Protein AF-0000000075333543 (afdb_homodimer)

Foldseek 3Di:
DFKAKEKEKAFQAEAQPQVVLLVQVLVQLVVCVVVVHQEYEAAFQSRRADLNPCCLVPVVSQVSSLVSLLVCLLDCSQERHWYWHWHWDDDDNFIFTWIFIDHNSDTAEIEGAADADPPDPGNRVVRHDHADDFQDWDWAADDPVSCVSSVHGTHTYYHFWADEPVAIEHEHEACLLVDPDRPLNLVLLQGHAEYHYHYADWDDQPCVVVVLQSQLVSAQQRWHKYWYFYYAEDHVDFTGQQTFTFIATNSFTQWTDGRFDLDRMDMIMFMDDSVVRVVVNVVDVVSNVQSVVGNHGDYGYDHDRRTDDDDPVDDGGDGDDDDDDDSLVCLQRRLLSHVLRCLLPVVALAAEEAQALALQSLLVLLSVLSSLVNLLVVVVVPDPVSFVSLCSSLVDDDPDTDNDSLVSQQRHAEYEHADELLGDPNSVVLSVLLCVQSNHHYYYHYCHVVLVVVQVVVCVVPVDGADAVVVPGDPVSNVVLLLSSQQVQLVVRQVCQACVCVVVVHDHGHWYEARDACVCVVLVLDRVNGSNPTNYYSRHDPDPVSSLVSLVVSCPVVVRVSSPVNSVDDDDPSSDHDDPPDGPDSPSPND/DFKAKAKEKAFQAEAQPQVRLLVQVLVQLVVCVVVVHQEYEAAFQSRRADLNPCCLVPVVSQVSSLVSLLVCLLDCSQERHWYWHWHWDDDDNFIFTWIFIDHNSDTAEIEGAADADPPDPGNRVVRHDHADDFQDWDWAADPPVSCVSSVHGTHTYYHFWADEPVAIEHEHEACLLVDPDRPLNLVLLQGHAEYHYHYADWDDQPCVVVVLQSQLVSAQQRWHKYWYFYYAEDHVDFTGQQTFTFIATNSFTQWTDGRFDLDRMDMIMFMDDSVVRVVVNVVDVVSNVQSVVGRHGDYGYDHDRRTDDDDPVDDGGDGDDDDDDDSLVCLQRRLLSHVLRCLLPVVALAAEEAQALALQSLLVLLSVLSSLVNLLVVVVVPDPVSFVSLCSSLVPDDPDTDNDSLVSQQRHAEYEHADELLGDPNSVVLSVLLCVQSNHHYYYHYCHVVLVVVQVVVCVVPVDGADAVVVPGDPVSNVVLLLVSQQVQLVVRQVCQACVCVVVVHDHGHWYEARDACVCVVLVLDRVNGSNPTNYYSRHDPDPVSSLVSLVVSCPPVVRVSSPVNSVDDDDPSSDHDDPPDGPDSPSPND

Nearest PDB structures (foldseek):
  6ofb-assembly1_A  TM=9.830E-01  e=1.767E-76  Homo sapiens
  6ofc-assembly1_B  TM=5.570E-01  e=1.176E-34  Mycobacterium tuberculosis CDC1551
  3syt-assembly1_C-2  TM=5.612E-01  e=8.954E-34  Mycobacterium tuberculosis
  6ofc-assembly1_C-2  TM=5.445E-01  e=2.614E-33  Mycobacterium tuberculosis CDC1551
  3sdb-assembly1_A  TM=5.446E-01  e=1.419E-32  Mycobacterium tuberculosis

Radius of gyration: 33.52 Å; Cα contacts (8 Å, |Δi|>4): 2674; chains: 2; bounding box: 84×89×66 Å

Solvent-accessible surface area (backbone atoms only — not comparable to full-atom values): 60313 Å² total; per-residue (Å²): 105,44,28,38,34,36,24,25,21,25,35,46,38,37,44,71,36,46,67,62,16,48,51,44,50,51,51,49,45,52,53,32,49,73,73,60,25,35,33,40,37,38,18,33,26,35,46,36,15,69,57,40,64,76,48,64,74,35,68,62,53,42,51,51,40,51,50,53,49,46,55,46,37,75,41,74,69,25,57,78,23,40,35,38,43,13,33,62,44,72,59,89,93,44,38,25,53,24,39,38,32,30,43,60,40,36,69,64,34,37,36,47,36,59,47,73,46,48,56,93,90,41,60,42,67,66,66,33,47,61,51,78,62,59,74,48,63,38,82,38,72,46,58,67,72,54,17,64,73,58,72,42,62,60,31,45,30,35,42,51,34,39,35,38,72,73,50,25,42,30,74,42,47,43,48,27,70,75,42,97,77,25,63,63,61,59,40,39,48,68,59,37,39,35,40,38,29,23,14,71,54,60,62,52,93,85,39,64,63,60,56,50,49,52,55,26,56,66,11,50,84,58,30,21,37,41,38,30,14,9,27,21,39,39,44,88,68,90,48,36,22,31,30,44,15,34,34,24,47,51,38,33,42,38,33,74,39,62,49,66,62,90,59,52,64,43,77,38,66,41,34,43,55,53,51,59,31,52,52,52,37,68,70,34,63,68,56,52,56,49,34,72,70,50,79,80,64,37,66,45,81,40,100,46,71,71,52,40,74,74,49,92,85,62,73,70,50,54,76,50,84,84,86,75,74,53,68,52,49,45,58,34,43,45,41,13,42,35,50,50,46,49,41,72,70,69,63,35,30,33,36,26,32,69,30,64,28,42,55,49,30,45,49,47,49,50,21,53,40,45,28,32,42,52,52,31,50,41,36,73,72,64,38,62,66,61,39,54,49,49,20,62,45,51,64,50,61,95,86,45,65,68,81,42,35,38,63,44,24,40,56,28,29,35,34,32,29,75,36,45,93,31,44,57,69,64,33,52,50,47,28,51,51,42,31,58,64,39,21,35,40,73,46,83,41,74,47,51,66,45,54,48,38,52,48,50,51,46,23,70,74,70,73,50,74,78,34,45,49,95,77,70,27,51,73,60,33,29,49,48,58,33,44,51,56,40,28,49,51,26,51,50,50,53,50,47,22,47,44,44,28,58,76,68,74,39,72,60,30,33,45,38,41,16,44,44,34,26,58,38,60,77,63,41,46,46,56,77,62,10,50,62,64,39,76,45,49,77,40,40,85,37,43,67,69,59,48,48,55,25,30,52,49,37,16,65,78,72,64,35,59,56,34,45,58,35,57,70,47,82,84,67,80,52,63,51,75,78,45,98,86,52,80,65,65,82,67,68,48,71,94,105,46,28,39,35,36,23,25,20,24,35,45,38,36,44,70,36,45,67,62,16,48,50,44,50,51,51,49,45,52,53,31,49,72,72,60,25,35,34,40,37,38,18,33,25,36,46,37,15,68,57,42,64,75,48,65,74,36,67,64,54,41,50,51,39,51,50,52,50,46,55,45,38,74,41,73,69,26,55,79,24,39,34,36,43,13,31,64,45,72,58,88,94,43,37,25,53,24,38,39,34,30,43,60,41,37,70,65,35,37,37,46,36,58,48,72,45,49,55,94,92,42,59,42,68,65,64,33,49,60,50,79,62,59,75,47,62,39,83,37,72,47,59,67,73,54,17,65,73,58,72,40,63,59,31,45,29,35,44,52,34,39,36,37,73,74,51,26,41,32,74,43,47,46,50,28,71,74,42,98,77,26,62,65,61,61,39,39,45,66,60,36,39,34,40,39,28,22,14,70,54,61,63,52,93,83,39,64,62,60,56,50,50,52,55,26,56,66,11,50,82,59,29,20,36,39,38,29,14,10,26,23,40,38,45,88,68,90,49,35,20,29,29,43,14,32,34,24,46,51,38,32,42,38,35,74,40,60,49,66,63,89,59,53,64,44,78,38,66,39,35,44,56,53,52,58,32,54,52,52,38,70,71,34,63,69,56,52,56,48,34,74,69,50,78,80,63,37,68,45,82,42,97,45,70,71,53,39,74,74,50,94,84,63,72,70,51,53,75,51,82,85,87,76,77,51,67,51,49,44,58,34,43,45,40,14,43,35,50,51,47,48,42,72,70,69,62,34,32,33,36,27,32,69,30,64,28,43,56,49,30,44,48,47,50,49,22,53,40,44,28,32,42,52,53,31,50,41,37,72,73,63,37,63,67,62,40,53,48,49,21,62,44,50,64,49,61,95,88,46,64,68,80,42,36,37,64,44,24,40,55,27,29,34,34,33,31,75,37,45,93,30,45,56,70,64,32,53,49,47,28,52,51,42,31,58,64,40,22,35,41,72,45,83,42,72,46,51,64,46,53,48,37,52,50,50,51,47,22,73,75,70,74,50,75,78,36,46,48,95,76,72,27,52,74,60,33,29,49,48,57,32,45,51,55,41,29,48,51,26,50,50,50,53,50,46,23,48,43,45,30,59,75,68,75,40,73,62,31,33,45,38,42,17,43,44,33,27,59,37,60,76,64,40,48,46,55,77,62,10,51,64,64,39,77,46,49,77,40,41,84,37,46,67,67,58,48,48,53,26,30,52,47,37,18,65,78,71,64,37,60,56,35,44,57,35,57,69,46,81,83,70,80,52,62,53,77,79,45,97,87,52,78,65,66,82,66,70,49,71,94

Structure (mmCIF, N/CA/C/O backbone):
data_AF-0000000075333543-model_v1
#
loop_
_entity.id
_entity.type
_entity.pdbx_description
1 polymer 'Glutamine-dependent NAD(+) synthetase'
#
loop_
_atom_site.group_PDB
_atom_site.id
_atom_site.type_symbol
_atom_site.label_atom_id
_atom_site.label_alt_id
_atom_site.label_comp_id
_atom_site.label_asym_id
_atom_site.label_entity_id
_atom_site.label_seq_id
_atom_site.pdbx_PDB_ins_code
_atom_site.Cartn_x
_atom_site.Cartn_y
_atom_site.Cartn_z
_atom_site.occupancy
_atom_site.B_iso_or_equiv
_atom_site.auth_seq_id
_atom_site.auth_comp_id
_atom_site.auth_asym_id
_atom_site.auth_atom_id
_atom_site.pdbx_PDB_model_num
ATOM 1 N N . MET A 1 1 ? 35.469 -29.609 -27.297 1 80.31 1 MET A N 1
ATOM 2 C CA . MET A 1 1 ? 34.219 -28.953 -27.047 1 80.31 1 MET A CA 1
ATOM 3 C C . MET A 1 1 ? 33.812 -29.062 -25.562 1 80.31 1 MET A C 1
ATOM 5 O O . MET A 1 1 ? 33.938 -30.125 -24.969 1 80.31 1 MET A O 1
ATOM 9 N N . ARG A 1 2 ? 33.594 -27.969 -24.891 1 86.12 2 ARG A N 1
ATOM 10 C CA . ARG A 1 2 ? 33.094 -27.906 -23.516 1 86.12 2 ARG A CA 1
ATOM 11 C C . ARG A 1 2 ? 31.578 -27.859 -23.5 1 86.12 2 ARG A C 1
ATOM 13 O O . ARG A 1 2 ? 30.984 -26.812 -23.75 1 86.12 2 ARG A O 1
ATOM 20 N N . LEU A 1 3 ? 31.031 -29 -23.297 1 91.81 3 LEU A N 1
ATOM 21 C CA . LEU A 1 3 ? 29.578 -29.078 -23.297 1 91.81 3 LEU A CA 1
ATOM 22 C C . LEU A 1 3 ? 29.031 -28.953 -21.875 1 91.81 3 LEU A C 1
ATOM 24 O O . LEU A 1 3 ? 29.594 -29.531 -20.938 1 91.81 3 LEU A O 1
ATOM 28 N N . LEU A 1 4 ? 28.031 -28.203 -21.844 1 94.25 4 LEU A N 1
ATOM 29 C CA . LEU A 1 4 ? 27.422 -27.922 -20.562 1 94.25 4 LEU A CA 1
ATOM 30 C C . LEU A 1 4 ? 25.891 -28.047 -20.641 1 94.25 4 LEU A C 1
ATOM 32 O O . LEU A 1 4 ? 25.266 -27.453 -21.516 1 94.25 4 LEU A O 1
ATOM 36 N N . LYS A 1 5 ? 25.312 -28.922 -19.828 1 96.25 5 LYS A N 1
ATOM 37 C CA . LYS A 1 5 ? 23.859 -29.031 -19.734 1 96.25 5 LYS A CA 1
ATOM 38 C C . LYS A 1 5 ? 23.328 -28.297 -18.516 1 96.25 5 LYS A C 1
ATOM 40 O O . LYS A 1 5 ? 23.75 -28.562 -17.391 1 96.25 5 LYS A O 1
ATOM 45 N N . VAL A 1 6 ? 22.391 -27.359 -18.781 1 97.88 6 VAL A N 1
ATOM 46 C CA . VAL A 1 6 ? 21.891 -26.5 -17.703 1 97.88 6 VAL A CA 1
ATOM 47 C C . VAL A 1 6 ? 20.375 -26.641 -17.594 1 97.88 6 VAL A C 1
ATOM 49 O O . VAL A 1 6 ? 19.703 -27.016 -18.547 1 97.88 6 VAL A O 1
ATOM 52 N N . ALA A 1 7 ? 19.859 -26.438 -16.375 1 98.62 7 ALA A N 1
ATOM 53 C CA . ALA A 1 7 ? 18.438 -26.469 -16.109 1 98.62 7 ALA A CA 1
ATOM 54 C C . ALA A 1 7 ? 18 -25.234 -15.328 1 98.62 7 ALA A C 1
ATOM 56 O O . ALA A 1 7 ? 18.641 -24.844 -14.359 1 98.62 7 ALA A O 1
ATOM 57 N N . THR A 1 8 ? 16.984 -24.547 -15.797 1 98.38 8 THR A N 1
ATOM 58 C CA . THR A 1 8 ? 16.328 -23.469 -15.062 1 98.38 8 THR A CA 1
ATOM 59 C C . THR A 1 8 ? 14.883 -23.844 -14.75 1 98.38 8 THR A C 1
ATOM 61 O O . THR A 1 8 ? 14.352 -24.812 -15.297 1 98.38 8 THR A O 1
ATOM 64 N N . CYS A 1 9 ? 14.289 -23.109 -13.789 1 97.62 9 CYS A N 1
ATOM 65 C CA . CYS A 1 9 ? 13.031 -23.609 -13.258 1 97.62 9 CYS A CA 1
ATOM 66 C C . CYS A 1 9 ? 11.969 -22.516 -13.227 1 97.62 9 CYS A C 1
ATOM 68 O O . CYS A 1 9 ? 12.297 -21.344 -13.047 1 97.62 9 CYS A O 1
ATOM 70 N N . ASN A 1 10 ? 10.727 -22.906 -13.508 1 97.56 10 ASN A N 1
ATOM 71 C CA . ASN A 1 10 ? 9.531 -22.234 -13.016 1 97.56 10 ASN A CA 1
ATOM 72 C C . ASN A 1 10 ? 8.977 -22.922 -11.766 1 97.56 10 ASN A C 1
ATOM 74 O O . ASN A 1 10 ? 8.555 -24.078 -11.828 1 97.56 10 ASN A O 1
ATOM 78 N N . LEU A 1 11 ? 8.992 -22.219 -10.688 1 97.94 11 LEU A N 1
ATOM 79 C CA . LEU A 1 11 ? 8.484 -22.828 -9.469 1 97.94 11 LEU A CA 1
ATOM 80 C C . LEU A 1 11 ? 7.301 -22.047 -8.914 1 97.94 11 LEU A C 1
ATOM 82 O O . LEU A 1 11 ? 7.336 -20.812 -8.859 1 97.94 11 LEU A O 1
ATOM 86 N N . ASN A 1 12 ? 6.223 -22.75 -8.555 1 96.5 12 ASN A N 1
ATOM 87 C CA . ASN A 1 12 ? 5.074 -22.141 -7.895 1 96.5 12 ASN A CA 1
ATOM 88 C C . ASN A 1 12 ? 5.242 -22.125 -6.379 1 96.5 12 ASN A C 1
ATOM 90 O O . ASN A 1 12 ? 4.449 -22.719 -5.656 1 96.5 12 ASN A O 1
ATOM 94 N N . ASN A 1 13 ? 6.285 -21.469 -5.957 1 95 13 ASN A N 1
ATOM 95 C CA . ASN A 1 13 ? 6.562 -21.328 -4.531 1 95 13 ASN A CA 1
ATOM 96 C C . ASN A 1 13 ? 5.734 -20.203 -3.914 1 95 13 ASN A C 1
ATOM 98 O O . ASN A 1 13 ? 5.391 -19.234 -4.594 1 95 13 ASN A O 1
ATOM 102 N N . TRP A 1 14 ? 5.41 -20.391 -2.641 1 92.31 14 TRP A N 1
ATOM 103 C CA . TRP A 1 14 ? 4.496 -19.484 -1.973 1 92.31 14 TRP A CA 1
ATOM 104 C C . TRP A 1 14 ? 5.145 -18.859 -0.738 1 92.31 14 TRP A C 1
ATOM 106 O O . TRP A 1 14 ? 5.902 -19.531 -0.03 1 92.31 14 TRP A O 1
ATOM 116 N N . ALA A 1 15 ? 4.773 -17.672 -0.454 1 93.44 15 ALA A N 1
ATOM 117 C CA . ALA A 1 15 ? 5.336 -16.953 0.687 1 93.44 15 ALA A CA 1
ATOM 118 C C . ALA A 1 15 ? 5.16 -17.75 1.977 1 93.44 15 ALA A C 1
ATOM 120 O O . ALA A 1 15 ? 4.047 -18.156 2.322 1 93.44 15 ALA A O 1
ATOM 121 N N . LEU A 1 16 ? 6.215 -18.094 2.646 1 93.44 16 LEU A N 1
ATOM 122 C CA . LEU A 1 16 ? 6.301 -18.656 3.988 1 93.44 16 LEU A CA 1
ATOM 123 C C . LEU A 1 16 ? 5.879 -20.125 3.99 1 93.44 16 LEU A C 1
ATOM 125 O O . LEU A 1 16 ? 5.789 -20.734 5.051 1 93.44 16 LEU A O 1
ATOM 129 N N . ASP A 1 17 ? 5.547 -20.688 2.867 1 94.12 17 ASP A N 1
ATOM 130 C CA . ASP A 1 17 ? 5.25 -22.125 2.801 1 94.12 17 ASP A CA 1
ATOM 131 C C . ASP A 1 17 ? 6.527 -22.938 2.602 1 94.12 17 ASP A C 1
ATOM 133 O O . ASP A 1 17 ? 6.719 -23.547 1.552 1 94.12 17 ASP A O 1
ATOM 137 N N . PHE A 1 18 ? 7.254 -23.031 3.633 1 97.12 18 PHE A N 1
ATOM 138 C CA . PHE A 1 18 ? 8.594 -23.609 3.582 1 97.12 18 PHE A CA 1
ATOM 139 C C . PHE A 1 18 ? 8.539 -25.078 3.184 1 97.12 18 PHE A C 1
ATOM 141 O O . PHE A 1 18 ? 9.367 -25.547 2.402 1 97.12 18 PHE A O 1
ATOM 148 N N . ASP A 1 19 ? 7.535 -25.734 3.643 1 96.38 19 ASP A N 1
ATOM 149 C CA . ASP A 1 19 ? 7.426 -27.156 3.338 1 96.38 19 ASP A CA 1
ATOM 150 C C . ASP A 1 19 ? 7.168 -27.375 1.85 1 96.38 19 ASP A C 1
ATOM 152 O O . ASP A 1 19 ? 7.875 -28.156 1.202 1 96.38 19 ASP A O 1
ATOM 156 N N . CYS A 1 20 ? 6.172 -26.703 1.361 1 94.38 20 CYS A N 1
ATOM 157 C CA . CYS A 1 20 ? 5.844 -26.844 -0.053 1 94.38 20 CYS A CA 1
ATOM 158 C C . CYS A 1 20 ? 6.984 -26.344 -0.93 1 94.38 20 CYS A C 1
ATOM 160 O O . CYS A 1 20 ? 7.309 -26.953 -1.947 1 94.38 20 CYS A O 1
ATOM 162 N N . ASN A 1 21 ? 7.57 -25.234 -0.554 1 97.44 21 ASN A N 1
ATOM 163 C CA . ASN A 1 21 ? 8.68 -24.688 -1.322 1 97.44 21 ASN A CA 1
ATOM 164 C C . ASN A 1 21 ? 9.852 -25.656 -1.386 1 97.44 21 ASN A C 1
ATOM 166 O O . ASN A 1 21 ? 10.43 -25.859 -2.453 1 97.44 21 ASN A O 1
ATOM 170 N N . LEU A 1 22 ? 10.164 -26.219 -0.227 1 98.44 22 LEU A N 1
ATOM 171 C CA . LEU A 1 22 ? 11.258 -27.172 -0.17 1 98.44 22 LEU A CA 1
ATOM 172 C C . LEU A 1 22 ? 10.961 -28.406 -1.023 1 98.44 22 LEU A C 1
ATOM 174 O O . LEU A 1 22 ? 11.836 -28.906 -1.727 1 98.44 22 LEU A O 1
ATOM 178 N N . LYS A 1 23 ? 9.773 -28.828 -0.972 1 97.81 23 LYS A N 1
ATOM 179 C CA . LYS A 1 23 ? 9.359 -29.953 -1.797 1 97.81 23 LYS A CA 1
ATOM 180 C C . LYS A 1 23 ? 9.539 -29.641 -3.281 1 97.81 23 LYS A C 1
ATOM 182 O O . LYS A 1 23 ? 10.062 -30.469 -4.035 1 97.81 23 LYS A O 1
ATOM 187 N N . ASN A 1 24 ? 9.047 -28.5 -3.715 1 97.88 24 ASN A N 1
ATOM 188 C CA . ASN A 1 24 ? 9.195 -28.094 -5.105 1 97.88 24 ASN A CA 1
ATOM 189 C C . ASN A 1 24 ? 10.664 -27.984 -5.508 1 97.88 24 ASN A C 1
ATOM 191 O O . ASN A 1 24 ? 11.039 -28.375 -6.617 1 97.88 24 ASN A O 1
ATOM 195 N N . ILE A 1 25 ? 11.453 -27.453 -4.617 1 98.75 25 ILE A N 1
ATOM 196 C CA . ILE A 1 25 ? 12.875 -27.281 -4.875 1 98.75 25 ILE A CA 1
ATOM 197 C C . ILE A 1 25 ? 13.523 -28.656 -5.059 1 98.75 25 ILE A C 1
ATOM 199 O O . ILE A 1 25 ? 14.25 -28.891 -6.031 1 98.75 25 ILE A O 1
ATOM 203 N N . LYS A 1 26 ? 13.266 -29.578 -4.199 1 98.62 26 LYS A N 1
ATOM 204 C CA . LYS A 1 26 ? 13.82 -30.922 -4.285 1 98.62 26 LYS A CA 1
ATOM 205 C C . LYS A 1 26 ? 13.391 -31.625 -5.578 1 98.62 26 LYS A C 1
ATOM 207 O O . LYS A 1 26 ? 14.219 -32.219 -6.266 1 98.62 26 LYS A O 1
ATOM 212 N N . GLU A 1 27 ? 12.148 -31.453 -5.848 1 98.12 27 GLU A N 1
ATOM 213 C CA . GLU A 1 27 ? 11.656 -32.031 -7.09 1 98.12 27 GLU A CA 1
ATOM 214 C C . GLU A 1 27 ? 12.375 -31.438 -8.305 1 98.12 27 GLU A C 1
ATOM 216 O O . GLU A 1 27 ? 12.727 -32.156 -9.234 1 98.12 27 GLU A O 1
ATOM 221 N N . SER A 1 28 ? 12.539 -30.188 -8.312 1 98.56 28 SER A N 1
ATOM 222 C CA . SER A 1 28 ? 13.211 -29.531 -9.43 1 98.56 28 SER A CA 1
ATOM 223 C C . SER A 1 28 ? 14.648 -30.016 -9.578 1 98.56 28 SER A C 1
ATOM 225 O O . SER A 1 28 ? 15.141 -30.188 -10.688 1 98.56 28 SER A O 1
ATOM 227 N N . ILE A 1 29 ? 15.359 -30.219 -8.5 1 98.69 29 ILE A N 1
ATOM 228 C CA . ILE A 1 29 ? 16.734 -30.719 -8.539 1 98.69 29 ILE A CA 1
ATOM 229 C C . ILE A 1 29 ? 16.734 -32.156 -9.078 1 98.69 29 ILE A C 1
ATOM 231 O O . ILE A 1 29 ? 17.562 -32.5 -9.938 1 98.69 29 ILE A O 1
ATOM 235 N N . GLY A 1 30 ? 15.852 -32.938 -8.523 1 98.38 30 GLY A N 1
ATOM 236 C CA . GLY A 1 30 ? 15.758 -34.312 -9 1 98.38 30 GLY A CA 1
ATOM 237 C C . GLY A 1 30 ? 15.547 -34.406 -10.5 1 98.38 30 GLY A C 1
ATOM 238 O O . GLY A 1 30 ? 16.25 -35.156 -11.188 1 98.38 30 GLY A O 1
ATOM 239 N N . ARG A 1 31 ? 14.641 -33.656 -11.016 1 98 31 ARG A N 1
ATOM 240 C CA . ARG A 1 31 ? 14.344 -33.656 -12.445 1 98 31 ARG A CA 1
ATOM 241 C C . ARG A 1 31 ? 15.523 -33.125 -13.25 1 98 31 ARG A C 1
ATOM 243 O O . ARG A 1 31 ? 15.797 -33.594 -14.352 1 98 31 ARG A O 1
ATOM 250 N N . ALA A 1 32 ? 16.156 -32.094 -12.766 1 98.31 32 ALA A N 1
ATOM 251 C CA . ALA A 1 32 ? 17.328 -31.562 -13.422 1 98.31 32 ALA A CA 1
ATOM 252 C C . ALA A 1 32 ? 18.438 -32.625 -13.523 1 98.31 32 ALA A C 1
ATOM 254 O O . ALA A 1 32 ? 19.047 -32.781 -14.586 1 98.31 32 ALA A O 1
ATOM 255 N N . LYS A 1 33 ? 18.672 -33.312 -12.453 1 97.56 33 LYS A N 1
ATOM 256 C CA . LYS A 1 33 ? 19.672 -34.375 -12.43 1 97.56 33 LYS A CA 1
ATOM 257 C C . LYS A 1 33 ? 19.297 -35.5 -13.406 1 97.56 33 LYS A C 1
ATOM 259 O O . LYS A 1 33 ? 20.156 -36.031 -14.117 1 97.56 33 LYS A O 1
ATOM 264 N N . GLU A 1 34 ? 18.078 -35.844 -13.383 1 97.38 34 GLU A N 1
ATOM 265 C CA . GLU A 1 34 ? 17.594 -36.875 -14.297 1 97.38 34 GLU A CA 1
ATOM 266 C C . GLU A 1 34 ? 17.828 -36.469 -15.75 1 97.38 34 GLU A C 1
ATOM 268 O O . GLU A 1 34 ? 18.125 -37.312 -16.594 1 97.38 34 GLU A O 1
ATOM 273 N N . ALA A 1 35 ? 17.719 -35.25 -16.016 1 95.94 35 ALA A N 1
ATOM 274 C CA . ALA A 1 35 ? 17.922 -34.719 -17.375 1 95.94 35 ALA A CA 1
ATOM 275 C C . ALA A 1 35 ? 19.422 -34.625 -17.703 1 95.94 35 ALA A C 1
ATOM 277 O O . ALA A 1 35 ? 19.797 -34.344 -18.844 1 95.94 35 ALA A O 1
ATOM 278 N N . GLY A 1 36 ? 20.266 -34.75 -16.688 1 95.19 36 GLY A N 1
ATOM 279 C CA . GLY A 1 36 ? 21.703 -34.719 -16.875 1 95.19 36 GLY A CA 1
ATOM 280 C C . GLY A 1 36 ? 22.281 -33.312 -16.719 1 95.19 36 GLY A C 1
ATOM 281 O O . GLY A 1 36 ? 23.422 -33.062 -17.141 1 95.19 36 GLY A O 1
ATOM 282 N N . ALA A 1 37 ? 21.547 -32.406 -16.219 1 97.38 37 ALA A N 1
ATOM 283 C CA . ALA A 1 37 ? 22.031 -31.062 -16.031 1 97.38 37 ALA A CA 1
ATOM 284 C C . ALA A 1 37 ? 23.078 -31 -14.922 1 97.38 37 ALA A C 1
ATOM 286 O O . ALA A 1 37 ? 23.031 -31.766 -13.961 1 97.38 37 ALA A O 1
ATOM 287 N N . VAL A 1 38 ? 24 -30.047 -15.078 1 97.88 38 VAL A N 1
ATOM 288 C CA . VAL A 1 38 ? 25.062 -29.891 -14.086 1 97.88 38 VAL A CA 1
ATOM 289 C C . VAL A 1 38 ? 24.906 -28.562 -13.352 1 97.88 38 VAL A C 1
ATOM 291 O O . VAL A 1 38 ? 25.656 -28.266 -12.414 1 97.88 38 VAL A O 1
ATOM 294 N N . ILE A 1 39 ? 24.016 -27.703 -13.773 1 98.56 39 ILE A N 1
ATOM 295 C CA . ILE A 1 39 ? 23.625 -26.469 -13.094 1 98.56 39 ILE A CA 1
ATOM 296 C C . ILE A 1 39 ? 22.109 -26.391 -12.977 1 98.56 39 ILE A C 1
ATOM 298 O O . ILE A 1 39 ? 21.391 -26.656 -13.953 1 98.56 39 ILE A O 1
ATOM 302 N N . ARG A 1 40 ? 21.609 -26.141 -11.852 1 98.81 40 ARG A N 1
ATOM 303 C CA . ARG A 1 40 ? 20.188 -25.859 -11.641 1 98.81 40 ARG A CA 1
ATOM 304 C C . ARG A 1 40 ? 19.984 -24.469 -11.039 1 98.81 40 ARG A C 1
ATOM 306 O O . ARG A 1 40 ? 20.516 -24.172 -9.969 1 98.81 40 ARG A O 1
ATOM 313 N N . LEU A 1 41 ? 19.234 -23.672 -11.688 1 98.81 41 LEU A N 1
ATOM 314 C CA . LEU A 1 41 ? 18.922 -22.312 -11.234 1 98.81 41 LEU A CA 1
ATOM 315 C C . LEU A 1 41 ? 17.469 -22.203 -10.773 1 98.81 41 LEU A C 1
ATOM 317 O O . LEU A 1 41 ? 16.547 -22.484 -11.539 1 98.81 41 LEU A O 1
ATOM 321 N N . GLY A 1 42 ? 17.297 -21.953 -9.484 1 98.38 42 GLY A N 1
ATOM 322 C CA . GLY A 1 42 ? 15.977 -21.656 -8.961 1 98.38 42 GLY A CA 1
ATOM 323 C C . GLY A 1 42 ? 15.656 -20.172 -8.953 1 98.38 42 GLY A C 1
ATOM 324 O O . GLY A 1 42 ? 16.531 -19.344 -9.227 1 98.38 42 GLY A O 1
ATOM 325 N N . PRO A 1 43 ? 14.398 -19.812 -8.625 1 98.38 43 PRO A N 1
ATOM 326 C CA . PRO A 1 43 ? 13.969 -18.406 -8.641 1 98.38 43 PRO A CA 1
ATOM 327 C C . PRO A 1 43 ? 14.484 -17.625 -7.438 1 98.38 43 PRO A C 1
ATOM 329 O O . PRO A 1 43 ? 15.078 -18.203 -6.527 1 98.38 43 PRO A O 1
ATOM 332 N N . GLU A 1 44 ? 14.281 -16.281 -7.59 1 98.31 44 GLU A N 1
ATOM 333 C CA . GLU A 1 44 ? 14.648 -15.359 -6.527 1 98.31 44 GLU A CA 1
ATOM 334 C C . GLU A 1 44 ? 13.875 -15.656 -5.242 1 98.31 44 GLU A C 1
ATOM 336 O O . GLU A 1 44 ? 12.648 -15.805 -5.27 1 98.31 44 GLU A O 1
ATOM 341 N N . LEU A 1 45 ? 14.641 -15.828 -4.16 1 98.38 45 LEU A N 1
ATOM 342 C CA . LEU A 1 45 ? 14.039 -16.078 -2.855 1 98.38 45 LEU A CA 1
ATOM 343 C C . LEU A 1 45 ? 13.164 -17.328 -2.887 1 98.38 45 LEU A C 1
ATOM 345 O O . LEU A 1 45 ? 12.109 -17.359 -2.252 1 98.38 45 LEU A O 1
ATOM 349 N N . GLU A 1 46 ? 13.555 -18.312 -3.57 1 98.31 46 GLU A N 1
ATOM 350 C CA . GLU A 1 46 ? 12.719 -19.484 -3.807 1 98.31 46 GLU A CA 1
ATOM 351 C C . GLU A 1 46 ? 12.43 -20.234 -2.506 1 98.31 46 GLU A C 1
ATOM 353 O O . GLU A 1 46 ? 11.391 -20.891 -2.377 1 98.31 46 GLU A O 1
ATOM 358 N N . ILE A 1 47 ? 13.32 -20.156 -1.496 1 98.56 47 ILE A N 1
ATOM 359 C CA . ILE A 1 47 ? 13.141 -20.922 -0.267 1 98.56 47 ILE A CA 1
ATOM 360 C C . ILE A 1 47 ? 11.992 -20.328 0.545 1 98.56 47 ILE A C 1
ATOM 362 O O . ILE A 1 47 ? 11.133 -21.062 1.042 1 98.56 47 ILE A O 1
ATOM 366 N N . THR A 1 48 ? 11.938 -19.016 0.636 1 97.31 48 THR A N 1
ATOM 367 C CA . THR A 1 48 ? 10.914 -18.375 1.448 1 97.31 48 THR A CA 1
ATOM 368 C C . THR A 1 48 ? 9.68 -18.047 0.605 1 97.31 48 THR A C 1
ATOM 370 O O . THR A 1 48 ? 8.586 -17.875 1.138 1 97.31 48 THR A O 1
ATOM 373 N N . GLY A 1 49 ? 9.82 -18.016 -0.673 1 96.12 49 GLY A N 1
ATOM 374 C CA . GLY A 1 49 ? 8.859 -17.344 -1.521 1 96.12 49 GLY A CA 1
ATOM 375 C C . GLY A 1 49 ? 9.148 -15.852 -1.673 1 96.12 49 GLY A C 1
ATOM 376 O O . GLY A 1 49 ? 9.594 -15.203 -0.727 1 96.12 49 GLY A O 1
ATOM 377 N N . TYR A 1 50 ? 8.859 -15.266 -2.783 1 96.19 50 TYR A N 1
ATOM 378 C CA . TYR A 1 50 ? 9.211 -13.883 -3.082 1 96.19 50 TYR A CA 1
ATOM 379 C C . TYR A 1 50 ? 8.328 -12.914 -2.307 1 96.19 50 TYR A C 1
ATOM 381 O O . TYR A 1 50 ? 8.797 -11.883 -1.824 1 96.19 50 TYR A O 1
ATOM 389 N N . GLY A 1 51 ? 7.039 -13.227 -2.121 1 93.81 51 GLY A N 1
ATOM 390 C CA . GLY A 1 51 ? 6.055 -12.273 -1.628 1 93.81 51 GLY A CA 1
ATOM 391 C C . GLY A 1 51 ? 5.898 -12.305 -0.12 1 93.81 51 GLY A C 1
ATOM 392 O O . GLY A 1 51 ? 4.781 -12.219 0.396 1 93.81 51 GLY A O 1
ATOM 393 N N . CYS A 1 52 ? 6.973 -12.406 0.67 1 93.94 52 CYS A N 1
ATOM 394 C CA . CYS A 1 52 ? 6.883 -12.492 2.123 1 93.94 52 CYS A CA 1
ATOM 395 C C . CYS A 1 52 ? 6.613 -11.125 2.736 1 93.94 52 CYS A C 1
ATOM 397 O O . CYS A 1 52 ? 6.156 -11.031 3.877 1 93.94 52 CYS A O 1
ATOM 399 N N . GLU A 1 53 ? 7 -10.023 2.086 1 92.12 53 GLU A N 1
ATOM 400 C CA . GLU A 1 53 ? 6.777 -8.656 2.533 1 92.12 53 GLU A CA 1
ATOM 401 C C . GLU A 1 53 ? 7.344 -8.43 3.934 1 92.12 53 GLU A C 1
ATOM 403 O O . GLU A 1 53 ? 8.508 -8.734 4.195 1 92.12 53 GLU A O 1
ATOM 408 N N . ASP A 1 54 ? 6.59 -7.914 4.953 1 90 54 ASP A N 1
ATOM 409 C CA . ASP A 1 54 ? 7.105 -7.535 6.266 1 90 54 ASP A CA 1
ATOM 410 C C . ASP A 1 54 ? 7.57 -8.758 7.051 1 90 54 ASP A C 1
ATOM 412 O O . ASP A 1 54 ? 8.266 -8.625 8.062 1 90 54 ASP A O 1
ATOM 416 N N . HIS A 1 55 ? 7.203 -9.945 6.613 1 92.62 55 HIS A N 1
ATOM 417 C CA . HIS A 1 55 ? 7.703 -11.141 7.27 1 92.62 55 HIS A CA 1
ATOM 418 C C . HIS A 1 55 ? 9.219 -11.266 7.121 1 92.62 55 HIS A C 1
ATOM 420 O O . HIS A 1 55 ? 9.867 -11.977 7.887 1 92.62 55 HIS A O 1
ATOM 426 N N . PHE A 1 56 ? 9.789 -10.578 6.184 1 94.44 56 PHE A N 1
ATOM 427 C CA . PHE A 1 56 ? 11.234 -10.555 6.051 1 94.44 56 PHE A CA 1
ATOM 428 C C . PHE A 1 56 ? 11.883 -9.859 7.246 1 94.44 56 PHE A C 1
ATOM 430 O O . PHE A 1 56 ? 13.07 -10.055 7.516 1 94.44 56 PHE A O 1
ATOM 437 N N . LEU A 1 57 ? 11.07 -8.984 7.879 1 89.31 57 LEU A N 1
ATOM 438 C CA . LEU A 1 57 ? 11.602 -8.273 9.039 1 89.31 57 LEU A CA 1
ATOM 439 C C . LEU A 1 57 ? 11.656 -9.188 10.258 1 89.31 57 LEU A C 1
ATOM 441 O O . LEU A 1 57 ? 12.281 -8.844 11.266 1 89.31 57 LEU A O 1
ATOM 445 N N . GLU A 1 58 ? 11.031 -10.352 10.164 1 89.12 58 GLU A N 1
ATOM 446 C CA . GLU A 1 58 ? 11.016 -11.312 11.258 1 89.12 58 GLU A CA 1
ATOM 447 C C . GLU A 1 58 ? 12.227 -12.242 11.188 1 89.12 58 GLU A C 1
ATOM 449 O O . GLU A 1 58 ? 12.469 -12.875 10.156 1 89.12 58 GLU A O 1
ATOM 454 N N . LEU A 1 59 ? 12.891 -12.461 12.289 1 88.31 59 LEU A N 1
ATOM 455 C CA . LEU A 1 59 ? 14.086 -13.305 12.336 1 88.31 59 LEU A CA 1
ATOM 456 C C . LEU A 1 59 ? 13.742 -14.75 12.023 1 88.31 59 LEU A C 1
ATOM 458 O O . LEU A 1 59 ? 14.547 -15.477 11.445 1 88.31 59 LEU A O 1
ATOM 462 N N . ASP A 1 60 ? 12.562 -15.148 12.312 1 93.12 60 ASP A N 1
ATOM 463 C CA . ASP A 1 60 ? 12.125 -16.531 12.094 1 93.12 60 ASP A CA 1
ATOM 464 C C . ASP A 1 60 ? 12.133 -16.875 10.609 1 93.12 60 ASP A C 1
ATOM 466 O O . ASP A 1 60 ? 12.398 -18.016 10.234 1 93.12 60 ASP A O 1
ATOM 470 N N . THR A 1 61 ? 11.773 -15.914 9.805 1 96.25 61 THR A N 1
ATOM 471 C CA . THR A 1 61 ? 11.766 -16.141 8.367 1 96.25 61 THR A CA 1
ATOM 472 C C . THR A 1 61 ? 13.164 -16.516 7.875 1 96.25 61 THR A C 1
ATOM 474 O O . THR A 1 61 ? 13.32 -17.484 7.113 1 96.25 61 THR A O 1
ATOM 477 N N . VAL A 1 62 ? 14.219 -15.836 8.383 1 94.38 62 VAL A N 1
ATOM 478 C CA . VAL A 1 62 ? 15.602 -16.094 7.992 1 94.38 62 VAL A CA 1
ATOM 479 C C . VAL A 1 62 ? 16.062 -17.422 8.586 1 94.38 62 VAL A C 1
ATOM 481 O O . VAL A 1 62 ? 16.719 -18.219 7.91 1 94.38 62 VAL A O 1
ATOM 484 N N . THR A 1 63 ? 15.664 -17.656 9.781 1 94.62 63 THR A N 1
ATOM 485 C CA . THR A 1 63 ? 16.047 -18.875 10.469 1 94.62 63 THR A CA 1
ATOM 486 C C . THR A 1 63 ? 15.492 -20.094 9.742 1 94.62 63 THR A C 1
ATOM 488 O O . THR A 1 63 ? 16.219 -21.062 9.5 1 94.62 63 THR A O 1
ATOM 491 N N . HIS A 1 64 ? 14.25 -20.047 9.352 1 97.31 64 HIS A N 1
ATOM 492 C CA . HIS A 1 64 ? 13.633 -21.172 8.648 1 97.31 64 HIS A CA 1
ATOM 493 C C . HIS A 1 64 ? 14.258 -21.359 7.27 1 97.31 64 HIS A C 1
ATOM 495 O O . HIS A 1 64 ? 14.367 -22.484 6.789 1 97.31 64 HIS A O 1
ATOM 501 N N . ALA A 1 65 ? 14.633 -20.297 6.684 1 98.25 65 ALA A N 1
ATOM 502 C CA . ALA A 1 65 ? 15.312 -20.391 5.395 1 98.25 65 ALA A CA 1
ATOM 503 C C . ALA A 1 65 ? 16.609 -21.188 5.52 1 98.25 65 ALA A C 1
ATOM 505 O O . ALA A 1 65 ? 16.891 -22.078 4.711 1 98.25 65 ALA A O 1
ATOM 506 N N . TRP A 1 66 ? 17.391 -20.891 6.543 1 98.06 66 TRP A N 1
ATOM 507 C CA . TRP A 1 66 ? 18.625 -21.609 6.785 1 98.06 66 TRP A CA 1
ATOM 508 C C . TRP A 1 66 ? 18.359 -23.078 7.07 1 98.06 66 TRP A C 1
ATOM 510 O O . TRP A 1 66 ? 19.109 -23.953 6.625 1 98.06 66 TRP A O 1
ATOM 520 N N . GLU A 1 67 ? 17.312 -23.312 7.766 1 97.62 67 GLU A N 1
ATOM 521 C CA . GLU A 1 67 ? 16.953 -24.703 8.062 1 97.62 67 GLU A CA 1
ATOM 522 C C . GLU A 1 67 ? 16.625 -25.484 6.793 1 97.62 67 GLU A C 1
ATOM 524 O O . GLU A 1 67 ? 17 -26.641 6.66 1 97.62 67 GLU A O 1
ATOM 529 N N . CYS A 1 68 ? 15.906 -24.844 5.945 1 98.56 68 CYS A N 1
ATOM 530 C CA . CYS A 1 68 ? 15.594 -25.484 4.664 1 98.56 68 CYS A CA 1
ATOM 531 C C . CYS A 1 68 ? 16.859 -25.766 3.873 1 98.56 68 CYS A C 1
ATOM 533 O O . CYS A 1 68 ? 17.016 -26.844 3.289 1 98.56 68 CYS A O 1
ATOM 535 N N . LEU A 1 69 ? 17.766 -24.781 3.854 1 98.69 69 LEU A N 1
ATOM 536 C CA . LEU A 1 69 ? 19.016 -24.984 3.143 1 98.69 69 LEU A CA 1
ATOM 537 C C . LEU A 1 69 ? 19.812 -26.125 3.756 1 98.69 69 LEU A C 1
ATOM 539 O O . LEU A 1 69 ? 20.391 -26.938 3.035 1 98.69 69 LEU A O 1
ATOM 543 N N . LYS A 1 70 ? 19.844 -26.141 5.066 1 98.19 70 LYS A N 1
ATOM 544 C CA . LYS A 1 70 ? 20.5 -27.219 5.785 1 98.19 70 LYS A CA 1
ATOM 545 C C . LYS A 1 70 ? 19.969 -28.578 5.352 1 98.19 70 LYS A C 1
ATOM 547 O O . LYS A 1 70 ? 20.734 -29.5 5.09 1 98.19 70 LYS A O 1
ATOM 552 N N . ASP A 1 71 ? 18.703 -28.656 5.281 1 98.25 71 ASP A N 1
ATOM 553 C CA . ASP A 1 71 ? 18.062 -29.891 4.863 1 98.25 71 ASP A CA 1
ATOM 554 C C . ASP A 1 71 ? 18.5 -30.297 3.461 1 98.25 71 ASP A C 1
ATOM 556 O O . ASP A 1 71 ? 18.781 -31.469 3.211 1 98.25 71 ASP A O 1
ATOM 560 N N . LEU A 1 72 ? 18.562 -29.406 2.551 1 98.44 72 LEU A N 1
ATOM 561 C CA . LEU A 1 72 ? 19.016 -29.656 1.184 1 98.44 72 LEU A CA 1
ATOM 562 C C . LEU A 1 72 ? 20.453 -30.156 1.16 1 98.44 72 LEU A C 1
ATOM 564 O O . LEU A 1 72 ? 20.781 -31.094 0.428 1 98.44 72 LEU A O 1
ATOM 568 N N . LEU A 1 73 ? 21.312 -29.562 1.977 1 98.31 73 LEU A N 1
ATOM 569 C CA . LEU A 1 73 ? 22.734 -29.812 1.887 1 98.31 73 LEU A CA 1
ATOM 570 C C . LEU A 1 73 ? 23.125 -31.062 2.676 1 98.31 73 LEU A C 1
ATOM 572 O O . LEU A 1 73 ? 24.188 -31.641 2.438 1 98.31 73 LEU A O 1
ATOM 576 N N . LEU A 1 74 ? 22.312 -31.391 3.623 1 97.56 74 LEU A N 1
ATOM 577 C CA . LEU A 1 74 ? 22.578 -32.656 4.328 1 97.56 74 LEU A CA 1
ATOM 578 C C . LEU A 1 74 ? 22.188 -33.844 3.465 1 97.56 74 LEU A C 1
ATOM 580 O O . LEU A 1 74 ? 22.734 -34.938 3.648 1 97.56 74 LEU A O 1
ATOM 584 N N . GLY A 1 75 ? 21.297 -33.625 2.551 1 96.56 75 GLY A N 1
ATOM 585 C CA . GLY A 1 75 ? 20.938 -34.656 1.586 1 96.56 75 GLY A CA 1
ATOM 586 C C . GLY A 1 75 ? 21.844 -34.688 0.368 1 96.56 75 GLY A C 1
ATOM 587 O O . GLY A 1 75 ? 22.766 -33.875 0.268 1 96.56 75 GLY A O 1
ATOM 588 N N . ASP A 1 76 ? 21.594 -35.594 -0.589 1 97.44 76 ASP A N 1
ATOM 589 C CA . ASP A 1 76 ? 22.438 -35.719 -1.771 1 97.44 76 ASP A CA 1
ATOM 590 C C . ASP A 1 76 ? 21.906 -34.906 -2.93 1 97.44 76 ASP A C 1
ATOM 592 O O . ASP A 1 76 ? 22.234 -35.156 -4.09 1 97.44 76 ASP A O 1
ATOM 596 N N . TRP A 1 77 ? 21.109 -33.938 -2.602 1 97.81 77 TRP A N 1
ATOM 597 C CA . TRP A 1 77 ? 20.422 -33.156 -3.611 1 97.81 77 TRP A CA 1
ATOM 598 C C . TRP A 1 77 ? 21.406 -32.375 -4.469 1 97.81 77 TRP A C 1
ATOM 600 O O . TRP A 1 77 ? 21.219 -32.219 -5.68 1 97.81 77 TRP A O 1
ATOM 610 N N . THR A 1 78 ? 22.531 -31.922 -3.906 1 98.06 78 THR A N 1
ATOM 611 C CA . THR A 1 78 ? 23.453 -31.062 -4.637 1 98.06 78 THR A CA 1
ATOM 612 C C . THR A 1 78 ? 24.672 -31.844 -5.09 1 98.06 78 THR A C 1
ATOM 614 O O . THR A 1 78 ? 25.688 -31.266 -5.492 1 98.06 78 THR A O 1
ATOM 617 N N . ASP A 1 79 ? 24.656 -33.125 -4.996 1 97.94 79 ASP A N 1
ATOM 618 C CA . ASP A 1 79 ? 25.781 -33.938 -5.461 1 97.94 79 ASP A CA 1
ATOM 619 C C . ASP A 1 79 ? 25.922 -33.875 -6.98 1 97.94 79 ASP A C 1
ATOM 621 O O . ASP A 1 79 ? 25.016 -34.25 -7.719 1 97.94 79 ASP A O 1
ATOM 625 N N . GLY A 1 80 ? 27 -33.344 -7.418 1 97.06 80 GLY A N 1
ATOM 626 C CA . GLY A 1 80 ? 27.328 -33.344 -8.836 1 97.06 80 GLY A CA 1
ATOM 627 C C . GLY A 1 80 ? 26.578 -32.281 -9.609 1 97.06 80 GLY A C 1
ATOM 628 O O . GLY A 1 80 ? 26.562 -32.281 -10.836 1 97.06 80 GLY A O 1
ATOM 629 N N . ILE A 1 81 ? 25.922 -31.391 -8.969 1 98.38 81 ILE A N 1
ATOM 630 C CA . ILE A 1 81 ? 25.156 -30.344 -9.641 1 98.38 81 ILE A CA 1
ATOM 631 C C . ILE A 1 81 ? 25.266 -29.031 -8.852 1 98.38 81 ILE A C 1
ATOM 633 O O . ILE A 1 81 ? 25.109 -29.016 -7.633 1 98.38 81 ILE A O 1
ATOM 637 N N . LEU A 1 82 ? 25.672 -27.938 -9.57 1 98.69 82 LEU A N 1
ATOM 638 C CA . LEU A 1 82 ? 25.688 -26.609 -8.961 1 98.69 82 LEU A CA 1
ATOM 639 C C . LEU A 1 82 ? 24.281 -26.047 -8.836 1 98.69 82 LEU A C 1
ATOM 641 O O . LEU A 1 82 ? 23.547 -25.938 -9.82 1 98.69 82 LEU A O 1
ATOM 645 N N . CYS A 1 83 ? 23.891 -25.75 -7.613 1 98.81 83 CYS A N 1
ATOM 646 C CA . CYS A 1 83 ? 22.562 -25.219 -7.371 1 98.81 83 CYS A CA 1
ATOM 647 C C . CYS A 1 83 ? 22.625 -23.797 -6.828 1 98.81 83 CYS A C 1
ATOM 649 O O . CYS A 1 83 ? 23.484 -23.484 -6 1 98.81 83 CYS A O 1
ATOM 651 N N . SER A 1 84 ? 21.812 -22.953 -7.34 1 98.69 84 SER A N 1
ATOM 652 C CA . SER A 1 84 ? 21.625 -21.594 -6.824 1 98.69 84 SER A CA 1
ATOM 653 C C . SER A 1 84 ? 20.281 -21.469 -6.102 1 98.69 84 SER A C 1
ATOM 655 O O . SER A 1 84 ? 19.219 -21.625 -6.715 1 98.69 84 SER A O 1
ATOM 657 N N . PHE A 1 85 ? 20.328 -21.203 -4.793 1 98.81 85 PHE A N 1
ATOM 658 C CA . PHE A 1 85 ? 19.125 -21.078 -3.979 1 98.81 85 PHE A CA 1
ATOM 659 C C . PHE A 1 85 ? 18.938 -19.641 -3.516 1 98.81 85 PHE A C 1
ATOM 661 O O . PHE A 1 85 ? 19.859 -19.016 -3.002 1 98.81 85 PHE A O 1
ATOM 668 N N . GLY A 1 86 ? 17.719 -19.125 -3.748 1 98.69 86 GLY A N 1
ATOM 669 C CA . GLY A 1 86 ? 17.422 -17.797 -3.268 1 98.69 86 GLY A CA 1
ATOM 670 C C . GLY A 1 86 ? 16.891 -17.766 -1.85 1 98.69 86 GLY A C 1
ATOM 671 O O . GLY A 1 86 ? 15.977 -18.531 -1.515 1 98.69 86 GLY A O 1
ATOM 672 N N . MET A 1 87 ? 17.438 -16.875 -0.978 1 98.69 87 MET A N 1
ATOM 673 C CA . MET A 1 87 ? 16.953 -16.734 0.388 1 98.69 87 MET A CA 1
ATOM 674 C C . MET A 1 87 ? 17.453 -15.438 1.02 1 98.69 87 MET A C 1
ATOM 676 O O . MET A 1 87 ? 18.438 -14.852 0.546 1 98.69 87 MET A O 1
ATOM 680 N N . PRO A 1 88 ? 16.781 -14.977 2.064 1 97.94 88 PRO A N 1
ATOM 681 C CA . PRO A 1 88 ? 17.312 -13.836 2.818 1 97.94 88 PRO A CA 1
ATOM 682 C C . PRO A 1 88 ? 18.469 -14.234 3.738 1 97.94 88 PRO A C 1
ATOM 684 O O . PRO A 1 88 ? 18.453 -15.328 4.316 1 97.94 88 PRO A O 1
ATOM 687 N N . VAL A 1 89 ? 19.438 -13.375 3.832 1 97.62 89 VAL A N 1
ATOM 688 C CA . VAL A 1 89 ? 20.594 -13.594 4.711 1 97.62 89 VAL A CA 1
ATOM 689 C C . VAL A 1 89 ? 20.891 -12.32 5.496 1 97.62 89 VAL A C 1
ATOM 691 O O . VAL A 1 89 ? 20.859 -11.219 4.941 1 97.62 89 VAL A O 1
ATOM 694 N N . ILE A 1 90 ? 21.094 -12.477 6.746 1 93.38 90 ILE A N 1
ATOM 695 C CA . ILE A 1 90 ? 21.469 -11.352 7.594 1 93.38 90 ILE A CA 1
ATOM 696 C C . ILE A 1 90 ? 22.984 -11.359 7.824 1 93.38 90 ILE A C 1
ATOM 698 O O . ILE A 1 90 ? 23.547 -12.367 8.266 1 93.38 90 ILE A O 1
ATOM 702 N N . LYS A 1 91 ? 23.688 -10.383 7.418 1 91 91 LYS A N 1
ATOM 703 C CA . LYS A 1 91 ? 25.109 -10.141 7.715 1 91 91 LYS A CA 1
ATOM 704 C C . LYS A 1 91 ? 25.281 -8.891 8.578 1 91 91 LYS A C 1
ATOM 706 O O . LYS A 1 91 ? 24.953 -7.785 8.148 1 91 91 LYS A O 1
ATOM 711 N N . GLY A 1 92 ? 25.75 -9.102 9.711 1 85 92 GLY A N 1
ATOM 712 C CA . GLY A 1 92 ? 25.734 -8.008 10.664 1 85 92 GLY A CA 1
ATOM 713 C C . GLY A 1 92 ? 24.328 -7.594 11.07 1 85 92 GLY A C 1
ATOM 714 O O . GLY A 1 92 ? 23.562 -8.414 11.562 1 85 92 GLY A O 1
ATOM 715 N N . SER A 1 93 ? 23.984 -6.383 10.805 1 82.81 93 SER A N 1
ATOM 716 C CA . SER A 1 93 ? 22.641 -5.895 11.117 1 82.81 93 SER A CA 1
ATOM 717 C C . SER A 1 93 ? 21.844 -5.641 9.844 1 82.81 93 SER A C 1
ATOM 719 O O . SER A 1 93 ? 20.75 -5.09 9.898 1 82.81 93 SER A O 1
ATOM 721 N N . GLU A 1 94 ? 22.5 -6.074 8.68 1 88.44 94 GLU A N 1
ATOM 722 C CA . GLU A 1 94 ? 21.859 -5.797 7.395 1 88.44 94 GLU A CA 1
ATOM 723 C C . GLU A 1 94 ? 21.219 -7.055 6.816 1 88.44 94 GLU A C 1
ATOM 725 O O . GLU A 1 94 ? 21.766 -8.148 6.926 1 88.44 94 GLU A O 1
ATOM 730 N N . ARG A 1 95 ? 20.047 -6.941 6.352 1 93 95 ARG A N 1
ATOM 731 C CA . ARG A 1 95 ? 19.359 -8.031 5.676 1 93 95 ARG A CA 1
ATOM 732 C C . ARG A 1 95 ? 19.516 -7.934 4.164 1 93 95 ARG A C 1
ATOM 734 O O . ARG A 1 95 ? 19.219 -6.895 3.57 1 93 95 ARG A O 1
ATOM 741 N N . TYR A 1 96 ? 19.953 -9 3.529 1 96.88 96 TYR A N 1
ATOM 742 C CA . TYR A 1 96 ? 20.234 -8.992 2.096 1 96.88 96 TYR A CA 1
ATOM 743 C C . TYR A 1 96 ? 19.391 -10.039 1.377 1 96.88 96 TYR A C 1
ATOM 745 O O . TYR A 1 96 ? 19.094 -11.102 1.935 1 96.88 96 TYR A O 1
ATOM 753 N N . ASN A 1 97 ? 18.891 -9.711 0.204 1 97.94 97 ASN A N 1
ATOM 754 C CA . ASN A 1 97 ? 18.375 -10.664 -0.775 1 97.94 97 ASN A CA 1
ATOM 755 C C . ASN A 1 97 ? 19.516 -11.391 -1.492 1 97.94 97 ASN A C 1
ATOM 757 O O . ASN A 1 97 ? 20.234 -10.797 -2.295 1 97.94 97 ASN A O 1
ATOM 761 N N . CYS A 1 98 ? 19.562 -12.742 -1.239 1 98.69 98 CYS A N 1
ATOM 762 C CA . CYS A 1 98 ? 20.797 -13.383 -1.674 1 98.69 98 CYS A CA 1
ATOM 763 C C . CYS A 1 98 ? 20.5 -14.609 -2.533 1 98.69 98 CYS A C 1
ATOM 765 O O . CYS A 1 98 ? 19.422 -15.203 -2.43 1 98.69 98 CYS A O 1
ATOM 767 N N . GLN A 1 99 ? 21.422 -14.922 -3.398 1 98.75 99 GLN A N 1
ATOM 768 C CA . GLN A 1 99 ? 21.594 -16.25 -3.984 1 98.75 99 GLN A CA 1
ATOM 769 C C . GLN A 1 99 ? 22.719 -17.016 -3.299 1 98.75 99 GLN A C 1
ATOM 771 O O . GLN A 1 99 ? 23.828 -16.516 -3.172 1 98.75 99 GLN A O 1
ATOM 776 N N . VAL A 1 100 ? 22.375 -18.172 -2.846 1 98.81 100 VAL A N 1
ATOM 777 C CA . VAL A 1 100 ? 23.359 -19.062 -2.221 1 98.81 100 VAL A CA 1
ATOM 778 C C . VAL A 1 100 ? 23.75 -20.172 -3.195 1 98.81 100 VAL A C 1
ATOM 780 O O . VAL A 1 100 ? 22.922 -21 -3.572 1 98.81 100 VAL A O 1
ATOM 783 N N . LEU A 1 101 ? 25.031 -20.172 -3.586 1 98.81 101 LEU A N 1
ATOM 784 C CA . LEU A 1 101 ? 25.531 -21.141 -4.551 1 98.81 101 LEU A CA 1
ATOM 785 C C . LEU A 1 101 ? 26.125 -22.359 -3.846 1 98.81 101 LEU A C 1
ATOM 787 O O . LEU A 1 101 ? 27.062 -22.219 -3.049 1 98.81 101 LEU A O 1
ATOM 791 N N . CYS A 1 102 ? 25.609 -23.516 -4.172 1 98.75 102 CYS A N 1
ATOM 792 C CA . CYS A 1 102 ? 25.969 -24.734 -3.463 1 98.75 102 CYS A CA 1
ATOM 793 C C . CYS A 1 102 ? 26.375 -25.828 -4.441 1 98.75 102 CYS A C 1
ATOM 795 O O . CYS A 1 102 ? 25.812 -25.938 -5.527 1 98.75 102 CYS A O 1
ATOM 797 N N . LEU A 1 103 ? 27.312 -26.625 -4.078 1 98.56 103 LEU A N 1
ATOM 798 C CA . LEU A 1 103 ? 27.797 -27.766 -4.84 1 98.56 103 LEU A CA 1
ATOM 799 C C . LEU A 1 103 ? 28.328 -28.844 -3.906 1 98.56 103 LEU A C 1
ATOM 801 O O . LEU A 1 103 ? 29.078 -28.562 -2.984 1 98.56 103 LEU A O 1
ATOM 805 N N . ASN A 1 104 ? 27.875 -30.062 -4.105 1 97.88 104 ASN A N 1
ATOM 806 C CA . ASN A 1 104 ? 28.359 -31.219 -3.354 1 97.88 104 ASN A CA 1
ATOM 807 C C . ASN A 1 104 ? 28.266 -30.984 -1.848 1 97.88 104 ASN A C 1
ATOM 809 O O . ASN A 1 104 ? 29.25 -31.172 -1.121 1 97.88 104 ASN A O 1
ATOM 813 N N . ARG A 1 105 ? 27.156 -30.516 -1.428 1 97.62 105 ARG A N 1
ATOM 814 C CA . ARG A 1 105 ? 26.734 -30.406 -0.037 1 97.62 105 ARG A CA 1
ATOM 815 C C . ARG A 1 105 ? 27.5 -29.297 0.688 1 97.62 105 ARG A C 1
ATOM 817 O O . ARG A 1 105 ? 27.562 -29.281 1.92 1 97.62 105 ARG A O 1
ATOM 824 N N . LYS A 1 106 ? 28.078 -28.375 -0.09 1 97.75 106 LYS A N 1
ATOM 825 C CA . LYS A 1 106 ? 28.781 -27.234 0.479 1 97.75 106 LYS A CA 1
ATOM 826 C C . LYS A 1 106 ? 28.281 -25.922 -0.11 1 97.75 106 LYS A C 1
ATOM 828 O O . LYS A 1 106 ? 27.828 -25.891 -1.256 1 97.75 106 LYS A O 1
ATOM 833 N N . ILE A 1 107 ? 28.359 -24.922 0.683 1 98.62 107 ILE A N 1
ATOM 834 C CA . ILE A 1 107 ? 28.109 -23.562 0.19 1 98.62 107 ILE A CA 1
ATOM 835 C C . ILE A 1 107 ? 29.391 -22.984 -0.39 1 98.62 107 ILE A C 1
ATOM 837 O O . ILE A 1 107 ? 30.406 -22.891 0.302 1 98.62 107 ILE A O 1
ATOM 841 N N . ILE A 1 108 ? 29.344 -22.594 -1.624 1 98.44 108 ILE A N 1
ATOM 842 C CA . ILE A 1 108 ? 30.547 -22.109 -2.307 1 98.44 108 ILE A CA 1
ATOM 843 C C . ILE A 1 108 ? 30.656 -20.594 -2.113 1 98.44 108 ILE A C 1
ATOM 845 O O . ILE A 1 108 ? 31.75 -20.078 -1.879 1 98.44 108 ILE A O 1
ATOM 849 N N . MET A 1 109 ? 29.5 -19.922 -2.232 1 98.25 109 MET A N 1
ATOM 850 C CA . MET A 1 109 ? 29.484 -18.469 -2.088 1 98.25 109 MET A CA 1
ATOM 851 C C . MET A 1 109 ? 28.062 -17.969 -1.855 1 98.25 109 MET A C 1
ATOM 853 O O . MET A 1 109 ? 27.094 -18.625 -2.242 1 98.25 109 MET A O 1
ATOM 857 N N . ILE A 1 110 ? 27.953 -16.875 -1.148 1 98.56 110 ILE A N 1
ATOM 858 C CA . ILE A 1 110 ? 26.688 -16.156 -0.995 1 98.56 110 ILE A CA 1
ATOM 859 C C . ILE A 1 110 ? 26.766 -14.82 -1.733 1 98.56 110 ILE A C 1
ATOM 861 O O . ILE A 1 110 ? 27.625 -13.992 -1.445 1 98.56 110 ILE A O 1
ATOM 865 N N . ARG A 1 111 ? 25.953 -14.641 -2.699 1 98.56 111 ARG A N 1
ATOM 866 C CA . ARG A 1 111 ? 25.922 -13.461 -3.549 1 98.56 111 ARG A CA 1
ATOM 867 C C . ARG A 1 111 ? 24.719 -12.57 -3.209 1 98.56 111 ARG A C 1
ATOM 869 O O . ARG A 1 111 ? 23.609 -12.836 -3.652 1 98.56 111 ARG A O 1
ATOM 876 N N . PRO A 1 112 ? 24.984 -11.438 -2.471 1 98 112 PRO A N 1
ATOM 877 C CA . PRO A 1 112 ? 23.891 -10.508 -2.18 1 98 112 PRO A CA 1
ATOM 878 C C . PRO A 1 112 ? 23.516 -9.633 -3.377 1 98 112 PRO A C 1
ATOM 880 O O . PRO A 1 112 ? 24.375 -9.312 -4.203 1 98 112 PRO A O 1
ATOM 883 N N . LYS A 1 113 ? 22.312 -9.266 -3.467 1 96.88 113 LYS A N 1
ATOM 884 C CA . LYS A 1 113 ? 21.797 -8.43 -4.543 1 96.88 113 LYS A CA 1
ATOM 885 C C . LYS A 1 113 ? 22.375 -7.02 -4.473 1 96.88 113 LYS A C 1
ATOM 887 O O . LYS A 1 113 ? 22.438 -6.418 -3.398 1 96.88 113 LYS A O 1
ATOM 892 N N . LEU A 1 114 ? 22.75 -6.461 -5.652 1 94.62 114 LEU A N 1
ATOM 893 C CA . LEU A 1 114 ? 23.391 -5.156 -5.73 1 94.62 114 LEU A CA 1
ATOM 894 C C . LEU A 1 114 ? 22.375 -4.047 -5.945 1 94.62 114 LEU A C 1
ATOM 896 O O . LEU A 1 114 ? 22.547 -2.932 -5.453 1 94.62 114 LEU A O 1
ATOM 900 N N . TRP A 1 115 ? 21.438 -4.305 -6.73 1 90.19 115 TRP A N 1
ATOM 901 C CA . TRP A 1 115 ? 20.438 -3.322 -7.113 1 90.19 115 TRP A CA 1
ATOM 902 C C . TRP A 1 115 ? 19.031 -3.848 -6.828 1 90.19 115 TRP A C 1
ATOM 904 O O . TRP A 1 115 ? 18.578 -4.801 -7.469 1 90.19 115 TRP A O 1
ATOM 914 N N . LEU A 1 116 ? 18.312 -3.143 -5.945 1 93.62 116 LEU A N 1
ATOM 915 C CA . LEU A 1 116 ? 17.016 -3.609 -5.477 1 93.62 116 LEU A CA 1
ATOM 916 C C . LEU A 1 116 ? 15.883 -3.018 -6.316 1 93.62 116 LEU A C 1
ATOM 918 O O . LEU A 1 116 ? 15.969 -1.871 -6.762 1 93.62 116 LEU A O 1
ATOM 922 N N . ALA A 1 117 ? 14.828 -3.838 -6.555 1 91.75 117 ALA A N 1
ATOM 923 C CA . ALA A 1 117 ? 13.648 -3.375 -7.281 1 91.75 117 ALA A CA 1
ATOM 924 C C . ALA A 1 117 ? 12.727 -2.564 -6.375 1 91.75 117 ALA A C 1
ATOM 926 O O . ALA A 1 117 ? 12.391 -3.004 -5.277 1 91.75 117 ALA A O 1
ATOM 927 N N . ASN A 1 118 ? 12.367 -1.394 -6.789 1 89.06 118 ASN A N 1
ATOM 928 C CA . ASN A 1 118 ? 11.523 -0.536 -5.969 1 89.06 118 ASN A CA 1
ATOM 929 C C . ASN A 1 118 ? 10.57 0.298 -6.82 1 89.06 118 ASN A C 1
ATOM 931 O O . ASN A 1 118 ? 10.172 1.391 -6.418 1 89.06 118 ASN A O 1
ATOM 935 N N . ASP A 1 119 ? 10.203 -0.141 -7.969 1 81.69 119 ASP A N 1
ATOM 936 C CA . ASP A 1 119 ? 9.242 0.538 -8.836 1 81.69 119 ASP A CA 1
ATOM 937 C C . ASP A 1 119 ? 8 -0.321 -9.062 1 81.69 119 ASP A C 1
ATOM 939 O O . ASP A 1 119 ? 8.008 -1.518 -8.766 1 81.69 119 ASP A O 1
ATOM 943 N N . GLY A 1 120 ? 6.945 0.327 -9.531 1 86.44 120 GLY A N 1
ATOM 944 C CA . GLY A 1 120 ? 5.715 -0.417 -9.742 1 86.44 120 GLY A CA 1
ATOM 945 C C . GLY A 1 120 ? 5.203 -1.09 -8.484 1 86.44 120 GLY A C 1
ATOM 946 O O . GLY A 1 120 ? 4.996 -0.432 -7.461 1 86.44 120 GLY A O 1
ATOM 947 N N . ASN A 1 121 ? 5.168 -2.428 -8.531 1 87.5 121 ASN A N 1
ATOM 948 C CA . ASN A 1 121 ? 4.625 -3.178 -7.406 1 87.5 121 ASN A CA 1
ATOM 949 C C . ASN A 1 121 ? 5.734 -3.688 -6.488 1 87.5 121 ASN A C 1
ATOM 951 O O . ASN A 1 121 ? 5.457 -4.309 -5.457 1 87.5 121 ASN A O 1
ATOM 955 N N . TYR A 1 122 ? 6.977 -3.416 -6.852 1 90.88 122 TYR A N 1
ATOM 956 C CA . TYR A 1 122 ? 8.102 -3.916 -6.07 1 90.88 122 TYR A CA 1
ATOM 957 C C . TYR A 1 122 ? 8.43 -2.965 -4.926 1 90.88 122 TYR A C 1
ATOM 959 O O . TYR A 1 122 ? 8.359 -1.744 -5.082 1 90.88 122 TYR A O 1
ATOM 967 N N . ARG A 1 123 ? 8.844 -3.48 -3.744 1 90.75 123 ARG A N 1
ATOM 968 C CA . ARG A 1 123 ? 9.172 -2.709 -2.551 1 90.75 123 ARG A CA 1
ATOM 969 C C . ARG A 1 123 ? 10.375 -3.311 -1.823 1 90.75 123 ARG A C 1
ATOM 971 O O . ARG A 1 123 ? 10.391 -3.367 -0.592 1 90.75 123 ARG A O 1
ATOM 978 N N . GLU A 1 124 ? 11.328 -3.758 -2.541 1 92.88 124 GLU A N 1
ATOM 979 C CA . GLU A 1 124 ? 12.43 -4.508 -1.934 1 92.88 124 GLU A CA 1
ATOM 980 C C . GLU A 1 124 ? 13.211 -3.645 -0.951 1 92.88 124 GLU A C 1
ATOM 982 O O . GLU A 1 124 ? 13.742 -4.148 0.042 1 92.88 124 GLU A O 1
ATOM 987 N N . LEU A 1 125 ? 13.273 -2.254 -1.184 1 91.12 125 LEU A N 1
ATOM 988 C CA . LEU A 1 125 ? 14.062 -1.365 -0.336 1 91.12 125 LEU A CA 1
ATOM 989 C C . LEU A 1 125 ? 13.461 -1.278 1.063 1 91.12 125 LEU A C 1
ATOM 991 O O . LEU A 1 125 ? 14.125 -0.822 2 1 91.12 125 LEU A O 1
ATOM 995 N N . ARG A 1 126 ? 12.281 -1.679 1.165 1 89.06 126 ARG A N 1
ATOM 996 C CA . ARG A 1 126 ? 11.641 -1.677 2.475 1 89.06 126 ARG A CA 1
ATOM 997 C C . ARG A 1 126 ? 12.234 -2.752 3.379 1 89.06 126 ARG A C 1
ATOM 999 O O . ARG A 1 126 ? 12.305 -2.576 4.598 1 89.06 126 ARG A O 1
ATOM 1006 N N . TRP A 1 127 ? 12.734 -3.873 2.814 1 91.38 127 TRP A N 1
ATOM 1007 C CA . TRP A 1 127 ? 13.07 -5.031 3.639 1 91.38 127 TRP A CA 1
ATOM 1008 C C . TRP A 1 127 ? 14.547 -5.375 3.521 1 91.38 127 TRP A C 1
ATOM 1010 O O . TRP A 1 127 ? 15.117 -6.02 4.41 1 91.38 127 TRP A O 1
ATOM 1020 N N . PHE A 1 128 ? 15.125 -4.988 2.385 1 94.06 128 PHE A N 1
ATOM 1021 C CA . PHE A 1 128 ? 16.5 -5.43 2.127 1 94.06 128 PHE A CA 1
ATOM 1022 C C . PHE A 1 128 ? 17.406 -4.238 1.898 1 94.06 128 PHE A C 1
ATOM 1024 O O . PHE A 1 128 ? 16.953 -3.143 1.569 1 94.06 128 PHE A O 1
ATOM 1031 N N . THR A 1 129 ? 18.672 -4.469 2.119 1 91.31 129 THR A N 1
ATOM 1032 C CA . THR A 1 129 ? 19.734 -3.498 1.854 1 91.31 129 THR A CA 1
ATOM 1033 C C . THR A 1 129 ? 20.547 -3.912 0.636 1 91.31 129 THR A C 1
ATOM 1035 O O . THR A 1 129 ? 20.875 -5.09 0.47 1 91.31 129 THR A O 1
ATOM 1038 N N . ALA A 1 130 ? 20.844 -2.938 -0.213 1 92.69 130 ALA A N 1
ATOM 1039 C CA . ALA A 1 130 ? 21.688 -3.211 -1.377 1 92.69 130 ALA A CA 1
ATOM 1040 C C . ALA A 1 130 ? 23.141 -3.383 -0.973 1 92.69 130 ALA A C 1
ATOM 1042 O O . ALA A 1 130 ? 23.672 -2.617 -0.159 1 92.69 130 ALA A O 1
ATOM 1043 N N . TRP A 1 131 ? 23.781 -4.492 -1.45 1 93.62 131 TRP A N 1
ATOM 1044 C CA . TRP A 1 131 ? 25.219 -4.645 -1.225 1 93.62 131 TRP A CA 1
ATOM 1045 C C . TRP A 1 131 ? 26 -3.6 -2.014 1 93.62 131 TRP A C 1
ATOM 1047 O O . TRP A 1 131 ? 25.797 -3.434 -3.217 1 93.62 131 TRP A O 1
ATOM 1057 N N . LYS A 1 132 ? 26.938 -2.904 -1.376 1 88.44 132 LYS A N 1
ATOM 1058 C CA . LYS A 1 132 ? 27.594 -1.77 -2.018 1 88.44 132 LYS A CA 1
ATOM 1059 C C . LYS A 1 132 ? 29.078 -2.031 -2.205 1 88.44 132 LYS A C 1
ATOM 1061 O O . LYS A 1 132 ? 29.75 -1.327 -2.965 1 88.44 132 LYS A O 1
ATOM 1066 N N . GLN A 1 133 ? 29.609 -3.07 -1.558 1 83.56 133 GLN A N 1
ATOM 1067 C CA . GLN A 1 133 ? 31.031 -3.357 -1.66 1 83.56 133 GLN A CA 1
ATOM 1068 C C . GLN A 1 133 ? 31.328 -4.273 -2.846 1 83.56 133 GLN A C 1
ATOM 1070 O O . GLN A 1 133 ? 31 -5.457 -2.818 1 83.56 133 GLN A O 1
ATOM 1075 N N . LYS A 1 134 ? 31.984 -3.701 -3.838 1 83.12 134 LYS A N 1
ATOM 1076 C CA . LYS A 1 134 ? 32.156 -4.457 -5.078 1 83.12 134 LYS A CA 1
ATOM 1077 C C . LYS A 1 134 ? 33.594 -4.895 -5.258 1 83.12 134 LYS A C 1
ATOM 1079 O O . LYS A 1 134 ? 33.906 -5.672 -6.16 1 83.12 134 LYS A O 1
ATOM 1084 N N . ASP A 1 135 ? 34.438 -4.492 -4.363 1 80.94 135 ASP A N 1
ATOM 1085 C CA . ASP A 1 135 ? 35.875 -4.645 -4.625 1 80.94 135 ASP A CA 1
ATOM 1086 C C . ASP A 1 135 ? 36.406 -5.918 -3.98 1 80.94 135 ASP A C 1
ATOM 1088 O O . ASP A 1 135 ? 37.5 -6.367 -4.312 1 80.94 135 ASP A O 1
ATOM 1092 N N . GLN A 1 136 ? 35.75 -6.426 -2.994 1 86.12 136 GLN A N 1
ATOM 1093 C CA . GLN A 1 136 ? 36.281 -7.605 -2.326 1 86.12 136 GLN A CA 1
ATOM 1094 C C . GLN A 1 136 ? 35.156 -8.5 -1.812 1 86.12 136 GLN A C 1
ATOM 1096 O O . GLN A 1 136 ? 34.031 -8.031 -1.593 1 86.12 136 GLN A O 1
ATOM 1101 N N . LEU A 1 137 ? 35.5 -9.805 -1.781 1 94 137 LEU A N 1
ATOM 1102 C CA . LEU A 1 137 ? 34.625 -10.75 -1.078 1 94 137 LEU A CA 1
ATOM 1103 C C . LEU A 1 137 ? 34.938 -10.758 0.416 1 94 137 LEU A C 1
ATOM 1105 O O . LEU A 1 137 ? 36.094 -10.617 0.815 1 94 137 LEU A O 1
ATOM 1109 N N . GLU A 1 138 ? 33.938 -10.859 1.219 1 93.94 138 GLU A N 1
ATOM 1110 C CA . GLU A 1 138 ? 34.094 -10.898 2.668 1 93.94 138 GLU A CA 1
ATOM 1111 C C . GLU A 1 138 ? 33.812 -12.289 3.221 1 93.94 138 GLU A C 1
ATOM 1113 O O . GLU A 1 138 ? 33.094 -13.07 2.605 1 93.94 138 GLU A O 1
ATOM 1118 N N . ASP A 1 139 ? 34.5 -12.539 4.328 1 91.56 139 ASP A N 1
ATOM 1119 C CA . ASP A 1 139 ? 34.219 -13.812 4.992 1 91.56 139 ASP A CA 1
ATOM 1120 C C . ASP A 1 139 ? 32.938 -13.758 5.809 1 91.56 139 ASP A C 1
ATOM 1122 O O . ASP A 1 139 ? 32.812 -12.945 6.73 1 91.56 139 ASP A O 1
ATOM 1126 N N . PHE A 1 140 ? 32.031 -14.531 5.434 1 95.56 140 PHE A N 1
ATOM 1127 C CA . PHE A 1 140 ? 30.766 -14.633 6.152 1 95.56 140 PHE A CA 1
ATOM 1128 C C . PHE A 1 140 ? 30.766 -15.859 7.066 1 95.56 140 PHE A C 1
ATOM 1130 O O . PHE A 1 140 ? 30.875 -16.984 6.594 1 95.56 140 PHE A O 1
ATOM 1137 N N . GLN A 1 141 ? 30.625 -15.578 8.32 1 93.75 141 GLN A N 1
ATOM 1138 C CA . GLN A 1 141 ? 30.531 -16.672 9.273 1 93.75 141 GLN A CA 1
ATOM 1139 C C . GLN A 1 141 ? 29.156 -17.328 9.234 1 93.75 141 GLN A C 1
ATOM 1141 O O . GLN A 1 141 ? 28.141 -16.656 9.461 1 93.75 141 GLN A O 1
ATOM 1146 N N . LEU A 1 142 ? 29.141 -18.609 8.984 1 95.69 142 LEU A N 1
ATOM 1147 C CA . LEU A 1 142 ? 27.859 -19.312 8.93 1 95.69 142 LEU A CA 1
ATOM 1148 C C . LEU A 1 142 ? 27.234 -19.406 10.312 1 95.69 142 LEU A C 1
ATOM 1150 O O . LEU A 1 142 ? 27.938 -19.453 11.32 1 95.69 142 LEU A O 1
ATOM 1154 N N . PRO A 1 143 ? 25.844 -19.359 10.352 1 91.5 143 PRO A N 1
ATOM 1155 C CA . PRO A 1 143 ? 25.219 -19.625 11.648 1 91.5 143 PRO A CA 1
ATOM 1156 C C . PRO A 1 143 ? 25.688 -20.922 12.281 1 91.5 143 PRO A C 1
ATOM 1158 O O . PRO A 1 143 ? 25.922 -21.906 11.57 1 91.5 143 PRO A O 1
ATOM 1161 N N . ASN A 1 144 ? 25.766 -20.969 13.578 1 89.94 144 ASN A N 1
ATOM 1162 C CA . ASN A 1 144 ? 26.391 -22.062 14.32 1 89.94 144 ASN A CA 1
ATOM 1163 C C . ASN A 1 144 ? 25.781 -23.406 13.938 1 89.94 144 ASN A C 1
ATOM 1165 O O . ASN A 1 144 ? 26.516 -24.359 13.648 1 89.94 144 ASN A O 1
ATOM 1169 N N . GLU A 1 145 ? 24.531 -23.516 13.883 1 92.69 145 GLU A N 1
ATOM 1170 C CA . GLU A 1 145 ? 23.859 -24.781 13.57 1 92.69 145 GLU A CA 1
ATOM 1171 C C . GLU A 1 145 ? 24.203 -25.25 12.156 1 92.69 145 GLU A C 1
ATOM 1173 O O . GLU A 1 145 ? 24.375 -26.453 11.922 1 92.69 145 GLU A O 1
ATOM 1178 N N . ILE A 1 146 ? 24.297 -24.344 11.266 1 95.06 146 ILE A N 1
ATOM 1179 C CA . ILE A 1 146 ? 24.609 -24.641 9.875 1 95.06 146 ILE A CA 1
ATOM 1180 C C . ILE A 1 146 ? 26.078 -25.062 9.773 1 95.06 146 ILE A C 1
ATOM 1182 O O . ILE A 1 146 ? 26.406 -26.047 9.102 1 95.06 146 ILE A O 1
ATOM 1186 N N . SER A 1 147 ? 26.922 -24.266 10.43 1 95.12 147 SER A N 1
ATOM 1187 C CA . SER A 1 147 ? 28.359 -24.516 10.438 1 95.12 147 SER A CA 1
ATOM 1188 C C . SER A 1 147 ? 28.672 -25.938 10.938 1 95.12 147 SER A C 1
ATOM 1190 O O . SER A 1 147 ? 29.438 -26.656 10.32 1 95.12 147 SER A O 1
ATOM 1192 N N . VAL A 1 148 ? 28.047 -26.344 11.992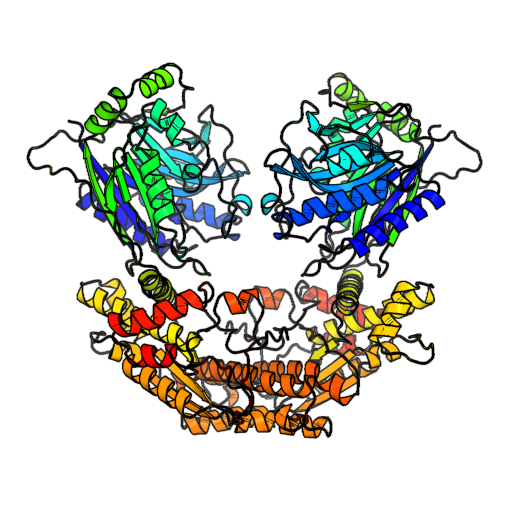 1 95.25 148 VAL A N 1
ATOM 1193 C CA . VAL A 1 148 ? 28.266 -27.656 12.594 1 95.25 148 VAL A CA 1
ATOM 1194 C C . VAL A 1 148 ? 27.75 -28.75 11.672 1 95.25 148 VAL A C 1
ATOM 1196 O O . VAL A 1 148 ? 28.438 -29.75 11.43 1 95.25 148 VAL A O 1
ATOM 1199 N N . ALA A 1 149 ? 26.609 -28.516 11.141 1 96 149 ALA A N 1
ATOM 1200 C CA . ALA A 1 149 ? 25.969 -29.531 10.312 1 96 149 ALA A CA 1
ATOM 1201 C C . ALA A 1 149 ? 26.75 -29.766 9.023 1 96 149 ALA A C 1
ATOM 1203 O O . ALA A 1 149 ? 26.891 -30.906 8.578 1 96 149 ALA A O 1
ATOM 1204 N N . LEU A 1 150 ? 27.297 -28.719 8.414 1 96.56 150 LEU A N 1
ATOM 1205 C CA . LEU A 1 150 ? 27.953 -28.828 7.113 1 96.56 150 LEU A CA 1
ATOM 1206 C C . LEU A 1 150 ? 29.453 -28.953 7.273 1 96.56 150 LEU A C 1
ATOM 1208 O O . LEU A 1 150 ? 30.172 -29.188 6.293 1 96.56 150 LEU A O 1
ATOM 1212 N N . LYS A 1 151 ? 29.922 -28.812 8.5 1 96.56 151 LYS A N 1
ATOM 1213 C CA . LYS A 1 151 ? 31.359 -28.781 8.766 1 96.56 151 LYS A CA 1
ATOM 1214 C C . LYS A 1 151 ? 32.062 -27.719 7.93 1 96.56 151 LYS A C 1
ATOM 1216 O O . LYS A 1 151 ? 33.062 -27.984 7.273 1 96.56 151 LYS A O 1
ATOM 1221 N N . GLN A 1 152 ? 31.438 -26.609 7.828 1 96.5 152 GLN A N 1
ATOM 1222 C CA . GLN A 1 152 ? 31.922 -25.422 7.148 1 96.5 152 GLN A CA 1
ATOM 1223 C C . GLN A 1 152 ? 31.812 -24.188 8.047 1 96.5 152 GLN A C 1
ATOM 1225 O O . GLN A 1 152 ? 30.734 -23.891 8.547 1 96.5 152 GLN A O 1
ATOM 1230 N N . LYS A 1 153 ? 32.844 -23.469 8.203 1 94.62 153 LYS A N 1
ATOM 1231 C CA . LYS A 1 153 ? 32.844 -22.375 9.172 1 94.62 153 LYS A CA 1
ATOM 1232 C C . LYS A 1 153 ? 32.406 -21.062 8.531 1 94.62 153 LYS A C 1
ATOM 1234 O O . LYS A 1 153 ? 31.625 -20.312 9.117 1 94.62 153 LYS A O 1
ATOM 1239 N N . SER A 1 154 ? 32.906 -20.812 7.355 1 96.75 154 SER A N 1
ATOM 1240 C CA . SER A 1 154 ? 32.656 -19.547 6.684 1 96.75 154 SER A CA 1
ATOM 1241 C C . SER A 1 154 ? 32.562 -19.719 5.172 1 96.75 154 SER A C 1
ATOM 1243 O O . SER A 1 154 ? 32.906 -20.781 4.648 1 96.75 154 SER A O 1
ATOM 1245 N N . VAL A 1 155 ? 32.094 -18.812 4.555 1 97.69 155 VAL A N 1
ATOM 1246 C CA . VAL A 1 155 ? 31.938 -18.828 3.102 1 97.69 155 VAL A CA 1
ATOM 1247 C C . VAL A 1 155 ? 32.156 -17.422 2.551 1 97.69 155 VAL A C 1
ATOM 1249 O O . VAL A 1 155 ? 31.875 -16.438 3.234 1 97.69 155 VAL A O 1
ATOM 1252 N N . PRO A 1 156 ? 32.688 -17.312 1.318 1 97.19 156 PRO A N 1
ATOM 1253 C CA . PRO A 1 156 ? 32.781 -15.984 0.703 1 97.19 156 PRO A CA 1
ATOM 1254 C C . PRO A 1 156 ? 31.438 -15.32 0.485 1 97.19 156 PRO A C 1
ATOM 1256 O O . PRO A 1 156 ? 30.484 -15.984 0.069 1 97.19 156 PRO A O 1
ATOM 1259 N N . PHE A 1 157 ? 31.359 -14.039 0.835 1 97.44 157 PHE A N 1
ATOM 1260 C CA . PHE A 1 157 ? 30.141 -13.234 0.734 1 97.44 157 PHE A CA 1
ATOM 1261 C C . PHE A 1 157 ? 30.406 -11.953 -0.04 1 97.44 157 PHE A C 1
ATOM 1263 O O . PHE A 1 157 ? 31.359 -11.227 0.264 1 97.44 157 PHE A O 1
ATOM 1270 N N . GLY A 1 158 ? 29.609 -11.719 -1.071 1 97.12 158 GLY A N 1
ATOM 1271 C CA . GLY A 1 158 ? 29.75 -10.453 -1.78 1 97.12 158 GLY A CA 1
ATOM 1272 C C . GLY A 1 158 ? 29.609 -10.594 -3.283 1 97.12 158 GLY A C 1
ATOM 1273 O O . GLY A 1 158 ? 29.047 -11.578 -3.768 1 97.12 158 GLY A O 1
ATOM 1274 N N . TYR A 1 159 ? 30.062 -9.508 -4.012 1 96.31 159 TYR A N 1
ATOM 1275 C CA . TYR A 1 159 ? 30.031 -9.469 -5.473 1 96.31 159 TYR A CA 1
ATOM 1276 C C . TYR A 1 159 ? 31.234 -10.195 -6.059 1 96.31 159 TYR A C 1
ATOM 1278 O O . TYR A 1 159 ? 32.375 -9.859 -5.762 1 96.31 159 TYR A O 1
ATOM 1286 N N . GLY A 1 160 ? 30.938 -11.227 -6.766 1 96.81 160 GLY A N 1
ATOM 1287 C CA . GLY A 1 160 ? 31.969 -12.047 -7.387 1 96.81 160 GLY A CA 1
ATOM 1288 C C . GLY A 1 160 ? 31.406 -13.188 -8.211 1 96.81 160 GLY A C 1
ATOM 1289 O O . GLY A 1 160 ? 30.219 -13.195 -8.555 1 96.81 160 GLY A O 1
ATOM 1290 N N . PHE A 1 161 ? 32.312 -14.086 -8.688 1 97.5 161 PHE A N 1
ATOM 1291 C CA . PHE A 1 161 ? 31.906 -15.234 -9.492 1 97.5 161 PHE A CA 1
ATOM 1292 C C . PHE A 1 161 ? 32.688 -16.484 -9.102 1 97.5 161 PHE A C 1
ATOM 1294 O O . PHE A 1 161 ? 33.625 -16.406 -8.312 1 97.5 161 PHE A O 1
ATOM 1301 N N . ILE A 1 162 ? 32.188 -17.609 -9.484 1 97.81 162 ILE A N 1
ATOM 1302 C CA . ILE A 1 162 ? 32.844 -18.875 -9.211 1 97.81 162 ILE A CA 1
ATOM 1303 C C . ILE A 1 162 ? 33.688 -19.297 -10.414 1 97.81 162 ILE A C 1
ATOM 1305 O O . ILE A 1 162 ? 33.188 -19.328 -11.547 1 97.81 162 ILE A O 1
ATOM 1309 N N . GLN A 1 163 ? 34.938 -19.562 -10.109 1 96.75 163 GLN A N 1
ATOM 1310 C CA . GLN A 1 163 ? 35.844 -20.031 -11.148 1 96.75 163 GLN A CA 1
ATOM 1311 C C . GLN A 1 163 ? 36.031 -21.547 -11.055 1 96.75 163 GLN A C 1
ATOM 1313 O O . GLN A 1 163 ? 36.781 -22.031 -10.211 1 96.75 163 GLN A O 1
ATOM 1318 N N . PHE A 1 164 ? 35.406 -22.281 -11.969 1 96.19 164 PHE A N 1
ATOM 1319 C CA . PHE A 1 164 ? 35.656 -23.703 -12.094 1 96.19 164 PHE A CA 1
ATOM 1320 C C . PHE A 1 164 ? 36.875 -23.984 -12.977 1 96.19 164 PHE A C 1
ATOM 1322 O O . PHE A 1 164 ? 37.469 -23.047 -13.531 1 96.19 164 PHE A O 1
ATOM 1329 N N . LEU A 1 165 ? 37.219 -25.25 -13.133 1 92.25 165 LEU A N 1
ATOM 1330 C CA . LEU A 1 165 ? 38.375 -25.594 -13.93 1 92.25 165 LEU A CA 1
ATOM 1331 C C . LEU A 1 165 ? 38.125 -25.344 -15.414 1 92.25 165 LEU A C 1
ATOM 1333 O O . LEU A 1 165 ? 39.062 -25 -16.156 1 92.25 165 LEU A O 1
ATOM 1337 N N . ASP A 1 166 ? 36.938 -25.453 -15.75 1 92 166 ASP A N 1
ATOM 1338 C CA . ASP A 1 166 ? 36.656 -25.453 -17.188 1 92 166 ASP A CA 1
ATOM 1339 C C . ASP A 1 166 ? 35.719 -24.297 -17.562 1 92 166 ASP A C 1
ATOM 1341 O O . ASP A 1 166 ? 35.469 -24.078 -18.75 1 92 166 ASP A O 1
ATOM 1345 N N . THR A 1 167 ? 35.188 -23.547 -16.609 1 94.75 167 THR A N 1
ATOM 1346 C CA . THR A 1 167 ? 34.281 -22.438 -16.906 1 94.75 167 THR A CA 1
ATOM 1347 C C . THR A 1 167 ? 34.094 -21.531 -15.688 1 94.75 167 THR A C 1
ATOM 1349 O O . THR A 1 167 ? 34.594 -21.844 -14.602 1 94.75 167 THR A O 1
ATOM 1352 N N . ALA A 1 168 ? 33.5 -20.375 -15.914 1 96.88 168 ALA A N 1
ATOM 1353 C CA . ALA A 1 168 ? 33.156 -19.438 -14.836 1 96.88 168 ALA A CA 1
ATOM 1354 C C . ALA A 1 168 ? 31.672 -19.141 -14.82 1 96.88 168 ALA A C 1
ATOM 1356 O O . ALA A 1 168 ? 31.047 -19 -15.875 1 96.88 168 ALA A O 1
ATOM 1357 N N . VAL A 1 169 ? 31.125 -19.172 -13.617 1 98.19 169 VAL A N 1
ATOM 1358 C CA . VAL A 1 169 ? 29.688 -19 -13.438 1 98.19 169 VAL A CA 1
ATOM 1359 C C . VAL A 1 169 ? 29.406 -17.875 -12.445 1 98.19 169 VAL A C 1
ATOM 1361 O O . VAL A 1 169 ? 30.109 -17.75 -11.43 1 98.19 169 VAL A O 1
ATOM 1364 N N . ALA A 1 170 ? 28.453 -16.984 -12.758 1 98 170 ALA A N 1
ATOM 1365 C CA . ALA A 1 170 ? 28.094 -15.898 -11.859 1 98 170 ALA A CA 1
ATOM 1366 C C . ALA A 1 170 ? 26.578 -15.797 -11.703 1 98 170 ALA A C 1
ATOM 1368 O O . ALA A 1 170 ? 25.828 -16.219 -12.586 1 98 170 ALA A O 1
ATOM 1369 N N . ALA A 1 171 ? 26.234 -15.266 -10.555 1 97.69 171 ALA A N 1
ATOM 1370 C CA . ALA A 1 171 ? 24.812 -15.016 -10.289 1 97.69 171 ALA A CA 1
ATOM 1371 C C . ALA A 1 171 ? 24.469 -13.547 -10.5 1 97.69 171 ALA A C 1
ATOM 1373 O O . ALA A 1 171 ? 25.281 -12.664 -10.203 1 97.69 171 ALA A O 1
ATOM 1374 N N . GLU A 1 172 ? 23.422 -13.32 -11.086 1 96.25 172 GLU A N 1
ATOM 1375 C CA . GLU A 1 172 ? 22.719 -12.047 -11.18 1 96.25 172 GLU A CA 1
ATOM 1376 C C . GLU A 1 172 ? 21.281 -12.18 -10.68 1 96.25 172 GLU A C 1
ATOM 1378 O O . GLU A 1 172 ? 20.641 -13.203 -10.906 1 96.25 172 GLU A O 1
ATOM 1383 N N . ILE A 1 173 ? 20.797 -11.125 -10 1 97.56 173 ILE A N 1
ATOM 1384 C CA . ILE A 1 173 ? 19.484 -11.32 -9.367 1 97.56 173 ILE A CA 1
ATOM 1385 C C . ILE A 1 173 ? 18.5 -10.305 -9.938 1 97.56 173 ILE A C 1
ATOM 1387 O O . ILE A 1 173 ? 18.609 -9.109 -9.68 1 97.56 173 ILE A O 1
ATOM 1391 N N . CYS A 1 174 ? 17.547 -10.719 -10.672 1 96.69 174 CYS A N 1
ATOM 1392 C CA . CYS A 1 174 ? 16.344 -10.055 -11.156 1 96.69 174 CYS A CA 1
ATOM 1393 C C . CYS A 1 174 ? 16.641 -8.641 -11.641 1 96.69 174 CYS A C 1
ATOM 1395 O O . CYS A 1 174 ? 17.234 -8.461 -12.711 1 96.69 174 CYS A O 1
ATOM 1397 N N . GLU A 1 175 ? 16.422 -7.57 -10.812 1 93.5 175 GLU A N 1
ATOM 1398 C CA . GLU A 1 175 ? 16.531 -6.156 -11.156 1 93.5 175 GLU A CA 1
ATOM 1399 C C . GLU A 1 175 ? 17.906 -5.824 -11.727 1 93.5 175 GLU A C 1
ATOM 1401 O O . GLU A 1 175 ? 18.047 -4.879 -12.508 1 93.5 175 GLU A O 1
ATOM 1406 N N . GLU A 1 176 ? 18.891 -6.566 -11.422 1 93.31 176 GLU A N 1
ATOM 1407 C CA . GLU A 1 176 ? 20.266 -6.309 -11.844 1 93.31 176 GLU A CA 1
ATOM 1408 C C . GLU A 1 176 ? 20.391 -6.348 -13.359 1 93.31 176 GLU A C 1
ATOM 1410 O O . GLU A 1 176 ? 21.203 -5.613 -13.938 1 93.31 176 GLU A O 1
ATOM 1415 N N . LEU A 1 177 ? 19.578 -7.121 -13.961 1 91.81 177 LEU A N 1
ATOM 1416 C CA . LEU A 1 177 ? 19.578 -7.238 -15.414 1 91.81 177 LEU A CA 1
ATOM 1417 C C . LEU A 1 177 ? 19.109 -5.945 -16.062 1 91.81 177 LEU A C 1
ATOM 1419 O O . LEU A 1 177 ? 19.531 -5.602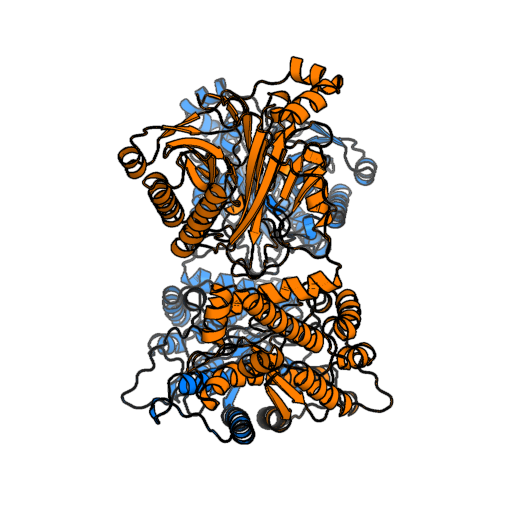 -17.172 1 91.81 177 LEU A O 1
ATOM 1423 N N . PHE A 1 178 ? 18.266 -5.25 -15.367 1 88 178 PHE A N 1
ATOM 1424 C CA . PHE A 1 178 ? 17.547 -4.148 -15.992 1 88 178 PHE A CA 1
ATOM 1425 C C . PHE A 1 178 ? 18.219 -2.814 -15.68 1 88 178 PHE A C 1
ATOM 1427 O O . PHE A 1 178 ? 17.703 -1.755 -16.047 1 88 178 PHE A O 1
ATOM 1434 N N . THR A 1 179 ? 19.312 -2.838 -15.039 1 86.19 179 THR A N 1
ATOM 1435 C CA . THR A 1 179 ? 20.047 -1.614 -14.734 1 86.19 179 THR A CA 1
ATOM 1436 C C . THR A 1 179 ? 20.812 -1.118 -15.953 1 86.19 179 THR A C 1
ATOM 1438 O O . THR A 1 179 ? 21.078 -1.889 -16.875 1 86.19 179 THR A O 1
ATOM 1441 N N . PRO A 1 180 ? 21.172 0.196 -15.969 1 75.56 180 PRO A N 1
ATOM 1442 C CA . PRO A 1 180 ? 21.906 0.739 -17.125 1 75.56 180 PRO A CA 1
ATOM 1443 C C . PRO A 1 180 ? 23.234 0.03 -17.375 1 75.56 180 PRO A C 1
ATOM 1445 O O . PRO A 1 180 ? 23.625 -0.164 -18.531 1 75.56 180 PRO A O 1
ATOM 1448 N N . ILE A 1 181 ? 23.922 -0.302 -16.297 1 83.62 181 ILE A N 1
ATOM 1449 C CA . ILE A 1 181 ? 25.125 -1.13 -16.375 1 83.62 181 ILE A CA 1
ATOM 1450 C C . ILE A 1 181 ? 24.922 -2.408 -15.57 1 83.62 181 ILE A C 1
ATOM 1452 O O . ILE A 1 181 ? 25.297 -2.471 -14.398 1 83.62 181 ILE A O 1
ATOM 1456 N N . PRO A 1 182 ? 24.359 -3.383 -16.234 1 88.19 182 PRO A N 1
ATOM 1457 C CA . PRO A 1 182 ? 24.109 -4.621 -15.5 1 88.19 182 PRO A CA 1
ATOM 1458 C C . PRO A 1 182 ? 25.391 -5.355 -15.109 1 88.19 182 PRO A C 1
ATOM 1460 O O . PRO A 1 182 ? 26.391 -5.273 -15.828 1 88.19 182 PRO A O 1
ATOM 1463 N N . PRO A 1 183 ? 25.375 -6.09 -14.023 1 91 183 PRO A N 1
ATOM 1464 C CA . PRO A 1 183 ? 26.578 -6.77 -13.531 1 91 183 PRO A CA 1
ATOM 1465 C C . PRO A 1 183 ? 27.203 -7.688 -14.57 1 91 183 PRO A C 1
ATOM 1467 O O . PRO A 1 183 ? 28.438 -7.824 -14.625 1 91 183 PRO A O 1
ATOM 1470 N N . HIS A 1 184 ? 26.422 -8.297 -15.461 1 92.94 184 HIS A N 1
ATOM 1471 C CA . HIS A 1 184 ? 27 -9.234 -16.422 1 92.94 184 HIS A CA 1
ATOM 1472 C C . HIS A 1 184 ? 27.953 -8.531 -17.375 1 92.94 184 HIS A C 1
ATOM 1474 O O . HIS A 1 184 ? 28.766 -9.18 -18.047 1 92.94 184 HIS A O 1
ATOM 1480 N N . ALA A 1 185 ? 27.781 -7.215 -17.484 1 87.81 185 ALA A N 1
ATOM 1481 C CA . ALA A 1 185 ? 28.703 -6.477 -18.344 1 87.81 185 ALA A CA 1
ATOM 1482 C C . ALA A 1 185 ? 30.141 -6.617 -17.875 1 87.81 185 ALA A C 1
ATOM 1484 O O . ALA A 1 185 ? 31 -7.078 -18.625 1 87.81 185 ALA A O 1
ATOM 1485 N N . ASP A 1 186 ? 30.391 -6.273 -16.609 1 89.12 186 ASP A N 1
ATOM 1486 C CA . ASP A 1 186 ? 31.719 -6.383 -16.047 1 89.12 186 ASP A CA 1
ATOM 1487 C C . ASP A 1 186 ? 32.125 -7.844 -15.844 1 89.12 186 ASP A C 1
ATOM 1489 O O . ASP A 1 186 ? 33.281 -8.203 -16 1 89.12 186 ASP A O 1
ATOM 1493 N N . LEU A 1 187 ? 31.234 -8.672 -15.531 1 93 187 LEU A N 1
ATOM 1494 C CA . LEU A 1 187 ? 31.5 -10.086 -15.297 1 93 187 LEU A CA 1
ATOM 1495 C C . LEU A 1 187 ? 31.969 -10.766 -16.578 1 93 187 LEU A C 1
ATOM 1497 O O . LEU A 1 187 ? 32.906 -11.578 -16.547 1 93 187 LEU A O 1
ATOM 1501 N N . ALA A 1 188 ? 31.281 -10.43 -17.656 1 91.88 188 ALA A N 1
ATOM 1502 C CA . ALA A 1 188 ? 31.688 -11 -18.938 1 91.88 188 ALA A CA 1
ATOM 1503 C C . ALA A 1 188 ? 33.125 -10.656 -19.266 1 91.88 188 ALA A C 1
ATOM 1505 O O . ALA A 1 188 ? 33.875 -11.508 -19.75 1 91.88 188 ALA A O 1
ATOM 1506 N N . LEU A 1 189 ? 33.5 -9.469 -18.984 1 88.06 189 LEU A N 1
ATOM 1507 C CA . LEU A 1 189 ? 34.844 -9.016 -19.25 1 88.06 189 LEU A CA 1
ATOM 1508 C C . LEU A 1 189 ? 35.844 -9.734 -18.359 1 88.06 189 LEU A C 1
ATOM 1510 O O . LEU A 1 189 ? 37.031 -9.781 -18.656 1 88.06 189 LEU A O 1
ATOM 1514 N N . ASN A 1 190 ? 35.344 -10.281 -17.25 1 91.12 190 ASN A N 1
ATOM 1515 C CA . ASN A 1 190 ? 36.188 -11.016 -16.328 1 91.12 190 ASN A CA 1
ATOM 1516 C C . ASN A 1 190 ? 36.188 -12.516 -16.625 1 91.12 190 ASN A C 1
ATOM 1518 O O . ASN A 1 190 ? 36.562 -13.32 -15.773 1 91.12 190 ASN A O 1
ATOM 1522 N N . GLY A 1 191 ? 35.625 -12.922 -17.75 1 90.62 191 GLY A N 1
ATOM 1523 C CA . GLY A 1 191 ? 35.719 -14.297 -18.203 1 90.62 191 GLY A CA 1
ATOM 1524 C C . GLY A 1 191 ? 34.531 -15.141 -17.844 1 90.62 191 GLY A C 1
ATOM 1525 O O . GLY A 1 191 ? 34.5 -16.344 -18.141 1 90.62 191 GLY A O 1
ATOM 1526 N N . VAL A 1 192 ? 33.562 -14.539 -17.25 1 95.94 192 VAL A N 1
ATOM 1527 C CA . VAL A 1 192 ? 32.375 -15.305 -16.906 1 95.94 192 VAL A CA 1
ATOM 1528 C C . VAL A 1 192 ? 31.625 -15.703 -18.172 1 95.94 192 VAL A C 1
ATOM 1530 O O . VAL A 1 192 ? 31.391 -14.867 -19.047 1 95.94 192 VAL A O 1
ATOM 1533 N N . GLU A 1 193 ? 31.25 -16.938 -18.234 1 95.38 193 GLU A N 1
ATOM 1534 C CA . GLU A 1 193 ? 30.594 -17.438 -19.438 1 95.38 193 GLU A CA 1
ATOM 1535 C C . GLU A 1 193 ? 29.125 -17.766 -19.172 1 95.38 193 GLU A C 1
ATOM 1537 O O . GLU A 1 193 ? 28.297 -17.734 -20.094 1 95.38 193 GLU A O 1
ATOM 1542 N N . VAL A 1 194 ? 28.812 -18.156 -17.969 1 97.44 194 VAL A N 1
ATOM 1543 C CA . VAL A 1 194 ? 27.453 -18.547 -17.625 1 97.44 194 VAL A CA 1
ATOM 1544 C C . VAL A 1 194 ? 26.891 -17.578 -16.578 1 97.44 194 VAL A C 1
ATOM 1546 O O . VAL A 1 194 ? 27.469 -17.406 -15.508 1 97.44 194 VAL A O 1
ATOM 1549 N N . PHE A 1 195 ? 25.812 -16.938 -16.938 1 97.75 195 PHE A N 1
ATOM 1550 C CA . PHE A 1 195 ? 25.125 -16 -16.047 1 97.75 195 PHE A CA 1
ATOM 1551 C C . PHE A 1 195 ? 23.797 -16.594 -15.562 1 97.75 195 PHE A C 1
ATOM 1553 O O . PHE A 1 195 ? 22.969 -17 -16.375 1 97.75 195 PHE A O 1
ATOM 1560 N N . MET A 1 196 ? 23.656 -16.703 -14.273 1 98.5 196 MET A N 1
ATOM 1561 C CA . MET A 1 196 ? 22.438 -17.234 -13.68 1 98.5 196 MET A CA 1
ATOM 1562 C C . MET A 1 196 ? 21.594 -16.109 -13.078 1 98.5 196 MET A C 1
ATOM 1564 O O . MET A 1 196 ? 21.953 -15.531 -12.055 1 98.5 196 MET A O 1
ATOM 1568 N N . ASN A 1 197 ? 20.5 -15.797 -13.68 1 98.12 197 ASN A N 1
ATOM 1569 C CA . ASN A 1 197 ? 19.609 -14.766 -13.156 1 98.12 197 ASN A CA 1
ATOM 1570 C C . ASN A 1 197 ? 18.375 -15.367 -12.5 1 98.12 197 ASN A C 1
ATOM 1572 O O . ASN A 1 197 ? 17.469 -15.836 -13.188 1 98.12 197 ASN A O 1
ATOM 1576 N N . ALA A 1 198 ? 18.375 -15.43 -11.195 1 98.44 198 ALA A N 1
ATOM 1577 C CA . ALA A 1 198 ? 17.172 -15.797 -10.43 1 98.44 198 ALA A CA 1
ATOM 1578 C C . ALA A 1 198 ? 16.219 -14.617 -10.312 1 98.44 198 ALA A C 1
ATOM 1580 O O . ALA A 1 198 ? 16.609 -13.523 -9.883 1 98.44 198 ALA A O 1
ATOM 1581 N N . SER A 1 199 ? 14.93 -14.836 -10.68 1 96.94 199 SER A N 1
ATOM 1582 C CA . SER A 1 199 ? 14.047 -13.672 -10.742 1 96.94 199 SER A CA 1
ATOM 1583 C C . SER A 1 199 ? 12.703 -13.969 -10.094 1 96.94 199 SER A C 1
ATOM 1585 O O . SER A 1 199 ? 12.328 -15.133 -9.93 1 96.94 199 SER A O 1
ATOM 1587 N N . GLY A 1 200 ? 12.07 -13.023 -9.594 1 95.5 200 GLY A N 1
ATOM 1588 C CA . GLY A 1 200 ? 10.664 -12.953 -9.219 1 95.5 200 GLY A CA 1
ATOM 1589 C C . GLY A 1 200 ? 9.898 -11.898 -10 1 95.5 200 GLY A C 1
ATOM 1590 O O . GLY A 1 200 ? 9.375 -10.945 -9.414 1 95.5 200 GLY A O 1
ATOM 1591 N N . SER A 1 201 ? 9.781 -12.141 -11.297 1 93.88 201 SER A N 1
ATOM 1592 C CA . SER A 1 201 ? 9.156 -11.172 -12.195 1 93.88 201 SER A CA 1
ATOM 1593 C C . SER A 1 201 ? 7.684 -11.492 -12.422 1 93.88 201 SER A C 1
ATOM 1595 O O . SER A 1 201 ? 7.348 -12.578 -12.898 1 93.88 201 SER A O 1
ATOM 1597 N N . HIS A 1 202 ? 6.844 -10.57 -12.102 1 93.06 202 HIS A N 1
ATOM 1598 C CA . HIS A 1 202 ? 5.414 -10.812 -12.242 1 93.06 202 HIS A CA 1
ATOM 1599 C C . HIS A 1 202 ? 4.93 -10.469 -13.641 1 93.06 202 HIS A C 1
ATOM 1601 O O . HIS A 1 202 ? 5.629 -9.781 -14.398 1 93.06 202 HIS A O 1
ATOM 1607 N N . HIS A 1 203 ? 3.727 -10.961 -13.875 1 92.31 203 HIS A N 1
ATOM 1608 C CA . HIS A 1 203 ? 3.094 -10.766 -15.172 1 92.31 203 HIS A CA 1
ATOM 1609 C C . HIS A 1 203 ? 2.535 -9.359 -15.312 1 92.31 203 HIS A C 1
ATOM 1611 O O . HIS A 1 203 ? 1.972 -8.812 -14.359 1 92.31 203 HIS A O 1
ATOM 1617 N N . GLN A 1 204 ? 2.74 -8.766 -16.391 1 89.31 204 GLN A N 1
ATOM 1618 C CA . GLN A 1 204 ? 2.092 -7.555 -16.875 1 89.31 204 GLN A CA 1
ATOM 1619 C C . GLN A 1 204 ? 1.67 -7.711 -18.344 1 89.31 204 GLN A C 1
ATOM 1621 O O . GLN A 1 204 ? 2.424 -8.25 -19.156 1 89.31 204 GLN A O 1
ATOM 1626 N N . LEU A 1 205 ? 0.472 -7.289 -18.609 1 89.62 205 LEU A N 1
ATOM 1627 C CA . LEU A 1 205 ? -0.061 -7.473 -19.953 1 89.62 205 LEU A CA 1
ATOM 1628 C C . LEU A 1 205 ? 0.883 -6.879 -21 1 89.62 205 LEU A C 1
ATOM 1630 O O . LEU A 1 205 ? 1.312 -5.73 -20.875 1 89.62 205 LEU A O 1
ATOM 1634 N N . ARG A 1 206 ? 1.333 -7.664 -21.969 1 87.06 206 ARG A N 1
ATOM 1635 C CA . ARG A 1 206 ? 2.139 -7.289 -23.125 1 87.06 206 ARG A CA 1
ATOM 1636 C C . ARG A 1 206 ? 3.578 -6.992 -22.719 1 87.06 206 ARG A C 1
ATOM 1638 O O . ARG A 1 206 ? 4.285 -6.246 -23.406 1 87.06 206 ARG A O 1
ATOM 1645 N N . LYS A 1 207 ? 4.02 -7.578 -21.625 1 84.25 207 LYS A N 1
ATOM 1646 C CA . LYS A 1 207 ? 5.344 -7.16 -21.172 1 84.25 207 LYS A CA 1
ATOM 1647 C C . LYS A 1 207 ? 6.355 -8.297 -21.312 1 84.25 207 LYS A C 1
ATOM 1649 O O . LYS A 1 207 ? 7.547 -8.109 -21.078 1 84.25 207 LYS A O 1
ATOM 1654 N N . LEU A 1 208 ? 5.934 -9.422 -21.75 1 83.69 208 LEU A N 1
ATOM 1655 C CA . LEU A 1 208 ? 6.891 -10.508 -21.875 1 83.69 208 LEU A CA 1
ATOM 1656 C C . LEU A 1 208 ? 7.988 -10.156 -22.875 1 83.69 208 LEU A C 1
ATOM 1658 O O . LEU A 1 208 ? 9.148 -10.531 -22.688 1 83.69 208 LEU A O 1
ATOM 1662 N N . ASP A 1 209 ? 7.656 -9.422 -23.906 1 83.25 209 ASP A N 1
ATOM 1663 C CA . ASP A 1 209 ? 8.633 -9.047 -24.922 1 83.25 209 ASP A CA 1
ATOM 1664 C C . ASP A 1 209 ? 9.766 -8.219 -24.328 1 83.25 209 ASP A C 1
ATOM 1666 O O . ASP A 1 209 ? 10.93 -8.391 -24.688 1 83.25 209 ASP A O 1
ATOM 1670 N N . TYR A 1 210 ? 9.359 -7.375 -23.469 1 82.12 210 TYR A N 1
ATOM 1671 C CA . TYR A 1 210 ? 10.352 -6.539 -22.797 1 82.12 210 TYR A CA 1
ATOM 1672 C C . TYR A 1 210 ? 11.359 -7.391 -22.031 1 82.12 210 TYR A C 1
ATOM 1674 O O . TYR A 1 210 ? 12.562 -7.164 -22.125 1 82.12 210 TYR A O 1
ATOM 1682 N N . ARG A 1 211 ? 10.938 -8.328 -21.344 1 87.56 211 ARG A N 1
ATOM 1683 C CA . ARG A 1 211 ? 11.789 -9.211 -20.547 1 87.56 211 ARG A CA 1
ATOM 1684 C C . ARG A 1 211 ? 12.695 -10.047 -21.453 1 87.56 211 ARG A C 1
ATOM 1686 O O . ARG A 1 211 ? 13.898 -10.148 -21.203 1 87.56 211 ARG A O 1
ATOM 1693 N N . ILE A 1 212 ? 12.125 -10.555 -22.484 1 88.19 212 ILE A N 1
ATOM 1694 C CA . ILE A 1 212 ? 12.867 -11.43 -23.391 1 88.19 212 ILE A CA 1
ATOM 1695 C C . ILE A 1 212 ? 13.953 -10.625 -24.094 1 88.19 212 ILE A C 1
ATOM 1697 O O . ILE A 1 212 ? 15.086 -11.094 -24.25 1 88.19 212 ILE A O 1
ATOM 1701 N N . ARG A 1 213 ? 13.633 -9.445 -24.469 1 84.19 213 ARG A N 1
ATOM 1702 C CA . ARG A 1 213 ? 14.625 -8.594 -25.109 1 84.19 213 ARG A CA 1
ATOM 1703 C C . ARG A 1 213 ? 15.805 -8.328 -24.188 1 84.19 213 ARG A C 1
ATOM 1705 O O . ARG A 1 213 ? 16.953 -8.273 -24.641 1 84.19 213 ARG A O 1
ATOM 1712 N N . ALA A 1 214 ? 15.492 -8.164 -22.984 1 86.69 214 ALA A N 1
ATOM 1713 C CA . ALA A 1 214 ? 16.562 -7.926 -22.016 1 86.69 214 ALA A CA 1
ATOM 1714 C C . ALA A 1 214 ? 17.484 -9.133 -21.906 1 86.69 214 ALA A C 1
ATOM 1716 O O . ALA A 1 214 ? 18.719 -8.984 -21.875 1 86.69 214 ALA A O 1
ATOM 1717 N N . PHE A 1 215 ? 16.969 -10.328 -21.969 1 88.75 215 PHE A N 1
ATOM 1718 C CA . PHE A 1 215 ? 17.75 -11.555 -21.891 1 88.75 215 PHE A CA 1
ATOM 1719 C C . PHE A 1 215 ? 18.656 -11.695 -23.125 1 88.75 215 PHE A C 1
ATOM 1721 O O . PHE A 1 215 ? 19.828 -12.016 -23 1 88.75 215 PHE A O 1
ATOM 1728 N N . ILE A 1 216 ? 18 -11.43 -24.172 1 87.25 216 ILE A N 1
ATOM 1729 C CA . ILE A 1 216 ? 18.719 -11.562 -25.438 1 87.25 216 ILE A CA 1
ATOM 1730 C C . ILE A 1 216 ? 19.844 -10.539 -25.5 1 87.25 216 ILE A C 1
ATOM 1732 O O . ILE A 1 216 ? 20.984 -10.875 -25.844 1 87.25 216 ILE A O 1
ATOM 1736 N N . SER A 1 217 ? 19.547 -9.375 -25.047 1 84.94 217 SER A N 1
ATOM 1737 C CA . SER A 1 217 ? 20.516 -8.289 -25.094 1 84.94 217 SER A CA 1
ATOM 1738 C C . SER A 1 217 ? 21.688 -8.547 -24.156 1 84.94 217 SER A C 1
ATOM 1740 O O . SER A 1 217 ? 22.812 -8.094 -24.422 1 84.94 217 SER A O 1
ATOM 1742 N N . ALA A 1 218 ? 21.453 -9.227 -23.125 1 88.81 218 ALA A N 1
ATOM 1743 C CA . ALA A 1 218 ? 22.484 -9.5 -22.125 1 88.81 218 ALA A CA 1
ATOM 1744 C C . ALA A 1 218 ? 23.672 -10.234 -22.75 1 88.81 218 ALA A C 1
ATOM 1746 O O . ALA A 1 218 ? 24.812 -10.062 -22.312 1 88.81 218 ALA A O 1
ATOM 1747 N N . THR A 1 219 ? 23.5 -11.039 -23.828 1 89.06 219 THR A N 1
ATOM 1748 C CA . THR A 1 219 ? 24.594 -11.859 -24.344 1 89.06 219 THR A CA 1
ATOM 1749 C C . THR A 1 219 ? 24.812 -11.57 -25.828 1 89.06 219 THR A C 1
ATOM 1751 O O . THR A 1 219 ? 25.781 -12.039 -26.422 1 89.06 219 THR A O 1
ATOM 1754 N N . HIS A 1 220 ? 23.922 -10.836 -26.359 1 84.62 220 HIS A N 1
ATOM 1755 C CA . HIS A 1 220 ? 24 -10.578 -27.797 1 84.62 220 HIS A CA 1
ATOM 1756 C C . HIS A 1 220 ? 25.328 -9.906 -28.156 1 84.62 220 HIS A C 1
ATOM 1758 O O . HIS A 1 220 ? 25.953 -10.258 -29.172 1 84.62 220 HIS A O 1
ATOM 1764 N N . SER A 1 221 ? 25.75 -8.969 -27.312 1 76.88 221 SER A N 1
ATOM 1765 C CA . SER A 1 221 ? 26.938 -8.219 -27.656 1 76.88 221 SER A CA 1
ATOM 1766 C C . SER A 1 221 ? 28.156 -8.742 -26.891 1 76.88 221 SER A C 1
ATOM 1768 O O . SER A 1 221 ? 29.297 -8.469 -27.281 1 76.88 221 SER A O 1
ATOM 1770 N N . ARG A 1 222 ? 27.938 -9.484 -25.891 1 85.31 222 ARG A N 1
ATOM 1771 C CA . ARG A 1 222 ? 29.062 -9.852 -25.062 1 85.31 222 ARG A CA 1
ATOM 1772 C C . ARG A 1 222 ? 29.219 -11.367 -24.984 1 85.31 222 ARG A C 1
ATOM 1774 O O . ARG A 1 222 ? 30.203 -11.867 -24.422 1 85.31 222 ARG A O 1
ATOM 1781 N N . GLY A 1 223 ? 28.297 -12.055 -25.562 1 88.88 223 GLY A N 1
ATOM 1782 C CA . GLY A 1 223 ? 28.344 -13.508 -25.516 1 88.88 223 GLY A CA 1
ATOM 1783 C C . GLY A 1 223 ? 28.062 -14.062 -24.141 1 88.88 223 GLY A C 1
ATOM 1784 O O . GLY A 1 223 ? 28.016 -13.312 -23.156 1 88.88 223 GLY A O 1
ATOM 1785 N N . GLY A 1 224 ? 27.859 -15.383 -24.172 1 94.38 224 GLY A N 1
ATOM 1786 C CA . GLY A 1 224 ? 27.609 -16.047 -22.906 1 94.38 224 GLY A CA 1
ATOM 1787 C C . GLY A 1 224 ? 26.328 -16.875 -22.922 1 94.38 224 GLY A C 1
ATOM 1788 O O . GLY A 1 224 ? 25.594 -16.875 -23.906 1 94.38 224 GLY A O 1
ATOM 1789 N N . VAL A 1 225 ? 26.188 -17.625 -21.875 1 96.38 225 VAL A N 1
ATOM 1790 C CA . VAL A 1 225 ? 24.953 -18.359 -21.578 1 96.38 225 VAL A CA 1
ATOM 1791 C C . VAL A 1 225 ? 24.172 -17.656 -20.484 1 96.38 225 VAL A C 1
ATOM 1793 O O . VAL A 1 225 ? 24.703 -17.422 -19.391 1 96.38 225 VAL A O 1
ATOM 1796 N N . TYR A 1 226 ? 23.031 -17.25 -20.844 1 97.06 226 TYR A N 1
ATOM 1797 C CA . TYR A 1 226 ? 22.203 -16.562 -19.875 1 97.06 226 TYR A CA 1
ATOM 1798 C C . TYR A 1 226 ? 21.031 -17.453 -19.453 1 97.06 226 TYR A C 1
ATOM 1800 O O . TYR A 1 226 ? 20.156 -17.781 -20.266 1 97.06 226 TYR A O 1
ATOM 1808 N N . MET A 1 227 ? 21.078 -17.906 -18.203 1 98.25 227 MET A N 1
ATOM 1809 C CA . MET A 1 227 ? 20 -18.688 -17.625 1 98.25 227 MET A CA 1
ATOM 1810 C C . MET A 1 227 ? 19.031 -17.797 -16.828 1 98.25 227 MET A C 1
ATOM 1812 O O . MET A 1 227 ? 19.469 -17.016 -15.984 1 98.25 227 MET A O 1
ATOM 1816 N N . TYR A 1 228 ? 17.797 -17.938 -17.156 1 97.88 228 TYR A N 1
ATOM 1817 C CA . TYR A 1 228 ? 16.781 -17.141 -16.469 1 97.88 228 TYR A CA 1
ATOM 1818 C C . TYR A 1 228 ? 15.75 -18.031 -15.797 1 97.88 228 TYR A C 1
ATOM 1820 O O . TYR A 1 228 ? 15.164 -18.922 -16.438 1 97.88 228 TYR A O 1
ATOM 1828 N N . SER A 1 229 ? 15.594 -17.906 -14.492 1 98.31 229 SER A N 1
ATOM 1829 C CA . SER A 1 229 ? 14.547 -18.609 -13.75 1 98.31 229 SER A CA 1
ATOM 1830 C C . SER A 1 229 ? 13.523 -17.625 -13.188 1 98.31 229 SER A C 1
ATOM 1832 O O . SER A 1 229 ? 13.828 -16.453 -12.984 1 98.31 229 SER A O 1
ATOM 1834 N N . ASN A 1 230 ? 12.305 -18.094 -12.953 1 97.81 230 ASN A N 1
ATOM 1835 C CA . ASN A 1 230 ? 11.25 -17.234 -12.438 1 97.81 230 ASN A CA 1
ATOM 1836 C C . ASN A 1 230 ? 10.25 -18.016 -11.594 1 97.81 230 ASN A C 1
ATOM 1838 O O . ASN A 1 230 ? 10.188 -19.25 -11.672 1 97.81 230 ASN A O 1
ATOM 1842 N N . HIS A 1 231 ? 9.578 -17.312 -10.758 1 97.12 231 HIS A N 1
ATOM 1843 C CA . HIS A 1 231 ? 8.422 -17.875 -10.07 1 97.12 231 HIS A CA 1
ATOM 1844 C C . HIS A 1 231 ? 7.262 -18.094 -11.039 1 97.12 231 HIS A C 1
ATOM 1846 O O . HIS A 1 231 ? 7.234 -17.5 -12.117 1 97.12 231 HIS A O 1
ATOM 1852 N N . GLN A 1 232 ? 6.414 -18.969 -10.602 1 95.88 232 GLN A N 1
ATOM 1853 C CA . GLN A 1 232 ? 5.137 -19.188 -11.273 1 95.88 232 GLN A CA 1
ATOM 1854 C C . GLN A 1 232 ? 3.988 -19.25 -10.273 1 95.88 232 GLN A C 1
ATOM 1856 O O . GLN A 1 232 ? 4.129 -19.828 -9.195 1 95.88 232 GLN A O 1
ATOM 1861 N N . GLY A 1 233 ? 2.832 -18.625 -10.688 1 94.56 233 GLY A N 1
ATOM 1862 C CA . GLY A 1 233 ? 1.678 -18.719 -9.812 1 94.56 233 GLY A CA 1
ATOM 1863 C C . GLY A 1 233 ? 1.392 -17.422 -9.07 1 94.56 233 GLY A C 1
ATOM 1864 O O . GLY A 1 233 ? 2.025 -16.391 -9.336 1 94.56 233 GLY A O 1
ATOM 1865 N N . CYS A 1 234 ? 0.38 -17.484 -8.195 1 90.81 234 CYS A N 1
ATOM 1866 C CA . CYS A 1 234 ? -0.024 -16.281 -7.461 1 90.81 234 CYS A CA 1
ATOM 1867 C C . CYS A 1 234 ? 0.912 -16.031 -6.285 1 90.81 234 CYS A C 1
ATOM 1869 O O . CYS A 1 234 ? 1.576 -16.938 -5.801 1 90.81 234 CYS A O 1
ATOM 1871 N N . ASP A 1 235 ? 1.033 -14.859 -5.805 1 81.62 235 ASP A N 1
ATOM 1872 C CA . ASP A 1 235 ? 1.909 -14.484 -4.703 1 81.62 235 ASP A CA 1
ATOM 1873 C C . ASP A 1 235 ? 1.146 -14.453 -3.381 1 81.62 235 ASP A C 1
ATOM 1875 O O . ASP A 1 235 ? 1.715 -14.125 -2.336 1 81.62 235 ASP A O 1
ATOM 1879 N N . GLY A 1 236 ? -0.18 -14.883 -3.449 1 75.19 236 GLY A N 1
ATOM 1880 C CA . GLY A 1 236 ? -1.024 -14.734 -2.275 1 75.19 236 GLY A CA 1
ATOM 1881 C C . GLY A 1 236 ? -1.741 -13.398 -2.217 1 75.19 236 GLY A C 1
ATOM 1882 O O . GLY A 1 236 ? -2.621 -13.203 -1.378 1 75.19 236 GLY A O 1
ATOM 1883 N N . GLY A 1 237 ? -1.365 -12.516 -3.107 1 76.81 237 GLY A N 1
ATOM 1884 C CA . GLY A 1 237 ? -1.99 -11.203 -3.219 1 76.81 237 GLY A CA 1
ATOM 1885 C C . GLY A 1 237 ? -2.488 -10.898 -4.617 1 76.81 237 GLY A C 1
ATOM 1886 O O . GLY A 1 237 ? -3.244 -11.68 -5.199 1 76.81 237 GLY A O 1
ATOM 1887 N N . ARG A 1 238 ? -1.98 -9.836 -5.168 1 82.94 238 ARG A N 1
ATOM 1888 C CA . ARG A 1 238 ? -2.561 -9.391 -6.43 1 82.94 238 ARG A CA 1
ATOM 1889 C C . ARG A 1 238 ? -1.659 -9.75 -7.605 1 82.94 238 ARG A C 1
ATOM 1891 O O . ARG A 1 238 ? -2.061 -9.625 -8.766 1 82.94 238 ARG A O 1
ATOM 1898 N N . LEU A 1 239 ? -0.485 -10.312 -7.344 1 88.69 239 LEU A N 1
ATOM 1899 C CA . LEU A 1 239 ? 0.472 -10.531 -8.422 1 88.69 239 LEU A CA 1
ATOM 1900 C C . LEU A 1 239 ? 0.453 -11.984 -8.883 1 88.69 239 LEU A C 1
ATOM 1902 O O . LEU A 1 239 ? 0.144 -12.883 -8.102 1 88.69 239 LEU A O 1
ATOM 1906 N N . TYR A 1 240 ? 0.66 -12.141 -10.133 1 94.12 240 TYR A N 1
ATOM 1907 C CA . TYR A 1 240 ? 0.883 -13.453 -10.734 1 94.12 240 TYR A CA 1
ATOM 1908 C C . TYR A 1 240 ? 2.25 -13.516 -11.414 1 94.12 240 TYR A C 1
ATOM 1910 O O . TYR A 1 240 ? 2.578 -12.672 -12.242 1 94.12 240 TYR A O 1
ATOM 1918 N N . PHE A 1 241 ? 3.064 -14.461 -11.008 1 95.94 241 PHE A N 1
ATOM 1919 C CA . PHE A 1 241 ? 4.332 -14.719 -11.68 1 95.94 241 PHE A CA 1
ATOM 1920 C C . PHE A 1 241 ? 4.133 -15.648 -12.875 1 95.94 241 PHE A C 1
ATOM 1922 O O . PHE A 1 241 ? 3.617 -16.766 -12.719 1 95.94 241 PHE A O 1
ATOM 1929 N N . ASP A 1 242 ? 4.559 -15.227 -14.039 1 94.75 242 ASP A N 1
ATOM 1930 C CA . ASP A 1 242 ? 4.145 -15.93 -15.25 1 94.75 242 ASP A CA 1
ATOM 1931 C C . ASP A 1 242 ? 5.234 -16.891 -15.727 1 94.75 242 ASP A C 1
ATOM 1933 O O . ASP A 1 242 ? 5.168 -17.406 -16.844 1 94.75 242 ASP A O 1
ATOM 1937 N N . GLY A 1 243 ? 6.258 -17.125 -14.906 1 95.75 243 GLY A N 1
ATOM 1938 C CA . GLY A 1 243 ? 7.293 -18.062 -15.312 1 95.75 243 GLY A CA 1
ATOM 1939 C C . GLY A 1 243 ? 8.078 -17.594 -16.516 1 95.75 243 GLY A C 1
ATOM 1940 O O . GLY A 1 243 ? 8.594 -16.469 -16.531 1 95.75 243 GLY A O 1
ATOM 1941 N N . CYS A 1 244 ? 8.039 -18.531 -17.516 1 95.69 244 CYS A N 1
ATOM 1942 C CA . CYS A 1 244 ? 8.742 -18.266 -18.766 1 95.69 244 CYS A CA 1
ATOM 1943 C C . CYS A 1 244 ? 10.25 -18.266 -18.562 1 95.69 244 CYS A C 1
ATOM 1945 O O . CYS A 1 244 ? 10.945 -17.359 -19.016 1 95.69 244 CYS A O 1
ATOM 1947 N N . SER A 1 245 ? 10.711 -19.172 -17.797 1 97.12 245 SER A N 1
ATOM 1948 C CA . SER A 1 245 ? 12.148 -19.359 -17.672 1 97.12 245 SER A CA 1
ATOM 1949 C C . SER A 1 245 ? 12.773 -19.719 -19.031 1 97.12 245 SER A C 1
ATOM 1951 O O . SER A 1 245 ? 12.117 -20.312 -19.891 1 97.12 245 SER A O 1
ATOM 1953 N N . CYS A 1 246 ? 14.047 -19.297 -19.219 1 97 246 CYS A N 1
ATOM 1954 C CA . CYS A 1 246 ? 14.633 -19.547 -20.531 1 97 246 CYS A CA 1
ATOM 1955 C C . CYS A 1 246 ? 16.156 -19.578 -20.453 1 97 246 CYS A C 1
ATOM 1957 O O . CYS A 1 246 ? 16.734 -19.25 -19.422 1 97 246 CYS A O 1
ATOM 1959 N N . VAL A 1 247 ? 16.734 -20.031 -21.516 1 97.56 247 VAL A N 1
ATOM 1960 C CA . VAL A 1 247 ? 18.188 -20.031 -21.688 1 97.56 247 VAL A CA 1
ATOM 1961 C C . VAL A 1 247 ? 18.547 -19.375 -23.031 1 97.56 247 VAL A C 1
ATOM 1963 O O . VAL A 1 247 ? 17.969 -19.719 -24.062 1 97.56 247 VAL A O 1
ATOM 1966 N N . VAL A 1 248 ? 19.375 -18.406 -22.969 1 95.38 248 VAL A N 1
ATOM 1967 C CA . VAL A 1 248 ? 19.828 -17.672 -24.141 1 95.38 248 VAL A CA 1
ATOM 1968 C C . VAL A 1 248 ? 21.344 -17.859 -24.312 1 95.38 248 VAL A C 1
ATOM 1970 O O . VAL A 1 248 ? 22.078 -17.828 -23.328 1 95.38 248 VAL A O 1
ATOM 1973 N N . VAL A 1 249 ? 21.766 -18.109 -25.531 1 94.81 249 VAL A N 1
ATOM 1974 C CA . VAL A 1 249 ? 23.188 -18.234 -25.812 1 94.81 249 VAL A CA 1
ATOM 1975 C C . VAL A 1 249 ? 23.578 -17.281 -26.938 1 94.81 249 VAL A C 1
ATOM 1977 O O . VAL A 1 249 ? 23.047 -17.375 -28.047 1 94.81 249 VAL A O 1
ATOM 1980 N N . ASN A 1 250 ? 24.484 -16.391 -26.609 1 91.81 250 ASN A N 1
ATOM 1981 C CA . ASN A 1 250 ? 24.984 -15.438 -27.594 1 91.81 250 ASN A CA 1
ATOM 1982 C C . ASN A 1 250 ? 23.844 -14.734 -28.328 1 91.81 250 ASN A C 1
ATOM 1984 O O . ASN A 1 250 ? 23.875 -14.602 -29.547 1 91.81 250 ASN A O 1
ATOM 1988 N N . GLY A 1 251 ? 22.781 -14.453 -27.531 1 90 251 GLY A N 1
ATOM 1989 C CA . GLY A 1 251 ? 21.672 -13.688 -28.078 1 90 251 GLY A CA 1
ATOM 1990 C C . GLY A 1 251 ? 20.578 -14.555 -28.656 1 90 251 GLY A C 1
ATOM 1991 O O . GLY A 1 251 ? 19.531 -14.047 -29.062 1 90 251 GLY A O 1
ATOM 1992 N N . ASP A 1 252 ? 20.734 -15.828 -28.656 1 92.62 252 ASP A N 1
ATOM 1993 C CA . ASP A 1 252 ? 19.719 -16.719 -29.219 1 92.62 252 ASP A CA 1
ATOM 1994 C C . ASP A 1 252 ? 19 -17.484 -28.109 1 92.62 252 ASP A C 1
ATOM 1996 O O . ASP A 1 252 ? 19.641 -18.125 -27.266 1 92.62 252 ASP A O 1
ATOM 2000 N N . MET A 1 253 ? 17.703 -17.453 -28.203 1 94.25 253 MET A N 1
ATOM 2001 C CA . MET A 1 253 ? 16.906 -18.266 -27.297 1 94.25 253 MET A CA 1
ATOM 2002 C C . MET A 1 253 ? 17 -19.75 -27.672 1 94.25 253 MET A C 1
ATOM 2004 O O . MET A 1 253 ? 16.688 -20.125 -28.797 1 94.25 253 MET A O 1
ATOM 2008 N N . ILE A 1 254 ? 17.406 -20.578 -26.734 1 95.69 254 ILE A N 1
ATOM 2009 C CA . ILE A 1 254 ? 17.609 -21.984 -27.109 1 95.69 254 ILE A CA 1
ATOM 2010 C C . ILE A 1 254 ? 16.672 -22.859 -26.281 1 95.69 254 ILE A C 1
ATOM 2012 O O . ILE A 1 254 ? 16.5 -24.047 -26.578 1 95.69 254 ILE A O 1
ATOM 2016 N N . ALA A 1 255 ? 16.062 -22.328 -25.281 1 96.81 255 ALA A N 1
ATOM 2017 C CA . ALA A 1 255 ? 15.047 -23.016 -24.484 1 96.81 255 ALA A CA 1
ATOM 2018 C C . ALA A 1 255 ? 14.086 -22.016 -23.844 1 96.81 255 ALA A C 1
ATOM 2020 O O . ALA A 1 255 ? 14.508 -20.938 -23.406 1 96.81 255 ALA A O 1
ATOM 2021 N N . GLN A 1 256 ? 12.836 -22.312 -23.797 1 96.06 256 GLN A N 1
ATOM 2022 C CA . GLN A 1 256 ? 11.82 -21.438 -23.234 1 96.06 256 GLN A CA 1
ATOM 2023 C C . GLN A 1 256 ? 10.758 -22.234 -22.469 1 96.06 256 GLN A C 1
ATOM 2025 O O . GLN A 1 256 ? 10.219 -23.203 -23 1 96.06 256 GLN A O 1
ATOM 2030 N N . GLY A 1 257 ? 10.57 -21.875 -21.281 1 95.75 257 GLY A N 1
ATOM 2031 C CA . GLY A 1 257 ? 9.516 -22.484 -20.484 1 95.75 257 GLY A CA 1
ATOM 2032 C C . GLY A 1 257 ? 8.156 -21.875 -20.734 1 95.75 257 GLY A C 1
ATOM 2033 O O . GLY A 1 257 ? 8.023 -20.922 -21.5 1 95.75 257 GLY A O 1
ATOM 2034 N N . SER A 1 258 ? 7.203 -22.406 -20.047 1 95 258 SER A N 1
ATOM 2035 C CA . SER A 1 258 ? 5.828 -21.938 -20.203 1 95 258 SER A CA 1
ATOM 2036 C C . SER A 1 258 ? 5.621 -20.594 -19.516 1 95 258 SER A C 1
ATOM 2038 O O . SER A 1 258 ? 6.273 -20.297 -18.516 1 95 258 SER A O 1
ATOM 2040 N N . GLN A 1 259 ? 4.777 -19.688 -19.984 1 93.44 259 GLN A N 1
ATOM 2041 C CA . GLN A 1 259 ? 4.418 -18.422 -19.344 1 93.44 259 GLN A CA 1
ATOM 2042 C C . GLN A 1 259 ? 3.221 -18.609 -18.422 1 93.44 259 GLN A C 1
ATOM 2044 O O . GLN A 1 259 ? 3.156 -17.984 -17.359 1 93.44 259 GLN A O 1
ATOM 2049 N N . PHE A 1 260 ? 2.279 -19.375 -18.672 1 94.25 260 PHE A N 1
ATOM 2050 C CA . PHE A 1 260 ? 1.081 -19.688 -17.891 1 94.25 260 PHE A CA 1
ATOM 2051 C C . PHE A 1 260 ? 0.879 -21.188 -17.781 1 94.25 260 PHE A C 1
ATOM 2053 O O . PHE A 1 260 ? 0.758 -21.891 -18.797 1 94.25 260 PHE A O 1
ATOM 2060 N N . SER A 1 261 ? 1.121 -21.641 -16.578 1 94.38 261 SER A N 1
ATOM 2061 C CA . SER A 1 261 ? 1.017 -23.062 -16.328 1 94.38 261 SER A CA 1
ATOM 2062 C C . SER A 1 261 ? 0.43 -23.344 -14.945 1 94.38 261 SER A C 1
ATOM 2064 O O . SER A 1 261 ? 0.598 -22.547 -14.023 1 94.38 261 SER A O 1
ATOM 2066 N N . LEU A 1 262 ? -0.325 -24.453 -14.898 1 96.19 262 LEU A N 1
ATOM 2067 C CA . LEU A 1 262 ? -0.89 -24.875 -13.617 1 96.19 262 LEU A CA 1
ATOM 2068 C C . LEU A 1 262 ? 0.094 -25.75 -12.844 1 96.19 262 LEU A C 1
ATOM 2070 O O . LEU A 1 262 ? -0.174 -26.125 -11.711 1 96.19 262 LEU A O 1
ATOM 2074 N N . LYS A 1 263 ? 1.292 -25.938 -13.438 1 93.94 263 LYS A N 1
ATOM 2075 C CA . LYS A 1 263 ? 2.275 -26.828 -12.828 1 93.94 263 LYS A CA 1
ATOM 2076 C C . LYS A 1 263 ? 2.975 -26.156 -11.648 1 93.94 263 LYS A C 1
ATOM 2078 O O . LYS A 1 263 ? 3.291 -24.969 -11.711 1 93.94 263 LYS A O 1
ATOM 2083 N N . ASP A 1 264 ? 3.246 -26.969 -10.672 1 95.06 264 ASP A N 1
ATOM 2084 C CA . ASP A 1 264 ? 4.004 -26.438 -9.539 1 95.06 264 ASP A CA 1
ATOM 2085 C C . ASP A 1 264 ? 5.496 -26.391 -9.852 1 95.06 264 ASP A C 1
ATOM 2087 O O . ASP A 1 264 ? 6.223 -25.547 -9.328 1 95.06 264 ASP A O 1
ATOM 2091 N N . VAL A 1 265 ? 5.98 -27.344 -10.641 1 97.19 265 VAL A N 1
ATOM 2092 C CA . VAL A 1 265 ? 7.391 -27.453 -10.992 1 97.19 265 VAL A CA 1
ATOM 2093 C C . VAL A 1 265 ? 7.539 -27.641 -12.5 1 97.19 265 VAL A C 1
ATOM 2095 O O . VAL A 1 265 ? 6.934 -28.547 -13.078 1 97.19 265 VAL A O 1
ATOM 2098 N N . GLU A 1 266 ? 8.188 -26.75 -13.102 1 97.25 266 GLU A N 1
ATOM 2099 C CA . GLU A 1 266 ? 8.586 -26.906 -14.5 1 97.25 266 GLU A CA 1
ATOM 2100 C C . GLU A 1 266 ? 10.086 -26.688 -14.68 1 97.25 266 GLU A C 1
ATOM 2102 O O . GLU A 1 266 ? 10.633 -25.703 -14.188 1 97.25 266 GLU A O 1
ATOM 2107 N N . ILE A 1 267 ? 10.766 -27.625 -15.336 1 97.75 267 ILE A N 1
ATOM 2108 C CA . ILE A 1 267 ? 12.188 -27.469 -15.617 1 97.75 267 ILE A CA 1
ATOM 2109 C C . ILE A 1 267 ? 12.391 -27.203 -17.094 1 97.75 267 ILE A C 1
ATOM 2111 O O . ILE A 1 267 ? 11.703 -27.766 -17.953 1 97.75 267 ILE A O 1
ATOM 2115 N N . VAL A 1 268 ? 13.258 -26.312 -17.375 1 97.69 268 VAL A N 1
ATOM 2116 C CA . VAL A 1 268 ? 13.68 -25.984 -18.734 1 97.69 268 VAL A CA 1
ATOM 2117 C C . VAL A 1 268 ? 15.148 -26.344 -18.906 1 97.69 268 VAL A C 1
ATOM 2119 O O . VAL A 1 268 ? 16.016 -25.766 -18.25 1 97.69 268 VAL A O 1
ATOM 2122 N N . VAL A 1 269 ? 15.469 -27.266 -19.844 1 97.44 269 VAL A N 1
ATOM 2123 C CA . VAL A 1 269 ? 16.812 -27.812 -19.969 1 97.44 269 VAL A CA 1
ATOM 2124 C C . VAL A 1 269 ? 17.422 -27.375 -21.297 1 97.44 269 VAL A C 1
ATOM 2126 O O . VAL A 1 269 ? 16.734 -27.297 -22.312 1 97.44 269 VAL A O 1
ATOM 2129 N N . ALA A 1 270 ? 18.656 -27.062 -21.281 1 96.62 270 ALA A N 1
ATOM 2130 C CA . ALA A 1 270 ? 19.406 -26.719 -22.484 1 96.62 270 ALA A CA 1
ATOM 2131 C C . ALA A 1 270 ? 20.797 -27.328 -22.469 1 96.62 270 ALA A C 1
ATOM 2133 O O . ALA A 1 270 ? 21.453 -27.375 -21.422 1 96.62 270 ALA A O 1
ATOM 2134 N N . GLN A 1 271 ? 21.203 -27.797 -23.594 1 95 271 GLN A N 1
ATOM 2135 C CA . GLN A 1 271 ? 22.578 -28.25 -23.828 1 95 271 GLN A CA 1
ATOM 2136 C C . GLN A 1 271 ? 23.359 -27.234 -24.656 1 95 271 GLN A C 1
ATOM 2138 O O . GLN A 1 271 ? 22.984 -26.922 -25.781 1 95 271 GLN A O 1
ATOM 2143 N N . VAL A 1 272 ? 24.5 -26.781 -24.094 1 93.5 272 VAL A N 1
ATOM 2144 C CA . VAL A 1 272 ? 25.188 -25.688 -24.75 1 93.5 272 VAL A CA 1
ATOM 2145 C C . VAL A 1 272 ? 26.656 -26.047 -24.953 1 93.5 272 VAL A C 1
ATOM 2147 O O . VAL A 1 272 ? 27.203 -26.859 -24.219 1 93.5 272 VAL A O 1
ATOM 2150 N N . ASP A 1 273 ? 27.219 -25.406 -25.969 1 91 273 ASP A N 1
ATOM 2151 C CA . ASP A 1 273 ? 28.656 -25.469 -26.234 1 91 273 ASP A CA 1
ATOM 2152 C C . ASP A 1 273 ? 29.344 -24.172 -25.828 1 91 273 ASP A C 1
ATOM 2154 O O . ASP A 1 273 ? 29.203 -23.156 -26.484 1 91 273 ASP A O 1
ATOM 2158 N N . LEU A 1 274 ? 30.172 -24.266 -24.812 1 92.19 274 LEU A N 1
ATOM 2159 C CA . LEU A 1 274 ? 30.812 -23.062 -24.281 1 92.19 274 LEU A CA 1
ATOM 2160 C C . LEU A 1 274 ? 31.875 -22.547 -25.25 1 92.19 274 LEU A C 1
ATOM 2162 O O . LEU A 1 274 ? 32.281 -21.391 -25.172 1 92.19 274 LEU A O 1
ATOM 2166 N N . ASP A 1 275 ? 32.312 -23.391 -26.078 1 88.44 275 ASP A N 1
ATOM 2167 C CA . ASP A 1 275 ? 33.281 -22.938 -27.047 1 88.44 275 ASP A CA 1
ATOM 2168 C C . ASP A 1 275 ? 32.656 -21.969 -28.062 1 88.44 275 ASP A C 1
ATOM 2170 O O . ASP A 1 275 ? 33.344 -21.141 -28.656 1 88.44 275 ASP A O 1
ATOM 2174 N N . ALA A 1 276 ? 31.406 -22.172 -28.234 1 87.88 276 ALA A N 1
ATOM 2175 C CA . ALA A 1 276 ? 30.703 -21.188 -29.062 1 87.88 276 ALA A CA 1
ATOM 2176 C C . ALA A 1 276 ? 30.75 -19.812 -28.422 1 87.88 276 ALA A C 1
ATOM 2178 O O . ALA A 1 276 ? 30.828 -18.797 -29.125 1 87.88 276 ALA A O 1
ATOM 2179 N N . VAL A 1 277 ? 30.703 -19.781 -27.172 1 91 277 VAL A N 1
ATOM 2180 C CA . VAL A 1 277 ? 30.781 -18.516 -26.438 1 91 277 VAL A CA 1
ATOM 2181 C C . VAL A 1 277 ? 32.156 -17.922 -26.594 1 91 277 VAL A C 1
ATOM 2183 O O . VAL A 1 277 ? 32.312 -16.734 -26.906 1 91 277 VAL A O 1
ATOM 2186 N N . ALA A 1 278 ? 33.125 -18.734 -26.359 1 86.12 278 ALA A N 1
ATOM 2187 C CA . ALA A 1 278 ? 34.5 -18.297 -26.5 1 86.12 278 ALA A CA 1
ATOM 2188 C C . ALA A 1 278 ? 34.781 -17.781 -27.906 1 86.12 278 ALA A C 1
ATOM 2190 O O . ALA A 1 278 ? 35.438 -16.75 -28.094 1 86.12 278 ALA A O 1
ATOM 2191 N N . GLY A 1 279 ? 34.312 -18.547 -28.844 1 84.12 279 GLY A N 1
ATOM 2192 C CA . GLY A 1 279 ? 34.469 -18.141 -30.219 1 84.12 279 GLY A CA 1
ATOM 2193 C C . GLY A 1 279 ? 33.812 -16.812 -30.531 1 84.12 279 GLY A C 1
ATOM 2194 O O . GLY A 1 279 ? 34.375 -15.961 -31.219 1 84.12 279 GLY A O 1
ATOM 2195 N N . PHE A 1 280 ? 32.656 -16.703 -30.047 1 87.62 280 PHE A N 1
ATOM 2196 C CA . PHE A 1 280 ? 31.906 -15.469 -30.25 1 87.62 280 PHE A CA 1
ATOM 2197 C C . PHE A 1 280 ? 32.656 -14.273 -29.672 1 87.62 280 PHE A C 1
ATOM 2199 O O . PHE A 1 280 ? 32.844 -13.266 -30.344 1 87.62 280 PHE A O 1
ATOM 2206 N N . ARG A 1 281 ? 33.094 -14.305 -28.453 1 85 281 ARG A N 1
ATOM 2207 C CA . ARG A 1 281 ? 33.812 -13.227 -27.781 1 85 281 ARG A CA 1
ATOM 2208 C C . ARG A 1 281 ? 35.125 -12.914 -28.516 1 85 281 ARG A C 1
ATOM 2210 O O . ARG A 1 281 ? 35.5 -11.75 -28.625 1 85 281 ARG A O 1
ATOM 2217 N N . GLY A 1 282 ? 35.719 -13.922 -28.969 1 76.75 282 GLY A N 1
ATOM 2218 C CA . GLY A 1 282 ? 36.969 -13.766 -29.703 1 76.75 282 GLY A CA 1
ATOM 2219 C C . GLY A 1 282 ? 36.812 -13.016 -31.016 1 76.75 282 GLY A C 1
ATOM 2220 O O . GLY A 1 282 ? 37.781 -12.414 -31.516 1 76.75 282 GLY A O 1
ATOM 2221 N N . SER A 1 283 ? 35.688 -13.078 -31.484 1 76.88 283 SER A N 1
ATOM 2222 C CA . SER A 1 283 ? 35.438 -12.453 -32.781 1 76.88 283 SER A CA 1
ATOM 2223 C C . SER A 1 283 ? 35.125 -10.969 -32.625 1 76.88 283 SER A C 1
ATOM 2225 O O . SER A 1 283 ? 35.062 -10.242 -33.594 1 76.88 283 SER A O 1
ATOM 2227 N N . ILE A 1 284 ? 35.031 -10.492 -31.391 1 75.81 284 ILE A N 1
ATOM 2228 C CA . ILE A 1 284 ? 34.688 -9.094 -31.125 1 75.81 284 ILE A CA 1
ATOM 2229 C C . ILE A 1 284 ? 35.906 -8.375 -30.547 1 75.81 284 ILE A C 1
ATOM 2231 O O . ILE A 1 284 ? 36.219 -8.516 -29.375 1 75.81 284 ILE A O 1
ATOM 2235 N N . SER A 1 285 ? 36.5 -7.512 -31.312 1 73 285 SER A N 1
ATOM 2236 C CA . SER A 1 285 ? 37.75 -6.855 -30.922 1 73 285 SER A CA 1
ATOM 2237 C C . SER A 1 285 ? 37.531 -5.922 -29.734 1 73 285 SER A C 1
ATOM 2239 O O . SER A 1 285 ? 38.375 -5.867 -28.828 1 73 285 SER A O 1
ATOM 2241 N N . SER A 1 286 ? 36.562 -5.234 -29.844 1 72.5 286 SER A N 1
ATOM 2242 C CA . SER A 1 286 ? 36.312 -4.273 -28.781 1 72.5 286 SER A CA 1
ATOM 2243 C C . SER A 1 286 ? 36.125 -4.973 -27.438 1 72.5 286 SER A C 1
ATOM 2245 O O . SER A 1 286 ? 36.531 -4.445 -26.391 1 72.5 286 SER A O 1
ATOM 2247 N N . PHE A 1 287 ? 35.531 -6.133 -27.469 1 75.12 287 PHE A N 1
ATOM 2248 C CA . PHE A 1 287 ? 35.406 -6.93 -26.25 1 75.12 287 PHE A CA 1
ATOM 2249 C C . PHE A 1 287 ? 36.75 -7.293 -25.688 1 75.12 287 PHE A C 1
ATOM 2251 O O . PHE A 1 287 ? 37 -7.141 -24.484 1 75.12 287 PHE A O 1
ATOM 2258 N N . GLN A 1 288 ? 37.594 -7.691 -26.516 1 71.56 288 GLN A N 1
ATOM 2259 C CA . GLN A 1 288 ? 38.938 -8.102 -26.109 1 71.56 288 GLN A CA 1
ATOM 2260 C C . GLN A 1 288 ? 39.719 -6.918 -25.531 1 71.56 288 GLN A C 1
ATOM 2262 O O . GLN A 1 288 ? 40.406 -7.059 -24.531 1 71.56 288 GLN A O 1
ATOM 2267 N N . GLU A 1 289 ? 39.531 -5.809 -26.125 1 67.69 289 GLU A N 1
ATOM 2268 C CA . GLU A 1 289 ? 40.219 -4.609 -25.672 1 67.69 289 GLU A CA 1
ATOM 2269 C C . GLU A 1 289 ? 39.75 -4.191 -24.281 1 67.69 289 GLU A C 1
ATOM 2271 O O . GLU A 1 289 ? 40.562 -3.859 -23.422 1 67.69 289 GLU A O 1
ATOM 2276 N N . GLN A 1 290 ? 38.531 -4.215 -24.109 1 74.31 290 GLN A N 1
ATOM 2277 C CA . GLN A 1 290 ? 38 -3.816 -22.812 1 74.31 290 GLN A CA 1
ATOM 2278 C C . GLN A 1 290 ? 38.375 -4.82 -21.734 1 74.31 290 GLN A C 1
ATOM 2280 O O . GLN A 1 290 ? 38.688 -4.438 -20.594 1 74.31 290 GLN A O 1
ATOM 2285 N N . ALA A 1 291 ? 38.312 -6.059 -22.062 1 70.25 291 ALA A N 1
ATOM 2286 C CA . ALA A 1 291 ? 38.656 -7.121 -21.109 1 70.25 291 ALA A CA 1
ATOM 2287 C C . ALA A 1 291 ? 40.094 -6.984 -20.641 1 70.25 291 ALA A C 1
ATOM 2289 O O . ALA A 1 291 ? 40.438 -7.355 -19.516 1 70.25 291 ALA A O 1
ATOM 2290 N N . SER A 1 292 ? 40.938 -6.445 -21.516 1 70.44 292 SER A N 1
ATOM 2291 C CA . SER A 1 292 ? 42.344 -6.328 -21.188 1 70.44 292 SER A CA 1
ATOM 2292 C C . SER A 1 292 ? 42.594 -5.242 -20.156 1 70.44 292 SER A C 1
ATOM 2294 O O . SER A 1 292 ? 43.656 -5.203 -19.531 1 70.44 292 SER A O 1
ATOM 2296 N N . CYS A 1 293 ? 41.719 -4.352 -19.938 1 70.56 293 CYS A N 1
ATOM 2297 C CA . CYS A 1 293 ? 41.875 -3.291 -18.953 1 70.56 293 CYS A CA 1
ATOM 2298 C C . CYS A 1 293 ? 40.688 -3.264 -17.984 1 70.56 293 CYS A C 1
ATOM 2300 O O . CYS A 1 293 ? 40.375 -2.219 -17.406 1 70.56 293 CYS A O 1
ATOM 2302 N N . LYS A 1 294 ? 40.188 -4.391 -17.875 1 69.5 294 LYS A N 1
ATOM 2303 C CA . LYS A 1 294 ? 39 -4.512 -17.047 1 69.5 294 LYS A CA 1
ATOM 2304 C C . LYS A 1 294 ? 39.312 -4.332 -15.57 1 69.5 294 LYS A C 1
ATOM 2306 O O . LYS A 1 294 ? 40.469 -4.508 -15.156 1 69.5 294 LYS A O 1
ATOM 2311 N N . THR A 1 295 ? 38.25 -3.805 -14.758 1 78 295 THR A N 1
ATOM 2312 C CA . THR A 1 295 ? 38.344 -3.891 -13.305 1 78 295 THR A CA 1
ATOM 2313 C C . THR A 1 295 ? 38.188 -5.336 -12.836 1 78 295 THR A C 1
ATOM 2315 O O . THR A 1 295 ? 37.25 -6.023 -13.227 1 78 295 THR A O 1
ATOM 2318 N N . LYS A 1 296 ? 39.094 -5.789 -12.094 1 84.31 296 LYS A N 1
ATOM 2319 C CA . LYS A 1 296 ? 39.094 -7.18 -11.641 1 84.31 296 LYS A CA 1
ATOM 2320 C C . LYS A 1 296 ? 37.969 -7.422 -10.625 1 84.31 296 LYS A C 1
ATOM 2322 O O . LYS A 1 296 ? 37.812 -6.645 -9.68 1 84.31 296 LYS A O 1
ATOM 2327 N N . ILE A 1 297 ? 37.219 -8.383 -10.875 1 91.25 297 ILE A N 1
ATOM 2328 C CA . ILE A 1 297 ? 36.188 -8.828 -9.969 1 91.25 297 ILE A CA 1
ATOM 2329 C C . ILE A 1 297 ? 36.656 -10.062 -9.195 1 91.25 297 ILE A C 1
ATOM 2331 O O . ILE A 1 297 ? 37.219 -10.992 -9.781 1 91.25 297 ILE A O 1
ATOM 2335 N N . PRO A 1 298 ? 36.438 -10.047 -7.867 1 92.94 298 PRO A N 1
ATOM 2336 C CA . PRO A 1 298 ? 36.906 -11.203 -7.09 1 92.94 298 PRO A CA 1
ATOM 2337 C C . PRO A 1 298 ? 36.188 -12.5 -7.492 1 92.94 298 PRO A C 1
ATOM 2339 O O . PRO A 1 298 ? 35.062 -12.461 -7.941 1 92.94 298 PRO A O 1
ATOM 2342 N N . SER A 1 299 ? 36.938 -13.641 -7.371 1 95.5 299 SER A N 1
ATOM 2343 C CA . SER A 1 299 ? 36.375 -14.938 -7.719 1 95.5 299 SER A CA 1
ATOM 2344 C C . SER A 1 299 ? 36.719 -15.992 -6.66 1 95.5 299 SER A C 1
ATOM 2346 O O . SER A 1 299 ? 37.625 -15.805 -5.855 1 95.5 299 SER A O 1
ATOM 2348 N N . VAL A 1 300 ? 35.875 -16.953 -6.59 1 96.56 300 VAL A N 1
ATOM 2349 C CA . VAL A 1 300 ? 36.094 -18.141 -5.758 1 96.56 300 VAL A CA 1
ATOM 2350 C C . VAL A 1 300 ? 36.469 -19.328 -6.637 1 96.56 300 VAL A C 1
ATOM 2352 O O . VAL A 1 300 ? 35.688 -19.75 -7.5 1 96.56 300 VAL A O 1
ATOM 2355 N N . ALA A 1 301 ? 37.625 -19.906 -6.332 1 95.19 301 ALA A N 1
ATOM 2356 C CA . ALA A 1 301 ? 38.094 -21.031 -7.125 1 95.19 301 ALA A CA 1
ATOM 2357 C C . ALA A 1 301 ? 37.5 -22.344 -6.629 1 95.19 301 ALA A C 1
ATOM 2359 O O . ALA A 1 301 ? 37.5 -22.625 -5.426 1 95.19 301 ALA A O 1
ATOM 2360 N N . VAL A 1 302 ? 37 -23.141 -7.52 1 96.38 302 VAL A N 1
ATOM 2361 C CA . VAL A 1 302 ? 36.469 -24.469 -7.227 1 96.38 302 VAL A CA 1
ATOM 2362 C C . VAL A 1 302 ? 37.125 -25.5 -8.141 1 96.38 302 VAL A C 1
ATOM 2364 O O . VAL A 1 302 ? 36.875 -25.5 -9.352 1 96.38 302 VAL A O 1
ATOM 2367 N N . PRO A 1 303 ? 37.906 -26.344 -7.578 1 94.69 303 PRO A N 1
ATOM 2368 C CA . PRO A 1 303 ? 38.594 -27.359 -8.391 1 94.69 303 PRO A CA 1
ATOM 2369 C C . PRO A 1 303 ? 37.625 -28.469 -8.836 1 94.69 303 PRO A C 1
ATOM 2371 O O . PRO A 1 303 ? 37.812 -29.625 -8.422 1 94.69 303 PRO A O 1
ATOM 2374 N N . TYR A 1 304 ? 36.812 -28.203 -9.719 1 95.19 304 TYR A N 1
ATOM 2375 C CA . TYR A 1 304 ? 35.75 -29.078 -10.234 1 95.19 304 TYR A CA 1
ATOM 2376 C C . TYR A 1 304 ? 35.438 -28.75 -11.688 1 95.19 304 TYR A C 1
ATOM 2378 O O . TYR A 1 304 ? 35.469 -27.594 -12.094 1 95.19 304 TYR A O 1
ATOM 2386 N N . ASN A 1 305 ? 35.188 -29.781 -12.477 1 93.75 305 ASN A N 1
ATOM 2387 C CA . ASN A 1 305 ? 34.781 -29.594 -13.859 1 93.75 305 ASN A CA 1
ATOM 2388 C C . ASN A 1 305 ? 33.25 -29.672 -13.992 1 93.75 305 ASN A C 1
ATOM 2390 O O . ASN A 1 305 ? 32.625 -30.656 -13.586 1 93.75 305 ASN A O 1
ATOM 2394 N N . LEU A 1 306 ? 32.688 -28.703 -14.641 1 94.5 306 LEU A N 1
ATOM 2395 C CA . LEU A 1 306 ? 31.25 -28.719 -14.867 1 94.5 306 LEU A CA 1
ATOM 2396 C C . LEU A 1 306 ? 30.938 -29.297 -16.25 1 94.5 306 LEU A C 1
ATOM 2398 O O . LEU A 1 306 ? 29.906 -29.953 -16.422 1 94.5 306 LEU A O 1
ATOM 2402 N N . CYS A 1 307 ? 31.781 -29.094 -17.156 1 91.44 307 CYS A N 1
ATOM 2403 C CA . CYS A 1 307 ? 31.531 -29.469 -18.531 1 91.44 307 CYS A CA 1
ATOM 2404 C C . CYS A 1 307 ? 31.859 -30.953 -18.766 1 91.44 307 CYS A C 1
ATOM 2406 O O . CYS A 1 307 ? 32.656 -31.531 -18.016 1 91.44 307 CYS A O 1
ATOM 2408 N N . GLN A 1 308 ? 31.125 -31.438 -19.688 1 84.38 308 GLN A N 1
ATOM 2409 C CA . GLN A 1 308 ? 31.438 -32.781 -20.188 1 84.38 308 GLN A CA 1
ATOM 2410 C C . GLN A 1 308 ? 32.031 -32.719 -21.578 1 84.38 308 GLN A C 1
ATOM 2412 O O . GLN A 1 308 ? 31.766 -31.797 -22.344 1 84.38 308 GLN A O 1
ATOM 2417 N N . PRO A 1 309 ? 32.938 -33.719 -21.75 1 76.19 309 PRO A N 1
ATOM 2418 C CA . PRO A 1 309 ? 33.469 -33.781 -23.109 1 76.19 309 PRO A CA 1
ATOM 2419 C C . PRO A 1 309 ? 32.438 -34.188 -24.156 1 76.19 309 PRO A C 1
ATOM 2421 O O . PRO A 1 309 ? 31.453 -34.844 -23.828 1 76.19 309 PRO A O 1
ATOM 2424 N N . PHE A 1 310 ? 32.656 -33.719 -25.328 1 72.5 310 PHE A N 1
ATOM 2425 C CA . PHE A 1 310 ? 31.734 -33.969 -26.422 1 72.5 310 PHE A CA 1
ATOM 2426 C C . PHE A 1 310 ? 31.609 -35.438 -26.719 1 72.5 310 PHE A C 1
ATOM 2428 O O . PHE A 1 310 ? 32.625 -36.156 -26.688 1 72.5 310 PHE A O 1
ATOM 2435 N N . ASN A 1 311 ? 30.422 -35.844 -26.672 1 70.94 311 ASN A N 1
ATOM 2436 C CA . ASN A 1 311 ? 30.109 -37.188 -27.188 1 70.94 311 ASN A CA 1
ATOM 2437 C C . ASN A 1 311 ? 29.062 -37.156 -28.281 1 70.94 311 ASN A C 1
ATOM 2439 O O . ASN A 1 311 ? 28.156 -36.312 -28.25 1 70.94 311 ASN A O 1
ATOM 2443 N N . LEU A 1 312 ? 29.297 -37.969 -29.328 1 57.47 312 LEU A N 1
ATOM 2444 C CA . LEU A 1 312 ? 28.5 -37.969 -30.547 1 57.47 312 LEU A CA 1
ATOM 2445 C C . LEU A 1 312 ? 27.016 -38.094 -30.219 1 57.47 312 LEU A C 1
ATOM 2447 O O . LEU A 1 312 ? 26.156 -37.719 -31.031 1 57.47 312 LEU A O 1
ATOM 2451 N N . LYS A 1 313 ? 26.672 -38.5 -29.094 1 67.44 313 LYS A N 1
ATOM 2452 C CA . LYS A 1 313 ? 25.266 -38.75 -28.766 1 67.44 313 LYS A CA 1
ATOM 2453 C C . LYS A 1 313 ? 24.609 -37.469 -28.203 1 67.44 313 LYS A C 1
ATOM 2455 O O . LYS A 1 313 ? 23.391 -37.406 -28.047 1 67.44 313 LYS A O 1
ATOM 2460 N N . MET A 1 314 ? 25.5 -36.5 -28.125 1 71.94 314 MET A N 1
ATOM 2461 C CA . MET A 1 314 ? 24.984 -35.281 -27.484 1 71.94 314 MET A CA 1
ATOM 2462 C C . MET A 1 314 ? 24.406 -34.344 -28.531 1 71.94 314 MET A C 1
ATOM 2464 O O . MET A 1 314 ? 25 -34.125 -29.594 1 71.94 314 MET A O 1
ATOM 2468 N N . SER A 1 315 ? 23.125 -34.031 -28.375 1 75.19 315 SER A N 1
ATOM 2469 C CA . SER A 1 315 ? 22.5 -33.062 -29.266 1 75.19 315 SER A CA 1
ATOM 2470 C C . SER A 1 315 ? 22.422 -31.688 -28.609 1 75.19 315 SER A C 1
ATOM 2472 O O . SER A 1 315 ? 21.859 -31.531 -27.516 1 75.19 315 SER A O 1
ATOM 2474 N N . LEU A 1 316 ? 23.078 -30.688 -29.297 1 81.06 316 LEU A N 1
ATOM 2475 C CA . LEU A 1 316 ? 23.062 -29.297 -28.844 1 81.06 316 LEU A CA 1
ATOM 2476 C C . LEU A 1 316 ? 21.688 -28.688 -29.047 1 81.06 316 LEU A C 1
ATOM 2478 O O . LEU A 1 316 ? 21 -29 -30.016 1 81.06 316 LEU A O 1
ATOM 2482 N N . SER A 1 317 ? 21.328 -27.891 -28.078 1 86.12 317 SER A N 1
ATOM 2483 C CA . SER A 1 317 ? 20.078 -27.156 -28.25 1 86.12 317 SER A CA 1
ATOM 2484 C C . SER A 1 317 ? 20.203 -26.125 -29.359 1 86.12 317 SER A C 1
ATOM 2486 O O . SER A 1 317 ? 21.234 -25.453 -29.5 1 86.12 317 SER A O 1
ATOM 2488 N N . SER A 1 318 ? 19.141 -26.031 -30.172 1 84.75 318 SER A N 1
ATOM 2489 C CA . SER A 1 318 ? 19.125 -25.109 -31.297 1 84.75 318 SER A CA 1
ATOM 2490 C C . SER A 1 318 ? 18.25 -23.891 -31.016 1 84.75 318 SER A C 1
ATOM 2492 O O . SER A 1 318 ? 17.359 -23.953 -30.172 1 84.75 318 SER A O 1
ATOM 2494 N N . PRO A 1 319 ? 18.594 -22.812 -31.688 1 85.62 319 PRO A N 1
ATOM 2495 C CA . PRO A 1 319 ? 17.766 -21.609 -31.516 1 85.62 319 PRO A CA 1
ATOM 2496 C C . PRO A 1 319 ? 16.281 -21.891 -31.797 1 85.62 319 PRO A C 1
ATOM 2498 O O . PRO A 1 319 ? 15.953 -22.641 -32.719 1 85.62 319 PRO A O 1
ATOM 2501 N N . LEU A 1 320 ? 15.523 -21.391 -30.984 1 90.5 320 LEU A N 1
ATOM 2502 C CA . LEU A 1 320 ? 14.078 -21.562 -31.109 1 90.5 320 LEU A CA 1
ATOM 2503 C C . LEU A 1 320 ? 13.398 -20.234 -31.422 1 90.5 320 LEU A C 1
ATOM 2505 O O . LEU A 1 320 ? 13.938 -19.172 -31.125 1 90.5 320 LEU A O 1
ATOM 2509 N N . LYS A 1 321 ? 12.281 -20.359 -32.094 1 88.38 321 LYS A N 1
ATOM 2510 C CA . LYS A 1 321 ? 11.414 -19.203 -32.219 1 88.38 321 LYS A CA 1
ATOM 2511 C C . LYS A 1 321 ? 10.727 -18.875 -30.906 1 88.38 321 LYS A C 1
ATOM 2513 O O . LYS A 1 321 ? 10.141 -19.75 -30.266 1 88.38 321 LYS A O 1
ATOM 2518 N N . ILE A 1 322 ? 10.797 -17.656 -30.547 1 88.38 322 ILE A N 1
ATOM 2519 C CA . ILE A 1 322 ? 10.242 -17.219 -29.266 1 88.38 322 ILE A CA 1
ATOM 2520 C C . ILE A 1 322 ? 8.719 -17.312 -29.312 1 88.38 322 ILE A C 1
ATOM 2522 O O . ILE A 1 322 ? 8.094 -16.891 -30.297 1 88.38 322 ILE A O 1
ATOM 2526 N N . ASN A 1 323 ? 8.156 -17.891 -28.344 1 90.75 323 ASN A N 1
ATOM 2527 C CA . ASN A 1 323 ? 6.703 -18 -28.25 1 90.75 323 ASN A CA 1
ATOM 2528 C C . ASN A 1 323 ? 6.113 -16.844 -27.438 1 90.75 323 ASN A C 1
ATOM 2530 O O . ASN A 1 323 ? 6.438 -16.688 -26.25 1 90.75 323 ASN A O 1
ATOM 2534 N N . TYR A 1 324 ? 5.246 -16.094 -28.109 1 89.81 324 TYR A N 1
ATOM 2535 C CA . TYR A 1 324 ? 4.531 -15.008 -27.438 1 89.81 324 TYR A CA 1
ATOM 2536 C C . TYR A 1 324 ? 3.031 -15.266 -27.438 1 89.81 324 TYR A C 1
ATOM 2538 O O . TYR A 1 324 ? 2.465 -15.688 -28.453 1 89.81 324 TYR A O 1
ATOM 2546 N N . HIS A 1 325 ? 2.43 -15.102 -26.375 1 93.38 325 HIS A N 1
ATOM 2547 C CA . HIS A 1 325 ? 0.972 -15.102 -26.328 1 93.38 325 HIS A CA 1
ATOM 2548 C C . HIS A 1 325 ? 0.407 -13.766 -26.781 1 93.38 325 HIS A C 1
ATOM 2550 O O . HIS A 1 325 ? 0.986 -12.711 -26.516 1 93.38 325 HIS A O 1
ATOM 2556 N N . SER A 1 326 ? -0.698 -13.859 -27.516 1 94.12 326 SER A N 1
ATOM 2557 C CA . SER A 1 326 ? -1.425 -12.625 -27.797 1 94.12 326 SER A CA 1
ATOM 2558 C C . SER A 1 326 ? -2.002 -12.008 -26.531 1 94.12 326 SER A C 1
ATOM 2560 O O . SER A 1 326 ? -2.133 -12.68 -25.516 1 94.12 326 SER A O 1
ATOM 2562 N N . PRO A 1 327 ? -2.311 -10.719 -26.578 1 94.44 327 PRO A N 1
ATOM 2563 C CA . PRO A 1 327 ? -2.91 -10.086 -25.406 1 94.44 327 PRO A CA 1
ATOM 2564 C C . PRO A 1 327 ? -4.18 -10.797 -24.938 1 94.44 327 PRO A C 1
ATOM 2566 O O . PRO A 1 327 ? -4.422 -10.906 -23.734 1 94.44 327 PRO A O 1
ATOM 2569 N N . GLU A 1 328 ? -5.035 -11.25 -25.859 1 96.5 328 GLU A N 1
ATOM 2570 C CA . GLU A 1 328 ? -6.262 -11.961 -25.516 1 96.5 328 GLU A CA 1
ATOM 2571 C C . GLU A 1 328 ? -5.957 -13.273 -24.797 1 96.5 328 GLU A C 1
ATOM 2573 O O . GLU A 1 328 ? -6.629 -13.625 -23.828 1 96.5 328 GLU A O 1
ATOM 2578 N N . GLU A 1 329 ? -4.898 -13.93 -25.297 1 96.5 329 GLU A N 1
ATOM 2579 C CA . GLU A 1 329 ? -4.461 -15.156 -24.625 1 96.5 329 GLU A CA 1
ATOM 2580 C C . GLU A 1 329 ? -3.959 -14.867 -23.219 1 96.5 329 GLU A C 1
ATOM 2582 O O . GLU A 1 329 ? -4.238 -15.633 -22.297 1 96.5 329 GLU A O 1
ATOM 2587 N N . GLU A 1 330 ? -3.219 -13.828 -23.109 1 96.31 330 GLU A N 1
ATOM 2588 C CA . GLU A 1 330 ? -2.707 -13.453 -21.797 1 96.31 330 GLU A CA 1
ATOM 2589 C C . GLU A 1 330 ? -3.846 -13.18 -20.812 1 96.31 330 GLU A C 1
ATOM 2591 O O . GLU A 1 330 ? -3.756 -13.516 -19.641 1 96.31 330 GLU A O 1
ATOM 2596 N N . ILE A 1 331 ? -4.895 -12.539 -21.297 1 96.75 331 ILE A N 1
ATOM 2597 C CA . ILE A 1 331 ? -6.047 -12.211 -20.469 1 96.75 331 ILE A CA 1
ATOM 2598 C C . ILE A 1 331 ? -6.781 -13.492 -20.078 1 96.75 331 ILE A C 1
ATOM 2600 O O . ILE A 1 331 ? -7.309 -13.594 -18.969 1 96.75 331 ILE A O 1
ATOM 2604 N N . ALA A 1 332 ? -6.773 -14.453 -20.953 1 97.5 332 ALA A N 1
ATOM 2605 C CA . ALA A 1 332 ? -7.445 -15.727 -20.688 1 97.5 332 ALA A CA 1
ATOM 2606 C C . ALA A 1 332 ? -6.625 -16.594 -19.734 1 97.5 332 ALA A C 1
ATOM 2608 O O . ALA A 1 332 ? -7.125 -17.031 -18.688 1 97.5 332 ALA A O 1
ATOM 2609 N N . PHE A 1 333 ? -5.355 -16.766 -20.047 1 97.12 333 PHE A N 1
ATOM 2610 C CA . PHE A 1 333 ? -4.535 -17.766 -19.375 1 97.12 333 PHE A CA 1
ATOM 2611 C C . PHE A 1 333 ? -3.996 -17.219 -18.047 1 97.12 333 PHE A C 1
ATOM 2613 O O . PHE A 1 333 ? -3.988 -17.922 -17.047 1 97.12 333 PHE A O 1
ATOM 2620 N N . GLY A 1 334 ? -3.541 -15.977 -18.047 1 95.62 334 GLY A N 1
ATOM 2621 C CA . GLY A 1 334 ? -2.99 -15.383 -16.828 1 95.62 334 GLY A CA 1
ATOM 2622 C C . GLY A 1 334 ? -3.957 -15.406 -15.664 1 95.62 334 GLY A C 1
ATOM 2623 O O . GLY A 1 334 ? -3.748 -16.141 -14.695 1 95.62 334 GLY A O 1
ATOM 2624 N N . PRO A 1 335 ? -5.039 -14.664 -15.805 1 95.81 335 PRO A N 1
ATOM 2625 C CA . PRO A 1 335 ? -6.031 -14.664 -14.727 1 95.81 335 PRO A CA 1
ATOM 2626 C C . PRO A 1 335 ? -6.621 -16.047 -14.469 1 95.81 335 PRO A C 1
ATOM 2628 O O . PRO A 1 335 ? -6.973 -16.375 -13.336 1 95.81 335 PRO A O 1
ATOM 2631 N N . GLY A 1 336 ? -6.754 -16.891 -15.523 1 97 336 GLY A N 1
ATOM 2632 C CA . GLY A 1 336 ? -7.223 -18.25 -15.32 1 97 336 GLY A CA 1
ATOM 2633 C C . GLY A 1 336 ? -6.352 -19.047 -14.367 1 97 336 GLY A C 1
ATOM 2634 O O . GLY A 1 336 ? -6.855 -19.672 -13.438 1 97 336 GLY A O 1
ATOM 2635 N N . CYS A 1 337 ? -5.066 -18.984 -14.594 1 96.81 337 CYS A N 1
ATOM 2636 C CA . CYS A 1 337 ? -4.121 -19.688 -13.734 1 96.81 337 CYS A CA 1
ATOM 2637 C C . CYS A 1 337 ? -4.086 -19.062 -12.344 1 96.81 337 CYS A C 1
ATOM 2639 O O . CYS A 1 337 ? -3.98 -19.781 -11.344 1 96.81 337 CYS A O 1
ATOM 2641 N N . TRP A 1 338 ? -4.188 -17.766 -12.312 1 95.94 338 TRP A N 1
ATOM 2642 C CA . TRP A 1 338 ? -4.215 -17.031 -11.055 1 95.94 338 TRP A CA 1
ATOM 2643 C C . TRP A 1 338 ? -5.402 -17.453 -10.195 1 95.94 338 TRP A C 1
ATOM 2645 O O . TRP A 1 338 ? -5.25 -17.719 -9.008 1 95.94 338 TRP A O 1
ATOM 2655 N N . LEU A 1 339 ? -6.539 -17.562 -10.773 1 96.69 339 LEU A N 1
ATOM 2656 C CA . LEU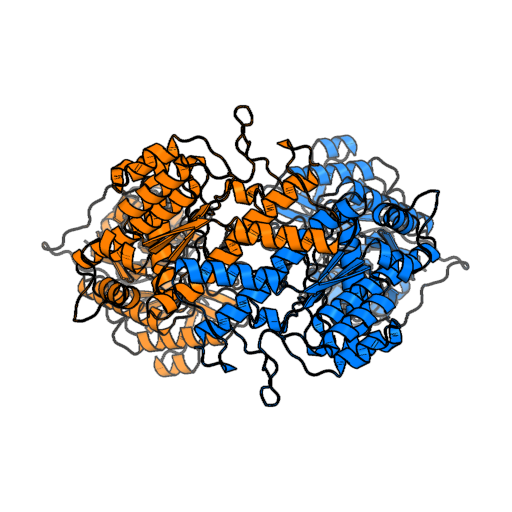 A 1 339 ? -7.762 -17.969 -10.094 1 96.69 339 LEU A CA 1
ATOM 2657 C C . LEU A 1 339 ? -7.641 -19.406 -9.586 1 96.69 339 LEU A C 1
ATOM 2659 O O . LEU A 1 339 ? -8.078 -19.719 -8.477 1 96.69 339 LEU A O 1
ATOM 2663 N N . TRP A 1 340 ? -7.078 -20.266 -10.375 1 96.75 340 TRP A N 1
ATOM 2664 C CA . TRP A 1 340 ? -6.891 -21.656 -9.961 1 96.75 340 TRP A CA 1
ATOM 2665 C C . TRP A 1 340 ? -6.02 -21.734 -8.711 1 96.75 340 TRP A C 1
ATOM 2667 O O . TRP A 1 340 ? -6.336 -22.469 -7.766 1 96.75 340 TRP A O 1
ATOM 2677 N N . ASP A 1 341 ? -4.945 -20.984 -8.766 1 94.94 341 ASP A N 1
ATOM 2678 C CA . ASP A 1 341 ? -4.055 -20.953 -7.605 1 94.94 341 ASP A CA 1
ATOM 2679 C C . ASP A 1 341 ? -4.797 -20.5 -6.352 1 94.94 341 ASP A C 1
ATOM 2681 O O . ASP A 1 341 ? -4.625 -21.078 -5.277 1 94.94 341 ASP A O 1
ATOM 2685 N N . TYR A 1 342 ? -5.652 -19.5 -6.457 1 92.38 342 TYR A N 1
ATOM 2686 C CA . TYR A 1 342 ? -6.418 -19.016 -5.32 1 92.38 342 TYR A CA 1
ATOM 2687 C C . TYR A 1 342 ? -7.391 -20.078 -4.82 1 92.38 342 TYR A C 1
ATOM 2689 O O . TYR A 1 342 ? -7.527 -20.281 -3.611 1 92.38 342 TYR A O 1
ATOM 2697 N N . LEU A 1 343 ? -8.016 -20.656 -5.738 1 94.56 343 LEU A N 1
ATOM 2698 C CA . LEU A 1 343 ? -9.008 -21.672 -5.383 1 94.56 343 LEU A CA 1
ATOM 2699 C C . LEU A 1 343 ? -8.375 -22.828 -4.625 1 94.56 343 LEU A C 1
ATOM 2701 O O . LEU A 1 343 ? -8.859 -23.219 -3.566 1 94.56 343 LEU A O 1
ATOM 2705 N N . ARG A 1 344 ? -7.301 -23.344 -5.078 1 92.94 344 ARG A N 1
ATOM 2706 C CA . ARG A 1 344 ? -6.676 -24.531 -4.492 1 92.94 344 ARG A CA 1
ATOM 2707 C C . ARG A 1 344 ? -6.066 -24.203 -3.129 1 92.94 344 ARG A C 1
ATOM 2709 O O . ARG A 1 344 ? -6.012 -25.062 -2.25 1 92.94 344 ARG A O 1
ATOM 2716 N N . ARG A 1 345 ? -5.688 -22.953 -2.922 1 90.44 345 ARG A N 1
ATOM 2717 C CA . ARG A 1 345 ? -4.934 -22.641 -1.715 1 90.44 345 ARG A CA 1
ATOM 2718 C C . ARG A 1 345 ? -5.844 -22.062 -0.636 1 90.44 345 ARG A C 1
ATOM 2720 O O . ARG A 1 345 ? -5.52 -22.125 0.552 1 90.44 345 ARG A O 1
ATOM 2727 N N . SER A 1 346 ? -6.961 -21.484 -0.948 1 89 346 SER A N 1
ATOM 2728 C CA . SER A 1 346 ? -7.84 -20.812 0.001 1 89 346 SER A CA 1
ATOM 2729 C C . SER A 1 346 ? -8.703 -21.812 0.765 1 89 346 SER A C 1
ATOM 2731 O O . SER A 1 346 ? -9.273 -21.469 1.804 1 89 346 SER A O 1
ATOM 2733 N N . GLY A 1 347 ? -8.859 -23.016 0.271 1 87 347 GLY A N 1
ATOM 2734 C CA . GLY A 1 347 ? -9.773 -23.969 0.87 1 87 347 GLY A CA 1
ATOM 2735 C C . GLY A 1 347 ? -11.211 -23.766 0.435 1 87 347 GLY A C 1
ATOM 2736 O O . GLY A 1 347 ? -12.109 -24.469 0.903 1 87 347 GLY A O 1
ATOM 2737 N N . ALA A 1 348 ? -11.492 -22.844 -0.443 1 92.75 348 ALA A N 1
ATOM 2738 C CA . ALA A 1 348 ? -12.82 -22.609 -0.992 1 92.75 348 ALA A CA 1
ATOM 2739 C C . ALA A 1 348 ? -13.266 -23.766 -1.883 1 92.75 348 ALA A C 1
ATOM 2741 O O . ALA A 1 348 ? -12.438 -24.562 -2.33 1 92.75 348 ALA A O 1
ATOM 2742 N N . SER A 1 349 ? -14.562 -23.812 -2.062 1 94.62 349 SER A N 1
ATOM 2743 C CA . SER A 1 349 ? -15.102 -24.906 -2.861 1 94.62 349 SER A CA 1
ATOM 2744 C C . SER A 1 349 ? -15.555 -24.422 -4.234 1 94.62 349 SER A C 1
ATOM 2746 O O . SER A 1 349 ? -16.141 -25.188 -5.008 1 94.62 349 SER A O 1
ATOM 2748 N N . GLY A 1 350 ? -15.305 -23.203 -4.492 1 97.31 350 GLY A N 1
ATOM 2749 C CA . GLY A 1 350 ? -15.664 -22.688 -5.801 1 97.31 350 GLY A CA 1
ATOM 2750 C C . GLY A 1 350 ? -15.734 -21.172 -5.84 1 97.31 350 GLY A C 1
ATOM 2751 O O . GLY A 1 350 ? -15.172 -20.5 -4.973 1 97.31 350 GLY A O 1
ATOM 2752 N N . PHE A 1 351 ? -16.344 -20.688 -6.938 1 98.12 351 PHE A N 1
ATOM 2753 C CA . PHE A 1 351 ? -16.484 -19.25 -7.164 1 98.12 351 PHE A CA 1
ATOM 2754 C C . PHE A 1 351 ? -17.953 -18.859 -7.27 1 98.12 351 PHE A C 1
ATOM 2756 O O . PHE A 1 351 ? -18.781 -19.672 -7.684 1 98.12 351 PHE A O 1
ATOM 2763 N N . LEU A 1 352 ? -18.281 -17.672 -6.816 1 98.06 352 LEU A N 1
ATOM 2764 C CA . LEU A 1 352 ? -19.562 -17.047 -7.082 1 98.06 352 LEU A CA 1
ATOM 2765 C C . LEU A 1 352 ? -19.391 -15.719 -7.812 1 98.06 352 LEU A C 1
ATOM 2767 O O . LEU A 1 352 ? -18.594 -14.875 -7.391 1 98.06 352 LEU A O 1
ATOM 2771 N N . LEU A 1 353 ? -20.062 -15.578 -8.938 1 98.06 353 LEU A N 1
ATOM 2772 C CA . LEU A 1 353 ? -19.953 -14.375 -9.75 1 98.06 353 LEU A CA 1
ATOM 2773 C C . LEU A 1 353 ? -21.328 -13.75 -9.992 1 98.06 353 LEU A C 1
ATOM 2775 O O . LEU A 1 353 ? -22.203 -14.398 -10.555 1 98.06 353 LEU A O 1
ATOM 2779 N N . PRO A 1 354 ? -21.578 -12.516 -9.477 1 96.5 354 PRO A N 1
ATOM 2780 C CA . PRO A 1 354 ? -22.719 -11.773 -10.031 1 96.5 354 PRO A CA 1
ATOM 2781 C C . PRO A 1 354 ? -22.594 -11.539 -11.531 1 96.5 354 PRO A C 1
ATOM 2783 O O . PRO A 1 354 ? -21.719 -10.781 -11.977 1 96.5 354 PRO A O 1
ATOM 2786 N N . LEU A 1 355 ? -23.391 -12.242 -12.312 1 96.38 355 LEU A N 1
ATOM 2787 C CA . LEU A 1 355 ? -23.344 -12.172 -13.766 1 96.38 355 LEU A CA 1
ATOM 2788 C C . LEU A 1 355 ? -24.469 -11.289 -14.305 1 96.38 355 LEU A C 1
ATOM 2790 O O . LEU A 1 355 ? -25.625 -11.711 -14.367 1 96.38 355 LEU A O 1
ATOM 2794 N N . SER A 1 356 ? -24.188 -10.133 -14.781 1 91.31 356 SER A N 1
ATOM 2795 C CA . SER A 1 356 ? -25.172 -9.125 -15.148 1 91.31 356 SER A CA 1
ATOM 2796 C C . SER A 1 356 ? -25.594 -9.273 -16.609 1 91.31 356 SER A C 1
ATOM 2798 O O . SER A 1 356 ? -26.609 -8.711 -17.016 1 91.31 356 SER A O 1
ATOM 2800 N N . GLY A 1 357 ? -24.766 -10.008 -17.375 1 90.56 357 GLY A N 1
ATOM 2801 C CA . GLY A 1 357 ? -25 -10.07 -18.797 1 90.56 357 GLY A CA 1
ATOM 2802 C C . GLY A 1 357 ? -24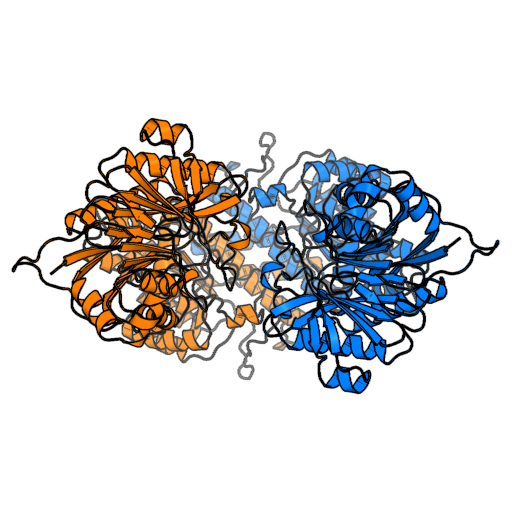.266 -8.992 -19.578 1 90.56 357 GLY A C 1
ATOM 2803 O O . GLY A 1 357 ? -24.344 -8.938 -20.797 1 90.56 357 GLY A O 1
ATOM 2804 N N . GLY A 1 358 ? -23.547 -8.203 -18.859 1 91.56 358 GLY A N 1
ATOM 2805 C CA . GLY A 1 358 ? -22.719 -7.199 -19.5 1 91.56 358 GLY A CA 1
ATOM 2806 C C . GLY A 1 358 ? -21.328 -7.707 -19.828 1 91.56 358 GLY A C 1
ATOM 2807 O O . GLY A 1 358 ? -20.984 -8.844 -19.5 1 91.56 358 GLY A O 1
ATOM 2808 N N . ALA A 1 359 ? -20.562 -6.82 -20.406 1 93.12 359 ALA A N 1
ATOM 2809 C CA . ALA A 1 359 ? -19.25 -7.184 -20.938 1 93.12 359 ALA A CA 1
ATOM 2810 C C . ALA A 1 359 ? -18.281 -7.551 -19.812 1 93.12 359 ALA A C 1
ATOM 2812 O O . ALA A 1 359 ? -17.562 -8.547 -19.906 1 93.12 359 ALA A O 1
ATOM 2813 N N . ASP A 1 360 ? -18.266 -6.824 -18.734 1 93.38 360 ASP A N 1
ATOM 2814 C CA . ASP A 1 360 ? -17.281 -7.004 -17.688 1 93.38 360 ASP A CA 1
ATOM 2815 C C . ASP A 1 360 ? -17.5 -8.32 -16.938 1 93.38 360 ASP A C 1
ATOM 2817 O O . ASP A 1 360 ? -16.594 -9.141 -16.812 1 93.38 360 ASP A O 1
ATOM 2821 N N . SER A 1 361 ? -18.703 -8.516 -16.453 1 95.25 361 SER A N 1
ATOM 2822 C CA . SER A 1 361 ? -18.984 -9.75 -15.727 1 95.25 361 SER A CA 1
ATOM 2823 C C . SER A 1 361 ? -18.844 -10.969 -16.641 1 95.25 361 SER A C 1
ATOM 2825 O O . SER A 1 361 ? -18.406 -12.031 -16.188 1 95.25 361 SER A O 1
ATOM 2827 N N . SER A 1 362 ? -19.172 -10.797 -17.859 1 97.19 362 SER A N 1
ATOM 2828 C CA . SER A 1 362 ? -19.031 -11.891 -18.828 1 97.19 362 SER A CA 1
ATOM 2829 C C . SER A 1 362 ? -17.578 -12.219 -19.094 1 97.19 362 SER A C 1
ATOM 2831 O O . SER A 1 362 ? -17.219 -13.383 -19.328 1 97.19 362 SER A O 1
ATOM 2833 N N . SER A 1 363 ? -16.75 -11.195 -19.094 1 97.62 363 SER A N 1
ATOM 2834 C CA . SER A 1 363 ? -15.328 -11.445 -19.219 1 97.62 363 SER A CA 1
ATOM 2835 C C . SER A 1 363 ? -14.805 -12.305 -18.078 1 97.62 363 SER A C 1
ATOM 2837 O O . SER A 1 363 ? -14.031 -13.234 -18.297 1 97.62 363 SER A O 1
ATOM 2839 N N . VAL A 1 364 ? -15.25 -11.984 -16.922 1 97.94 364 VAL A N 1
ATOM 2840 C CA . VAL A 1 364 ? -14.844 -12.75 -15.75 1 97.94 364 VAL A CA 1
ATOM 2841 C C . VAL A 1 364 ? -15.336 -14.188 -15.867 1 97.94 364 VAL A C 1
ATOM 2843 O O . VAL A 1 364 ? -14.586 -15.133 -15.594 1 97.94 364 VAL A O 1
ATOM 2846 N N . ALA A 1 365 ? -16.531 -14.32 -16.297 1 98.56 365 ALA A N 1
ATOM 2847 C CA . ALA A 1 365 ? -17.078 -15.656 -16.484 1 98.56 365 ALA A CA 1
ATOM 2848 C C . ALA A 1 365 ? -16.266 -16.453 -17.5 1 98.56 365 ALA A C 1
ATOM 2850 O O . ALA A 1 365 ? -15.969 -17.641 -17.266 1 98.56 365 ALA A O 1
ATOM 2851 N N . ALA A 1 366 ? -15.945 -15.828 -18.547 1 98.56 366 ALA A N 1
ATOM 2852 C CA . ALA A 1 366 ? -15.156 -16.484 -19.594 1 98.56 366 ALA A CA 1
ATOM 2853 C C . ALA A 1 366 ? -13.797 -16.922 -19.062 1 98.56 366 ALA A C 1
ATOM 2855 O O . ALA A 1 366 ? -13.297 -17.984 -19.422 1 98.56 366 ALA A O 1
ATOM 2856 N N . ILE A 1 367 ? -13.211 -16.125 -18.25 1 98.56 367 ILE A N 1
ATOM 2857 C CA . ILE A 1 367 ? -11.914 -16.422 -17.656 1 98.56 367 ILE A CA 1
ATOM 2858 C C . ILE A 1 367 ? -12.023 -17.656 -16.766 1 98.56 367 ILE A C 1
ATOM 2860 O O . ILE A 1 367 ? -11.164 -18.547 -16.797 1 98.56 367 ILE A O 1
ATOM 2864 N N . VAL A 1 368 ? -13.078 -17.719 -15.969 1 98.69 368 VAL A N 1
ATOM 2865 C CA . VAL A 1 368 ? -13.297 -18.906 -15.133 1 98.69 368 VAL A CA 1
ATOM 2866 C C . VAL A 1 368 ? -13.5 -20.125 -16.016 1 98.69 368 VAL A C 1
ATOM 2868 O O . VAL A 1 368 ? -12.992 -21.203 -15.711 1 98.69 368 VAL A O 1
ATOM 2871 N N . GLY A 1 369 ? -14.289 -19.938 -17.078 1 98.69 369 GLY A N 1
ATOM 2872 C CA . GLY A 1 369 ? -14.43 -21.016 -18.047 1 98.69 369 GLY A CA 1
ATOM 2873 C C . GLY A 1 369 ? -13.109 -21.484 -18.609 1 98.69 369 GLY A C 1
ATOM 2874 O O . GLY A 1 369 ? -12.867 -22.688 -18.703 1 98.69 369 GLY A O 1
ATOM 2875 N N . CYS A 1 370 ? -12.312 -20.562 -19 1 98.5 370 CYS A N 1
ATOM 2876 C CA . CYS A 1 370 ? -10.984 -20.891 -19.5 1 98.5 370 CYS A CA 1
ATOM 2877 C C . CYS A 1 370 ? -10.18 -21.656 -18.469 1 98.5 370 CYS A C 1
ATOM 2879 O O . CYS A 1 370 ? -9.492 -22.625 -18.797 1 98.5 370 CYS A O 1
ATOM 2881 N N . MET A 1 371 ? -10.242 -21.219 -17.219 1 98.56 371 MET A N 1
ATOM 2882 C CA . MET A 1 371 ? -9.578 -21.922 -16.141 1 98.56 371 MET A CA 1
ATOM 2883 C C . MET A 1 371 ? -9.992 -23.391 -16.094 1 98.56 371 MET A C 1
ATOM 2885 O O . MET A 1 371 ? -9.148 -24.281 -15.992 1 98.56 371 MET A O 1
ATOM 2889 N N . CYS A 1 372 ? -11.273 -23.672 -16.172 1 98.75 372 CYS A N 1
ATOM 2890 C CA . CYS A 1 372 ? -11.789 -25.031 -16.141 1 98.75 372 CYS A CA 1
ATOM 2891 C C . CYS A 1 372 ? -11.25 -25.844 -17.312 1 98.75 372 CYS A C 1
ATOM 2893 O O . CYS A 1 372 ? -10.914 -27.016 -17.172 1 98.75 372 CYS A O 1
ATOM 2895 N N . GLN A 1 373 ? -11.219 -25.172 -18.453 1 98.56 373 GLN A N 1
ATOM 2896 C CA . GLN A 1 373 ? -10.664 -25.844 -19.625 1 98.56 373 GLN A CA 1
ATOM 2897 C C . GLN A 1 373 ? -9.203 -26.219 -19.406 1 98.56 373 GLN A C 1
ATOM 2899 O O . GLN A 1 373 ? -8.773 -27.312 -19.766 1 98.56 373 GLN A O 1
ATOM 2904 N N . LEU A 1 374 ? -8.453 -25.312 -18.875 1 98.06 374 LEU A N 1
ATOM 2905 C CA . LEU A 1 374 ? -7.039 -25.547 -18.609 1 98.06 374 LEU A CA 1
ATOM 2906 C C . LEU A 1 374 ? -6.859 -26.703 -17.625 1 98.06 374 LEU A C 1
ATOM 2908 O O . LEU A 1 374 ? -5.969 -27.547 -17.797 1 98.06 374 LEU A O 1
ATOM 2912 N N . VAL A 1 375 ? -7.672 -26.781 -16.594 1 98.25 375 VAL A N 1
ATOM 2913 C CA . VAL A 1 375 ? -7.594 -27.828 -15.578 1 98.25 375 VAL A CA 1
ATOM 2914 C C . VAL A 1 375 ? -7.832 -29.188 -16.219 1 98.25 375 VAL A C 1
ATOM 2916 O O . VAL A 1 375 ? -7.043 -30.125 -16.031 1 98.25 375 VAL A O 1
ATOM 2919 N N . VAL A 1 376 ? -8.867 -29.297 -16.984 1 98.25 376 VAL A N 1
ATOM 2920 C CA . VAL A 1 376 ? -9.211 -30.562 -17.625 1 98.25 376 VAL A CA 1
ATOM 2921 C C . VAL A 1 376 ? -8.102 -30.984 -18.594 1 98.25 376 VAL A C 1
ATOM 2923 O O . VAL A 1 376 ? -7.738 -32.156 -18.672 1 98.25 376 VAL A O 1
ATOM 2926 N N . LYS A 1 377 ? -7.617 -30.031 -19.328 1 97.5 377 LYS A N 1
ATOM 2927 C CA . LYS A 1 377 ? -6.527 -30.297 -20.25 1 97.5 377 LYS A CA 1
ATOM 2928 C C . LYS A 1 377 ? -5.305 -30.844 -19.516 1 97.5 377 LYS A C 1
ATOM 2930 O O . LYS A 1 377 ? -4.695 -31.828 -19.969 1 97.5 377 LYS A O 1
ATOM 2935 N N . GLU A 1 378 ? -4.887 -30.266 -18.438 1 96.81 378 GLU A N 1
ATOM 2936 C CA . GLU A 1 378 ? -3.719 -30.719 -17.672 1 96.81 378 GLU A CA 1
ATOM 2937 C C . GLU A 1 378 ? -3.936 -32.094 -17.078 1 96.81 378 GLU A C 1
ATOM 2939 O O . GLU A 1 378 ? -2.998 -32.906 -16.984 1 96.81 378 GLU A O 1
ATOM 2944 N N . ILE A 1 379 ? -5.133 -32.344 -16.641 1 97.12 379 ILE A N 1
ATOM 2945 C CA . ILE A 1 379 ? -5.457 -33.688 -16.141 1 97.12 379 ILE A CA 1
ATOM 2946 C C . ILE A 1 379 ? -5.281 -34.719 -17.266 1 97.12 379 ILE A C 1
ATOM 2948 O O . ILE A 1 379 ? -4.688 -35.781 -17.062 1 97.12 379 ILE A O 1
ATOM 2952 N N . SER A 1 380 ? -5.77 -34.344 -18.406 1 97 380 SER A N 1
ATOM 2953 C CA . SER A 1 380 ? -5.629 -35.219 -19.578 1 97 380 SER A CA 1
ATOM 2954 C C . SER A 1 380 ? -4.16 -35.438 -19.922 1 97 380 SER A C 1
ATOM 2956 O O . SER A 1 380 ? -3.787 -36.5 -20.422 1 97 380 SER A O 1
ATOM 2958 N N . ASN A 1 381 ? -3.385 -34.5 -19.688 1 95 381 ASN A N 1
ATOM 2959 C CA . ASN A 1 381 ? -1.953 -34.562 -19.969 1 95 381 ASN A CA 1
ATOM 2960 C C . ASN A 1 381 ? -1.215 -35.344 -18.875 1 95 381 ASN A C 1
ATOM 2962 O O . ASN A 1 381 ? 0.004 -35.5 -18.938 1 95 381 ASN A O 1
ATOM 2966 N N . GLY A 1 382 ? -1.875 -35.719 -17.828 1 93.69 382 GLY A N 1
ATOM 2967 C CA . GLY A 1 382 ? -1.303 -36.625 -16.844 1 93.69 382 GLY A CA 1
ATOM 2968 C C . GLY A 1 382 ? -0.775 -35.906 -15.617 1 93.69 382 GLY A C 1
ATOM 2969 O O . GLY A 1 382 ? 0.024 -36.469 -14.867 1 93.69 382 GLY A O 1
ATOM 2970 N N . ASP A 1 383 ? -1.152 -34.75 -15.422 1 94.12 383 ASP A N 1
ATOM 2971 C CA . ASP A 1 383 ? -0.703 -34.062 -14.227 1 94.12 383 ASP A CA 1
ATOM 2972 C C . ASP A 1 383 ? -1.443 -34.531 -12.984 1 94.12 383 ASP A C 1
ATOM 2974 O O . ASP A 1 383 ? -2.613 -34.219 -12.781 1 94.12 383 ASP A O 1
ATOM 2978 N N . GLU A 1 384 ? -0.734 -35.094 -12.062 1 94.44 384 GLU A N 1
ATOM 2979 C CA . GLU A 1 384 ? -1.357 -35.75 -10.914 1 94.44 384 GLU A CA 1
ATOM 2980 C C . GLU A 1 384 ? -1.742 -34.75 -9.836 1 94.44 384 GLU A C 1
ATOM 2982 O O . GLU A 1 384 ? -2.734 -34.938 -9.133 1 94.44 384 GLU A O 1
ATOM 2987 N N . GLN A 1 385 ? -0.976 -33.781 -9.742 1 92.94 385 GLN A N 1
ATOM 2988 C CA . GLN A 1 385 ? -1.289 -32.781 -8.727 1 92.94 385 GLN A CA 1
ATOM 2989 C C . GLN A 1 385 ? -2.551 -31.984 -9.094 1 92.94 385 GLN A C 1
ATOM 2991 O O . GLN A 1 385 ? -3.412 -31.766 -8.242 1 92.94 385 GLN A O 1
ATOM 2996 N N . VAL A 1 386 ? -2.67 -31.547 -10.312 1 96 386 VAL A N 1
ATOM 2997 C CA . VAL A 1 386 ? -3.861 -30.828 -10.773 1 96 386 VAL A CA 1
ATOM 2998 C C . VAL A 1 386 ? -5.086 -31.734 -10.625 1 96 386 VAL A C 1
ATOM 3000 O O . VAL A 1 386 ? -6.148 -31.281 -10.195 1 96 386 VAL A O 1
ATOM 3003 N N . LYS A 1 387 ? -4.891 -33 -10.945 1 97 387 LYS A N 1
ATOM 3004 C CA . LYS A 1 387 ? -5.973 -33.969 -10.805 1 97 387 LYS A CA 1
ATOM 3005 C C . LYS A 1 387 ? -6.426 -34.062 -9.352 1 97 387 LYS A C 1
ATOM 3007 O O . LYS A 1 387 ? -7.621 -34 -9.062 1 97 387 LYS A O 1
ATOM 3012 N N . ALA A 1 388 ? -5.484 -34.219 -8.469 1 95.62 388 ALA A N 1
ATOM 3013 C CA . ALA A 1 388 ? -5.797 -34.344 -7.047 1 95.62 388 ALA A CA 1
ATOM 3014 C C . ALA A 1 388 ? -6.527 -33.125 -6.523 1 95.62 388 ALA A C 1
ATOM 3016 O O . ALA A 1 388 ? -7.488 -33.219 -5.766 1 95.62 388 ALA A O 1
ATOM 3017 N N . ASP A 1 389 ? -6.094 -31.969 -6.895 1 95.75 389 ASP A N 1
ATOM 3018 C CA . ASP A 1 389 ? -6.727 -30.734 -6.465 1 95.75 389 ASP A CA 1
ATOM 3019 C C . ASP A 1 389 ? -8.148 -30.609 -7.012 1 95.75 389 ASP A C 1
ATOM 3021 O O . ASP A 1 389 ? -9.062 -30.188 -6.301 1 95.75 389 ASP A O 1
ATOM 3025 N N . ALA A 1 390 ? -8.273 -30.953 -8.273 1 97.31 390 ALA A N 1
ATOM 3026 C CA . ALA A 1 390 ? -9.586 -30.891 -8.906 1 97.31 390 ALA A CA 1
ATOM 3027 C C . ALA A 1 390 ? -10.578 -31.828 -8.227 1 97.31 390 ALA A C 1
ATOM 3029 O O . ALA A 1 390 ? -11.75 -31.484 -8.055 1 97.31 390 ALA A O 1
ATOM 3030 N N . ILE A 1 391 ? -10.125 -33.031 -7.863 1 96.69 391 ILE A N 1
ATOM 3031 C CA . ILE A 1 391 ? -10.961 -34 -7.16 1 96.69 391 ILE A CA 1
ATOM 3032 C C . ILE A 1 391 ? -11.398 -33.438 -5.82 1 96.69 391 ILE A C 1
ATOM 3034 O O . ILE A 1 391 ? -12.586 -33.5 -5.469 1 96.69 391 ILE A O 1
ATOM 3038 N N . ARG A 1 392 ? -10.477 -32.875 -5.145 1 95.12 392 ARG A N 1
ATOM 3039 C CA . ARG A 1 392 ? -10.758 -32.312 -3.83 1 95.12 392 ARG A CA 1
ATOM 3040 C C . ARG A 1 392 ? -11.734 -31.141 -3.936 1 95.12 392 ARG A C 1
ATOM 3042 O O . ARG A 1 392 ? -12.742 -31.109 -3.223 1 95.12 392 ARG A O 1
ATOM 3049 N N . ILE A 1 393 ? -11.555 -30.203 -4.805 1 95.5 393 ILE A N 1
ATOM 3050 C CA . ILE A 1 393 ? -12.328 -28.984 -4.926 1 95.5 393 ILE A CA 1
ATOM 3051 C C . ILE A 1 393 ? -13.711 -29.297 -5.48 1 95.5 393 ILE A C 1
ATOM 3053 O O . ILE A 1 393 ? -14.719 -28.75 -5.016 1 95.5 393 ILE A O 1
ATOM 3057 N N . GLY A 1 394 ? -13.727 -30.156 -6.461 1 95.06 394 GLY A N 1
ATOM 3058 C CA . GLY A 1 394 ? -14.984 -30.531 -7.086 1 95.06 394 GLY A CA 1
ATOM 3059 C C . GLY A 1 394 ? -15.781 -31.531 -6.281 1 95.06 394 GLY A C 1
ATOM 3060 O O . GLY A 1 394 ? -16.922 -31.859 -6.625 1 95.06 394 GLY A O 1
ATOM 3061 N N . HIS A 1 395 ? -15.219 -32.062 -5.219 1 94.06 395 HIS A N 1
ATOM 3062 C CA . HIS A 1 395 ? -15.852 -33.062 -4.348 1 94.06 395 HIS A CA 1
ATOM 3063 C C . HIS A 1 395 ? -16.297 -34.281 -5.141 1 94.06 395 HIS A C 1
ATOM 3065 O O . HIS A 1 395 ? -17.453 -34.688 -5.055 1 94.06 395 HIS A O 1
ATOM 3071 N N . TYR A 1 396 ? -15.352 -34.719 -5.895 1 94.81 396 TYR A N 1
ATOM 3072 C CA . TYR A 1 396 ? -15.609 -35.969 -6.625 1 94.81 396 TYR A CA 1
ATOM 3073 C C . TYR A 1 396 ? -15.477 -37.188 -5.707 1 94.81 396 TYR A C 1
ATOM 3075 O O . TYR A 1 396 ? -14.648 -37.188 -4.793 1 94.81 396 TYR A O 1
ATOM 3083 N N . ALA A 1 397 ? -16.328 -38.188 -5.996 1 92.44 397 ALA A N 1
ATOM 3084 C CA . ALA A 1 397 ? -16.297 -39.406 -5.195 1 92.44 397 ALA A CA 1
ATOM 3085 C C . ALA A 1 397 ? -16.031 -40.625 -6.07 1 92.44 397 ALA A C 1
ATOM 3087 O O . ALA A 1 397 ? -16.016 -40.531 -7.301 1 92.44 397 ALA A O 1
ATOM 3088 N N . ASN A 1 398 ? -15.719 -41.719 -5.457 1 92.81 398 ASN A N 1
ATOM 3089 C CA . ASN A 1 398 ? -15.633 -43.031 -6.082 1 92.81 398 ASN A CA 1
ATOM 3090 C C . ASN A 1 398 ? -14.594 -43.062 -7.203 1 92.81 398 ASN A C 1
ATOM 3092 O O . ASN A 1 398 ? -14.836 -43.625 -8.266 1 92.81 398 ASN A O 1
ATOM 3096 N N . GLY A 1 399 ? -13.516 -42.281 -7.039 1 90.88 399 GLY A N 1
ATOM 3097 C CA . GLY A 1 399 ? -12.43 -42.312 -7.996 1 90.88 399 GLY A CA 1
ATOM 3098 C C . GLY A 1 399 ? -12.703 -41.5 -9.242 1 90.88 399 GLY A C 1
ATOM 3099 O O . GLY A 1 399 ? -11.906 -41.5 -10.188 1 90.88 399 GLY A O 1
ATOM 3100 N N . GLU A 1 400 ? -13.805 -40.812 -9.219 1 95 400 GLU A N 1
ATOM 3101 C CA . GLU A 1 400 ? -14.125 -39.938 -10.359 1 95 400 GLU A CA 1
ATOM 3102 C C . GLU A 1 400 ? -13.297 -38.656 -10.344 1 95 400 GLU A C 1
ATOM 3104 O O . GLU A 1 400 ? -12.828 -38.219 -9.289 1 95 400 GLU A O 1
ATOM 3109 N N . PHE A 1 401 ? -13.023 -38.156 -11.484 1 96.56 401 PHE A N 1
ATOM 3110 C CA . PHE A 1 401 ? -12.312 -36.875 -11.664 1 96.56 401 PHE A CA 1
ATOM 3111 C C . PHE A 1 401 ? -12.828 -36.125 -12.891 1 96.56 401 PHE A C 1
ATOM 3113 O O . PHE A 1 401 ? -13.516 -36.719 -13.727 1 96.56 401 PHE A O 1
ATOM 3120 N N . PRO A 1 402 ? -12.664 -34.875 -12.992 1 96.56 402 PRO A N 1
ATOM 3121 C CA . PRO A 1 402 ? -13.234 -34.094 -14.102 1 96.56 402 PRO A CA 1
ATOM 3122 C C . PRO A 1 402 ? -12.609 -34.469 -15.445 1 96.56 402 PRO A C 1
ATOM 3124 O O . PRO A 1 402 ? -11.391 -34.469 -15.586 1 96.56 402 PRO A O 1
ATOM 3127 N N . THR A 1 403 ? -13.398 -34.719 -16.406 1 96.69 403 THR A N 1
ATOM 3128 C CA . THR A 1 403 ? -12.961 -35 -17.766 1 96.69 403 THR A CA 1
ATOM 3129 C C . THR A 1 403 ? -13.594 -34.031 -18.766 1 96.69 403 THR A C 1
ATOM 3131 O O . THR A 1 403 ? -13.227 -34.031 -19.938 1 96.69 403 THR A O 1
ATOM 3134 N N . ASP A 1 404 ? -14.531 -33.312 -18.297 1 97.62 404 ASP A N 1
ATOM 3135 C CA . ASP A 1 404 ? -15.234 -32.312 -19.094 1 97.62 404 ASP A CA 1
ATOM 3136 C C . ASP A 1 404 ? -15.258 -30.953 -18.375 1 97.62 404 ASP A C 1
ATOM 3138 O O . ASP A 1 404 ? -15.641 -30.859 -17.203 1 97.62 404 ASP A O 1
ATOM 3142 N N . SER A 1 405 ? -14.836 -29.906 -19.125 1 98 405 SER A N 1
ATOM 3143 C CA . SER A 1 405 ? -14.703 -28.594 -18.516 1 98 405 SER A CA 1
ATOM 3144 C C . SER A 1 405 ? -16.062 -28.047 -18.062 1 98 405 SER A C 1
ATOM 3146 O O . SER A 1 405 ? -16.156 -27.359 -17.047 1 98 405 SER A O 1
ATOM 3148 N N . ARG A 1 406 ? -17.125 -28.281 -18.828 1 97.94 406 ARG A N 1
ATOM 3149 C CA . ARG A 1 406 ? -18.469 -27.828 -18.469 1 97.94 406 ARG A CA 1
ATOM 3150 C C . ARG A 1 406 ? -18.969 -28.5 -17.203 1 97.94 406 ARG A C 1
ATOM 3152 O O . ARG A 1 406 ? -19.547 -27.844 -16.328 1 97.94 406 ARG A O 1
ATOM 3159 N N . GLU A 1 407 ? -18.734 -29.766 -17.141 1 97.81 407 GLU A N 1
ATOM 3160 C CA . GLU A 1 407 ? -19.125 -30.516 -15.953 1 97.81 407 GLU A CA 1
ATOM 3161 C C . GLU A 1 407 ? -18.359 -30.047 -14.727 1 97.81 407 GLU A C 1
ATOM 3163 O O . GLU A 1 407 ? -18.922 -29.891 -13.641 1 97.81 407 GLU A O 1
ATOM 3168 N N . PHE A 1 408 ? -17.078 -29.938 -14.898 1 98.06 408 PHE A N 1
ATOM 3169 C CA . PHE A 1 408 ? -16.266 -29.422 -13.805 1 98.06 408 PHE A CA 1
ATOM 3170 C C . PHE A 1 408 ? -16.766 -28.047 -13.367 1 98.06 408 PHE A C 1
ATOM 3172 O O . PHE A 1 408 ? -16.875 -27.766 -12.172 1 98.06 408 PHE A O 1
ATOM 3179 N N . ALA A 1 409 ? -17.031 -27.109 -14.344 1 98.5 409 ALA A N 1
ATOM 3180 C CA . ALA A 1 409 ? -17.547 -25.766 -14.047 1 98.5 409 ALA A CA 1
ATOM 3181 C C . ALA A 1 409 ? -18.844 -25.828 -13.25 1 98.5 409 ALA A C 1
ATOM 3183 O O . ALA A 1 409 ? -19.047 -25.047 -12.32 1 98.5 409 ALA A O 1
ATOM 3184 N N . LYS A 1 410 ? -19.703 -26.734 -13.531 1 97.25 410 LYS A N 1
ATOM 3185 C CA . LYS A 1 410 ? -20.969 -26.875 -12.844 1 97.25 410 LYS A CA 1
ATOM 3186 C C . LYS A 1 410 ? -20.766 -27.125 -11.352 1 97.25 410 LYS A C 1
ATOM 3188 O O . LYS A 1 410 ? -21.578 -26.703 -10.531 1 97.25 410 LYS A O 1
ATOM 3193 N N . ARG A 1 411 ? -19.734 -27.75 -11.047 1 96 411 ARG A N 1
ATOM 3194 C CA . ARG A 1 411 ? -19.469 -28.125 -9.664 1 96 411 ARG A CA 1
ATOM 3195 C C . ARG A 1 411 ? -18.844 -26.953 -8.891 1 96 411 ARG A C 1
ATOM 3197 O O . ARG A 1 411 ? -19.031 -26.844 -7.676 1 96 411 ARG A O 1
ATOM 3204 N N . ILE A 1 412 ? -18.125 -26.062 -9.57 1 97.62 412 ILE A N 1
ATOM 3205 C CA . ILE A 1 412 ? -17.297 -25.156 -8.773 1 97.62 412 ILE A CA 1
ATOM 3206 C C . ILE A 1 412 ? -17.609 -23.719 -9.133 1 97.62 412 ILE A C 1
ATOM 3208 O O . ILE A 1 412 ? -17.062 -22.781 -8.531 1 97.62 412 ILE A O 1
ATOM 3212 N N . PHE A 1 413 ? -18.469 -23.5 -10.141 1 98.38 413 PHE A N 1
ATOM 3213 C CA . PHE A 1 413 ? -18.734 -22.141 -10.594 1 98.38 413 PHE A CA 1
ATOM 3214 C C . PHE A 1 413 ? -20.219 -21.812 -10.508 1 98.38 413 PHE A C 1
ATOM 3216 O O . PHE A 1 413 ? -21.031 -22.406 -11.219 1 98.38 413 PHE A O 1
ATOM 3223 N N . TYR A 1 414 ? -20.5 -20.766 -9.617 1 97.94 414 TYR A N 1
ATOM 3224 C CA . TYR A 1 414 ? -21.875 -20.312 -9.391 1 97.94 414 TYR A CA 1
ATOM 3225 C C . TYR A 1 414 ? -22.078 -18.891 -9.883 1 97.94 414 TYR A C 1
ATOM 3227 O O . TYR A 1 414 ? -21.328 -17.984 -9.508 1 97.94 414 TYR A O 1
ATOM 3235 N N . THR A 1 415 ? -22.984 -18.672 -10.773 1 97.94 415 THR A N 1
ATOM 3236 C CA . THR A 1 415 ? -23.297 -17.344 -11.273 1 97.94 415 THR A CA 1
ATOM 3237 C C . THR A 1 415 ? -24.719 -16.938 -10.891 1 97.94 415 THR A C 1
ATOM 3239 O O . THR A 1 415 ? -25.594 -17.797 -10.75 1 97.94 415 THR A O 1
ATOM 3242 N N . VAL A 1 416 ? -24.922 -15.703 -10.648 1 96.88 416 VAL A N 1
ATOM 3243 C CA . VAL A 1 416 ? -26.234 -15.211 -10.234 1 96.88 416 VAL A CA 1
ATOM 3244 C C . VAL A 1 416 ? -26.562 -13.93 -10.984 1 96.88 416 VAL A C 1
ATOM 3246 O O . VAL A 1 416 ? -25.781 -12.977 -10.977 1 96.88 416 VAL A O 1
ATOM 3249 N N . PHE A 1 417 ? -27.656 -13.938 -11.703 1 96.12 417 PHE A N 1
ATOM 3250 C CA . PHE A 1 417 ? -28.234 -12.711 -12.25 1 96.12 417 PHE A CA 1
ATOM 3251 C C . PHE A 1 417 ? -29.156 -12.047 -11.25 1 96.12 417 PHE A C 1
ATOM 3253 O O . PHE A 1 417 ? -30.172 -12.633 -10.844 1 96.12 417 PHE A O 1
ATOM 3260 N N . MET A 1 418 ? -28.812 -10.867 -10.781 1 94.31 418 MET A N 1
ATOM 3261 C CA . MET A 1 418 ? -29.594 -10.148 -9.773 1 94.31 418 MET A CA 1
ATOM 3262 C C . MET A 1 418 ? -30.328 -8.969 -10.391 1 94.31 418 MET A C 1
ATOM 3264 O O . MET A 1 418 ? -29.922 -7.816 -10.195 1 94.31 418 MET A O 1
ATOM 3268 N N . GLY A 1 419 ? -31.406 -9.336 -11.016 1 90.56 419 GLY A N 1
ATOM 3269 C CA . GLY A 1 419 ? -32.156 -8.328 -11.758 1 90.56 419 GLY A CA 1
ATOM 3270 C C . GLY A 1 419 ? -33.125 -7.539 -10.898 1 90.56 419 GLY A C 1
ATOM 3271 O O . GLY A 1 419 ? -33.438 -7.949 -9.781 1 90.56 419 GLY A O 1
ATOM 3272 N N . SER A 1 420 ? -33.406 -6.352 -11.367 1 87.44 420 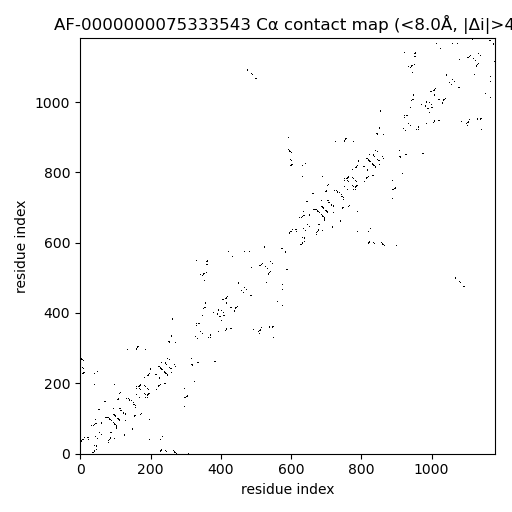SER A N 1
ATOM 3273 C CA . SER A 1 420 ? -34.469 -5.504 -10.82 1 87.44 420 SER A CA 1
ATOM 3274 C C . SER A 1 420 ? -35.469 -5.082 -11.906 1 87.44 420 SER A C 1
ATOM 3276 O O . SER A 1 420 ? -35.375 -5.547 -13.039 1 87.44 420 SER A O 1
ATOM 3278 N N . GLU A 1 421 ? -36.469 -4.27 -11.484 1 80.94 421 GLU A N 1
ATOM 3279 C CA . GLU A 1 421 ? -37.406 -3.719 -12.445 1 80.94 421 GLU A CA 1
ATOM 3280 C C . GLU A 1 421 ? -36.688 -2.91 -13.523 1 80.94 421 GLU A C 1
ATOM 3282 O O . GLU A 1 421 ? -37.25 -2.656 -14.594 1 80.94 421 GLU A O 1
ATOM 3287 N N . ASN A 1 422 ? -35.5 -2.559 -13.289 1 79.56 422 ASN A N 1
ATOM 3288 C CA . ASN A 1 422 ? -34.719 -1.728 -14.211 1 79.56 422 ASN A CA 1
ATOM 3289 C C . ASN A 1 422 ? -33.906 -2.574 -15.172 1 79.56 422 ASN A C 1
ATOM 3291 O O . ASN A 1 422 ? -33.281 -2.045 -16.094 1 79.56 422 ASN A O 1
ATOM 3295 N N . SER A 1 423 ? -33.906 -3.92 -14.984 1 81.5 423 SER A N 1
ATOM 3296 C CA . SER A 1 423 ? -33.094 -4.805 -15.805 1 81.5 423 SER A CA 1
ATOM 3297 C C . SER A 1 423 ? -33.844 -5.25 -17.062 1 81.5 423 SER A C 1
ATOM 3299 O O . SER A 1 423 ? -35.062 -5.465 -17.016 1 81.5 423 SER A O 1
ATOM 3301 N N . SER A 1 424 ? -33.125 -5.473 -18.172 1 81.56 424 SER A N 1
ATOM 3302 C CA . SER A 1 424 ? -33.75 -5.852 -19.438 1 81.56 424 SER A CA 1
ATOM 3303 C C . SER A 1 424 ? -33.812 -7.367 -19.594 1 81.56 424 SER A C 1
ATOM 3305 O O . SER A 1 424 ? -33.031 -8.094 -18.969 1 81.56 424 SER A O 1
ATOM 3307 N N . GLN A 1 425 ? -34.688 -7.773 -20.406 1 86.31 425 GLN A N 1
ATOM 3308 C CA . GLN A 1 425 ? -34.812 -9.195 -20.719 1 86.31 425 GLN A CA 1
ATOM 3309 C C . GLN A 1 425 ? -33.594 -9.68 -21.516 1 86.31 425 GLN A C 1
ATOM 3311 O O . GLN A 1 425 ? -33.156 -10.828 -21.375 1 86.31 425 GLN A O 1
ATOM 3316 N N . GLU A 1 426 ? -33.062 -8.812 -22.266 1 86.44 426 GLU A N 1
ATOM 3317 C CA . GLU A 1 426 ? -31.938 -9.156 -23.109 1 86.44 426 GLU A CA 1
ATOM 3318 C C . GLU A 1 426 ? -30.719 -9.531 -22.266 1 86.44 426 GLU A C 1
ATOM 3320 O O . GLU A 1 426 ? -30.094 -10.57 -22.484 1 86.44 426 GLU A O 1
ATOM 3325 N N . THR A 1 427 ? -30.438 -8.727 -21.328 1 88.69 427 THR A N 1
ATOM 3326 C CA . THR A 1 427 ? -29.281 -9.008 -20.484 1 88.69 427 THR A CA 1
ATOM 3327 C C . THR A 1 427 ? -29.5 -10.281 -19.672 1 88.69 427 THR A C 1
ATOM 3329 O O . THR A 1 427 ? -28.578 -11.062 -19.453 1 88.69 427 THR A O 1
ATOM 3332 N N . ARG A 1 428 ? -30.688 -10.445 -19.219 1 92.12 428 ARG A N 1
ATOM 3333 C CA . ARG A 1 428 ? -31.047 -11.656 -18.5 1 92.12 428 ARG A CA 1
ATOM 3334 C C . ARG A 1 428 ? -30.812 -12.898 -19.344 1 92.12 428 ARG A C 1
ATOM 3336 O O . ARG A 1 428 ? -30.219 -13.875 -18.891 1 92.12 428 ARG A O 1
ATOM 3343 N N . MET A 1 429 ? -31.203 -12.844 -20.531 1 93.44 429 MET A N 1
ATOM 3344 C CA . MET A 1 429 ? -31.078 -13.969 -21.438 1 93.44 429 MET A CA 1
ATOM 3345 C C . MET A 1 429 ? -29.609 -14.227 -21.781 1 93.44 429 MET A C 1
ATOM 3347 O O . MET A 1 429 ? -29.172 -15.383 -21.844 1 93.44 429 MET A O 1
ATOM 3351 N N . LEU A 1 430 ? -28.906 -13.203 -22.031 1 94.19 430 LEU A N 1
ATOM 3352 C CA . LEU A 1 430 ? -27.484 -13.336 -22.375 1 94.19 430 LEU A CA 1
ATOM 3353 C C . LEU A 1 430 ? -26.703 -13.945 -21.203 1 94.19 430 LEU A C 1
ATOM 3355 O O . LEU A 1 430 ? -25.828 -14.789 -21.422 1 94.19 430 LEU A O 1
ATOM 3359 N N . ALA A 1 431 ? -27.031 -13.516 -20.016 1 95.88 431 ALA A N 1
ATOM 3360 C CA . ALA A 1 431 ? -26.391 -14.078 -18.828 1 95.88 431 ALA A CA 1
ATOM 3361 C C . ALA A 1 431 ? -26.672 -15.578 -18.719 1 95.88 431 ALA A C 1
ATOM 3363 O O . ALA A 1 431 ? -25.75 -16.359 -18.469 1 95.88 431 ALA A O 1
ATOM 3364 N N . LYS A 1 432 ? -27.875 -15.945 -18.922 1 97 432 LYS A N 1
ATOM 3365 C CA . LYS A 1 432 ? -28.25 -17.359 -18.844 1 97 432 LYS A CA 1
ATOM 3366 C C . LYS A 1 432 ? -27.562 -18.172 -19.938 1 97 432 LYS A C 1
ATOM 3368 O O . LYS A 1 432 ? -27.062 -19.266 -19.672 1 97 432 LYS A O 1
ATOM 3373 N N . LYS A 1 433 ? -27.547 -17.641 -21.109 1 97.25 433 LYS A N 1
ATOM 3374 C CA . LYS A 1 433 ? -26.922 -18.328 -22.234 1 97.25 433 LYS A CA 1
ATOM 3375 C C . LYS A 1 433 ? -25.438 -18.578 -21.969 1 97.25 433 LYS A C 1
ATOM 3377 O O . LYS A 1 433 ? -24.938 -19.672 -22.203 1 97.25 433 LYS A O 1
ATOM 3382 N N . LEU A 1 434 ? -24.766 -17.562 -21.578 1 97.88 434 LEU A N 1
ATOM 3383 C CA . LEU A 1 434 ? -23.344 -17.703 -21.281 1 97.88 434 LEU A CA 1
ATOM 3384 C C . LEU A 1 434 ? -23.109 -18.719 -20.172 1 97.88 434 LEU A C 1
ATOM 3386 O O . LEU A 1 434 ? -22.203 -19.531 -20.25 1 97.88 434 LEU A O 1
ATOM 3390 N N . ALA A 1 435 ? -23.922 -18.625 -19.094 1 98.31 435 ALA A N 1
ATOM 3391 C CA . ALA A 1 435 ? -23.812 -19.578 -17.984 1 98.31 435 ALA A CA 1
ATOM 3392 C C . ALA A 1 435 ? -23.953 -21.016 -18.484 1 98.31 435 ALA A C 1
ATOM 3394 O O . ALA A 1 435 ? -23.188 -21.891 -18.062 1 98.31 435 ALA A O 1
ATOM 3395 N N . ASP A 1 436 ? -24.828 -21.203 -19.391 1 98 436 ASP A N 1
ATOM 3396 C CA . ASP A 1 436 ? -25.062 -22.531 -19.969 1 98 436 ASP A CA 1
ATOM 3397 C C . ASP A 1 436 ? -23.859 -22.984 -20.797 1 98 436 ASP A C 1
ATOM 3399 O O . ASP A 1 436 ? -23.453 -24.141 -20.719 1 98 436 ASP A O 1
ATOM 3403 N N . GLU A 1 437 ? -23.328 -22.125 -21.578 1 98.19 437 GLU A N 1
ATOM 3404 C CA . GLU A 1 437 ? -22.172 -22.453 -22.406 1 98.19 437 GLU A CA 1
ATOM 3405 C C . GLU A 1 437 ? -20.984 -22.859 -21.547 1 98.19 437 GLU A C 1
ATOM 3407 O O . GLU A 1 437 ? -20.266 -23.812 -21.875 1 98.19 437 GLU A O 1
ATOM 3412 N N . ILE A 1 438 ? -20.766 -22.203 -20.484 1 98.38 438 ILE A N 1
ATOM 3413 C CA . ILE A 1 438 ? -19.625 -22.453 -19.594 1 98.38 438 ILE A CA 1
ATOM 3414 C C . ILE A 1 438 ? -19.922 -23.672 -18.734 1 98.38 438 ILE A C 1
ATOM 3416 O O . ILE A 1 438 ? -19.016 -24.438 -18.391 1 98.38 438 ILE A O 1
ATOM 3420 N N . GLY A 1 439 ? -21.172 -23.875 -18.375 1 98.06 439 GLY A N 1
ATOM 3421 C CA . GLY A 1 439 ? -21.609 -24.953 -17.5 1 98.06 439 GLY A CA 1
ATOM 3422 C C . GLY A 1 439 ? -21.734 -24.531 -16.047 1 98.06 439 GLY A C 1
ATOM 3423 O O . GLY A 1 439 ? -21.703 -25.375 -15.148 1 98.06 439 GLY A O 1
ATOM 3424 N N . SER A 1 440 ? -21.812 -23.25 -15.742 1 97.75 440 SER A N 1
ATOM 3425 C CA . SER A 1 440 ? -21.922 -22.781 -14.367 1 97.75 440 SER A CA 1
ATOM 3426 C C . SER A 1 440 ? -23.312 -23.062 -13.789 1 97.75 440 SER A C 1
ATOM 3428 O O . SER A 1 440 ? -24.281 -23.234 -14.539 1 97.75 440 SER A O 1
ATOM 3430 N N . TRP A 1 441 ? -23.359 -23.281 -12.492 1 96.62 441 TRP A N 1
ATOM 3431 C CA . TRP A 1 441 ? -24.641 -23.297 -11.797 1 96.62 441 TRP A CA 1
ATOM 3432 C C . TRP A 1 441 ? -25.219 -21.891 -11.703 1 96.62 441 TRP A C 1
ATOM 3434 O O . TRP A 1 441 ? -24.672 -21.031 -11.016 1 96.62 441 TRP A O 1
ATOM 3444 N N . HIS A 1 442 ? -26.422 -21.625 -12.359 1 97.12 442 HIS A N 1
ATOM 3445 C CA . HIS A 1 442 ? -26.891 -20.266 -12.57 1 97.12 442 HIS A CA 1
ATOM 3446 C C . HIS A 1 442 ? -28.203 -20.016 -11.852 1 97.12 442 HIS A C 1
ATOM 3448 O O . HIS A 1 442 ? -29.141 -20.828 -11.945 1 97.12 442 HIS A O 1
ATOM 3454 N N . LEU A 1 443 ? -28.266 -18.906 -11.062 1 95.38 443 LEU A N 1
ATOM 3455 C CA . LEU A 1 443 ? -29.5 -18.453 -10.406 1 95.38 443 LEU A CA 1
ATOM 3456 C C . LEU A 1 443 ? -29.969 -17.125 -10.984 1 95.38 443 LEU A C 1
ATOM 3458 O O . LEU A 1 443 ? -29.156 -16.281 -11.352 1 95.38 443 LEU A O 1
ATOM 3462 N N . ASP A 1 444 ? -31.219 -17.016 -11.156 1 94.25 444 ASP A N 1
ATOM 3463 C CA . ASP A 1 444 ? -31.875 -15.766 -11.516 1 94.25 444 ASP A CA 1
ATOM 3464 C C . ASP A 1 444 ? -32.719 -15.219 -10.352 1 94.25 444 ASP A C 1
ATOM 3466 O O . ASP A 1 444 ? -33.719 -15.812 -9.961 1 94.25 444 ASP A O 1
ATOM 3470 N N . VAL A 1 445 ? -32.312 -14.055 -9.883 1 94.19 445 VAL A N 1
ATOM 3471 C CA . VAL A 1 445 ? -32.906 -13.531 -8.656 1 94.19 445 VAL A CA 1
ATOM 3472 C C . VAL A 1 445 ? -33.406 -12.109 -8.898 1 94.19 445 VAL A C 1
ATOM 3474 O O . VAL A 1 445 ? -32.719 -11.297 -9.539 1 94.19 445 VAL A O 1
ATOM 3477 N N . SER A 1 446 ? -34.625 -11.852 -8.453 1 93.56 446 SER A N 1
ATOM 3478 C CA . SER A 1 446 ? -35.125 -10.477 -8.422 1 93.56 446 SER A CA 1
ATOM 3479 C C . SER A 1 446 ? -34.875 -9.836 -7.062 1 93.56 446 SER A C 1
ATOM 3481 O O . SER A 1 446 ? -35.312 -10.367 -6.031 1 93.56 446 SER A O 1
ATOM 3483 N N . ILE A 1 447 ? -34.312 -8.633 -7.105 1 94.06 447 ILE A N 1
ATOM 3484 C CA . ILE A 1 447 ? -33.938 -8.023 -5.836 1 94.06 447 ILE A CA 1
ATOM 3485 C C . ILE A 1 447 ? -35 -7.016 -5.414 1 94.06 447 ILE A C 1
ATOM 3487 O O . ILE A 1 447 ? -34.844 -6.324 -4.406 1 94.06 447 ILE A O 1
ATOM 3491 N N . ASP A 1 448 ? -36.094 -6.953 -6.105 1 93.81 448 ASP A N 1
ATOM 3492 C CA . ASP A 1 448 ? -37.094 -5.902 -5.93 1 93.81 448 ASP A CA 1
ATOM 3493 C C . ASP A 1 448 ? -37.688 -5.941 -4.527 1 93.81 448 ASP A C 1
ATOM 3495 O O . ASP A 1 448 ? -37.938 -4.898 -3.918 1 93.81 448 ASP A O 1
ATOM 3499 N N . THR A 1 449 ? -37.938 -7.066 -4.047 1 94.06 449 THR A N 1
ATOM 3500 C CA . THR A 1 449 ? -38.531 -7.191 -2.725 1 94.06 449 THR A CA 1
ATOM 3501 C C . THR A 1 449 ? -37.625 -6.625 -1.653 1 94.06 449 THR A C 1
ATOM 3503 O O . THR A 1 449 ? -38.062 -5.988 -0.701 1 94.06 449 THR A O 1
ATOM 3506 N N . VAL A 1 450 ? -36.375 -6.867 -1.731 1 96 450 VAL A N 1
ATOM 3507 C CA . VAL A 1 450 ? -35.406 -6.383 -0.765 1 96 450 VAL A CA 1
ATOM 3508 C C . VAL A 1 450 ? -35.281 -4.863 -0.881 1 96 450 VAL A C 1
ATOM 3510 O O . VAL A 1 450 ? -35.219 -4.16 0.13 1 96 450 VAL A O 1
ATOM 3513 N N . VAL A 1 451 ? -35.219 -4.367 -2.141 1 95.12 451 VAL A N 1
ATOM 3514 C CA . VAL A 1 451 ? -35.125 -2.928 -2.365 1 95.12 451 VAL A CA 1
ATOM 3515 C C . VAL A 1 451 ? -36.344 -2.244 -1.729 1 95.12 451 VAL A C 1
ATOM 3517 O O . VAL A 1 451 ? -36.188 -1.238 -1.03 1 95.12 451 VAL A O 1
ATOM 3520 N N . SER A 1 452 ? -37.469 -2.836 -1.929 1 95.5 452 SER A N 1
ATOM 3521 C CA . SER A 1 452 ? -38.688 -2.283 -1.382 1 95.5 452 SER A CA 1
ATOM 3522 C C . SER A 1 452 ? -38.656 -2.26 0.143 1 95.5 452 SER A C 1
ATOM 3524 O O . SER A 1 452 ? -39.188 -1.342 0.766 1 95.5 452 SER A O 1
ATOM 3526 N N . ALA A 1 453 ? -38.125 -3.229 0.727 1 96.19 453 ALA A N 1
ATOM 3527 C CA . ALA A 1 453 ? -38 -3.281 2.182 1 96.19 453 ALA A CA 1
ATOM 3528 C C . ALA A 1 453 ? -37.156 -2.131 2.709 1 96.19 453 ALA A C 1
ATOM 3530 O O . ALA A 1 453 ? -37.5 -1.502 3.711 1 96.19 453 ALA A O 1
ATOM 3531 N N . PHE A 1 454 ? -36.062 -1.809 2.076 1 96.19 454 PHE A N 1
ATOM 3532 C CA . PHE A 1 454 ? -35.219 -0.7 2.469 1 96.19 454 PHE A CA 1
ATOM 3533 C C . PHE A 1 454 ? -35.938 0.63 2.322 1 96.19 454 PHE A C 1
ATOM 3535 O O . PHE A 1 454 ? -35.875 1.473 3.221 1 96.19 454 PHE A O 1
ATOM 3542 N N . LEU A 1 455 ? -36.594 0.776 1.217 1 95.94 455 LEU A N 1
ATOM 3543 C CA . LEU A 1 455 ? -37.281 2.035 0.941 1 95.94 455 LEU A CA 1
ATOM 3544 C C . LEU A 1 455 ? -38.469 2.242 1.898 1 95.94 455 LEU A C 1
ATOM 3546 O O . LEU A 1 455 ? -38.719 3.365 2.33 1 95.94 455 LEU A O 1
ATOM 3550 N N . SER A 1 456 ? -39.125 1.17 2.17 1 95.94 456 SER A N 1
ATOM 3551 C CA . SER A 1 456 ? -40.219 1.254 3.133 1 95.94 456 SER A CA 1
ATOM 3552 C C . SER A 1 456 ? -39.719 1.642 4.516 1 95.94 456 SER A C 1
ATOM 3554 O O . SER A 1 456 ? -40.344 2.453 5.207 1 95.94 456 SER A O 1
ATOM 3556 N N . LEU A 1 457 ? -38.688 1.086 4.902 1 95.19 457 LEU A N 1
ATOM 3557 C CA . LEU A 1 457 ? -38.062 1.438 6.176 1 95.19 457 LEU A CA 1
ATOM 3558 C C . LEU A 1 457 ? -37.656 2.906 6.195 1 95.19 457 LEU A C 1
ATOM 3560 O O . LEU A 1 457 ? -37.938 3.615 7.172 1 95.19 457 LEU A O 1
ATOM 3564 N N . PHE A 1 458 ? -37.062 3.359 5.172 1 95.81 458 PHE A N 1
ATOM 3565 C CA . PHE A 1 458 ? -36.656 4.75 5.055 1 95.81 458 PHE A CA 1
ATOM 3566 C C . PHE A 1 458 ? -37.844 5.691 5.148 1 95.81 458 PHE A C 1
ATOM 3568 O O . PHE A 1 458 ? -37.781 6.703 5.848 1 95.81 458 PHE A O 1
ATOM 3575 N N . GLN A 1 459 ? -38.844 5.281 4.438 1 95.75 459 GLN A N 1
ATOM 3576 C CA . GLN A 1 459 ? -40.062 6.086 4.441 1 95.75 459 GLN A CA 1
ATOM 3577 C C . GLN A 1 459 ? -40.656 6.148 5.836 1 95.75 459 GLN A C 1
ATOM 3579 O O . GLN A 1 459 ? -41.156 7.203 6.258 1 95.75 459 GLN A O 1
ATOM 3584 N N . THR A 1 460 ? -40.688 5.094 6.488 1 94.69 460 THR A N 1
ATOM 3585 C CA . THR A 1 460 ? -41.219 5.039 7.844 1 94.69 460 THR A CA 1
ATOM 3586 C C . THR A 1 460 ? -40.406 5.934 8.781 1 94.69 460 THR A C 1
ATOM 3588 O O . THR A 1 460 ? -40.969 6.602 9.648 1 94.69 460 THR A O 1
ATOM 3591 N N . LEU A 1 461 ? -39.125 5.992 8.625 1 93.62 461 LEU A N 1
ATOM 3592 C CA . LEU A 1 461 ? -38.25 6.73 9.5 1 93.62 461 LEU A CA 1
ATOM 3593 C C . LEU A 1 461 ? -38.312 8.227 9.219 1 93.62 461 LEU A C 1
ATOM 3595 O O . LEU A 1 461 ? -38.188 9.039 10.133 1 93.62 461 LEU A O 1
ATOM 3599 N N . THR A 1 462 ? -38.531 8.656 7.965 1 94.88 462 THR A N 1
ATOM 3600 C CA . THR A 1 462 ? -38.312 10.055 7.598 1 94.88 462 THR A CA 1
ATOM 3601 C C . THR A 1 462 ? -39.594 10.695 7.082 1 94.88 462 THR A C 1
ATOM 3603 O O . THR A 1 462 ? -39.688 11.922 6.992 1 94.88 462 THR A O 1
ATOM 3606 N N . GLY A 1 463 ? -40.5 9.859 6.656 1 94.31 463 GLY A N 1
ATOM 3607 C CA . GLY A 1 463 ? -41.719 10.359 6.055 1 94.31 463 GLY A CA 1
ATOM 3608 C C . GLY A 1 463 ? -41.562 10.688 4.578 1 94.31 463 GLY A C 1
ATOM 3609 O O . GLY A 1 463 ? -42.531 11.094 3.928 1 94.31 463 GLY A O 1
ATOM 3610 N N . LYS A 1 464 ? -40.406 10.453 3.994 1 95.62 464 LYS A N 1
ATOM 3611 C CA . LYS A 1 464 ? -40.156 10.766 2.592 1 95.62 464 LYS A CA 1
ATOM 3612 C C . LYS A 1 464 ? -39.75 9.523 1.816 1 95.62 464 LYS A C 1
ATOM 3614 O O . LYS A 1 464 ? -39.156 8.602 2.381 1 95.62 464 LYS A O 1
ATOM 3619 N N . ARG A 1 465 ? -40.094 9.523 0.553 1 95 465 ARG A N 1
ATOM 3620 C CA . ARG A 1 465 ? -39.719 8.438 -0.347 1 95 465 ARG A CA 1
ATOM 3621 C C . ARG A 1 465 ? -38.969 8.984 -1.563 1 95 465 ARG A C 1
ATOM 3623 O O . ARG A 1 465 ? -39.5 9.766 -2.336 1 95 465 ARG A O 1
ATOM 3630 N N . PRO A 1 466 ? -37.781 8.617 -1.744 1 94.62 466 PRO A N 1
ATOM 3631 C CA . PRO A 1 466 ? -37 9.117 -2.889 1 94.62 466 PRO A CA 1
ATOM 3632 C C . PRO A 1 466 ? -37.562 8.625 -4.227 1 94.62 466 PRO A C 1
ATOM 3634 O O . PRO A 1 466 ? -38.094 7.516 -4.305 1 94.62 466 PRO A O 1
ATOM 3637 N N . CYS A 1 467 ? -37.406 9.422 -5.219 1 93.81 467 CYS A N 1
ATOM 3638 C CA . CYS A 1 467 ? -37.844 9.109 -6.57 1 93.81 467 CYS A CA 1
ATOM 3639 C C . CYS A 1 467 ? -36.719 9.258 -7.57 1 93.81 467 CYS A C 1
ATOM 3641 O O . CYS A 1 467 ? -35.781 10.039 -7.344 1 93.81 467 CYS A O 1
ATOM 3643 N N . TYR A 1 468 ? -36.781 8.453 -8.727 1 92 468 TYR A N 1
ATOM 3644 C CA . TYR A 1 468 ? -35.812 8.57 -9.789 1 92 468 TYR A CA 1
ATOM 3645 C C . TYR A 1 468 ? -35.906 9.922 -10.484 1 92 468 TYR A C 1
ATOM 3647 O O . TYR A 1 468 ? -36.969 10.555 -10.461 1 92 468 TYR A O 1
ATOM 3655 N N . LYS A 1 469 ? -34.875 10.281 -11.078 1 89.62 469 LYS A N 1
ATOM 3656 C CA . LYS A 1 469 ? -34.844 11.547 -11.797 1 89.62 469 LYS A CA 1
ATOM 3657 C C . LYS A 1 469 ? -35.906 11.586 -12.898 1 89.62 469 LYS A C 1
ATOM 3659 O O . LYS A 1 469 ? -36.562 12.609 -13.094 1 89.62 469 LYS A O 1
ATOM 3664 N N . VAL A 1 470 ? -36.094 10.469 -13.602 1 86.25 470 VAL A N 1
ATOM 3665 C CA . VAL A 1 470 ? -37.031 10.367 -14.703 1 86.25 470 VAL A CA 1
ATOM 3666 C C . VAL A 1 470 ? -38.469 10.578 -14.18 1 86.25 470 VAL A C 1
ATOM 3668 O O . VAL A 1 470 ? -39.344 10.992 -14.93 1 86.25 470 VAL A O 1
ATOM 3671 N N . ASP A 1 471 ? -38.688 10.367 -12.883 1 90.06 471 ASP A N 1
ATOM 3672 C CA . ASP A 1 471 ? -40 10.508 -12.266 1 90.06 471 ASP A CA 1
ATOM 3673 C C . ASP A 1 471 ? -40.094 11.797 -11.461 1 90.06 471 ASP A C 1
ATOM 3675 O O . ASP A 1 471 ? -40.969 11.945 -10.602 1 90.06 471 ASP A O 1
ATOM 3679 N N . GLY A 1 472 ? -39.062 12.656 -11.539 1 91 472 GLY A N 1
ATOM 3680 C CA . GLY A 1 472 ? -39.094 13.969 -10.906 1 91 472 GLY A CA 1
ATOM 3681 C C . GLY A 1 472 ? -38.219 14.07 -9.68 1 91 472 GLY A C 1
ATOM 3682 O O . GLY A 1 472 ? -38.25 15.078 -8.961 1 91 472 GLY A O 1
ATOM 3683 N N . GLY A 1 473 ? -37.469 13.117 -9.406 1 92.19 473 GLY A N 1
ATOM 3684 C CA . GLY A 1 473 ? -36.625 13.148 -8.242 1 92.19 473 GLY A CA 1
ATOM 3685 C C . GLY A 1 473 ? -35.344 13.961 -8.461 1 92.19 473 GLY A C 1
ATOM 3686 O O . GLY A 1 473 ? -34.969 14.258 -9.602 1 92.19 473 GLY A O 1
ATOM 3687 N N . SER A 1 474 ? -34.781 14.453 -7.41 1 92.81 474 SER A N 1
ATOM 3688 C CA . SER A 1 474 ? -33.5 15.18 -7.465 1 92.81 474 SER A CA 1
ATOM 3689 C C . SER A 1 474 ? -32.344 14.242 -7.801 1 92.81 474 SER A C 1
ATOM 3691 O O . SER A 1 474 ? -32.531 13.023 -7.848 1 92.81 474 SER A O 1
ATOM 3693 N N . ASN A 1 475 ? -31.125 14.844 -8.039 1 90.69 475 ASN A N 1
ATOM 3694 C CA . ASN A 1 475 ? -29.922 14.055 -8.32 1 90.69 475 ASN A CA 1
ATOM 3695 C C . ASN A 1 475 ? -29.531 13.18 -7.137 1 90.69 475 ASN A C 1
ATOM 3697 O O . ASN A 1 475 ? -29.109 12.039 -7.32 1 90.69 475 ASN A O 1
ATOM 3701 N N . VAL A 1 476 ? -29.719 13.688 -6.016 1 91.75 476 VAL A N 1
ATOM 3702 C CA . VAL A 1 476 ? -29.359 12.953 -4.809 1 91.75 476 VAL A CA 1
ATOM 3703 C C . VAL A 1 476 ? -30.281 11.75 -4.637 1 91.75 476 VAL A C 1
ATOM 3705 O O . VAL A 1 476 ? -29.828 10.656 -4.281 1 91.75 476 VAL A O 1
ATOM 3708 N N . GLU A 1 477 ? -31.562 11.93 -4.855 1 93.25 477 GLU A N 1
ATOM 3709 C CA . GLU A 1 477 ? -32.5 10.828 -4.785 1 93.25 477 GLU A CA 1
ATOM 3710 C C . GLU A 1 477 ? -32.188 9.742 -5.805 1 93.25 477 GLU A C 1
ATOM 3712 O O . GLU A 1 477 ? -32.156 8.555 -5.473 1 93.25 477 GLU A O 1
ATOM 3717 N N . ASN A 1 478 ? -31.938 10.266 -6.992 1 92.38 478 ASN A N 1
ATOM 3718 C CA . ASN A 1 478 ? -31.609 9.344 -8.078 1 92.38 478 ASN A CA 1
ATOM 3719 C C . ASN A 1 478 ? -30.375 8.508 -7.758 1 92.38 478 ASN A C 1
ATOM 3721 O O . ASN A 1 478 ? -30.391 7.285 -7.934 1 92.38 478 ASN A O 1
ATOM 3725 N N . LEU A 1 479 ? -29.375 9.117 -7.281 1 90.81 479 LEU A N 1
ATOM 3726 C CA . LEU A 1 479 ? -28.141 8.438 -6.926 1 90.81 479 LEU A CA 1
ATOM 3727 C C . LEU A 1 479 ? -28.359 7.484 -5.754 1 90.81 479 LEU A C 1
ATOM 3729 O O . LEU A 1 479 ? -27.812 6.379 -5.734 1 90.81 479 LEU A O 1
ATOM 3733 N N . GLY A 1 480 ? -29.094 7.938 -4.816 1 92.31 480 GLY A N 1
ATOM 3734 C CA . GLY A 1 480 ? -29.406 7.094 -3.674 1 92.31 480 GLY A CA 1
ATOM 3735 C C . GLY A 1 480 ? -30.094 5.797 -4.059 1 92.31 480 GLY A C 1
ATOM 3736 O O . GLY A 1 480 ? -29.734 4.727 -3.559 1 92.31 480 GLY A O 1
ATOM 3737 N N . LEU A 1 481 ? -31.047 5.93 -4.949 1 92.31 481 LEU A N 1
ATOM 3738 C CA . LEU A 1 481 ? -31.797 4.762 -5.402 1 92.31 481 LEU A CA 1
ATOM 3739 C C . LEU A 1 481 ? -30.891 3.801 -6.164 1 92.31 481 LEU A C 1
ATOM 3741 O O . LEU A 1 481 ? -31.016 2.582 -6.023 1 92.31 481 LEU A O 1
ATOM 3745 N N . GLN A 1 482 ? -30 4.332 -6.926 1 91 482 GLN A N 1
ATOM 3746 C CA . GLN A 1 482 ? -29.047 3.502 -7.648 1 91 482 GLN A CA 1
ATOM 3747 C C . GLN A 1 482 ? -28.094 2.797 -6.688 1 91 482 GLN A C 1
ATOM 3749 O O . GLN A 1 482 ? -27.844 1.596 -6.816 1 91 482 GLN A O 1
ATOM 3754 N N . ASN A 1 483 ? -27.625 3.477 -5.691 1 92.12 483 ASN A N 1
ATOM 3755 C CA . ASN A 1 483 ? -26.641 2.953 -4.746 1 92.12 483 ASN A CA 1
ATOM 3756 C C . ASN A 1 483 ? -27.234 1.832 -3.893 1 92.12 483 ASN A C 1
ATOM 3758 O O . ASN A 1 483 ? -26.547 0.86 -3.578 1 92.12 483 ASN A O 1
ATOM 3762 N N . ILE A 1 484 ? -28.438 1.986 -3.561 1 93.31 484 ILE A N 1
ATOM 3763 C CA . ILE A 1 484 ? -29.078 0.978 -2.717 1 93.31 484 ILE A CA 1
ATOM 3764 C C . ILE A 1 484 ? -29.141 -0.352 -3.465 1 93.31 484 ILE A C 1
ATOM 3766 O O . ILE A 1 484 ? -28.875 -1.409 -2.889 1 93.31 484 ILE A O 1
ATOM 3770 N N . GLN A 1 485 ? -29.5 -0.283 -4.727 1 92.56 485 GLN A N 1
ATOM 3771 C CA . GLN A 1 485 ? -29.547 -1.491 -5.543 1 92.56 485 GLN A CA 1
ATOM 3772 C C . GLN A 1 485 ? -28.188 -2.152 -5.633 1 92.56 485 GLN A C 1
ATOM 3774 O O . GLN A 1 485 ? -28.062 -3.365 -5.445 1 92.56 485 GLN A O 1
ATOM 3779 N N . ALA A 1 486 ? -27.219 -1.337 -5.883 1 91.81 486 ALA A N 1
ATOM 3780 C CA . ALA A 1 486 ? -25.859 -1.839 -6.047 1 91.81 486 ALA A CA 1
ATOM 3781 C C . ALA A 1 486 ? -25.359 -2.502 -4.77 1 91.81 486 ALA A C 1
ATOM 3783 O O . ALA A 1 486 ? -24.75 -3.576 -4.812 1 91.81 486 ALA A O 1
ATOM 3784 N N . ARG A 1 487 ? -25.594 -1.962 -3.629 1 93.69 487 ARG A N 1
ATOM 3785 C CA . ARG A 1 487 ? -25.094 -2.475 -2.355 1 93.69 487 ARG A CA 1
ATOM 3786 C C . ARG A 1 487 ? -25.875 -3.721 -1.93 1 93.69 487 ARG A C 1
ATOM 3788 O O . ARG A 1 487 ? -25.297 -4.629 -1.321 1 93.69 487 ARG A O 1
ATOM 3795 N N . ILE A 1 488 ? -27.141 -3.74 -2.262 1 94.38 488 ILE A N 1
ATOM 3796 C CA . ILE A 1 488 ? -27.938 -4.914 -1.96 1 94.38 488 ILE A CA 1
ATOM 3797 C C . ILE A 1 488 ? -27.391 -6.129 -2.703 1 94.38 488 ILE A C 1
ATOM 3799 O O . ILE A 1 488 ? -27.359 -7.234 -2.16 1 94.38 488 ILE A O 1
ATOM 3803 N N . ARG A 1 489 ? -26.953 -5.922 -3.922 1 94 489 ARG A N 1
ATOM 3804 C CA . ARG A 1 489 ? -26.406 -7.012 -4.711 1 94 489 ARG A CA 1
ATOM 3805 C C . ARG A 1 489 ? -25.156 -7.594 -4.043 1 94 489 ARG A C 1
ATOM 3807 O O . ARG A 1 489 ? -24.922 -8.797 -4.109 1 94 489 ARG A O 1
ATOM 3814 N N . MET A 1 490 ? -24.375 -6.738 -3.451 1 93.44 490 MET A N 1
ATOM 3815 C CA . MET A 1 490 ? -23.203 -7.211 -2.73 1 93.44 490 MET A CA 1
ATOM 3816 C C . MET A 1 490 ? -23.594 -8.07 -1.538 1 93.44 490 MET A C 1
ATOM 3818 O O . MET A 1 490 ? -23.016 -9.141 -1.314 1 93.44 490 MET A O 1
ATOM 3822 N N . VAL A 1 491 ? -24.594 -7.656 -0.795 1 94.69 491 VAL A N 1
ATOM 3823 C CA . VAL A 1 491 ? -25.062 -8.406 0.37 1 94.69 491 VAL A CA 1
ATOM 3824 C C . VAL A 1 491 ? -25.578 -9.773 -0.063 1 94.69 491 VAL A C 1
ATOM 3826 O O . VAL A 1 491 ? -25.234 -10.789 0.542 1 94.69 491 VAL A O 1
ATOM 3829 N N . LEU A 1 492 ? -26.312 -9.742 -1.116 1 95.31 492 LEU A N 1
ATOM 3830 C CA . LEU A 1 492 ? -26.875 -10.992 -1.628 1 95.31 492 LEU A CA 1
ATOM 3831 C C . LEU A 1 492 ? -25.766 -11.922 -2.117 1 95.31 492 LEU A C 1
ATOM 3833 O O . LEU A 1 492 ? -25.812 -13.125 -1.859 1 95.31 492 LEU A O 1
ATOM 3837 N N . ALA A 1 493 ? -24.828 -11.391 -2.828 1 95.38 493 ALA A N 1
ATOM 3838 C CA . ALA A 1 493 ? -23.719 -12.188 -3.35 1 95.38 493 ALA A CA 1
ATOM 3839 C C . ALA A 1 493 ? -22.984 -12.914 -2.223 1 95.38 493 ALA A C 1
ATOM 3841 O O . ALA A 1 493 ? -22.75 -14.117 -2.301 1 95.38 493 ALA A O 1
ATOM 3842 N N . PHE A 1 494 ? -22.703 -12.234 -1.18 1 95.31 494 PHE A N 1
ATOM 3843 C CA . PHE A 1 494 ? -21.953 -12.828 -0.078 1 95.31 494 PHE A CA 1
ATOM 3844 C C . PHE A 1 494 ? -22.828 -13.797 0.713 1 95.31 494 PHE A C 1
ATOM 3846 O O . PHE A 1 494 ? -22.344 -14.805 1.229 1 95.31 494 PHE A O 1
ATOM 3853 N N . MET A 1 495 ? -24.109 -13.484 0.818 1 95.62 495 MET A N 1
ATOM 3854 C CA . MET A 1 495 ? -25.031 -14.414 1.471 1 95.62 495 MET A CA 1
ATOM 3855 C C . MET A 1 495 ? -25.078 -15.742 0.734 1 95.62 495 MET A C 1
ATOM 3857 O O . MET A 1 495 ? -24.938 -16.797 1.349 1 95.62 495 MET A O 1
ATOM 3861 N N . LEU A 1 496 ? -25.188 -15.648 -0.554 1 96.25 496 LEU A N 1
ATOM 3862 C CA . LEU A 1 496 ? -25.25 -16.859 -1.368 1 96.25 496 LEU A CA 1
ATOM 3863 C C . LEU A 1 496 ? -23.922 -17.594 -1.333 1 96.25 496 LEU A C 1
ATOM 3865 O O . LEU A 1 496 ? -23.891 -18.828 -1.224 1 96.25 496 LEU A O 1
ATOM 3869 N N . ALA A 1 497 ? -22.844 -16.891 -1.43 1 95.81 497 ALA A N 1
ATOM 3870 C CA . ALA A 1 497 ? -21.516 -17.484 -1.429 1 95.81 497 ALA A CA 1
ATOM 3871 C C . ALA A 1 497 ? -21.266 -18.281 -0.145 1 95.81 497 ALA A C 1
ATOM 3873 O O . ALA A 1 497 ? -20.578 -19.297 -0.158 1 95.81 497 ALA A O 1
ATOM 3874 N N . SER A 1 498 ? -21.844 -17.828 0.922 1 94.56 498 SER A N 1
ATOM 3875 C CA . SER A 1 498 ? -21.609 -18.438 2.221 1 94.56 498 SER A CA 1
ATOM 3876 C C . SER A 1 498 ? -22.578 -19.594 2.475 1 94.56 498 SER A C 1
ATOM 3878 O O . SER A 1 498 ? -22.234 -20.562 3.148 1 94.56 498 SER A O 1
ATOM 3880 N N . LEU A 1 499 ? -23.812 -19.531 1.928 1 96.06 499 LEU A N 1
ATOM 3881 C CA . LEU A 1 499 ? -24.844 -20.453 2.387 1 96.06 499 LEU A CA 1
ATOM 3882 C C . LEU A 1 499 ? -25.172 -21.469 1.312 1 96.06 499 LEU A C 1
ATOM 3884 O O . LEU A 1 499 ? -25.75 -22.531 1.608 1 96.06 499 LEU A O 1
ATOM 3888 N N . LEU A 1 500 ? -24.844 -21.203 0.063 1 95.25 500 LEU A N 1
ATOM 3889 C CA . LEU A 1 500 ? -25.203 -22.141 -0.992 1 95.25 500 LEU A CA 1
ATOM 3890 C C . LEU A 1 500 ? -24.469 -23.469 -0.811 1 95.25 500 LEU A C 1
ATOM 3892 O O . LEU A 1 500 ? -25.047 -24.531 -1.061 1 95.25 500 LEU A O 1
ATOM 3896 N N . PRO A 1 501 ? -23.141 -23.406 -0.503 1 94.25 501 PRO A N 1
ATOM 3897 C CA . PRO A 1 501 ? -22.5 -24.703 -0.225 1 94.25 501 PRO A CA 1
ATOM 3898 C C . PRO A 1 501 ? -23.266 -25.531 0.804 1 94.25 501 PRO A C 1
ATOM 3900 O O . PRO A 1 501 ? -23.406 -26.734 0.645 1 94.25 501 PRO A O 1
ATOM 3903 N N . TRP A 1 502 ? -23.828 -24.859 1.842 1 93.88 502 TRP A N 1
ATOM 3904 C CA . TRP A 1 502 ? -24.641 -25.516 2.854 1 93.88 502 TRP A CA 1
ATOM 3905 C C . TRP A 1 502 ? -25.906 -26.094 2.236 1 93.88 502 TRP A C 1
ATOM 3907 O O . TRP A 1 502 ? -26.312 -27.219 2.555 1 93.88 502 TRP A O 1
ATOM 3917 N N . VAL A 1 503 ? -26.531 -25.406 1.324 1 94.81 503 VAL A N 1
ATOM 3918 C CA . VAL A 1 503 ? -27.75 -25.844 0.65 1 94.81 503 VAL A CA 1
ATOM 3919 C C . VAL A 1 503 ? -27.469 -27.109 -0.169 1 94.81 503 VAL A C 1
ATOM 3921 O O . VAL A 1 503 ? -28.297 -28.016 -0.23 1 94.81 503 VAL A O 1
ATOM 3924 N N . HIS A 1 504 ? -26.266 -27.188 -0.736 1 92.69 504 HIS A N 1
ATOM 3925 C CA . HIS A 1 504 ? -25.906 -28.281 -1.622 1 92.69 504 HIS A CA 1
ATOM 3926 C C . HIS A 1 504 ? -25.109 -29.344 -0.875 1 92.69 504 HIS A C 1
ATOM 3928 O O . HIS A 1 504 ? -24.531 -30.25 -1.493 1 92.69 504 HIS A O 1
ATOM 3934 N N . ASN A 1 505 ? -25.016 -29.281 0.396 1 91.5 505 ASN A N 1
ATOM 3935 C CA . ASN A 1 505 ? -24.312 -30.219 1.255 1 91.5 505 ASN A CA 1
ATOM 3936 C C . ASN A 1 505 ? -22.828 -30.312 0.875 1 91.5 505 ASN A C 1
ATOM 3938 O O . ASN A 1 505 ? -22.297 -31.422 0.747 1 91.5 505 ASN A O 1
ATOM 3942 N N . LYS A 1 506 ? -22.281 -29.25 0.491 1 91.25 506 LYS A N 1
ATOM 3943 C CA . LYS A 1 506 ? -20.859 -29.109 0.22 1 91.25 506 LYS A CA 1
ATOM 3944 C C . LYS A 1 506 ? -20.156 -28.344 1.341 1 91.25 506 LYS A C 1
ATOM 3946 O O . LYS A 1 506 ? -20.75 -27.484 1.979 1 91.25 506 LYS A O 1
ATOM 3951 N N . PRO A 1 507 ? -18.969 -28.766 1.631 1 90 507 PRO A N 1
ATOM 3952 C CA . PRO A 1 507 ? -18.219 -27.984 2.619 1 90 507 PRO A CA 1
ATOM 3953 C C . PRO A 1 507 ? -17.656 -26.688 2.049 1 90 507 PRO A C 1
ATOM 3955 O O . PRO A 1 507 ? -17.625 -26.5 0.829 1 90 507 PRO A O 1
ATOM 3958 N N . GLY A 1 508 ? -17.312 -25.812 2.99 1 90.38 508 GLY A N 1
ATOM 3959 C CA . GLY A 1 508 ? -16.562 -24.625 2.623 1 90.38 508 GLY A CA 1
ATOM 3960 C C . GLY A 1 508 ? -17.438 -23.453 2.215 1 90.38 508 GLY A C 1
ATOM 3961 O O . GLY A 1 508 ? -18.531 -23.281 2.76 1 90.38 508 GLY A O 1
ATOM 3962 N N . PHE A 1 509 ? -16.875 -22.516 1.323 1 93.56 509 PHE A N 1
ATOM 3963 C CA . PHE A 1 509 ? -17.5 -21.281 0.854 1 93.56 509 PHE A CA 1
ATOM 3964 C C . PHE A 1 509 ? -17.094 -20.984 -0.583 1 93.56 509 PHE A C 1
ATOM 3966 O O . PHE A 1 509 ? -16.203 -21.641 -1.129 1 93.56 509 PHE A O 1
ATOM 3973 N N . TYR A 1 510 ? -17.812 -20.156 -1.171 1 96.75 510 TYR A N 1
ATOM 3974 C CA . TYR A 1 510 ? -17.438 -19.719 -2.504 1 96.75 510 TYR A CA 1
ATOM 3975 C C . TYR A 1 510 ? -16.719 -18.375 -2.441 1 96.75 510 TYR A C 1
ATOM 3977 O O . TYR A 1 510 ? -17.078 -17.5 -1.642 1 96.75 510 TYR A O 1
ATOM 3985 N N . LEU A 1 511 ? -15.672 -18.188 -3.219 1 96 511 LEU A N 1
ATOM 3986 C CA . LEU A 1 511 ? -15.016 -16.891 -3.389 1 96 511 LEU A CA 1
ATOM 3987 C C . LEU A 1 511 ? -15.836 -15.984 -4.301 1 96 511 LEU A C 1
ATOM 3989 O O . LEU A 1 511 ? -16.109 -16.344 -5.449 1 96 511 LEU A O 1
ATOM 3993 N N . VAL A 1 512 ? -16.203 -14.828 -3.789 1 96.75 512 VAL A N 1
ATOM 3994 C CA . VAL A 1 512 ? -16.969 -13.875 -4.594 1 96.75 512 VAL A CA 1
ATOM 3995 C C . VAL A 1 512 ? -16.031 -13.148 -5.559 1 96.75 512 VAL A C 1
ATOM 3997 O O . VAL A 1 512 ? -15.016 -12.586 -5.145 1 96.75 512 VAL A O 1
ATOM 4000 N N . LEU A 1 513 ? -16.375 -13.227 -6.859 1 97 513 LEU A N 1
ATOM 4001 C CA . LEU A 1 513 ? -15.555 -12.602 -7.887 1 97 513 LEU A CA 1
ATOM 4002 C C . LEU A 1 513 ? -16.078 -11.219 -8.242 1 97 513 LEU A C 1
ATOM 4004 O O . LEU A 1 513 ? -17.297 -11.023 -8.359 1 97 513 LEU A O 1
ATOM 4008 N N . GLY A 1 514 ? -15.18 -10.273 -8.344 1 94.12 514 GLY A N 1
ATOM 4009 C CA . GLY A 1 514 ? -15.539 -8.953 -8.836 1 94.12 514 GLY A CA 1
ATOM 4010 C C . GLY A 1 514 ? -15.414 -8.82 -10.344 1 94.12 514 GLY A C 1
ATOM 4011 O O . GLY A 1 514 ? -14.852 -9.695 -11 1 94.12 514 GLY A O 1
ATOM 4012 N N . SER A 1 515 ? -15.945 -7.738 -10.891 1 92.88 515 SER A N 1
ATOM 4013 C CA . SER A 1 515 ? -15.93 -7.559 -12.344 1 92.88 515 SER A CA 1
ATOM 4014 C C . SER A 1 515 ? -15.68 -6.102 -12.719 1 92.88 515 SER A C 1
ATOM 4016 O O . SER A 1 515 ? -16.219 -5.609 -13.703 1 92.88 515 SER A O 1
ATOM 4018 N N . SER A 1 516 ? -14.953 -5.375 -11.891 1 91.38 516 SER A N 1
ATOM 4019 C CA . SER A 1 516 ? -14.578 -4.008 -12.234 1 91.38 516 SER A CA 1
ATOM 4020 C C . SER A 1 516 ? -13.273 -3.979 -13.016 1 91.38 516 SER A C 1
ATOM 4022 O O . SER A 1 516 ? -12.297 -4.625 -12.633 1 91.38 516 SER A O 1
ATOM 4024 N N . ASN A 1 517 ? -13.289 -3.264 -14.109 1 91.19 517 ASN A N 1
ATOM 4025 C CA . ASN A 1 517 ? -12.062 -3.156 -14.898 1 91.19 517 ASN A CA 1
ATOM 4026 C C . ASN A 1 517 ? -11.195 -1.997 -14.422 1 91.19 517 ASN A C 1
ATOM 4028 O O . ASN A 1 517 ? -11.555 -1.281 -13.492 1 91.19 517 ASN A O 1
ATOM 4032 N N . VAL A 1 518 ? -10.07 -1.82 -15.07 1 90.31 518 VAL A N 1
ATOM 4033 C CA . VAL A 1 518 ? -9.062 -0.882 -14.586 1 90.31 518 VAL A CA 1
ATOM 4034 C C . VAL A 1 518 ? -9.555 0.55 -14.781 1 90.31 518 VAL A C 1
ATOM 4036 O O . VAL A 1 518 ? -9.289 1.424 -13.953 1 90.31 518 VAL A O 1
ATOM 4039 N N . ASP A 1 519 ? -10.242 0.815 -15.836 1 87.75 519 ASP A N 1
ATOM 4040 C CA . ASP A 1 519 ? -10.727 2.16 -16.125 1 87.75 519 ASP A CA 1
ATOM 4041 C C . ASP A 1 519 ? -11.711 2.629 -15.047 1 87.75 519 ASP A C 1
ATOM 4043 O O . ASP A 1 519 ? -11.648 3.779 -14.609 1 87.75 519 ASP A O 1
ATOM 4047 N N . GLU A 1 520 ? -12.562 1.686 -14.648 1 83.38 520 GLU A N 1
ATOM 4048 C CA . GLU A 1 520 ? -13.516 1.982 -13.586 1 83.38 520 GLU A CA 1
ATOM 4049 C C . GLU A 1 520 ? -12.805 2.23 -12.258 1 83.38 520 GLU A C 1
ATOM 4051 O O . GLU A 1 520 ? -13.18 3.127 -11.5 1 83.38 520 GLU A O 1
ATOM 4056 N N . GLY A 1 521 ? -11.805 1.521 -12.07 1 82.94 521 GLY A N 1
ATOM 4057 C CA . GLY A 1 521 ? -11.016 1.708 -10.859 1 82.94 521 GLY A CA 1
ATOM 4058 C C . GLY A 1 521 ? -10.297 3.043 -10.82 1 82.94 521 GLY A C 1
ATOM 4059 O O . GLY A 1 521 ? -10.297 3.723 -9.789 1 82.94 521 GLY A O 1
ATOM 4060 N N . LEU A 1 522 ? -9.703 3.449 -11.898 1 78.88 522 LEU A N 1
ATOM 4061 C CA . LEU A 1 522 ? -8.922 4.68 -11.984 1 78.88 522 LEU A CA 1
ATOM 4062 C C . LEU A 1 522 ? -9.82 5.906 -11.875 1 78.88 522 LEU A C 1
ATOM 4064 O O . LEU A 1 522 ? -9.43 6.914 -11.281 1 78.88 522 LEU A O 1
ATOM 4068 N N . ARG A 1 523 ? -11.039 5.73 -12.328 1 78.94 523 ARG A N 1
ATOM 4069 C CA . ARG A 1 523 ? -11.953 6.871 -12.344 1 78.94 523 ARG A CA 1
ATOM 4070 C C . ARG A 1 523 ? -12.844 6.879 -11.109 1 78.94 523 ARG A C 1
ATOM 4072 O O . ARG A 1 523 ? -13.523 7.867 -10.836 1 78.94 523 ARG A O 1
ATOM 4079 N N . GLY A 1 524 ? -12.812 5.754 -10.406 1 75.44 524 GLY A N 1
ATOM 4080 C CA . GLY A 1 524 ? -13.688 5.641 -9.25 1 75.44 524 GLY A CA 1
ATOM 4081 C C . GLY A 1 524 ? -15.148 5.48 -9.617 1 75.44 524 GLY A C 1
ATOM 4082 O O . GLY A 1 524 ? -16.031 5.957 -8.898 1 75.44 524 GLY A O 1
ATOM 4083 N N . TYR A 1 525 ? -15.406 4.93 -10.727 1 72 525 TYR A N 1
ATOM 4084 C CA . TYR A 1 525 ? -16.766 4.711 -11.203 1 72 525 TYR A CA 1
ATOM 4085 C C . TYR A 1 525 ? -17.375 3.461 -10.578 1 72 525 TYR A C 1
ATOM 4087 O O . TYR A 1 525 ? -17.516 2.434 -11.242 1 72 525 TYR A O 1
ATOM 4095 N N . LEU A 1 526 ? -17.719 3.531 -9.352 1 78.12 526 LEU A N 1
ATOM 4096 C CA . LEU A 1 526 ? -18.328 2.422 -8.625 1 78.12 526 LEU A CA 1
ATOM 4097 C C . LEU A 1 526 ? -19.062 2.922 -7.383 1 78.12 526 LEU A C 1
ATOM 4099 O O . LEU A 1 526 ? -18.828 4.043 -6.93 1 78.12 526 LEU A O 1
ATOM 4103 N N . THR A 1 527 ? -20.016 2.162 -7 1 84.19 527 THR A N 1
ATOM 4104 C CA . THR A 1 527 ? -20.609 2.381 -5.684 1 84.19 527 THR A CA 1
ATOM 4105 C C . THR A 1 527 ? -19.75 1.724 -4.598 1 84.19 527 THR A C 1
ATOM 4107 O O . THR A 1 527 ? -19.359 0.566 -4.734 1 84.19 527 THR A O 1
ATOM 4110 N N . LYS A 1 528 ? -19.5 2.516 -3.67 1 85.75 528 LYS A N 1
ATOM 4111 C CA . LYS A 1 528 ? -18.75 1.934 -2.559 1 85.75 528 LYS A CA 1
ATOM 4112 C C . LYS A 1 528 ? -19.453 0.702 -2.004 1 85.75 528 LYS A C 1
ATOM 4114 O O . LYS A 1 528 ? -20.656 0.75 -1.704 1 85.75 528 LYS A O 1
ATOM 4119 N N . TYR A 1 529 ? -18.734 -0.421 -1.997 1 85.69 529 TYR A N 1
ATOM 4120 C CA . TYR A 1 529 ? -19.156 -1.679 -1.401 1 85.69 529 TYR A CA 1
ATOM 4121 C C . TYR A 1 529 ? -20.281 -2.312 -2.219 1 85.69 529 TYR A C 1
ATOM 4123 O O . TYR A 1 529 ? -21.266 -2.807 -1.661 1 85.69 529 TYR A O 1
ATOM 4131 N N . ASP A 1 530 ? -20.203 -2.031 -3.518 1 85.62 530 ASP A N 1
ATOM 4132 C CA . ASP A 1 530 ? -21.031 -2.805 -4.43 1 85.62 530 ASP A CA 1
ATOM 4133 C C . ASP A 1 530 ? -20.344 -4.109 -4.828 1 85.62 530 ASP A C 1
ATOM 4135 O O . ASP A 1 530 ? -19.484 -4.613 -4.105 1 85.62 530 ASP A O 1
ATOM 4139 N N . CYS A 1 531 ? -20.781 -4.648 -5.875 1 78 531 CYS A N 1
ATOM 4140 C CA . CYS A 1 531 ? -20.281 -5.961 -6.27 1 78 531 CYS A CA 1
ATOM 4141 C C . CYS A 1 531 ? -18.828 -5.879 -6.719 1 78 531 CYS A C 1
ATOM 4143 O O . CYS A 1 531 ? -18.156 -6.902 -6.855 1 78 531 CYS A O 1
ATOM 4145 N N . SER A 1 532 ? -18.438 -4.668 -6.844 1 78.62 532 SER A N 1
ATOM 4146 C CA . SER A 1 532 ? -17.016 -4.508 -7.145 1 78.62 532 SER A CA 1
ATOM 4147 C C . SER A 1 532 ? -16.156 -4.793 -5.918 1 78.62 532 SER A C 1
ATOM 4149 O O . SER A 1 532 ? -14.953 -5.02 -6.039 1 78.62 532 SER A O 1
ATOM 4151 N N . SER A 1 533 ? -16.766 -4.777 -4.793 1 86 533 SER A N 1
ATOM 4152 C CA . SER A 1 533 ? -16.078 -5.16 -3.564 1 86 533 SER A CA 1
ATOM 4153 C C . SER A 1 533 ? -16.141 -6.668 -3.344 1 86 533 SER A C 1
ATOM 4155 O O . SER A 1 533 ? -16.875 -7.141 -2.479 1 86 533 SER A O 1
ATOM 4157 N N . ALA A 1 534 ? -15.32 -7.406 -4.117 1 92.56 534 ALA A N 1
ATOM 4158 C CA . ALA A 1 534 ? -15.32 -8.867 -4.125 1 92.56 534 ALA A CA 1
ATOM 4159 C C . ALA A 1 534 ? -14.094 -9.414 -3.398 1 92.56 534 ALA A C 1
ATOM 4161 O O . ALA A 1 534 ? -13.305 -8.656 -2.832 1 92.56 534 ALA A O 1
ATOM 4162 N N . ASP A 1 535 ? -14.094 -10.68 -3.221 1 92.12 535 ASP A N 1
ATOM 4163 C CA . ASP A 1 535 ? -12.914 -11.32 -2.65 1 92.12 535 ASP A CA 1
ATOM 4164 C C . ASP A 1 535 ? -11.703 -11.164 -3.568 1 92.12 535 ASP A C 1
ATOM 4166 O O . ASP A 1 535 ? -10.602 -10.867 -3.105 1 92.12 535 ASP A O 1
ATOM 4170 N N . ILE A 1 536 ? -11.914 -11.406 -4.809 1 92.75 536 ILE A N 1
ATOM 4171 C CA . ILE A 1 536 ? -10.859 -11.25 -5.801 1 92.75 536 ILE A CA 1
ATOM 4172 C C . ILE A 1 536 ? -11.453 -10.75 -7.113 1 92.75 536 ILE A C 1
ATOM 4174 O O . ILE A 1 536 ? -12.633 -10.961 -7.391 1 92.75 536 ILE A O 1
ATOM 4178 N N . ASN A 1 537 ? -10.711 -9.992 -7.898 1 94.69 537 ASN A N 1
ATOM 4179 C CA . ASN A 1 537 ? -11.133 -9.383 -9.156 1 94.69 537 ASN A CA 1
ATOM 4180 C C . ASN A 1 537 ? -10.148 -9.672 -10.281 1 94.69 537 ASN A C 1
ATOM 4182 O O . ASN A 1 537 ? -9.133 -8.984 -10.414 1 94.69 537 ASN A O 1
ATOM 4186 N N . PRO A 1 538 ? -10.445 -10.633 -11.156 1 94.5 538 PRO A N 1
ATOM 4187 C CA . PRO A 1 538 ? -9.477 -11.078 -12.156 1 94.5 538 PRO A CA 1
ATOM 4188 C C . PRO A 1 538 ? -9.266 -10.062 -13.273 1 94.5 538 PRO A C 1
ATOM 4190 O O . PRO A 1 538 ? -8.297 -10.156 -14.031 1 94.5 538 PRO A O 1
ATOM 4193 N N . ILE A 1 539 ? -10.172 -9.062 -13.43 1 94.81 539 ILE A N 1
ATOM 4194 C CA . ILE A 1 539 ? -10.008 -8.156 -14.562 1 94.81 539 ILE A CA 1
ATOM 4195 C C . ILE A 1 539 ? -9.68 -6.75 -14.055 1 94.81 539 ILE A C 1
ATOM 4197 O O . ILE A 1 539 ? -9.82 -5.77 -14.789 1 94.81 539 ILE A O 1
ATOM 4201 N N . GLY A 1 540 ? -9.344 -6.633 -12.82 1 91.5 540 GLY A N 1
ATOM 4202 C CA . GLY A 1 540 ? -9.086 -5.348 -12.188 1 91.5 540 GLY A CA 1
ATOM 4203 C C . GLY A 1 540 ? -7.961 -4.57 -12.852 1 91.5 540 GLY A C 1
ATOM 4204 O O . GLY A 1 540 ? -7.875 -3.35 -12.703 1 91.5 540 GLY A O 1
ATOM 4205 N N . SER A 1 541 ? -7.109 -5.203 -13.555 1 91.44 541 SER A N 1
ATOM 4206 C CA . SER A 1 541 ? -5.965 -4.543 -14.164 1 91.44 541 SER A CA 1
ATOM 4207 C C . SER A 1 541 ? -6.086 -4.516 -15.688 1 91.44 541 SER A C 1
ATOM 4209 O O . SER A 1 541 ? -5.105 -4.27 -16.391 1 91.44 541 SER A O 1
ATOM 4211 N N . ILE A 1 542 ? -7.246 -4.785 -16.203 1 94.5 542 ILE A N 1
ATOM 4212 C CA . ILE A 1 542 ? -7.445 -4.883 -17.641 1 94.5 542 ILE A CA 1
ATOM 4213 C C . ILE A 1 542 ? -8.336 -3.738 -18.125 1 94.5 542 ILE A C 1
ATOM 4215 O O . ILE A 1 542 ? -9.383 -3.465 -17.516 1 94.5 542 ILE A O 1
ATOM 4219 N N . SER A 1 543 ? -7.973 -3.07 -19.172 1 93.69 543 SER A N 1
ATOM 4220 C CA . SER A 1 543 ? -8.742 -1.946 -19.703 1 93.69 543 SER A CA 1
ATOM 4221 C C . SER A 1 543 ? -10 -2.424 -20.422 1 93.69 543 SER A C 1
ATOM 4223 O O . SER A 1 543 ? -10.078 -3.58 -20.844 1 93.69 543 SER A O 1
ATOM 4225 N N . LYS A 1 544 ? -10.953 -1.522 -20.609 1 91.69 544 LYS A N 1
ATOM 4226 C CA . LYS A 1 544 ? -12.203 -1.834 -21.281 1 91.69 544 LYS A CA 1
ATOM 4227 C C . LYS A 1 544 ? -11.953 -2.234 -22.734 1 91.69 544 LYS A C 1
ATOM 4229 O O . LYS A 1 544 ? -12.609 -3.145 -23.25 1 91.69 544 LYS A O 1
ATOM 4234 N N . GLN A 1 545 ? -11.039 -1.614 -23.344 1 92.44 545 GLN A N 1
ATOM 4235 C CA . GLN A 1 545 ? -10.719 -1.912 -24.734 1 92.44 545 GLN A CA 1
ATOM 4236 C C . GLN A 1 545 ? -10.133 -3.316 -24.875 1 92.44 545 GLN A C 1
ATOM 4238 O O . GLN A 1 545 ? -10.5 -4.055 -25.797 1 92.44 545 GLN A O 1
ATOM 4243 N N . ASP A 1 546 ? -9.273 -3.658 -24 1 95.56 546 ASP A N 1
ATOM 4244 C CA . ASP A 1 546 ? -8.688 -4.996 -24.031 1 95.56 546 ASP A CA 1
ATOM 4245 C C . ASP A 1 546 ? -9.75 -6.059 -23.734 1 95.56 546 ASP A C 1
ATOM 4247 O O . ASP A 1 546 ? -9.703 -7.156 -24.297 1 95.56 546 ASP A O 1
ATOM 4251 N N . LEU A 1 547 ? -10.695 -5.73 -22.891 1 95.62 547 LEU A N 1
ATOM 4252 C CA . LEU A 1 547 ? -11.75 -6.68 -22.578 1 95.62 547 LEU A CA 1
ATOM 4253 C C . LEU A 1 547 ? -12.648 -6.926 -23.781 1 95.62 547 LEU A C 1
ATOM 4255 O O . LEU A 1 547 ? -13.086 -8.055 -24.016 1 95.62 547 LEU A O 1
ATOM 4259 N N . ARG A 1 548 ? -12.906 -5.906 -24.531 1 94.88 548 ARG A N 1
ATOM 4260 C CA . ARG A 1 548 ? -13.719 -6.055 -25.734 1 94.88 548 ARG A CA 1
ATOM 4261 C C . ARG A 1 548 ? -13.055 -6.988 -26.734 1 94.88 548 ARG A C 1
ATOM 4263 O O . ARG A 1 548 ? -13.703 -7.871 -27.297 1 94.88 548 ARG A O 1
ATOM 4270 N N . THR A 1 549 ? -11.766 -6.77 -26.938 1 96.19 549 THR A N 1
ATOM 4271 C CA . THR A 1 549 ? -11.023 -7.633 -27.844 1 96.19 549 THR A CA 1
ATOM 4272 C C . THR A 1 549 ? -10.984 -9.062 -27.312 1 96.19 549 THR A C 1
ATOM 4274 O O . THR A 1 549 ? -11.07 -10.023 -28.094 1 96.19 549 THR A O 1
ATOM 4277 N N . PHE A 1 550 ? -10.906 -9.133 -26.078 1 97.44 550 PHE A N 1
ATOM 4278 C CA . PHE A 1 550 ? -10.883 -10.453 -25.438 1 97.44 550 PHE A CA 1
ATOM 4279 C C . PHE A 1 550 ? -12.211 -11.172 -25.656 1 97.44 550 PHE A C 1
ATOM 4281 O O . PHE A 1 550 ? -12.234 -12.367 -25.953 1 97.44 550 PHE A O 1
ATOM 4288 N N . LEU A 1 551 ? -13.312 -10.484 -25.438 1 97.81 551 LEU A N 1
ATOM 4289 C CA . LEU A 1 551 ? -14.625 -11.094 -25.609 1 97.81 551 LEU A CA 1
ATOM 4290 C C . LEU A 1 551 ? -14.789 -11.664 -27.016 1 97.81 551 LEU A C 1
ATOM 4292 O O . LEU A 1 551 ? -15.273 -12.781 -27.188 1 97.81 551 LEU A O 1
ATOM 4296 N N . ARG A 1 552 ? -14.344 -10.93 -28.016 1 96.94 552 ARG A N 1
ATOM 4297 C CA . ARG A 1 552 ? -14.406 -11.414 -29.391 1 96.94 552 ARG A CA 1
ATOM 4298 C C . ARG A 1 552 ? -13.539 -12.648 -29.578 1 96.94 552 ARG A C 1
ATOM 4300 O O . ARG A 1 552 ? -13.953 -13.625 -30.203 1 96.94 552 ARG A O 1
ATOM 4307 N N . TRP A 1 553 ? -12.359 -12.562 -29.031 1 97.81 553 TRP A N 1
ATOM 4308 C CA . TRP A 1 553 ? -11.438 -13.688 -29.109 1 97.81 553 TRP A CA 1
ATOM 4309 C C . TRP A 1 553 ? -12.008 -14.914 -28.422 1 97.81 553 TRP A C 1
ATOM 4311 O O . TRP A 1 553 ? -11.953 -16.016 -28.969 1 97.81 553 TRP A O 1
ATOM 4321 N N . ALA A 1 554 ? -12.555 -14.773 -27.266 1 98.12 554 ALA A N 1
ATOM 4322 C CA . ALA A 1 554 ? -13.062 -15.867 -26.438 1 98.12 554 ALA A CA 1
ATOM 4323 C C . ALA A 1 554 ? -14.281 -16.516 -27.094 1 98.12 554 ALA A C 1
ATOM 4325 O O . ALA A 1 554 ? -14.484 -17.734 -26.969 1 98.12 554 ALA A O 1
ATOM 4326 N N . ALA A 1 555 ? -15.07 -15.719 -27.75 1 98 555 ALA A N 1
ATOM 4327 C CA . ALA A 1 555 ? -16.234 -16.25 -28.453 1 98 555 ALA A CA 1
ATOM 4328 C C . ALA A 1 555 ? -15.836 -17.344 -29.422 1 98 555 ALA A C 1
ATOM 4330 O O . ALA A 1 555 ? -16.547 -18.344 -29.578 1 98 555 ALA A O 1
ATOM 4331 N N . THR A 1 556 ? -14.711 -17.219 -29.984 1 97.12 556 THR A N 1
ATOM 4332 C CA . THR A 1 556 ? -14.242 -18.156 -31 1 97.12 556 THR A CA 1
ATOM 4333 C C . THR A 1 556 ? -13.312 -19.203 -30.391 1 97.12 556 THR A C 1
ATOM 4335 O O . THR A 1 556 ? -13.5 -20.406 -30.609 1 97.12 556 THR A O 1
ATOM 4338 N N . HIS A 1 557 ? -12.367 -18.766 -29.609 1 97.38 557 HIS A N 1
ATOM 4339 C CA . HIS A 1 557 ? -11.25 -19.625 -29.219 1 97.38 557 HIS A CA 1
ATOM 4340 C C . HIS A 1 557 ? -11.578 -20.422 -27.969 1 97.38 557 HIS A C 1
ATOM 4342 O O . HIS A 1 557 ? -10.977 -21.469 -27.719 1 97.38 557 HIS A O 1
ATOM 4348 N N . LEU A 1 558 ? -12.539 -19.938 -27.125 1 97.56 558 LEU A N 1
ATOM 4349 C CA . LEU A 1 558 ? -12.953 -20.688 -25.938 1 97.56 558 LEU A CA 1
ATOM 4350 C C . LEU A 1 558 ? -14.258 -21.438 -26.188 1 97.56 558 LEU A C 1
ATOM 4352 O O . LEU A 1 558 ? -14.68 -22.25 -25.375 1 97.56 558 LEU A O 1
ATOM 4356 N N . GLY A 1 559 ? -14.938 -21.078 -27.281 1 96.69 559 GLY A N 1
ATOM 4357 C CA . GLY A 1 559 ? -16.156 -21.766 -27.672 1 96.69 559 GLY A CA 1
ATOM 4358 C C . GLY A 1 559 ? -17.406 -21.172 -27.016 1 96.69 559 GLY A C 1
ATOM 4359 O O . GLY A 1 559 ? -18.391 -21.891 -26.797 1 96.69 559 GLY A O 1
ATOM 4360 N N . TYR A 1 560 ? -17.406 -19.953 -26.562 1 97.88 560 TYR A N 1
ATOM 4361 C CA . TYR A 1 560 ? -18.547 -19.281 -25.969 1 97.88 560 TYR A CA 1
ATOM 4362 C C . TYR A 1 560 ? -19.125 -18.234 -26.938 1 97.88 560 TYR A C 1
ATOM 4364 O O . TYR A 1 560 ? -18.891 -17.031 -26.766 1 97.88 560 TYR A O 1
ATOM 4372 N N . SER A 1 561 ? -19.922 -18.641 -27.797 1 96.88 561 SER A N 1
ATOM 4373 C CA . SER A 1 561 ? -20.406 -17.812 -28.906 1 96.88 561 SER A CA 1
ATOM 4374 C C . SER A 1 561 ? -21.234 -16.641 -28.406 1 96.88 561 SER A C 1
ATOM 4376 O O . SER A 1 561 ? -21.266 -15.578 -29.031 1 96.88 561 SER A O 1
ATOM 4378 N N . SER A 1 562 ? -21.891 -16.734 -27.25 1 96.88 562 SER A N 1
ATOM 4379 C CA . SER A 1 562 ? -22.719 -15.68 -26.688 1 96.88 562 SER A CA 1
ATOM 4380 C C . SER A 1 562 ? -21.906 -14.43 -26.375 1 96.88 562 SER A C 1
ATOM 4382 O O . SER A 1 562 ? -22.438 -13.328 -26.297 1 96.88 562 SER A O 1
ATOM 4384 N N . LEU A 1 563 ? -20.641 -14.602 -26.234 1 97.62 563 LEU A N 1
ATOM 4385 C CA . LEU A 1 563 ? -19.781 -13.477 -25.891 1 97.62 563 LEU A CA 1
ATOM 4386 C C . LEU A 1 563 ? -19.734 -12.461 -27.031 1 97.62 563 LEU A C 1
ATOM 4388 O O . LEU A 1 563 ? -19.547 -11.266 -26.797 1 97.62 563 LEU A O 1
ATOM 4392 N N . ALA A 1 564 ? -19.859 -12.93 -28.25 1 96.06 564 ALA A N 1
ATOM 4393 C CA . ALA A 1 564 ? -19.891 -12.016 -29.391 1 96.06 564 ALA A CA 1
ATOM 4394 C C . ALA A 1 564 ? -21.109 -11.086 -29.297 1 96.06 564 ALA A C 1
ATOM 4396 O O . ALA A 1 564 ? -21 -9.898 -29.594 1 96.06 564 ALA A O 1
ATOM 4397 N N . GLU A 1 565 ? -22.266 -11.664 -28.906 1 94.75 565 GLU A N 1
ATOM 4398 C CA . GLU A 1 565 ? -23.484 -10.875 -28.734 1 94.75 565 GLU A CA 1
ATOM 4399 C C . GLU A 1 565 ? -23.344 -9.875 -27.594 1 94.75 565 GLU A C 1
ATOM 4401 O O . GLU A 1 565 ? -23.797 -8.734 -27.688 1 94.75 565 GLU A O 1
ATOM 4406 N N . ILE A 1 566 ? -22.781 -10.312 -26.547 1 94.62 566 ILE A N 1
ATOM 4407 C CA . ILE A 1 566 ? -22.594 -9.477 -25.375 1 94.62 566 ILE A CA 1
ATOM 4408 C C . ILE A 1 566 ? -21.703 -8.289 -25.719 1 94.62 566 ILE A C 1
ATOM 4410 O O . ILE A 1 566 ? -21.984 -7.16 -25.312 1 94.62 566 ILE A O 1
ATOM 4414 N N . GLU A 1 567 ? -20.594 -8.578 -26.422 1 93.44 567 GLU A N 1
ATOM 4415 C CA . GLU A 1 567 ? -19.672 -7.512 -26.812 1 93.44 567 GLU A CA 1
ATOM 4416 C C . GLU A 1 567 ? -20.359 -6.484 -27.703 1 93.44 567 GLU A C 1
ATOM 4418 O O . GLU A 1 567 ? -20.094 -5.285 -27.609 1 93.44 567 GLU A O 1
ATOM 4423 N N . ALA A 1 568 ? -21.234 -6.934 -28.531 1 89.94 568 ALA A N 1
ATOM 4424 C CA . ALA A 1 568 ? -21.906 -6.07 -29.5 1 89.94 568 ALA A CA 1
ATOM 4425 C C . ALA A 1 568 ? -23 -5.242 -28.828 1 89.94 568 ALA A C 1
ATOM 4427 O O . ALA A 1 568 ? -23.438 -4.227 -29.359 1 89.94 568 ALA A O 1
ATOM 4428 N N . ALA A 1 569 ? -23.453 -5.637 -27.656 1 84.88 569 ALA A N 1
ATOM 4429 C CA . ALA A 1 569 ? -24.531 -4.949 -26.953 1 84.88 569 ALA A CA 1
ATOM 4430 C C . ALA A 1 569 ? -24.047 -3.617 -26.391 1 84.88 569 ALA A C 1
ATOM 4432 O O . ALA A 1 569 ? -22.891 -3.49 -25.969 1 84.88 569 ALA A O 1
ATOM 4433 N N . PRO A 1 570 ? -24.875 -2.59 -26.375 1 75.75 570 PRO A N 1
ATOM 4434 C CA . PRO A 1 570 ? -24.5 -1.303 -25.797 1 75.75 570 PRO A CA 1
ATOM 4435 C C . PRO A 1 570 ? -24.281 -1.381 -24.281 1 75.75 570 PRO A C 1
ATOM 4437 O O . PRO A 1 570 ? -25 -2.115 -23.594 1 75.75 570 PRO A O 1
ATOM 4440 N N . PRO A 1 571 ? -23.312 -0.644 -23.766 1 71.81 571 PRO A N 1
ATOM 4441 C CA . PRO A 1 571 ? -23.031 -0.664 -22.328 1 71.81 571 PRO A CA 1
ATOM 4442 C C . PRO A 1 571 ? -24.125 0.021 -21.5 1 71.81 571 PRO A C 1
ATOM 4444 O O . PRO A 1 571 ? -24.688 1.021 -21.938 1 71.81 571 PRO A O 1
ATOM 4447 N N . THR A 1 572 ? -24.594 -0.554 -20.375 1 69.88 572 THR A N 1
ATOM 4448 C CA . THR A 1 572 ? -25.531 0.047 -19.438 1 69.88 572 THR A CA 1
ATOM 4449 C C . THR A 1 572 ? -25.344 -0.51 -18.031 1 69.88 572 THR A C 1
ATOM 4451 O O . THR A 1 572 ? -24.953 -1.671 -17.875 1 69.88 572 THR A O 1
ATOM 4454 N N . ALA A 1 573 ? -25.578 0.352 -16.984 1 68.31 573 ALA A N 1
ATOM 4455 C CA . ALA A 1 573 ? -25.516 -0.125 -15.602 1 68.31 573 ALA A CA 1
ATOM 4456 C C . ALA A 1 573 ? -26.875 -0.646 -15.141 1 68.31 573 ALA A C 1
ATOM 4458 O O . ALA A 1 573 ? -26.969 -1.348 -14.133 1 68.31 573 ALA A O 1
ATOM 4459 N N . GLU A 1 574 ? -27.844 -0.498 -15.82 1 69.88 574 GLU A N 1
ATOM 4460 C CA . GLU A 1 574 ? -29.219 -0.916 -15.609 1 69.88 574 GLU A CA 1
ATOM 4461 C C . GLU A 1 574 ? -29.672 -0.617 -14.18 1 69.88 574 GLU A C 1
ATOM 4463 O O . GLU A 1 574 ? -30.25 -1.478 -13.516 1 69.88 574 GLU A O 1
ATOM 4468 N N . LEU A 1 575 ? -29.328 0.559 -13.648 1 76.81 575 LEU A N 1
ATOM 4469 C CA . LEU A 1 575 ? -29.703 0.968 -12.297 1 76.81 575 LEU A CA 1
ATOM 4470 C C . LEU A 1 575 ? -30.812 2.002 -12.336 1 76.81 575 LEU A C 1
ATOM 4472 O O . LEU A 1 575 ? -31.375 2.35 -11.297 1 76.81 575 LEU A O 1
ATOM 4476 N N . GLU A 1 576 ? -31.125 2.482 -13.469 1 75.62 576 GLU A N 1
ATOM 4477 C CA . GLU A 1 576 ? -32.25 3.4 -13.68 1 75.62 576 GLU A CA 1
ATOM 4478 C C . GLU A 1 576 ? -33.281 2.812 -14.648 1 75.62 576 GLU A C 1
ATOM 4480 O O . GLU A 1 576 ? -32.938 1.946 -15.461 1 75.62 576 GLU A O 1
ATOM 4485 N N . PRO A 1 577 ? -34.562 3.266 -14.484 1 71 577 PRO A N 1
ATOM 4486 C CA . PRO A 1 577 ? -35.594 2.74 -15.391 1 71 577 PRO A CA 1
ATOM 4487 C C . PRO A 1 577 ? -35.281 3.031 -16.859 1 71 577 PRO A C 1
ATOM 4489 O O . PRO A 1 577 ? -34.781 4.105 -17.188 1 71 577 PRO A O 1
ATOM 4492 N N . ILE A 1 578 ? -35.375 2.006 -17.75 1 63.75 578 ILE A N 1
ATOM 4493 C CA . ILE A 1 578 ? -35.156 2.141 -19.188 1 63.75 578 ILE A CA 1
ATOM 4494 C C . ILE A 1 578 ? -36.375 2.756 -19.844 1 63.75 578 ILE A C 1
ATOM 4496 O O . ILE A 1 578 ? -37.469 2.207 -19.75 1 63.75 578 ILE A O 1
ATOM 4500 N N . ARG A 1 579 ? -36.281 4.074 -20.031 1 62.34 579 ARG A N 1
ATOM 4501 C CA . ARG A 1 579 ? -37.312 4.688 -20.844 1 62.34 579 ARG A CA 1
ATOM 4502 C C . ARG A 1 579 ? -36.812 5.016 -22.25 1 62.34 579 ARG A C 1
ATOM 4504 O O . ARG A 1 579 ? -35.594 5.137 -22.453 1 62.34 579 ARG A O 1
ATOM 4511 N N . SER A 1 580 ? -37.594 4.742 -23.359 1 50.47 580 SER A N 1
ATOM 4512 C CA . SER A 1 580 ? -37.25 4.852 -24.766 1 50.47 580 SER A CA 1
ATOM 4513 C C . SER A 1 580 ? -36.188 5.934 -24.984 1 50.47 580 SER A C 1
ATOM 4515 O O . SER A 1 580 ? -35.281 5.766 -25.812 1 50.47 580 SER A O 1
ATOM 4517 N N . ASN A 1 581 ? -36.219 7.016 -24.484 1 47.44 581 ASN A N 1
ATOM 4518 C CA . ASN A 1 581 ? -35.375 8.156 -24.875 1 47.44 581 ASN A CA 1
ATOM 4519 C C . ASN A 1 581 ? -34.25 8.375 -23.891 1 47.44 581 ASN A C 1
ATOM 4521 O O . ASN A 1 581 ? -33.594 9.422 -23.922 1 47.44 581 ASN A O 1
ATOM 4525 N N . TYR A 1 582 ? -34.031 7.371 -23.062 1 45.84 582 TYR A N 1
ATOM 4526 C CA . TYR A 1 582 ? -33.062 7.742 -22.031 1 45.84 582 TYR A CA 1
ATOM 4527 C C . TYR A 1 582 ? -31.906 6.734 -21.969 1 45.84 582 TYR A C 1
ATOM 4529 O O . TYR A 1 582 ? -32.125 5.539 -21.781 1 45.84 582 TYR A O 1
ATOM 4537 N N . SER A 1 583 ? -30.797 7.098 -22.688 1 48.16 583 SER A N 1
ATOM 4538 C CA . SER A 1 583 ? -29.609 6.25 -22.562 1 48.16 583 SER A CA 1
ATOM 4539 C C . SER A 1 583 ? -28.859 6.555 -21.281 1 48.16 583 SER A C 1
ATOM 4541 O O . SER A 1 583 ? -28.531 7.715 -21 1 48.16 583 SER A O 1
ATOM 4543 N N . GLN A 1 584 ? -28.828 5.672 -20.375 1 51.59 584 GLN A N 1
ATOM 4544 C CA . GLN A 1 584 ? -28.078 5.844 -19.141 1 51.59 584 GLN A CA 1
ATOM 4545 C C . GLN A 1 584 ? -26.578 5.777 -19.391 1 51.59 584 GLN A C 1
ATOM 4547 O O . GLN A 1 584 ? -26.078 4.77 -19.891 1 51.59 584 GLN A O 1
ATOM 4552 N N . VAL A 1 585 ? -26.078 6.93 -19.672 1 43.94 585 VAL A N 1
ATOM 4553 C CA . VAL A 1 585 ? -24.625 6.969 -19.781 1 43.94 585 VAL A CA 1
ATOM 4554 C C . VAL A 1 585 ? -23.984 6.703 -18.422 1 43.94 585 VAL A C 1
ATOM 4556 O O . VAL A 1 585 ? -24.531 7.113 -17.391 1 43.94 585 VAL A O 1
ATOM 4559 N N . HIS A 1 586 ? -23.141 5.723 -18.391 1 43.34 586 HIS A N 1
ATOM 4560 C CA . HIS A 1 586 ? -22.359 5.371 -17.203 1 43.34 586 HIS A CA 1
ATOM 4561 C C . HIS A 1 586 ? -21.781 6.613 -16.531 1 43.34 586 HIS A C 1
ATOM 4563 O O . HIS A 1 586 ? -20.969 7.324 -17.125 1 43.34 586 HIS A O 1
ATOM 4569 N N . LYS A 1 587 ? -22.453 7.531 -16.031 1 37.62 587 LYS A N 1
ATOM 4570 C CA . LYS A 1 587 ? -21.859 8.672 -15.336 1 37.62 587 LYS A CA 1
ATOM 4571 C C . LYS A 1 587 ? -20.984 8.211 -14.18 1 37.62 587 LYS A C 1
ATOM 4573 O O . LYS A 1 587 ? -21.25 7.176 -13.562 1 37.62 587 LYS A O 1
ATOM 4578 N N . SER A 1 588 ? -19.703 8.625 -14.18 1 36.53 588 SER A N 1
ATOM 4579 C CA . SER A 1 588 ? -18.641 8.625 -13.18 1 36.53 588 SER A CA 1
ATOM 4580 C C . SER A 1 588 ? -19.172 9.047 -11.812 1 36.53 588 SER A C 1
ATOM 4582 O O . SER A 1 588 ? -19.5 10.219 -11.602 1 36.53 588 SER A O 1
ATOM 4584 N N . ILE A 1 589 ? -20.25 8.523 -11.398 1 39.75 589 ILE A N 1
ATOM 4585 C CA . ILE A 1 589 ? -20.656 9 -10.078 1 39.75 589 ILE A CA 1
ATOM 4586 C C . ILE A 1 589 ? -19.578 8.625 -9.055 1 39.75 589 ILE A C 1
ATOM 4588 O O . ILE A 1 589 ? -19.297 7.441 -8.859 1 39.75 589 ILE A O 1
ATOM 4592 N N . TRP A 1 590 ? -18.672 9.438 -8.766 1 41.12 590 TRP A N 1
ATOM 4593 C CA . TRP A 1 590 ? -17.734 9.539 -7.656 1 41.12 590 TRP A CA 1
ATOM 4594 C C . TRP A 1 590 ? -18.453 9.422 -6.32 1 41.12 590 TRP A C 1
ATOM 4596 O O . TRP A 1 590 ? -17.828 9.492 -5.258 1 41.12 590 TRP A O 1
ATOM 4606 N N . CYS A 1 591 ? -19.609 8.602 -6.094 1 37.25 591 CYS A N 1
ATOM 4607 C CA . CYS A 1 591 ? -20.141 8.633 -4.734 1 37.25 591 CYS A CA 1
ATOM 4608 C C . CYS A 1 591 ? -19.344 7.707 -3.82 1 37.25 591 CYS A C 1
ATOM 4610 O O . CYS A 1 591 ? -18.859 6.66 -4.258 1 37.25 591 CYS A O 1
ATOM 4612 N N . MET B 1 1 ? 26.938 40.531 22.828 1 80.31 1 MET B N 1
ATOM 4613 C CA . MET B 1 1 ? 25.922 39.469 22.75 1 80.31 1 MET B CA 1
ATOM 4614 C C . MET B 1 1 ? 25.312 39.406 21.344 1 80.31 1 MET B C 1
ATOM 4616 O O . MET B 1 1 ? 24.984 40.438 20.766 1 80.31 1 MET B O 1
ATOM 4620 N N . ARG B 1 2 ? 25.391 38.281 20.672 1 86 2 ARG B N 1
ATOM 4621 C CA . ARG B 1 2 ? 24.734 38.031 19.391 1 86 2 ARG B CA 1
ATOM 4622 C C . ARG B 1 2 ? 23.344 37.469 19.594 1 86 2 ARG B C 1
ATOM 4624 O O . ARG B 1 2 ? 23.172 36.281 19.891 1 86 2 ARG B O 1
ATOM 4631 N N . LEU B 1 3 ? 22.406 38.344 19.5 1 91.75 3 LEU B N 1
ATOM 4632 C CA . LEU B 1 3 ? 21.031 37.938 19.703 1 91.75 3 LEU B CA 1
ATOM 4633 C C . LEU B 1 3 ? 20.359 37.594 18.359 1 91.75 3 LEU B C 1
ATOM 4635 O O . LEU B 1 3 ? 20.562 38.312 17.375 1 91.75 3 LEU B O 1
ATOM 4639 N N . LEU B 1 4 ? 19.688 36.562 18.453 1 94.31 4 LEU B N 1
ATOM 4640 C CA . LEU B 1 4 ? 19.031 36.031 17.266 1 94.31 4 LEU B CA 1
ATOM 4641 C C . LEU B 1 4 ? 17.578 35.656 17.562 1 94.31 4 LEU B C 1
ATOM 4643 O O . LEU B 1 4 ? 17.328 34.906 18.5 1 94.31 4 LEU B O 1
ATOM 4647 N N . LYS B 1 5 ? 16.625 36.25 16.859 1 96.31 5 LYS B N 1
ATOM 4648 C CA . LYS B 1 5 ? 15.227 35.875 16.984 1 96.31 5 LYS B CA 1
ATOM 4649 C C . LYS B 1 5 ? 14.805 34.969 15.82 1 96.31 5 LYS B C 1
ATOM 4651 O O . LYS B 1 5 ? 14.953 35.344 14.656 1 96.31 5 LYS B O 1
ATOM 4656 N N . VAL B 1 6 ? 14.289 33.75 16.188 1 97.94 6 VAL B N 1
ATOM 4657 C CA . VAL B 1 6 ? 13.953 32.781 15.172 1 97.94 6 VAL B CA 1
ATOM 4658 C C . VAL B 1 6 ? 12.484 32.406 15.281 1 97.94 6 VAL B C 1
ATOM 4660 O O . VAL B 1 6 ? 11.875 32.531 16.344 1 97.94 6 VAL B O 1
ATOM 4663 N N . ALA B 1 7 ? 11.906 32 14.148 1 98.62 7 ALA B N 1
ATOM 4664 C CA . ALA B 1 7 ? 10.523 31.547 14.094 1 98.62 7 ALA B CA 1
ATOM 4665 C C . ALA B 1 7 ? 10.43 30.219 13.344 1 98.62 7 ALA B C 1
ATOM 4667 O O . ALA B 1 7 ? 11.031 30.047 12.281 1 98.62 7 ALA B O 1
ATOM 4668 N N . THR B 1 8 ? 9.789 29.234 13.938 1 98.38 8 THR B N 1
ATOM 4669 C CA . THR B 1 8 ? 9.43 27.984 13.281 1 98.38 8 THR B CA 1
ATOM 4670 C C . THR B 1 8 ? 7.918 27.828 13.188 1 98.38 8 THR B C 1
ATOM 4672 O O . THR B 1 8 ? 7.172 28.578 13.828 1 98.38 8 THR B O 1
ATOM 4675 N N . CYS B 1 9 ? 7.473 26.938 12.289 1 97.62 9 CYS B N 1
ATOM 4676 C CA . CYS B 1 9 ? 6.055 26.969 11.961 1 97.62 9 CYS B CA 1
ATOM 4677 C C . CYS B 1 9 ? 5.438 25.578 12.047 1 97.62 9 CYS B C 1
ATOM 4679 O O . CYS B 1 9 ? 6.109 24.578 11.789 1 97.62 9 CYS B O 1
ATOM 4681 N N . ASN B 1 10 ? 4.18 25.531 12.523 1 97.56 10 ASN B N 1
ATOM 4682 C CA . ASN B 1 10 ? 3.227 24.469 12.18 1 97.56 10 ASN B CA 1
ATOM 4683 C C . ASN B 1 10 ? 2.301 24.906 11.039 1 97.56 10 ASN B C 1
ATOM 4685 O O . ASN B 1 10 ? 1.527 25.859 11.195 1 97.56 10 ASN B O 1
ATOM 4689 N N . LEU B 1 11 ? 2.402 24.234 9.945 1 97.94 11 LEU B N 1
ATOM 4690 C CA . LEU B 1 11 ? 1.551 24.609 8.828 1 97.94 11 LEU B CA 1
ATOM 4691 C C . LEU B 1 11 ? 0.63 23.469 8.43 1 97.94 11 LEU B C 1
ATOM 4693 O O . LEU B 1 11 ? 1.069 22.312 8.328 1 97.94 11 LEU B O 1
ATOM 4697 N N . ASN B 1 12 ? -0.66 23.766 8.25 1 96.62 12 ASN B N 1
ATOM 4698 C CA . ASN B 1 12 ? -1.624 22.781 7.75 1 96.62 12 ASN B CA 1
ATOM 4699 C C . ASN B 1 12 ? -1.679 22.781 6.227 1 96.62 12 ASN B C 1
ATOM 4701 O O . ASN B 1 12 ? -2.727 23.062 5.637 1 96.62 12 ASN B O 1
ATOM 4705 N N . ASN B 1 13 ? -0.543 22.516 5.641 1 95.06 13 ASN B N 1
ATOM 4706 C CA . ASN B 1 13 ? -0.436 22.438 4.188 1 95.06 13 ASN B CA 1
ATOM 4707 C C . ASN B 1 13 ? -0.917 21.078 3.67 1 95.06 13 ASN B C 1
ATOM 4709 O O . ASN B 1 13 ? -0.824 20.078 4.371 1 95.06 13 ASN B O 1
ATOM 4713 N N . TRP B 1 14 ? -1.472 21.125 2.465 1 92.31 14 TRP B N 1
ATOM 4714 C CA . TRP B 1 14 ? -2.113 19.938 1.911 1 92.31 14 TRP B CA 1
ATOM 4715 C C . TRP B 1 14 ? -1.484 19.547 0.576 1 92.31 14 TRP B C 1
ATOM 4717 O O . TRP B 1 14 ? -1.114 20.422 -0.217 1 92.31 14 TRP B O 1
ATOM 4727 N N . ALA B 1 15 ? -1.465 18.297 0.31 1 93.44 15 ALA B N 1
ATOM 4728 C CA . ALA B 1 15 ? -0.862 17.781 -0.917 1 93.44 15 ALA B CA 1
ATOM 4729 C C . ALA B 1 15 ? -1.479 18.438 -2.148 1 93.44 15 ALA B C 1
ATOM 4731 O O . ALA B 1 15 ? -2.699 18.422 -2.322 1 93.44 15 ALA B O 1
ATOM 4732 N N . LEU B 1 16 ? -0.717 19.094 -2.959 1 93.44 16 LEU B N 1
ATOM 4733 C CA . LEU B 1 16 ? -1.021 19.625 -4.285 1 93.44 16 LEU B CA 1
ATOM 4734 C C . LEU B 1 16 ? -1.907 20.859 -4.188 1 93.44 16 LEU B C 1
ATOM 4736 O O . LEU B 1 16 ? -2.357 21.391 -5.207 1 93.44 16 LEU B O 1
ATOM 4740 N N . ASP B 1 17 ? -2.244 21.312 -3.01 1 94.12 17 ASP B N 1
ATOM 4741 C CA . ASP B 1 17 ? -2.99 22.562 -2.861 1 94.12 17 ASP B CA 1
ATOM 4742 C C . ASP B 1 17 ? -2.049 23.766 -2.826 1 94.12 17 ASP B C 1
ATOM 4744 O O . ASP B 1 17 ? -1.932 24.438 -1.8 1 94.12 17 ASP B O 1
ATOM 4748 N N . PHE B 1 18 ? -1.544 24.078 -3.951 1 97.12 18 PHE B N 1
ATOM 4749 C CA . PHE B 1 18 ? -0.484 25.062 -4.074 1 97.12 18 PHE B CA 1
ATOM 4750 C C . PHE B 1 18 ? -0.976 26.438 -3.635 1 97.12 18 PHE B C 1
ATOM 4752 O O . PHE B 1 18 ? -0.25 27.188 -2.967 1 97.12 18 PHE B O 1
ATOM 4759 N N . ASP B 1 19 ? -2.195 26.719 -3.936 1 96.38 19 ASP B N 1
ATOM 4760 C CA . ASP B 1 19 ? -2.732 28.031 -3.58 1 96.38 19 ASP B CA 1
ATOM 4761 C C . ASP B 1 19 ? -2.838 28.188 -2.066 1 96.38 19 ASP B C 1
ATOM 4763 O O . ASP B 1 19 ? -2.35 29.172 -1.505 1 96.38 19 ASP B O 1
ATOM 4767 N N . CYS B 1 20 ? -3.461 27.234 -1.453 1 94.44 20 CYS B N 1
ATOM 4768 C CA . CYS B 1 20 ? -3.613 27.281 -0.003 1 94.44 20 CYS B CA 1
ATOM 4769 C C . CYS B 1 20 ? -2.258 27.219 0.69 1 94.44 20 CYS B C 1
ATOM 4771 O O . CYS B 1 20 ? -2.02 27.922 1.668 1 94.44 20 CYS B O 1
ATOM 4773 N N . ASN B 1 21 ? -1.398 26.359 0.206 1 97.44 21 ASN B N 1
ATOM 4774 C CA . ASN B 1 21 ? -0.07 26.234 0.794 1 97.44 21 ASN B CA 1
ATOM 4775 C C . ASN B 1 21 ? 0.707 27.547 0.716 1 97.44 21 ASN B C 1
ATOM 4777 O O . ASN B 1 21 ? 1.324 27.969 1.696 1 97.44 21 ASN B O 1
ATOM 4781 N N . LEU B 1 22 ? 0.631 28.156 -0.462 1 98.44 22 LEU B N 1
ATOM 4782 C CA . LEU B 1 22 ? 1.325 29.422 -0.649 1 98.44 22 LEU B CA 1
ATOM 4783 C C . LEU B 1 22 ? 0.752 30.5 0.27 1 98.44 22 LEU B C 1
ATOM 4785 O O . LEU B 1 22 ? 1.501 31.297 0.85 1 98.44 22 LEU B O 1
ATOM 4789 N N . LYS B 1 23 ? -0.495 30.5 0.403 1 97.81 23 LYS B N 1
ATOM 4790 C CA . LYS B 1 23 ? -1.144 31.438 1.308 1 97.81 23 LYS B CA 1
ATOM 4791 C C . LYS B 1 23 ? -0.666 31.234 2.744 1 97.81 23 LYS B C 1
ATOM 4793 O O . LYS B 1 23 ? -0.344 32.219 3.436 1 97.81 23 LYS B O 1
ATOM 4798 N N . ASN B 1 24 ? -0.67 30 3.217 1 97.88 24 ASN B N 1
ATOM 4799 C CA . ASN B 1 24 ? -0.194 29.688 4.559 1 97.88 24 ASN B CA 1
ATOM 4800 C C . ASN B 1 24 ? 1.264 30.109 4.746 1 97.88 24 ASN B C 1
ATOM 4802 O O . ASN B 1 24 ? 1.637 30.625 5.801 1 97.88 24 ASN B O 1
ATOM 4806 N N . ILE B 1 25 ? 2.051 29.844 3.73 1 98.75 25 ILE B N 1
ATOM 4807 C CA . ILE B 1 25 ? 3.469 30.188 3.779 1 98.75 25 ILE B CA 1
ATOM 4808 C C . ILE B 1 25 ? 3.633 31.703 3.908 1 98.75 25 ILE B C 1
ATOM 4810 O O . ILE B 1 25 ? 4.367 32.188 4.773 1 98.75 25 ILE B O 1
ATOM 4814 N N . LYS B 1 26 ? 2.963 32.469 3.117 1 98.62 26 LYS B N 1
ATOM 4815 C CA . LYS B 1 26 ? 3.033 33.906 3.156 1 98.62 26 LYS B CA 1
ATOM 4816 C C . LYS B 1 26 ? 2.59 34.438 4.516 1 98.62 26 LYS B C 1
ATOM 4818 O O . LYS B 1 26 ? 3.248 35.312 5.094 1 98.62 26 LYS B O 1
ATOM 4823 N N . GLU B 1 27 ? 1.526 33.875 4.961 1 98.12 27 GLU B N 1
ATOM 4824 C CA . GLU B 1 27 ? 1.047 34.281 6.277 1 98.12 27 GLU B CA 1
ATOM 4825 C C . GLU B 1 27 ? 2.084 34 7.359 1 98.12 27 GLU B C 1
ATOM 4827 O O . GLU B 1 27 ? 2.305 34.812 8.25 1 98.12 27 GLU B O 1
ATOM 4832 N N . SER B 1 28 ? 2.672 32.875 7.309 1 98.62 28 SER B N 1
ATOM 4833 C CA . SER B 1 28 ? 3.678 32.5 8.305 1 98.62 28 SER B CA 1
ATOM 4834 C C . SER B 1 28 ? 4.871 33.469 8.25 1 98.62 28 SER B C 1
ATOM 4836 O O . SER B 1 28 ? 5.43 33.812 9.289 1 98.62 28 SER B O 1
ATOM 4838 N N . ILE B 1 29 ? 5.312 33.844 7.09 1 98.69 29 ILE B N 1
ATOM 4839 C CA . ILE B 1 29 ? 6.422 34.781 6.945 1 98.69 29 ILE B CA 1
ATOM 4840 C C . ILE B 1 29 ? 6.027 36.156 7.512 1 98.69 29 ILE B C 1
ATOM 4842 O O . ILE B 1 29 ? 6.793 36.781 8.258 1 98.69 29 ILE B O 1
ATOM 4846 N N . GLY B 1 30 ? 4.855 36.594 7.117 1 98.38 30 GLY B N 1
ATOM 4847 C CA . GLY B 1 30 ? 4.371 37.875 7.637 1 98.38 30 GLY B CA 1
ATOM 4848 C C . GLY B 1 30 ? 4.363 37.906 9.156 1 98.38 30 GLY B C 1
ATOM 4849 O O . GLY B 1 30 ? 4.863 38.875 9.75 1 98.38 30 GLY B O 1
ATOM 4850 N N . ARG B 1 31 ? 3.842 36.938 9.781 1 98 31 ARG B N 1
ATOM 4851 C CA . ARG B 1 31 ? 3.771 36.875 11.234 1 98 31 ARG B CA 1
ATOM 4852 C C . ARG B 1 31 ? 5.164 36.781 11.852 1 98 31 ARG B C 1
ATOM 4854 O O . ARG B 1 31 ? 5.418 37.344 12.922 1 98 31 ARG B O 1
ATOM 4861 N N . ALA B 1 32 ? 6.02 36 11.25 1 98.31 32 ALA B N 1
ATOM 4862 C CA . ALA B 1 32 ? 7.398 35.906 11.719 1 98.31 32 ALA B CA 1
ATOM 4863 C C . ALA B 1 32 ? 8.078 37.281 11.695 1 98.31 32 ALA B C 1
ATOM 4865 O O . ALA B 1 32 ? 8.742 37.656 12.656 1 98.31 32 ALA B O 1
ATOM 4866 N N . LYS B 1 33 ? 7.906 38 10.609 1 97.56 33 LYS B N 1
ATOM 4867 C CA . LYS B 1 33 ? 8.477 39.344 10.477 1 97.56 33 LYS B CA 1
ATOM 4868 C C . LYS B 1 33 ? 7.898 40.281 11.523 1 97.56 33 LYS B C 1
ATOM 4870 O O . LYS B 1 33 ? 8.625 41.062 12.117 1 97.56 33 LYS B O 1
ATOM 4875 N N . GLU B 1 34 ? 6.645 40.188 11.688 1 97.38 34 GLU B N 1
ATOM 4876 C CA . GLU B 1 34 ? 5.98 41 12.688 1 97.38 34 GLU B CA 1
ATOM 4877 C C . GLU B 1 34 ? 6.539 40.75 14.078 1 97.38 34 GLU B C 1
ATOM 4879 O O . GLU B 1 34 ? 6.645 41.656 14.898 1 97.38 34 GLU B O 1
ATOM 4884 N N . ALA B 1 35 ? 6.895 39.562 14.328 1 95.94 35 ALA B N 1
ATOM 4885 C CA . ALA B 1 35 ? 7.453 39.188 15.625 1 95.94 35 ALA B CA 1
ATOM 4886 C C . ALA B 1 35 ? 8.922 39.594 15.734 1 95.94 35 ALA B C 1
ATOM 4888 O O . ALA B 1 35 ? 9.516 39.5 16.812 1 95.94 35 ALA B O 1
ATOM 4889 N N . GLY B 1 36 ? 9.523 39.969 14.617 1 95.19 36 GLY B N 1
ATOM 4890 C CA . GLY B 1 36 ? 10.906 40.438 14.602 1 95.19 36 GLY B CA 1
ATOM 4891 C C . GLY B 1 36 ? 11.891 39.312 14.328 1 95.19 36 GLY B C 1
ATOM 4892 O O . GLY B 1 36 ? 13.094 39.469 14.562 1 95.19 36 GLY B O 1
ATOM 4893 N N . ALA B 1 37 ? 11.422 38.188 13.906 1 97.38 37 ALA B N 1
ATOM 4894 C CA . ALA B 1 37 ? 12.305 37.062 13.617 1 97.38 37 ALA B CA 1
ATOM 4895 C C . ALA B 1 37 ? 13.156 37.344 12.375 1 97.38 37 ALA B C 1
ATOM 4897 O O . ALA B 1 37 ? 12.703 38.031 11.453 1 97.38 37 ALA B O 1
ATOM 4898 N N . VAL B 1 38 ? 14.359 36.75 12.367 1 97.88 38 VAL B N 1
ATOM 4899 C CA . VAL B 1 38 ? 15.258 36.969 11.234 1 97.88 38 VAL B CA 1
ATOM 4900 C C . VAL B 1 38 ? 15.453 35.625 10.492 1 97.88 38 VAL B C 1
ATOM 4902 O O . VAL B 1 38 ? 16.109 35.594 9.453 1 97.88 38 VAL B O 1
ATOM 4905 N N . ILE B 1 39 ? 14.969 34.531 11.016 1 98.56 39 ILE B N 1
ATOM 4906 C CA . ILE B 1 39 ? 14.93 33.219 10.367 1 98.56 39 ILE B CA 1
ATOM 4907 C C . ILE B 1 39 ? 13.523 32.625 10.469 1 98.56 39 ILE B C 1
ATOM 4909 O O . ILE B 1 39 ? 12.914 32.656 11.539 1 98.56 39 ILE B O 1
ATOM 4913 N N . ARG B 1 40 ? 12.984 32.188 9.414 1 98.81 40 ARG B N 1
ATOM 4914 C CA . ARG B 1 40 ? 11.727 31.453 9.398 1 98.81 40 ARG B CA 1
ATOM 4915 C C . ARG B 1 40 ? 11.922 30.062 8.797 1 98.81 40 ARG B C 1
ATOM 4917 O O . ARG B 1 40 ? 12.383 29.938 7.66 1 98.81 40 ARG B O 1
ATOM 4924 N N . LEU B 1 41 ? 11.578 29.078 9.531 1 98.81 41 LEU B N 1
ATOM 4925 C CA . LEU B 1 41 ? 11.695 27.688 9.086 1 98.81 41 LEU B CA 1
ATOM 4926 C C . LEU B 1 41 ? 10.312 27.094 8.828 1 98.81 41 LEU B C 1
ATOM 4928 O O . LEU B 1 41 ? 9.469 27.062 9.727 1 98.81 41 LEU B O 1
ATOM 4932 N N . GLY B 1 42 ? 10.062 26.766 7.574 1 98.38 42 GLY B N 1
ATOM 4933 C CA . GLY B 1 42 ? 8.859 26.031 7.23 1 98.38 42 GLY B CA 1
ATOM 4934 C C . GLY B 1 42 ? 9.055 24.531 7.23 1 98.38 42 GLY B C 1
ATOM 4935 O O . GLY B 1 42 ? 10.18 24.047 7.348 1 98.38 42 GLY B O 1
ATOM 4936 N N . PRO B 1 43 ? 7.949 23.75 7.074 1 98.38 43 PRO B N 1
ATOM 4937 C CA . PRO B 1 43 ? 8.031 22.281 7.113 1 98.38 43 PRO B CA 1
ATOM 4938 C C . PRO B 1 43 ? 8.594 21.688 5.824 1 98.38 43 PRO B C 1
ATOM 4940 O O . PRO B 1 43 ? 8.82 22.422 4.852 1 98.38 43 PRO B O 1
ATOM 4943 N N . GLU B 1 44 ? 8.883 20.375 5.969 1 98.31 44 GLU B N 1
ATOM 4944 C CA . GLU B 1 44 ? 9.383 19.594 4.84 1 98.31 44 GLU B CA 1
ATOM 4945 C C . GLU B 1 44 ? 8.375 19.578 3.691 1 98.31 44 GLU B C 1
ATOM 4947 O O . GLU B 1 44 ? 7.191 19.312 3.898 1 98.31 44 GLU B O 1
ATOM 4952 N N . LEU B 1 45 ? 8.883 19.984 2.508 1 98.38 45 LEU B N 1
ATOM 4953 C CA . LEU B 1 45 ? 8.047 19.984 1.311 1 98.38 45 LEU B CA 1
ATOM 4954 C C . LEU B 1 45 ? 6.816 20.859 1.502 1 98.38 45 LEU B C 1
ATOM 4956 O O . LEU B 1 45 ? 5.73 20.516 1.027 1 98.38 45 LEU B O 1
ATOM 4960 N N . GLU B 1 46 ? 6.945 21.938 2.148 1 98.31 46 GLU B N 1
ATOM 4961 C CA . GLU B 1 46 ? 5.801 22.766 2.533 1 98.31 46 GLU B CA 1
ATOM 4962 C C . GLU B 1 46 ? 5.098 23.328 1.308 1 98.31 46 GLU B C 1
ATOM 4964 O O . GLU B 1 46 ? 3.891 23.594 1.344 1 98.31 46 GLU B O 1
ATOM 4969 N N . ILE B 1 47 ? 5.816 23.547 0.175 1 98.56 47 ILE B N 1
ATOM 4970 C CA . ILE B 1 47 ? 5.215 24.172 -0.995 1 98.56 47 ILE B CA 1
ATOM 4971 C C . ILE B 1 47 ? 4.227 23.203 -1.651 1 98.56 47 ILE B C 1
ATOM 4973 O O . ILE B 1 47 ? 3.113 23.594 -2.006 1 98.56 47 ILE B O 1
ATOM 4977 N N . THR B 1 48 ? 4.605 21.953 -1.762 1 97.31 48 THR B N 1
ATOM 4978 C CA . THR B 1 48 ? 3.75 20.984 -2.438 1 97.31 48 THR B CA 1
ATOM 4979 C C . THR B 1 48 ? 2.836 20.281 -1.437 1 97.31 48 THR B C 1
ATOM 4981 O O . THR B 1 48 ? 1.789 19.75 -1.812 1 97.31 48 THR B O 1
ATOM 4984 N N . GLY B 1 49 ? 3.156 20.344 -0.19 1 96.19 49 GLY B N 1
ATOM 4985 C CA . GLY B 1 49 ? 2.617 19.391 0.767 1 96.19 49 GLY B CA 1
ATOM 4986 C C . GLY B 1 49 ? 3.408 18.094 0.833 1 96.19 49 GLY B C 1
ATOM 4987 O O . GLY B 1 49 ? 3.902 17.609 -0.188 1 96.19 49 GLY B O 1
ATOM 4988 N N . TYR B 1 50 ? 3.5 17.469 1.956 1 96.19 50 TYR B N 1
ATOM 4989 C CA . TYR B 1 50 ? 4.34 16.281 2.162 1 96.19 50 TYR B CA 1
ATOM 4990 C C . TYR B 1 50 ? 3.732 15.062 1.492 1 96.19 50 TYR B C 1
ATOM 4992 O O . TYR B 1 50 ? 4.453 14.242 0.916 1 96.19 50 TYR B O 1
ATOM 5000 N N . GLY B 1 51 ? 2.402 14.914 1.505 1 93.81 51 GLY B N 1
ATOM 5001 C CA . GLY B 1 51 ? 1.744 13.672 1.13 1 93.81 51 GLY B CA 1
ATOM 5002 C C . GLY B 1 51 ? 1.369 13.609 -0.339 1 93.81 51 GLY B C 1
ATOM 5003 O O . GLY B 1 51 ? 0.279 13.156 -0.689 1 93.81 51 GLY B O 1
ATOM 5004 N N . CYS B 1 52 ? 2.221 14.055 -1.274 1 93.94 52 CYS B N 1
ATOM 5005 C CA . CYS B 1 52 ? 1.893 14.07 -2.695 1 93.94 52 CYS B CA 1
ATOM 5006 C C . CYS B 1 52 ? 2.018 12.68 -3.301 1 93.94 52 CYS B C 1
ATOM 5008 O O . CYS B 1 52 ? 1.455 12.406 -4.363 1 93.94 52 CYS B O 1
ATOM 5010 N N . GLU B 1 53 ? 2.838 11.789 -2.74 1 92.12 53 GLU B N 1
ATOM 5011 C CA . GLU B 1 53 ? 3.031 10.414 -3.186 1 92.12 53 GLU B CA 1
ATOM 5012 C C . GLU B 1 53 ? 3.426 10.359 -4.66 1 92.12 53 GLU B C 1
ATOM 5014 O O . GLU B 1 53 ? 4.363 11.039 -5.082 1 92.12 53 GLU B O 1
ATOM 5019 N N . ASP B 1 54 ? 2.748 9.602 -5.578 1 90 54 ASP B N 1
ATOM 5020 C CA . ASP B 1 54 ? 3.164 9.383 -6.961 1 90 54 ASP B CA 1
ATOM 5021 C C . ASP B 1 54 ? 3.072 10.672 -7.773 1 90 54 ASP B C 1
ATOM 5023 O O . ASP B 1 54 ? 3.617 10.758 -8.875 1 90 54 ASP B O 1
ATOM 5027 N N . HIS B 1 55 ? 2.396 11.68 -7.25 1 92.62 55 HIS B N 1
ATOM 5028 C CA . HIS B 1 55 ? 2.361 12.961 -7.945 1 92.62 55 HIS B CA 1
ATOM 5029 C C . HIS B 1 55 ? 3.748 13.594 -8.008 1 92.62 55 HIS B C 1
ATOM 5031 O O . HIS B 1 55 ? 3.998 14.469 -8.836 1 92.62 55 HIS B O 1
ATOM 5037 N N . PHE B 1 56 ? 4.652 13.148 -7.18 1 94.44 56 PHE B N 1
ATOM 5038 C CA . PHE B 1 56 ? 6.027 13.625 -7.258 1 94.44 56 PHE B CA 1
ATOM 5039 C C . PHE B 1 56 ? 6.688 13.164 -8.555 1 94.44 56 PHE B C 1
ATOM 5041 O O . PHE B 1 56 ? 7.688 13.742 -8.984 1 94.44 56 PHE B O 1
ATOM 5048 N N . LEU B 1 57 ? 6.125 12.055 -9.086 1 89.25 57 LEU B N 1
ATOM 5049 C CA . LEU B 1 57 ? 6.691 11.539 -10.328 1 89.25 57 LEU B CA 1
ATOM 5050 C C . LEU B 1 57 ? 6.262 12.391 -11.516 1 89.25 57 LEU B C 1
ATOM 5052 O O . LEU B 1 57 ? 6.816 12.258 -12.609 1 89.25 57 LEU B O 1
ATOM 5056 N N . GLU B 1 58 ? 5.297 13.266 -11.305 1 89.12 58 GLU B N 1
ATOM 5057 C CA . GLU B 1 58 ? 4.805 14.148 -12.359 1 89.12 58 GLU B CA 1
ATOM 5058 C C . GLU B 1 58 ? 5.621 15.43 -12.438 1 89.12 58 GLU B C 1
ATOM 5060 O O . GLU B 1 58 ? 5.781 16.125 -11.43 1 89.12 58 GLU B O 1
ATOM 5065 N N . LEU B 1 59 ? 6.02 15.844 -13.609 1 88.44 59 LEU B N 1
ATOM 5066 C CA . LEU B 1 59 ? 6.84 17.031 -13.797 1 88.44 59 LEU B CA 1
ATOM 5067 C C . LEU B 1 59 ? 6.074 18.297 -13.398 1 88.44 59 LEU B C 1
ATOM 5069 O O . LEU B 1 59 ? 6.668 19.266 -12.922 1 88.44 59 LEU B O 1
ATOM 5073 N N . ASP B 1 60 ? 4.805 18.266 -13.516 1 93.06 60 ASP B N 1
ATOM 5074 C CA . ASP B 1 60 ? 3.967 19.422 -13.195 1 93.06 60 ASP B CA 1
ATOM 5075 C C . ASP B 1 60 ? 4.062 19.781 -11.719 1 93.06 60 ASP B C 1
ATOM 5077 O O . ASP B 1 60 ? 3.98 20.953 -11.352 1 93.06 60 ASP B O 1
ATOM 5081 N N . THR B 1 61 ? 4.176 18.766 -10.891 1 96.19 61 THR B N 1
ATOM 5082 C CA . THR B 1 61 ? 4.301 19.016 -9.461 1 96.19 61 THR B CA 1
ATOM 5083 C C . THR B 1 61 ? 5.543 19.859 -9.164 1 96.19 61 THR B C 1
ATOM 5085 O O . THR B 1 61 ? 5.477 20.828 -8.406 1 96.19 61 THR B O 1
ATOM 5088 N N . VAL B 1 62 ? 6.684 19.547 -9.836 1 94.5 62 VAL B N 1
ATOM 5089 C CA . VAL B 1 62 ? 7.938 20.266 -9.641 1 94.5 62 VAL B CA 1
ATOM 5090 C C . VAL B 1 62 ? 7.84 21.672 -10.266 1 94.5 62 VAL B C 1
ATOM 5092 O O . VAL B 1 62 ? 8.281 22.656 -9.664 1 94.5 62 VAL B O 1
ATOM 5095 N N . THR B 1 63 ? 7.215 21.719 -11.375 1 94.62 63 THR B N 1
ATOM 5096 C CA . THR B 1 63 ? 7.059 22.984 -12.078 1 94.62 63 THR B CA 1
ATOM 5097 C C . THR B 1 63 ? 6.238 23.969 -11.25 1 94.62 63 THR B C 1
ATOM 5099 O O . THR B 1 63 ? 6.617 25.125 -11.086 1 94.62 63 THR B O 1
ATOM 5102 N N . HIS B 1 64 ? 5.148 23.516 -10.695 1 97.31 64 HIS B N 1
ATOM 5103 C CA . HIS B 1 64 ? 4.297 24.375 -9.875 1 97.31 64 HIS B CA 1
ATOM 5104 C C . HIS B 1 64 ? 5.008 24.797 -8.594 1 97.31 64 HIS B C 1
ATOM 5106 O O . HIS B 1 64 ? 4.801 25.906 -8.102 1 97.31 64 HIS B O 1
ATOM 5112 N N . ALA B 1 65 ? 5.809 23.922 -8.102 1 98.25 65 ALA B N 1
ATOM 5113 C CA . ALA B 1 65 ? 6.59 24.281 -6.918 1 98.25 65 ALA B CA 1
ATOM 5114 C C . ALA B 1 65 ? 7.516 25.453 -7.207 1 98.25 65 ALA B C 1
ATOM 5116 O O . ALA B 1 65 ? 7.594 26.406 -6.422 1 98.25 65 ALA B O 1
ATOM 5117 N N . TRP B 1 66 ? 8.188 25.406 -8.336 1 98.06 66 TRP B N 1
ATOM 5118 C CA . TRP B 1 66 ? 9.07 26.5 -8.734 1 98.06 66 TRP B CA 1
ATOM 5119 C C . TRP B 1 66 ? 8.281 27.797 -8.938 1 98.06 66 TRP B C 1
ATOM 5121 O O . TRP B 1 66 ? 8.742 28.875 -8.578 1 98.06 66 TRP B O 1
ATOM 5131 N N . GLU B 1 67 ? 7.121 27.656 -9.469 1 97.62 67 GLU B N 1
ATOM 5132 C CA . GLU B 1 67 ? 6.277 28.828 -9.68 1 97.62 67 GLU B CA 1
ATOM 5133 C C . GLU B 1 67 ? 5.898 29.484 -8.352 1 97.62 67 GLU B C 1
ATOM 5135 O O . GLU B 1 67 ? 5.867 30.703 -8.242 1 97.62 67 GLU B O 1
ATOM 5140 N N . CYS B 1 68 ? 5.559 28.656 -7.418 1 98.56 68 CYS B N 1
ATOM 5141 C CA . CYS B 1 68 ? 5.246 29.172 -6.09 1 98.56 68 CYS B CA 1
ATOM 5142 C C . CYS B 1 68 ? 6.449 29.891 -5.48 1 98.56 68 CYS B C 1
ATOM 5144 O O . CYS B 1 68 ? 6.309 30.969 -4.895 1 98.56 68 CYS B O 1
ATOM 5146 N N . LEU B 1 69 ? 7.621 29.266 -5.617 1 98.69 69 LEU B N 1
ATOM 5147 C CA . LEU B 1 69 ? 8.828 29.891 -5.09 1 98.69 69 LEU B CA 1
ATOM 5148 C C . LEU B 1 69 ? 9.086 31.234 -5.781 1 98.69 69 LEU B C 1
ATOM 5150 O O . LEU B 1 69 ? 9.461 32.219 -5.129 1 98.69 69 LEU B O 1
ATOM 5154 N N . LYS B 1 70 ? 8.93 31.219 -7.086 1 98.19 70 LYS B N 1
ATOM 5155 C CA . LYS B 1 70 ? 9.078 32.438 -7.863 1 98.19 70 LYS B CA 1
ATOM 5156 C C . LYS B 1 70 ? 8.172 33.531 -7.32 1 98.19 70 LYS B C 1
ATOM 5158 O O . LYS B 1 70 ? 8.609 34.688 -7.148 1 98.19 70 LYS B O 1
ATOM 5163 N N . ASP B 1 71 ? 6.992 33.188 -7.07 1 98.25 71 ASP B N 1
ATOM 5164 C CA . ASP B 1 71 ? 6.031 34.156 -6.531 1 98.25 71 ASP B CA 1
ATOM 5165 C C . ASP B 1 71 ? 6.512 34.719 -5.195 1 98.25 71 ASP B C 1
ATOM 5167 O O . ASP B 1 71 ? 6.414 35.938 -4.961 1 98.25 71 ASP B O 1
ATOM 5171 N N . LEU B 1 72 ? 7.004 33.938 -4.328 1 98.44 72 LEU B N 1
ATOM 5172 C CA . LEU B 1 72 ? 7.523 34.344 -3.033 1 98.44 72 LEU B CA 1
ATOM 5173 C C . LEU B 1 72 ? 8.703 35.312 -3.201 1 98.44 72 LEU B C 1
ATOM 5175 O O . LEU B 1 72 ? 8.789 36.312 -2.496 1 98.44 72 LEU B O 1
ATOM 5179 N N . LEU B 1 73 ? 9.578 35 -4.145 1 98.31 73 LEU B N 1
ATOM 5180 C CA . LEU B 1 73 ? 10.844 35.719 -4.254 1 98.31 73 LEU B CA 1
ATOM 5181 C C . LEU B 1 73 ? 10.672 37 -5.059 1 98.31 73 LEU B C 1
ATOM 5183 O O . LEU B 1 73 ? 11.492 37.938 -4.961 1 98.31 73 LEU B O 1
ATOM 5187 N N . LEU B 1 74 ? 9.664 37.031 -5.875 1 97.62 74 LEU B N 1
ATOM 5188 C CA . LEU B 1 74 ? 9.375 38.281 -6.574 1 97.62 74 LEU B CA 1
ATOM 5189 C C . LEU B 1 74 ? 8.75 39.312 -5.633 1 97.62 74 LEU B C 1
ATOM 5191 O O . LEU B 1 74 ? 8.852 40.5 -5.859 1 97.62 74 LEU B O 1
ATOM 5195 N N . GLY B 1 75 ? 8.109 38.812 -4.602 1 96.56 75 GLY B N 1
ATOM 5196 C CA . GLY B 1 75 ? 7.57 39.688 -3.568 1 96.56 75 GLY B CA 1
ATOM 5197 C C . GLY B 1 75 ? 8.586 40.031 -2.49 1 96.56 75 GLY B C 1
ATOM 5198 O O . GLY B 1 75 ? 9.727 39.594 -2.539 1 96.56 75 GLY B O 1
ATOM 5199 N N . ASP B 1 76 ? 8.172 40.844 -1.491 1 97.44 76 ASP B N 1
ATOM 5200 C CA . ASP B 1 76 ? 9.086 41.281 -0.438 1 97.44 76 ASP B CA 1
ATOM 5201 C C . ASP B 1 76 ? 9.031 40.344 0.763 1 97.44 76 ASP B C 1
ATOM 5203 O O . ASP B 1 76 ? 9.422 40.719 1.869 1 97.44 76 ASP B O 1
ATOM 5207 N N . TRP B 1 77 ? 8.57 39.188 0.53 1 97.81 77 TRP B N 1
ATOM 5208 C CA . TRP B 1 77 ? 8.328 38.219 1.607 1 97.81 77 TRP B CA 1
ATOM 5209 C C . TRP B 1 77 ? 9.641 37.844 2.299 1 97.81 77 TRP B C 1
ATOM 5211 O O . TRP B 1 77 ? 9.672 37.688 3.52 1 97.81 77 TRP B O 1
ATOM 5221 N N . THR B 1 78 ? 10.75 37.781 1.575 1 98.06 78 THR B N 1
ATOM 5222 C CA . THR B 1 78 ? 12 37.312 2.148 1 98.06 78 THR B CA 1
ATOM 5223 C C . THR B 1 78 ? 12.945 38.469 2.441 1 98.06 78 THR B C 1
ATOM 5225 O O . THR B 1 78 ? 14.141 38.25 2.684 1 98.06 78 THR B O 1
ATOM 5228 N N . ASP B 1 79 ? 12.492 39.656 2.375 1 98 79 ASP B N 1
ATOM 5229 C CA . ASP B 1 79 ? 13.32 40.812 2.701 1 98 79 ASP B CA 1
ATOM 5230 C C . ASP B 1 79 ? 13.703 40.812 4.18 1 98 79 ASP B C 1
ATOM 5232 O O . ASP B 1 79 ? 12.828 40.906 5.051 1 98 79 ASP B O 1
ATOM 5236 N N . GLY B 1 80 ? 14.938 40.719 4.449 1 97.06 80 GLY B N 1
ATOM 5237 C CA . GLY B 1 80 ? 15.445 40.844 5.805 1 97.06 80 GLY B CA 1
ATOM 5238 C C . GLY B 1 80 ? 15.227 39.594 6.645 1 97.06 80 GLY B C 1
ATOM 5239 O O . GLY B 1 80 ? 15.375 39.625 7.867 1 97.06 80 GLY B O 1
ATOM 5240 N N . ILE B 1 81 ? 14.812 38.531 6.09 1 98.38 81 ILE B N 1
ATOM 5241 C CA . ILE B 1 81 ? 14.547 37.312 6.832 1 98.38 81 ILE B CA 1
ATOM 5242 C C . ILE B 1 81 ? 14.984 36.094 6.004 1 98.38 81 ILE B C 1
ATOM 5244 O O . ILE B 1 81 ? 14.664 36 4.82 1 98.38 81 ILE B O 1
ATOM 5248 N N . LEU B 1 82 ? 15.828 35.219 6.625 1 98.69 82 LEU B N 1
ATOM 5249 C CA . LEU B 1 82 ? 16.203 33.969 5.988 1 98.69 82 LEU B CA 1
ATOM 5250 C C . LEU B 1 82 ? 15.062 32.938 6.043 1 98.69 82 LEU B C 1
ATOM 5252 O O . LEU B 1 82 ? 14.562 32.625 7.125 1 98.69 82 LEU B O 1
ATOM 5256 N N . CYS B 1 83 ? 14.633 32.531 4.883 1 98.81 83 CYS B N 1
ATOM 5257 C CA . CYS B 1 83 ? 13.531 31.562 4.82 1 98.81 83 CYS B CA 1
ATOM 5258 C C . CYS B 1 83 ? 14 30.234 4.23 1 98.81 83 CYS B C 1
ATOM 5260 O O . CYS B 1 83 ? 14.789 30.219 3.281 1 98.81 83 CYS B O 1
ATOM 5262 N N . SER B 1 84 ? 13.594 29.172 4.828 1 98.69 84 SER B N 1
ATOM 5263 C CA . SER B 1 84 ? 13.805 27.828 4.309 1 98.69 84 SER B CA 1
ATOM 5264 C C . SER B 1 84 ? 12.5 27.234 3.779 1 98.69 84 SER B C 1
ATOM 5266 O O . SER B 1 84 ? 11.547 27.047 4.535 1 98.69 84 SER B O 1
ATOM 5268 N N . PHE B 1 85 ? 12.445 26.969 2.471 1 98.81 85 PHE B N 1
ATOM 5269 C CA . PHE B 1 85 ? 11.25 26.422 1.834 1 98.81 85 PHE B CA 1
ATOM 5270 C C . PHE B 1 85 ? 11.492 25 1.363 1 98.81 85 PHE B C 1
ATOM 5272 O O . PHE B 1 85 ? 12.492 24.703 0.708 1 98.81 85 PHE B O 1
ATOM 5279 N N . GLY B 1 86 ? 10.57 24.109 1.754 1 98.69 86 GLY B N 1
ATOM 5280 C CA . GLY B 1 86 ? 10.672 22.75 1.286 1 98.69 86 GLY B CA 1
ATOM 5281 C C . GLY B 1 86 ? 9.977 22.516 -0.043 1 98.69 86 GLY B C 1
ATOM 5282 O O . GLY B 1 86 ? 8.828 22.906 -0.225 1 98.69 86 GLY B O 1
ATOM 5283 N N . MET B 1 87 ? 10.68 21.828 -1.009 1 98.69 87 MET B N 1
ATOM 5284 C CA . MET B 1 87 ? 10.07 21.5 -2.293 1 98.69 87 MET B CA 1
ATOM 5285 C C . MET B 1 87 ? 10.891 20.438 -3.025 1 98.69 87 MET B C 1
ATOM 5287 O O . MET B 1 87 ? 12.062 20.234 -2.709 1 98.69 87 MET B O 1
ATOM 5291 N N . PRO B 1 88 ? 10.25 19.75 -3.979 1 97.94 88 PRO B N 1
ATOM 5292 C CA . PRO B 1 88 ? 11.023 18.844 -4.836 1 97.94 88 PRO B CA 1
ATOM 5293 C C . PRO B 1 88 ? 11.836 19.594 -5.895 1 97.94 88 PRO B C 1
ATOM 5295 O O . PRO B 1 88 ? 11.367 20.594 -6.434 1 97.94 88 PRO B O 1
ATOM 5298 N N . VAL B 1 89 ? 13.031 19.109 -6.141 1 97.69 89 VAL B N 1
ATOM 5299 C CA . VAL B 1 89 ? 13.898 19.688 -7.164 1 97.69 89 VAL B CA 1
ATOM 5300 C C . VAL B 1 89 ? 14.5 18.562 -8.016 1 97.69 89 VAL B C 1
ATOM 5302 O O . VAL B 1 89 ? 14.922 17.531 -7.492 1 97.69 89 VAL B O 1
ATOM 5305 N N . ILE B 1 90 ? 14.469 18.75 -9.289 1 93.44 90 ILE B N 1
ATOM 5306 C CA . ILE B 1 90 ? 15.078 17.797 -10.211 1 93.44 90 ILE B CA 1
ATOM 5307 C C . ILE B 1 90 ? 16.453 18.312 -10.648 1 93.44 90 ILE B C 1
ATOM 5309 O O . ILE B 1 90 ? 16.562 19.438 -11.141 1 93.44 90 ILE B O 1
ATOM 5313 N N . LYS B 1 91 ? 17.5 17.641 -10.383 1 91 91 LYS B N 1
ATOM 5314 C CA . LYS B 1 91 ? 18.844 17.891 -10.883 1 91 91 LYS B CA 1
ATOM 5315 C C . LYS B 1 91 ? 19.312 16.75 -11.789 1 91 91 LYS B C 1
ATOM 5317 O O . LYS B 1 91 ? 19.438 15.602 -11.344 1 91 91 LYS B O 1
ATOM 5322 N N . GLY B 1 92 ? 19.531 17.078 -12.984 1 85.31 92 GLY B N 1
ATOM 5323 C CA . GLY B 1 92 ? 19.75 16.016 -13.945 1 85.31 92 GLY B CA 1
ATOM 5324 C C . GLY B 1 92 ? 18.516 15.141 -14.164 1 85.31 92 GLY B C 1
ATOM 5325 O O . GLY B 1 92 ? 17.453 15.648 -14.523 1 85.31 92 GLY B O 1
ATOM 5326 N N . SER B 1 93 ? 18.641 13.898 -13.883 1 82.88 93 SER B N 1
ATOM 5327 C CA . SER B 1 93 ? 17.516 12.984 -14.016 1 82.88 93 SER B CA 1
ATOM 5328 C C . SER B 1 93 ? 17.031 12.5 -12.648 1 82.88 93 SER B C 1
ATOM 5330 O O . SER B 1 93 ? 16.172 11.609 -12.562 1 82.88 93 SER B O 1
ATOM 5332 N N . GLU B 1 94 ? 17.656 13.156 -11.57 1 88.44 94 GLU B N 1
ATOM 5333 C CA . GLU B 1 94 ? 17.328 12.711 -10.219 1 88.44 94 GLU B CA 1
ATOM 5334 C C . GLU B 1 94 ? 16.391 13.688 -9.523 1 88.44 94 GLU B C 1
ATOM 5336 O O . GLU B 1 94 ? 16.516 14.906 -9.68 1 88.44 94 GLU B O 1
ATOM 5341 N N . ARG B 1 95 ? 15.406 13.203 -8.898 1 93.06 95 ARG B N 1
ATOM 5342 C CA . ARG B 1 95 ? 14.484 14.008 -8.109 1 93.06 95 ARG B CA 1
ATOM 5343 C C . ARG B 1 95 ? 14.883 14 -6.633 1 93.06 95 ARG B C 1
ATOM 5345 O O . ARG B 1 95 ? 15.031 12.93 -6.031 1 93.06 95 ARG B O 1
ATOM 5352 N N . TYR B 1 96 ? 15.031 15.172 -6.043 1 96.88 96 TYR B N 1
ATOM 5353 C CA . TYR B 1 96 ? 15.484 15.297 -4.664 1 96.88 96 TYR B CA 1
ATOM 5354 C C . TYR B 1 96 ? 14.453 16.016 -3.805 1 96.88 96 TYR B C 1
ATOM 5356 O O . TYR B 1 96 ? 13.742 16.906 -4.285 1 96.88 96 TYR B O 1
ATOM 5364 N N . ASN B 1 97 ? 14.258 15.555 -2.584 1 97.94 97 ASN B N 1
ATOM 5365 C CA . ASN B 1 97 ? 13.602 16.297 -1.517 1 97.94 97 ASN B CA 1
ATOM 5366 C C . ASN B 1 97 ? 14.516 17.391 -0.948 1 97.94 97 ASN B C 1
ATOM 5368 O O . ASN B 1 97 ? 15.508 17.078 -0.279 1 97.94 97 ASN B O 1
ATOM 5372 N N . CYS B 1 98 ? 14.078 18.672 -1.167 1 98.69 98 CYS B N 1
ATOM 5373 C CA . CYS B 1 98 ? 15.07 19.703 -0.893 1 98.69 98 CYS B CA 1
ATOM 5374 C C . CYS B 1 98 ? 14.508 20.766 0.033 1 98.69 98 CYS B C 1
ATOM 5376 O O . CYS B 1 98 ? 13.289 20.969 0.096 1 98.69 98 CYS B O 1
ATOM 5378 N N . GLN B 1 99 ? 15.383 21.391 0.772 1 98.75 99 GLN B N 1
ATOM 5379 C CA . GLN B 1 99 ? 15.172 22.703 1.366 1 98.75 99 GLN B CA 1
ATOM 5380 C C . GLN B 1 99 ? 15.867 23.797 0.552 1 98.75 99 GLN B C 1
ATOM 5382 O O . GLN B 1 99 ? 17.062 23.688 0.253 1 98.75 99 GLN B O 1
ATOM 5387 N N . VAL B 1 100 ? 15.102 24.766 0.176 1 98.81 100 VAL B N 1
ATOM 5388 C CA . VAL B 1 100 ? 15.633 25.906 -0.558 1 98.81 100 VAL B CA 1
ATOM 5389 C C . VAL B 1 100 ? 15.766 27.109 0.38 1 98.81 100 VAL B C 1
ATOM 5391 O O . VAL B 1 100 ? 14.766 27.625 0.894 1 98.81 100 VAL B O 1
ATOM 5394 N N . LEU B 1 101 ? 17 27.562 0.594 1 98.81 101 LEU B N 1
ATOM 5395 C CA . LEU B 1 101 ? 17.281 28.672 1.503 1 98.81 101 LEU B CA 1
ATOM 5396 C C . LEU B 1 101 ? 17.328 29.984 0.75 1 98.81 101 LEU B C 1
ATOM 5398 O O . LEU B 1 101 ? 18.125 30.156 -0.173 1 98.81 101 LEU B O 1
ATOM 5402 N N . CYS B 1 102 ? 16.484 30.906 1.174 1 98.75 102 CYS B N 1
ATOM 5403 C CA . CYS B 1 102 ? 16.312 32.156 0.451 1 98.75 102 CYS B CA 1
ATOM 5404 C C . CYS B 1 102 ? 16.469 33.344 1.388 1 98.75 102 CYS B C 1
ATOM 5406 O O . CYS B 1 102 ? 16.062 33.281 2.549 1 98.75 102 CYS B O 1
ATOM 5408 N N . LEU B 1 103 ? 17.016 34.406 0.925 1 98.56 103 LEU B N 1
ATOM 5409 C CA . LEU B 1 103 ? 17.188 35.656 1.638 1 98.56 103 LEU B CA 1
ATOM 5410 C C . LEU B 1 103 ? 17.188 36.844 0.668 1 98.56 103 LEU B C 1
ATOM 5412 O O . LEU B 1 103 ? 17.859 36.812 -0.359 1 98.56 103 LEU B O 1
ATOM 5416 N N . ASN B 1 104 ? 16.391 37.844 0.959 1 97.94 104 ASN B N 1
ATOM 5417 C CA . ASN B 1 104 ? 16.344 39.062 0.174 1 97.94 104 ASN B CA 1
ATOM 5418 C C . ASN B 1 104 ? 16.125 38.781 -1.307 1 97.94 104 ASN B C 1
ATOM 5420 O O . ASN B 1 104 ? 16.859 39.25 -2.16 1 97.94 104 ASN B O 1
ATOM 5424 N N . ARG B 1 105 ? 15.18 37.938 -1.579 1 97.62 105 ARG B N 1
ATOM 5425 C CA . ARG B 1 105 ? 14.625 37.656 -2.898 1 97.62 105 ARG B CA 1
ATOM 5426 C C . ARG B 1 105 ? 15.617 36.875 -3.756 1 97.62 105 ARG B C 1
ATOM 5428 O O . ARG B 1 105 ? 15.5 36.875 -4.984 1 97.62 105 ARG B O 1
ATOM 5435 N N . LYS B 1 106 ? 16.562 36.219 -3.082 1 97.75 106 LYS B N 1
ATOM 5436 C CA . LYS B 1 106 ? 17.531 35.375 -3.775 1 97.75 106 LYS B CA 1
ATOM 5437 C C . LYS B 1 106 ? 17.594 33.969 -3.154 1 97.75 106 LYS B C 1
ATOM 5439 O O . LYS B 1 106 ? 17.344 33.812 -1.956 1 97.75 106 LYS B O 1
ATOM 5444 N N . ILE B 1 107 ? 17.891 33.031 -3.984 1 98.62 107 ILE B N 1
ATOM 5445 C CA . ILE B 1 107 ? 18.188 31.688 -3.496 1 98.62 107 ILE B CA 1
ATOM 5446 C C . ILE B 1 107 ? 19.656 31.594 -3.121 1 98.62 107 ILE B C 1
ATOM 5448 O O . ILE B 1 107 ? 20.547 31.844 -3.953 1 98.62 107 ILE B O 1
ATOM 5452 N N . ILE B 1 108 ? 19.922 31.25 -1.902 1 98.38 108 ILE B N 1
ATOM 5453 C CA . ILE B 1 108 ? 21.297 31.203 -1.41 1 98.38 108 ILE B CA 1
ATOM 5454 C C . ILE B 1 108 ? 21.891 29.812 -1.658 1 98.38 108 ILE B C 1
ATOM 5456 O O . ILE B 1 108 ? 23.047 29.688 -2.059 1 98.38 108 ILE B O 1
ATOM 5460 N N . MET B 1 109 ? 21.047 28.797 -1.388 1 98.19 109 MET B N 1
ATOM 5461 C CA . MET B 1 109 ? 21.5 27.422 -1.56 1 98.19 109 MET B CA 1
ATOM 5462 C C . MET B 1 109 ? 20.312 26.453 -1.601 1 98.19 109 MET B C 1
ATOM 5464 O O . MET B 1 109 ? 19.25 26.75 -1.059 1 98.19 109 MET B O 1
ATOM 5468 N N . ILE B 1 110 ? 20.484 25.375 -2.322 1 98.56 110 ILE B N 1
ATOM 5469 C CA . ILE B 1 110 ? 19.531 24.281 -2.314 1 98.56 110 ILE B CA 1
ATOM 5470 C C . ILE B 1 110 ? 20.156 23.062 -1.631 1 98.56 110 ILE B C 1
ATOM 5472 O O . ILE B 1 110 ? 21.203 22.562 -2.059 1 98.56 110 ILE B O 1
ATOM 5476 N N . ARG B 1 111 ? 19.594 22.641 -0.567 1 98.56 111 ARG B N 1
ATOM 5477 C CA . ARG B 1 111 ? 20.078 21.531 0.245 1 98.56 111 ARG B CA 1
ATOM 5478 C C . ARG B 1 111 ? 19.219 20.297 0.054 1 98.56 111 ARG B C 1
ATOM 5480 O O . ARG B 1 111 ? 18.156 20.172 0.662 1 98.56 111 ARG B O 1
ATOM 5487 N N . PRO B 1 112 ? 19.734 19.297 -0.748 1 98 112 PRO B N 1
ATOM 5488 C CA . PRO B 1 112 ? 18.984 18.047 -0.905 1 98 112 PRO B CA 1
ATOM 5489 C C . PRO B 1 112 ? 19.109 17.125 0.31 1 98 112 PRO B C 1
ATOM 5491 O O . PRO B 1 112 ? 20.141 17.125 0.992 1 98 112 PRO B O 1
ATOM 5494 N N . LYS B 1 113 ? 18.125 16.391 0.56 1 96.81 113 LYS B N 1
ATOM 5495 C CA . LYS B 1 113 ? 18.062 15.445 1.676 1 96.81 113 LYS B CA 1
ATOM 5496 C C . LYS B 1 113 ? 19.078 14.312 1.487 1 96.81 113 LYS B C 1
ATOM 5498 O O . LYS B 1 113 ? 19.172 13.742 0.4 1 96.81 113 LYS B O 1
ATOM 5503 N N . LEU B 1 114 ? 19.781 13.938 2.59 1 94.62 114 LEU B N 1
ATOM 5504 C CA . LEU B 1 114 ? 20.844 12.938 2.541 1 94.62 114 LEU B CA 1
ATOM 5505 C C . LEU B 1 114 ? 20.297 11.547 2.871 1 94.62 114 LEU B C 1
ATOM 5507 O O . LEU B 1 114 ? 20.766 10.547 2.328 1 94.62 114 LEU B O 1
ATOM 5511 N N . TRP B 1 115 ? 19.453 11.492 3.791 1 90.06 115 TRP B N 1
ATOM 5512 C CA . TRP B 1 115 ? 18.906 10.234 4.289 1 90.06 115 TRP B CA 1
ATOM 5513 C C . TRP B 1 115 ? 17.375 10.25 4.223 1 90.06 115 TRP B C 1
ATOM 5515 O O . TRP B 1 115 ? 16.734 11 4.949 1 90.06 115 TRP B O 1
ATOM 5525 N N . LEU B 1 116 ? 16.828 9.32 3.422 1 93.62 116 LEU B N 1
ATOM 5526 C CA . LEU B 1 116 ? 15.391 9.312 3.154 1 93.62 116 LEU B CA 1
ATOM 5527 C C . LEU B 1 116 ? 14.656 8.398 4.133 1 93.62 116 LEU B C 1
ATOM 5529 O O . LEU B 1 116 ? 15.188 7.359 4.527 1 93.62 116 LEU B O 1
ATOM 5533 N N . ALA B 1 117 ? 13.438 8.828 4.543 1 91.75 117 ALA B N 1
ATOM 5534 C CA . ALA B 1 117 ? 12.602 8.008 5.418 1 91.75 117 ALA B CA 1
ATOM 5535 C C . ALA B 1 117 ? 11.891 6.91 4.629 1 91.75 117 ALA B C 1
ATOM 5537 O O . ALA B 1 117 ? 11.273 7.18 3.596 1 91.75 117 ALA B O 1
ATOM 5538 N N . ASN B 1 118 ? 12.016 5.695 5.062 1 89.12 118 ASN B N 1
ATOM 5539 C CA . ASN B 1 118 ? 11.406 4.578 4.352 1 89.12 118 ASN B CA 1
ATOM 5540 C C . ASN B 1 118 ? 10.93 3.494 5.316 1 89.12 118 ASN B C 1
ATOM 5542 O O . ASN B 1 118 ? 10.891 2.314 4.957 1 89.12 118 ASN B O 1
ATOM 5546 N N . ASP B 1 119 ? 10.562 3.814 6.5 1 81.31 119 ASP B N 1
ATOM 5547 C CA . ASP B 1 119 ? 10.031 2.873 7.48 1 81.31 119 ASP B CA 1
ATOM 5548 C C . ASP B 1 119 ? 8.617 3.264 7.906 1 81.31 119 ASP B C 1
ATOM 5550 O O . ASP B 1 119 ? 8.164 4.379 7.637 1 81.31 119 ASP B O 1
ATOM 5554 N N . GLY B 1 120 ? 7.934 2.305 8.5 1 85.69 120 GLY B N 1
ATOM 5555 C CA . GLY B 1 120 ? 6.566 2.592 8.906 1 85.69 120 GLY B CA 1
ATOM 5556 C C . GLY B 1 120 ? 5.676 3.02 7.754 1 85.69 120 GLY B C 1
ATOM 5557 O O . GLY B 1 120 ? 5.555 2.301 6.762 1 85.69 120 GLY B O 1
ATOM 5558 N N . ASN B 1 121 ? 5.211 4.273 7.836 1 87.56 121 ASN B N 1
ATOM 5559 C CA . ASN B 1 121 ? 4.285 4.766 6.82 1 87.56 121 ASN B CA 1
ATOM 5560 C C . ASN B 1 121 ? 5.008 5.605 5.77 1 87.56 121 ASN B C 1
ATOM 5562 O O . ASN B 1 121 ? 4.383 6.098 4.828 1 87.56 121 ASN B O 1
ATOM 5566 N N . TYR B 1 122 ? 6.32 5.766 5.941 1 90.88 122 TYR B N 1
ATOM 5567 C CA . TYR B 1 122 ? 7.086 6.598 5.02 1 90.88 122 TYR B CA 1
ATOM 5568 C C . TYR B 1 122 ? 7.551 5.789 3.814 1 90.88 122 TYR B C 1
ATOM 5570 O O . TYR B 1 122 ? 7.918 4.621 3.947 1 90.88 122 TYR B O 1
ATOM 5578 N N . ARG B 1 123 ? 7.59 6.383 2.602 1 90.81 123 ARG B N 1
ATOM 5579 C CA . ARG B 1 123 ? 7.992 5.742 1.354 1 90.81 123 ARG B CA 1
ATOM 5580 C C . ARG B 1 123 ? 8.789 6.699 0.479 1 90.81 123 ARG B C 1
ATOM 5582 O O . ARG B 1 123 ? 8.617 6.723 -0.742 1 90.81 123 ARG B O 1
ATOM 5589 N N . GLU B 1 124 ? 9.641 7.457 1.06 1 92.94 124 GLU B N 1
ATOM 5590 C CA . GLU B 1 124 ? 10.32 8.523 0.322 1 92.94 124 GLU B CA 1
ATOM 5591 C C . GLU B 1 124 ? 11.195 7.949 -0.788 1 92.94 124 GLU B C 1
ATOM 5593 O O . GLU B 1 124 ? 11.375 8.578 -1.833 1 92.94 124 GLU B O 1
ATOM 5598 N N . LEU B 1 125 ? 11.758 6.676 -0.6 1 91.12 125 LEU B N 1
ATOM 5599 C CA . LEU B 1 125 ? 12.672 6.086 -1.575 1 91.12 125 LEU B CA 1
ATOM 5600 C C . LEU B 1 125 ? 11.945 5.77 -2.877 1 91.12 125 LEU B C 1
ATOM 5602 O O . LEU B 1 125 ? 12.578 5.543 -3.908 1 91.12 125 LEU B O 1
ATOM 5606 N N . ARG B 1 126 ? 10.695 5.742 -2.797 1 89.12 126 ARG B N 1
ATOM 5607 C CA . ARG B 1 126 ? 9.906 5.488 -4 1 89.12 126 ARG B CA 1
ATOM 5608 C C . ARG B 1 126 ? 9.969 6.68 -4.953 1 89.12 126 ARG B C 1
ATOM 5610 O O . ARG B 1 126 ? 9.922 6.508 -6.172 1 89.12 126 ARG B O 1
ATOM 5617 N N . TRP B 1 127 ? 10.133 7.922 -4.441 1 91.31 127 TRP B N 1
ATOM 5618 C CA . TRP B 1 127 ? 9.93 9.102 -5.277 1 91.31 127 TRP B CA 1
ATOM 5619 C C . TRP B 1 127 ? 11.203 9.938 -5.359 1 91.31 127 TRP B C 1
ATOM 5621 O O . TRP B 1 127 ? 11.383 10.711 -6.297 1 91.31 127 TRP B O 1
ATOM 5631 N N . PHE B 1 128 ? 12.039 9.789 -4.328 1 94.06 128 PHE B N 1
ATOM 5632 C CA . PHE B 1 128 ? 13.203 10.672 -4.254 1 94.06 128 PHE B CA 1
ATOM 5633 C C . PHE B 1 128 ? 14.492 9.859 -4.188 1 94.06 128 PHE B C 1
ATOM 5635 O O . PHE B 1 128 ? 14.477 8.68 -3.83 1 94.06 128 PHE B O 1
ATOM 5642 N N . THR B 1 129 ? 15.555 10.5 -4.582 1 91.31 129 THR B N 1
ATOM 5643 C CA . THR B 1 129 ? 16.906 9.945 -4.496 1 91.31 129 THR B CA 1
ATOM 5644 C C . THR B 1 129 ? 17.703 10.641 -3.398 1 91.31 129 THR B C 1
ATOM 5646 O O . THR B 1 129 ? 17.641 11.867 -3.252 1 91.31 129 THR B O 1
ATOM 5649 N N . ALA B 1 130 ? 18.422 9.844 -2.619 1 92.69 130 ALA B N 1
ATOM 5650 C CA . ALA B 1 130 ? 19.281 10.414 -1.58 1 92.69 130 ALA B CA 1
ATOM 5651 C C . ALA B 1 130 ? 20.516 11.055 -2.184 1 92.69 130 ALA B C 1
ATOM 5653 O O . ALA B 1 130 ? 21.141 10.492 -3.088 1 92.69 130 ALA B O 1
ATOM 5654 N N . TRP B 1 131 ? 20.812 12.336 -1.77 1 93.69 131 TRP B N 1
ATOM 5655 C CA . TRP B 1 131 ? 22.062 12.953 -2.193 1 93.69 131 TRP B CA 1
ATOM 5656 C C . TRP B 1 131 ? 23.25 12.25 -1.556 1 93.69 131 TRP B C 1
ATOM 5658 O O . TRP B 1 131 ? 23.297 12.047 -0.34 1 93.69 131 TRP B O 1
ATOM 5668 N N . LYS B 1 132 ? 24.266 11.898 -2.336 1 88.62 132 LYS B N 1
ATOM 5669 C CA . LYS B 1 132 ? 25.344 11.07 -1.829 1 88.62 132 LYS B CA 1
ATOM 5670 C C . LYS B 1 132 ? 26.672 11.82 -1.851 1 88.62 132 LYS B C 1
ATOM 5672 O O . LYS B 1 132 ? 27.641 11.398 -1.217 1 88.62 132 LYS B O 1
ATOM 5677 N N . GLN B 1 133 ? 26.719 12.961 -2.533 1 83.75 133 GLN B N 1
ATOM 5678 C CA . GLN B 1 133 ? 27.969 13.711 -2.627 1 83.75 133 GLN B CA 1
ATOM 5679 C C . GLN B 1 133 ? 28.109 14.695 -1.471 1 83.75 133 GLN B C 1
ATOM 5681 O O . GLN B 1 133 ? 27.375 15.695 -1.412 1 83.75 133 GLN B O 1
ATOM 5686 N N . LYS B 1 134 ? 29.062 14.414 -0.597 1 83.56 134 LYS B N 1
ATOM 5687 C CA . LYS B 1 134 ? 29.141 15.211 0.624 1 83.56 134 LYS B CA 1
ATOM 5688 C C . LYS B 1 134 ? 30.375 16.109 0.604 1 83.56 134 LYS B C 1
ATOM 5690 O O . LYS B 1 134 ? 30.531 16.969 1.476 1 83.56 134 LYS B O 1
ATOM 5695 N N . ASP B 1 135 ? 31.141 16 -0.409 1 81.19 135 A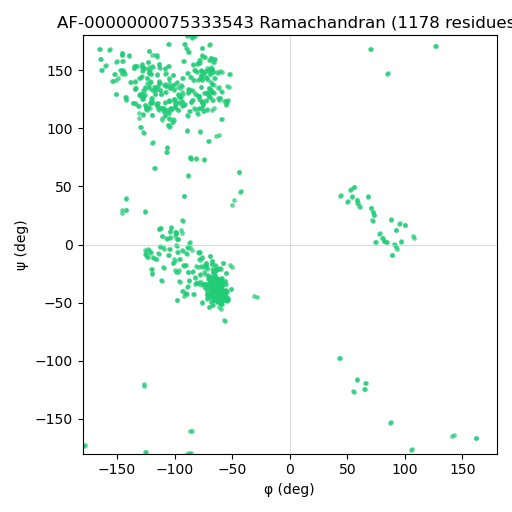SP B N 1
ATOM 5696 C CA . ASP B 1 135 ? 32.469 16.625 -0.353 1 81.19 135 ASP B CA 1
ATOM 5697 C C . ASP B 1 135 ? 32.438 18 -1.029 1 81.19 135 ASP B C 1
ATOM 5699 O O . ASP B 1 135 ? 33.344 18.812 -0.835 1 81.19 135 ASP B O 1
ATOM 5703 N N . GLN B 1 136 ? 31.531 18.219 -1.893 1 86.25 136 GLN B N 1
ATOM 5704 C CA . GLN B 1 136 ? 31.531 19.5 -2.596 1 86.25 136 GLN B CA 1
ATOM 5705 C C . GLN B 1 136 ? 30.109 19.953 -2.918 1 86.25 136 GLN B C 1
ATOM 5707 O O . GLN B 1 136 ? 29.188 19.125 -2.99 1 86.25 136 GLN B O 1
ATOM 5712 N N . LEU B 1 137 ? 29.969 21.297 -2.953 1 94.06 137 LEU B N 1
ATOM 5713 C CA . LEU B 1 137 ? 28.75 21.875 -3.504 1 94.06 137 LEU B CA 1
ATOM 5714 C C . LEU B 1 137 ? 28.828 21.953 -5.023 1 94.06 137 LEU B C 1
ATOM 5716 O O . LEU B 1 137 ? 29.891 22.203 -5.59 1 94.06 137 LEU B O 1
ATOM 5720 N N . GLU B 1 138 ? 27.734 21.688 -5.68 1 93.94 138 GLU B N 1
ATOM 5721 C CA . GLU B 1 138 ? 27.672 21.75 -7.137 1 93.94 138 GLU B CA 1
ATOM 5722 C C . GLU B 1 138 ? 26.859 22.938 -7.605 1 93.94 138 GLU B C 1
ATOM 5724 O O . GLU B 1 138 ? 26 23.438 -6.871 1 93.94 138 GLU B O 1
ATOM 5729 N N . ASP B 1 139 ? 27.234 23.375 -8.789 1 91.62 139 ASP B N 1
ATOM 5730 C CA . ASP B 1 139 ? 26.469 24.469 -9.375 1 91.62 139 ASP B CA 1
ATOM 5731 C C . ASP B 1 139 ? 25.172 23.969 -10 1 91.62 139 ASP B C 1
ATOM 5733 O O . ASP B 1 139 ? 25.203 23.141 -10.914 1 91.62 139 ASP B O 1
ATOM 5737 N N . PHE B 1 140 ? 24.125 24.406 -9.484 1 95.75 140 PHE B N 1
ATOM 5738 C CA . PHE B 1 140 ? 22.812 24.062 -10.008 1 95.75 140 PHE B CA 1
ATOM 5739 C C . PHE B 1 140 ? 22.266 25.188 -10.883 1 95.75 140 PHE B C 1
ATOM 5741 O O . PHE B 1 140 ? 22.062 26.297 -10.398 1 95.75 140 PHE B O 1
ATOM 5748 N N . GLN B 1 141 ? 22.047 24.844 -12.125 1 93.75 141 GLN B N 1
ATOM 5749 C CA . GLN B 1 141 ? 21.453 25.812 -13.031 1 93.75 141 GLN B CA 1
ATOM 5750 C C . GLN B 1 141 ? 19.953 25.969 -12.781 1 93.75 141 GLN B C 1
ATOM 5752 O O . GLN B 1 141 ? 19.219 24.984 -12.883 1 93.75 141 GLN B O 1
ATOM 5757 N N . LEU B 1 142 ? 19.547 27.188 -12.477 1 95.69 142 LEU B N 1
ATOM 5758 C CA . LEU B 1 142 ? 18.141 27.406 -12.219 1 95.69 142 LEU B CA 1
ATOM 5759 C C . LEU B 1 142 ? 17.312 27.25 -13.5 1 95.69 142 LEU B C 1
ATOM 5761 O O . LEU B 1 142 ? 17.828 27.5 -14.602 1 95.69 142 LEU B O 1
ATOM 5765 N N . PRO B 1 143 ? 16.031 26.734 -13.352 1 91.5 143 PRO B N 1
ATOM 5766 C CA . PRO B 1 143 ? 15.172 26.75 -14.531 1 91.5 143 PRO B CA 1
ATOM 5767 C C . PRO B 1 143 ? 15.094 28.125 -15.195 1 91.5 143 PRO B C 1
ATOM 5769 O O . PRO B 1 143 ? 15.078 29.141 -14.5 1 91.5 143 PRO B O 1
ATOM 5772 N N . ASN B 1 144 ? 14.961 28.172 -16.484 1 90.19 144 ASN B N 1
ATOM 5773 C CA . ASN B 1 144 ? 15.062 29.391 -17.281 1 90.19 144 ASN B CA 1
ATOM 5774 C C . ASN B 1 144 ? 14.102 30.469 -16.781 1 90.19 144 ASN B C 1
ATOM 5776 O O . ASN B 1 144 ? 14.5 31.609 -16.578 1 90.19 144 ASN B O 1
ATOM 5780 N N . GLU B 1 145 ? 12.898 30.141 -16.547 1 92.81 145 GLU B N 1
ATOM 5781 C CA . GLU B 1 145 ? 11.898 31.109 -16.109 1 92.81 145 GLU B CA 1
ATOM 5782 C C . GLU B 1 145 ? 12.25 31.688 -14.75 1 92.81 145 GLU B C 1
ATOM 5784 O O . GLU B 1 145 ? 12.031 32.875 -14.5 1 92.81 145 GLU B O 1
ATOM 5789 N N . ILE B 1 146 ? 12.766 30.891 -13.898 1 95.12 146 ILE B N 1
ATOM 5790 C CA . ILE B 1 146 ? 13.164 31.312 -12.562 1 95.12 146 ILE B CA 1
ATOM 5791 C C . ILE B 1 146 ? 14.406 32.188 -12.656 1 95.12 146 ILE B C 1
ATOM 5793 O O . ILE B 1 146 ? 14.477 33.25 -12.008 1 95.12 146 ILE B O 1
ATOM 5797 N N . SER B 1 147 ? 15.359 31.734 -13.445 1 95.19 147 SER B N 1
ATOM 5798 C CA . SER B 1 147 ? 16.609 32.469 -13.648 1 95.19 147 SER B CA 1
ATOM 5799 C C . SER B 1 147 ? 16.344 33.875 -14.148 1 95.19 147 SER B C 1
ATOM 5801 O O . SER B 1 147 ? 16.922 34.844 -13.625 1 95.19 147 SER B O 1
ATOM 5803 N N . VAL B 1 148 ? 15.492 34.031 -15.094 1 95.25 148 VAL B N 1
ATOM 5804 C CA . VAL B 1 148 ? 15.172 35.312 -15.688 1 95.25 148 VAL B CA 1
ATOM 5805 C C . VAL B 1 148 ? 14.445 36.188 -14.664 1 95.25 148 VAL B C 1
ATOM 5807 O O . VAL B 1 148 ? 14.781 37.375 -14.492 1 95.25 148 VAL B O 1
ATOM 5810 N N . ALA B 1 149 ? 13.547 35.594 -13.984 1 96 149 ALA B N 1
ATOM 5811 C CA . ALA B 1 149 ? 12.719 36.344 -13.047 1 96 149 ALA B CA 1
ATOM 5812 C C . ALA B 1 149 ? 13.555 36.875 -11.875 1 96 149 ALA B C 1
ATOM 5814 O O . ALA B 1 149 ? 13.359 38 -11.414 1 96 149 ALA B O 1
ATOM 5815 N N . LEU B 1 150 ? 14.5 36.094 -11.375 1 96.56 150 LEU B N 1
ATOM 5816 C CA . LEU B 1 150 ? 15.266 36.438 -10.18 1 96.56 150 LEU B CA 1
ATOM 5817 C C . LEU B 1 150 ? 16.609 37.062 -10.547 1 96.56 150 LEU B C 1
ATOM 5819 O O . LEU B 1 150 ? 17.328 37.531 -9.672 1 96.56 150 LEU B O 1
ATOM 5823 N N . LYS B 1 151 ? 16.906 37.062 -11.82 1 96.56 151 LYS B N 1
ATOM 5824 C CA . LYS B 1 151 ? 18.219 37.5 -12.289 1 96.56 151 LYS B CA 1
ATOM 5825 C C . LYS B 1 151 ? 19.344 36.75 -11.594 1 96.56 151 LYS B C 1
ATOM 5827 O O . LYS B 1 151 ? 20.281 37.375 -11.07 1 96.56 151 LYS B O 1
ATOM 5832 N N . GLN B 1 152 ? 19.156 35.5 -11.438 1 96.5 152 GLN B N 1
ATOM 5833 C CA . GLN B 1 152 ? 20.109 34.562 -10.875 1 96.5 152 GLN B CA 1
ATOM 5834 C C . GLN B 1 152 ? 20.281 33.344 -11.781 1 96.5 152 GLN B C 1
ATOM 5836 O O . GLN B 1 152 ? 19.312 32.688 -12.141 1 96.5 152 GLN B O 1
ATOM 5841 N N . LYS B 1 153 ? 21.453 33 -12.102 1 94.62 153 LYS B N 1
ATOM 5842 C CA . LYS B 1 153 ? 21.688 31.969 -13.094 1 94.62 153 LYS B CA 1
ATOM 5843 C C . LYS B 1 153 ? 21.812 30.594 -12.43 1 94.62 153 LYS B C 1
ATOM 5845 O O . LYS B 1 153 ? 21.266 29.609 -12.922 1 94.62 153 LYS B O 1
ATOM 5850 N N . SER B 1 154 ? 22.547 30.562 -11.352 1 96.81 154 SER B N 1
ATOM 5851 C CA . SER B 1 154 ? 22.828 29.297 -10.688 1 96.81 154 SER B CA 1
ATOM 5852 C C . SER B 1 154 ? 22.906 29.469 -9.172 1 96.81 154 SER B C 1
ATOM 5854 O O . SER B 1 154 ? 22.938 30.609 -8.672 1 96.81 154 SER B O 1
ATOM 5856 N N . VAL B 1 155 ? 22.844 28.469 -8.508 1 97.75 155 VAL B N 1
ATOM 5857 C CA . VAL B 1 155 ? 22.922 28.469 -7.051 1 97.75 155 VAL B CA 1
ATOM 5858 C C . VAL B 1 155 ? 23.672 27.219 -6.574 1 97.75 155 VAL B C 1
ATOM 5860 O O . VAL B 1 155 ? 23.641 26.188 -7.234 1 97.75 155 VAL B O 1
ATOM 5863 N N . PRO B 1 156 ? 24.391 27.344 -5.434 1 97.25 156 PRO B N 1
ATOM 5864 C CA . PRO B 1 156 ? 25.031 26.141 -4.875 1 97.25 156 PRO B CA 1
ATOM 5865 C C . PRO B 1 156 ? 24.016 25.062 -4.484 1 97.25 156 PRO B C 1
ATOM 5867 O O . PRO B 1 156 ? 22.969 25.375 -3.92 1 97.25 156 PRO B O 1
ATOM 5870 N N . PHE B 1 157 ? 24.312 23.812 -4.848 1 97.5 157 PHE B N 1
ATOM 5871 C CA . PHE B 1 157 ? 23.469 22.656 -4.594 1 97.5 157 PHE B CA 1
ATOM 5872 C C . PHE B 1 157 ? 24.266 21.547 -3.904 1 97.5 157 PHE B C 1
ATOM 5874 O O . PHE B 1 157 ? 25.359 21.188 -4.359 1 97.5 157 PHE B O 1
ATOM 5881 N N . GLY B 1 158 ? 23.766 21.094 -2.775 1 97.19 158 GLY B N 1
ATOM 5882 C CA . GLY B 1 158 ? 24.422 19.969 -2.129 1 97.19 158 GLY B CA 1
ATOM 5883 C C . GLY B 1 158 ? 24.438 20.078 -0.616 1 97.19 158 GLY B C 1
ATOM 5884 O O . GLY B 1 158 ? 23.656 20.828 -0.031 1 97.19 158 GLY B O 1
ATOM 5885 N N . TYR B 1 159 ? 25.328 19.234 0.007 1 96.38 159 TYR B N 1
ATOM 5886 C CA . TYR B 1 159 ? 25.516 19.219 1.453 1 96.38 159 TYR B CA 1
ATOM 5887 C C . TYR B 1 159 ? 26.484 20.328 1.885 1 96.38 159 TYR B C 1
ATOM 5889 O O . TYR B 1 159 ? 27.625 20.375 1.417 1 96.38 159 TYR B O 1
ATOM 5897 N N . GLY B 1 160 ? 25.969 21.203 2.652 1 96.81 160 GLY B N 1
ATOM 5898 C CA . GLY B 1 160 ? 26.734 22.344 3.143 1 96.81 160 GLY B CA 1
ATOM 5899 C C . GLY B 1 160 ? 25.953 23.25 4.07 1 96.81 160 GLY B C 1
ATOM 5900 O O . GLY B 1 160 ? 24.906 22.859 4.582 1 96.81 160 GLY B O 1
ATOM 5901 N N . PHE B 1 161 ? 26.578 24.406 4.441 1 97.44 161 PHE B N 1
ATOM 5902 C CA . PHE B 1 161 ? 25.906 25.359 5.324 1 97.44 161 PHE B CA 1
ATOM 5903 C C . PHE B 1 161 ? 26.172 26.797 4.867 1 97.44 161 PHE B C 1
ATOM 5905 O O . PHE B 1 161 ? 26.953 27.031 3.943 1 97.44 161 PHE B O 1
ATOM 5912 N N . ILE B 1 162 ? 25.375 27.688 5.336 1 97.81 162 ILE B N 1
ATOM 5913 C CA . ILE B 1 162 ? 25.516 29.109 5.008 1 97.81 162 ILE B CA 1
ATOM 5914 C C . ILE B 1 162 ? 26.344 29.812 6.09 1 97.81 162 ILE B C 1
ATOM 5916 O O . ILE B 1 162 ? 26.031 29.703 7.277 1 97.81 162 ILE B O 1
ATOM 5920 N N . GLN B 1 163 ? 27.344 30.469 5.625 1 96.69 163 GLN B N 1
ATOM 5921 C CA . GLN B 1 163 ? 28.172 31.25 6.539 1 96.69 163 GLN B CA 1
ATOM 5922 C C . GLN B 1 163 ? 27.844 32.75 6.457 1 96.69 163 GLN B C 1
ATOM 5924 O O . GLN B 1 163 ? 28.266 33.438 5.527 1 96.69 163 GLN B O 1
ATOM 5929 N N . PHE B 1 164 ? 27.156 33.219 7.461 1 96.12 164 PHE B N 1
ATOM 5930 C CA . PHE B 1 164 ? 26.906 34.656 7.594 1 96.12 164 PHE B CA 1
ATOM 5931 C C . PHE B 1 164 ? 28.062 35.344 8.297 1 96.12 164 PHE B C 1
ATOM 5933 O O . PHE B 1 164 ? 29.016 34.688 8.742 1 96.12 164 PHE B O 1
ATOM 5940 N N . LEU B 1 165 ? 27.984 36.656 8.438 1 92.06 165 LEU B N 1
ATOM 5941 C CA . LEU B 1 165 ? 29.062 37.406 9.07 1 92.06 165 LEU B CA 1
ATOM 5942 C C . LEU B 1 165 ? 29.125 37.125 10.57 1 92.06 165 LEU B C 1
ATOM 5944 O O . LEU B 1 165 ? 30.203 37.125 11.164 1 92.06 165 LEU B O 1
ATOM 5948 N N . ASP B 1 166 ? 28.031 36.812 11.078 1 91.88 166 ASP B N 1
ATOM 5949 C CA . ASP B 1 166 ? 27.969 36.75 12.531 1 91.88 166 ASP B CA 1
ATOM 5950 C C . ASP B 1 166 ? 27.547 35.375 13.008 1 91.88 166 ASP B C 1
ATOM 5952 O O . ASP B 1 166 ? 27.547 35.094 14.211 1 91.88 166 ASP B O 1
ATOM 5956 N N . THR B 1 167 ? 27.156 34.469 12.117 1 94.75 167 THR B N 1
ATOM 5957 C CA . THR B 1 167 ? 26.734 33.125 12.516 1 94.75 167 THR B CA 1
ATOM 5958 C C . THR B 1 167 ? 26.703 32.188 11.305 1 94.75 167 THR B C 1
ATOM 5960 O O . THR B 1 167 ? 26.922 32.625 10.172 1 94.75 167 THR B O 1
ATOM 5963 N N . ALA B 1 168 ? 26.578 30.891 11.602 1 96.88 168 ALA B N 1
ATOM 5964 C CA . ALA B 1 168 ? 26.422 29.875 10.555 1 96.88 168 ALA B CA 1
ATOM 5965 C C . ALA B 1 168 ? 25.141 29.078 10.742 1 96.88 168 ALA B C 1
ATOM 5967 O O . ALA B 1 168 ? 24.75 28.766 11.867 1 96.88 168 ALA B O 1
ATOM 5968 N N . VAL B 1 169 ? 24.453 28.891 9.625 1 98.12 169 VAL B N 1
ATOM 5969 C CA . VAL B 1 169 ? 23.141 28.25 9.641 1 98.12 169 VAL B CA 1
ATOM 5970 C C . VAL B 1 169 ? 23.125 27.062 8.672 1 98.12 169 VAL B C 1
ATOM 5972 O O . VAL B 1 169 ? 23.656 27.172 7.562 1 98.12 169 VAL B O 1
ATOM 5975 N N . ALA B 1 170 ? 22.578 25.938 9.086 1 98 170 ALA B N 1
ATOM 5976 C CA . ALA B 1 170 ? 22.484 24.766 8.211 1 98 170 ALA B CA 1
ATOM 5977 C C . ALA B 1 170 ? 21.078 24.156 8.273 1 98 170 ALA B C 1
ATOM 5979 O O . ALA B 1 170 ? 20.359 24.312 9.266 1 98 170 ALA B O 1
ATOM 5980 N N . ALA B 1 171 ? 20.766 23.5 7.18 1 97.62 171 ALA B N 1
ATOM 5981 C CA . ALA B 1 171 ? 19.5 22.781 7.117 1 97.62 171 ALA B CA 1
ATOM 5982 C C . ALA B 1 171 ? 19.703 21.281 7.332 1 97.62 171 ALA B C 1
ATOM 5984 O O . ALA B 1 171 ? 20.719 20.734 6.91 1 97.62 171 ALA B O 1
ATOM 5985 N N . GLU B 1 172 ? 18.891 20.734 8.055 1 96.25 172 GLU B N 1
ATOM 5986 C CA . GLU B 1 172 ? 18.672 19.297 8.211 1 96.25 172 GLU B CA 1
ATOM 5987 C C . GLU B 1 172 ? 17.219 18.938 7.93 1 96.25 172 GLU B C 1
ATOM 5989 O O . GLU B 1 172 ? 16.312 19.688 8.266 1 96.25 172 GLU B O 1
ATOM 5994 N N . ILE B 1 173 ? 17.016 17.766 7.297 1 97.56 173 ILE B N 1
ATOM 5995 C CA . ILE B 1 173 ? 15.656 17.484 6.867 1 97.56 173 ILE B CA 1
ATOM 5996 C C . ILE B 1 173 ? 15.148 16.219 7.539 1 97.56 173 ILE B C 1
ATOM 5998 O O . ILE B 1 173 ? 15.625 15.117 7.246 1 97.56 173 ILE B O 1
ATOM 6002 N N . CYS B 1 174 ? 14.219 16.297 8.406 1 96.75 174 CYS B N 1
ATOM 6003 C CA . CYS B 1 174 ? 13.391 15.273 9.047 1 96.75 174 CYS B CA 1
ATOM 6004 C C . CYS B 1 174 ? 14.227 14.062 9.445 1 96.75 174 CYS B C 1
ATOM 6006 O O . CYS B 1 174 ? 14.977 14.117 10.422 1 96.75 174 CYS B O 1
ATOM 6008 N N . GLU B 1 175 ? 14.273 12.961 8.641 1 93.5 175 GLU B N 1
ATOM 6009 C CA . GLU B 1 175 ? 14.898 11.672 8.93 1 93.5 175 GLU B CA 1
ATOM 6010 C C . GLU B 1 175 ? 16.375 11.836 9.289 1 93.5 175 GLU B C 1
ATOM 6012 O O . GLU B 1 175 ? 16.938 11.016 10.016 1 93.5 175 GLU B O 1
ATOM 6017 N N . GLU B 1 176 ? 16.984 12.859 8.859 1 93.25 176 GLU B N 1
ATOM 6018 C CA . GLU B 1 176 ? 18.406 13.086 9.062 1 93.25 176 GLU B CA 1
ATOM 6019 C C . GLU B 1 176 ? 18.75 13.203 10.547 1 93.25 176 GLU B C 1
ATOM 6021 O O . GLU B 1 176 ? 19.828 12.797 10.984 1 93.25 176 GLU B O 1
ATOM 6026 N N . LEU B 1 177 ? 17.812 13.672 11.289 1 91.88 177 LEU B N 1
ATOM 6027 C CA . LEU B 1 177 ? 17.984 13.82 12.734 1 91.88 177 LEU B CA 1
ATOM 6028 C C . LEU B 1 177 ? 18.078 12.453 13.406 1 91.88 177 LEU B C 1
ATOM 6030 O O . LEU B 1 177 ? 18.766 12.297 14.422 1 91.88 177 LEU B O 1
ATOM 6034 N N . PHE B 1 178 ? 17.422 11.492 12.812 1 88 178 PHE B N 1
ATOM 6035 C CA . PHE B 1 178 ? 17.203 10.227 13.508 1 88 178 PHE B CA 1
ATOM 6036 C C . PHE B 1 178 ? 18.234 9.195 13.07 1 88 178 PHE B C 1
ATOM 6038 O O . PHE B 1 178 ? 18.156 8.031 13.477 1 88 178 PHE B O 1
ATOM 6045 N N . THR B 1 179 ? 19.156 9.57 12.281 1 85.94 179 THR B N 1
ATOM 6046 C CA . THR B 1 179 ? 20.203 8.656 11.836 1 85.94 179 THR B CA 1
ATOM 6047 C C . THR B 1 179 ? 21.266 8.477 12.922 1 85.94 179 THR B C 1
ATOM 6049 O O . THR B 1 179 ? 21.391 9.32 13.812 1 85.94 179 THR B O 1
ATOM 6052 N N . PRO B 1 180 ? 22.047 7.371 12.859 1 75.44 180 PRO B N 1
ATOM 6053 C CA . PRO B 1 180 ? 23.062 7.129 13.883 1 75.44 180 PRO B CA 1
ATOM 6054 C C . PRO B 1 180 ? 24.094 8.25 13.953 1 75.44 180 PRO B C 1
ATOM 6056 O O . PRO B 1 180 ? 24.562 8.594 15.039 1 75.44 180 PRO B O 1
ATOM 6059 N N . ILE B 1 181 ? 24.484 8.773 12.797 1 83.31 181 ILE B N 1
ATOM 6060 C CA . ILE B 1 181 ? 25.328 9.953 12.719 1 83.31 181 ILE B CA 1
ATOM 6061 C C . ILE B 1 181 ? 24.594 11.07 11.977 1 83.31 181 ILE B C 1
ATOM 6063 O O . ILE B 1 181 ? 24.75 11.227 10.766 1 83.31 181 ILE B O 1
ATOM 6067 N N . PRO B 1 182 ? 23.859 11.82 12.75 1 88.12 182 PRO B N 1
ATOM 6068 C CA . PRO B 1 182 ? 23.094 12.883 12.094 1 88.12 182 PRO B CA 1
ATOM 6069 C C . PRO B 1 182 ? 23.984 13.992 11.539 1 88.12 182 PRO B C 1
ATOM 6071 O O . PRO B 1 182 ? 25.047 14.266 12.094 1 88.12 182 PRO B O 1
ATOM 6074 N N . PRO B 1 183 ? 23.562 14.656 10.492 1 91 183 PRO B N 1
ATOM 6075 C CA . PRO B 1 183 ? 24.375 15.688 9.852 1 91 183 PRO B CA 1
ATOM 6076 C C . PRO B 1 183 ? 24.812 16.797 10.812 1 91 183 PRO B C 1
ATOM 6078 O O . PRO B 1 183 ? 25.906 17.328 10.688 1 91 183 PRO B O 1
ATOM 6081 N N . HIS B 1 184 ? 24.016 17.125 11.812 1 92.88 184 HIS B N 1
ATOM 6082 C CA . HIS B 1 184 ? 24.359 18.219 12.711 1 92.88 184 HIS B CA 1
ATOM 6083 C C . HIS B 1 184 ? 25.625 17.891 13.508 1 92.88 184 HIS B C 1
ATOM 6085 O O . HIS B 1 184 ? 26.25 18.797 14.062 1 92.88 184 HIS B O 1
ATOM 6091 N N . ALA B 1 185 ? 25.922 16.594 13.594 1 87.75 185 ALA B N 1
ATOM 6092 C CA . ALA B 1 185 ? 27.141 16.234 14.305 1 87.75 185 ALA B CA 1
ATOM 6093 C C . ALA B 1 185 ? 28.375 16.828 13.633 1 87.75 185 ALA B C 1
ATOM 6095 O O . ALA B 1 185 ? 29.125 17.578 14.266 1 87.75 185 ALA B O 1
ATOM 6096 N N . ASP B 1 186 ? 28.531 16.578 12.344 1 89.06 186 ASP B N 1
ATOM 6097 C CA . ASP B 1 186 ? 29.672 17.109 11.594 1 89.06 186 ASP B CA 1
ATOM 6098 C C . ASP B 1 186 ? 29.516 18.625 11.383 1 89.06 186 ASP B C 1
ATOM 6100 O O . ASP B 1 186 ? 30.5 19.359 11.391 1 89.06 186 ASP B O 1
ATOM 6104 N N . LEU B 1 187 ? 28.359 19.094 11.219 1 93 187 LEU B N 1
ATOM 6105 C CA . LEU B 1 187 ? 28.094 20.516 10.992 1 93 187 LEU B CA 1
ATOM 6106 C C . LEU B 1 187 ? 28.484 21.344 12.211 1 93 187 LEU B C 1
ATOM 6108 O O . LEU B 1 187 ? 29.078 22.422 12.078 1 93 187 LEU B O 1
ATOM 6112 N N . ALA B 1 188 ? 28.125 20.812 13.359 1 91.88 188 ALA B N 1
ATOM 6113 C CA . ALA B 1 188 ? 28.484 21.5 14.594 1 91.88 188 ALA B CA 1
ATOM 6114 C C . ALA B 1 188 ? 30 21.688 14.703 1 91.88 188 ALA B C 1
ATOM 6116 O O . ALA B 1 188 ? 30.484 22.75 15.094 1 91.88 188 ALA B O 1
ATOM 6117 N N . LEU B 1 189 ? 30.688 20.672 14.344 1 87.94 189 LEU B N 1
ATOM 6118 C CA . LEU B 1 189 ? 32.156 20.719 14.398 1 87.94 189 LEU B CA 1
ATOM 6119 C C . LEU B 1 189 ? 32.688 21.719 13.391 1 87.94 189 LEU B C 1
ATOM 6121 O O . LEU B 1 189 ? 33.844 22.172 13.523 1 87.94 189 LEU B O 1
ATOM 6125 N N . ASN B 1 190 ? 31.891 22.031 12.383 1 91.06 190 ASN B N 1
ATOM 6126 C CA . ASN B 1 190 ? 32.312 22.984 11.367 1 91.06 190 ASN B CA 1
ATOM 6127 C C . ASN B 1 190 ? 31.828 24.391 11.703 1 91.06 190 ASN B C 1
ATOM 6129 O O . ASN B 1 190 ? 31.797 25.266 10.828 1 91.06 190 ASN B O 1
ATOM 6133 N N . GLY B 1 191 ? 31.344 24.625 12.906 1 90.5 191 GLY B N 1
ATOM 6134 C CA . GLY B 1 191 ? 31.047 25.969 13.383 1 90.5 191 GLY B CA 1
ATOM 6135 C C . GLY B 1 191 ? 29.578 26.344 13.227 1 90.5 191 GLY B C 1
ATOM 6136 O O . GLY B 1 191 ? 29.188 27.469 13.547 1 90.5 191 GLY B O 1
ATOM 6137 N N . VAL B 1 192 ? 28.797 25.438 12.75 1 95.88 192 VAL B N 1
ATOM 6138 C CA . VAL B 1 192 ? 27.391 25.75 12.586 1 95.88 192 VAL B CA 1
ATOM 6139 C C . VAL B 1 192 ? 26.734 25.891 13.961 1 95.88 192 VAL B C 1
ATOM 6141 O O . VAL B 1 192 ? 26.922 25.062 14.844 1 95.88 192 VAL B O 1
ATOM 6144 N N . GLU B 1 193 ? 25.969 26.938 14.109 1 95.31 193 GLU B N 1
ATOM 6145 C CA . GLU B 1 193 ? 25.359 27.219 15.406 1 95.31 193 GLU B CA 1
ATOM 6146 C C . GLU B 1 193 ? 23.844 27.016 15.359 1 95.31 193 GLU B C 1
ATOM 6148 O O . GLU B 1 193 ? 23.219 26.734 16.391 1 95.31 193 GLU B O 1
ATOM 6153 N N . VAL B 1 194 ? 23.266 27.266 14.227 1 97.44 194 VAL B N 1
ATOM 6154 C CA . VAL B 1 194 ? 21.812 27.156 14.086 1 97.44 194 VAL B CA 1
ATOM 6155 C C . VAL B 1 194 ? 21.453 26.031 13.109 1 97.44 194 VAL B C 1
ATOM 6157 O O . VAL B 1 194 ? 21.906 26.047 11.961 1 97.44 194 VAL B O 1
ATOM 6160 N N . PHE B 1 195 ? 20.734 25.078 13.594 1 97.75 195 PHE B N 1
ATOM 6161 C CA . PHE B 1 195 ? 20.281 23.953 12.789 1 97.75 195 PHE B CA 1
ATOM 6162 C C . PHE B 1 195 ? 18.781 24.047 12.516 1 97.75 195 PHE B C 1
ATOM 6164 O O . PHE B 1 195 ? 17.984 24.156 13.453 1 97.75 195 PHE B O 1
ATOM 6171 N N . MET B 1 196 ? 18.438 24.062 11.258 1 98.5 196 MET B N 1
ATOM 6172 C CA . MET B 1 196 ? 17.031 24.141 10.859 1 98.5 196 MET B CA 1
ATOM 6173 C C . MET B 1 196 ? 16.531 22.797 10.359 1 98.5 196 MET B C 1
ATOM 6175 O O . MET B 1 196 ? 16.906 22.344 9.273 1 98.5 196 MET B O 1
ATOM 6179 N N . ASN B 1 197 ? 15.711 22.141 11.102 1 98.12 197 ASN B N 1
ATOM 6180 C CA . ASN B 1 197 ? 15.156 20.859 10.68 1 98.12 197 ASN B CA 1
ATOM 6181 C C . ASN B 1 197 ? 13.711 21 10.219 1 98.12 197 ASN B C 1
ATOM 6183 O O . ASN B 1 197 ? 12.805 21.141 11.039 1 98.12 197 ASN B O 1
ATOM 6187 N N . ALA B 1 198 ? 13.484 21.016 8.938 1 98.44 198 ALA B N 1
ATOM 6188 C CA . ALA B 1 198 ? 12.141 20.953 8.359 1 98.44 198 ALA B CA 1
ATOM 6189 C C . ALA B 1 198 ? 11.633 19.5 8.344 1 98.44 198 ALA B C 1
ATOM 6191 O O . ALA B 1 198 ? 12.312 18.609 7.844 1 98.44 198 ALA B O 1
ATOM 6192 N N . SER B 1 199 ? 10.406 19.281 8.898 1 96.94 199 SER B N 1
ATOM 6193 C CA . SER B 1 199 ? 9.992 17.906 9.047 1 96.94 199 SER B CA 1
ATOM 6194 C C . SER B 1 199 ? 8.539 17.703 8.609 1 96.94 199 SER B C 1
ATOM 6196 O O . SER B 1 199 ? 7.777 18.672 8.531 1 96.94 199 SER B O 1
ATOM 6198 N N . GLY B 1 200 ? 8.203 16.594 8.172 1 95.56 200 GLY B N 1
ATOM 6199 C CA . GLY B 1 200 ? 6.863 16.047 8 1 95.56 200 GLY B CA 1
ATOM 6200 C C . GLY B 1 200 ? 6.605 14.82 8.852 1 95.56 200 GLY B C 1
ATOM 6201 O O . GLY B 1 200 ? 6.348 13.734 8.32 1 95.56 200 GLY B O 1
ATOM 6202 N N . SER B 1 201 ? 6.59 15.031 10.156 1 93.94 201 SER B N 1
ATOM 6203 C CA . SER B 1 201 ? 6.465 13.93 11.109 1 93.94 201 SER B CA 1
ATOM 6204 C C . SER B 1 201 ? 5.016 13.742 11.547 1 93.94 201 SER B C 1
ATOM 6206 O O . SER B 1 201 ? 4.398 14.672 12.07 1 93.94 201 SER B O 1
ATOM 6208 N N . HIS B 1 202 ? 4.508 12.57 11.336 1 93.12 202 HIS B N 1
ATOM 6209 C CA . HIS B 1 202 ? 3.113 12.32 11.68 1 93.12 202 HIS B CA 1
ATOM 6210 C C . HIS B 1 202 ? 2.982 11.867 13.133 1 93.12 202 HIS B C 1
ATOM 6212 O O . HIS B 1 202 ? 3.973 11.484 13.758 1 93.12 202 HIS B O 1
ATOM 6218 N N . HIS B 1 203 ? 1.732 11.922 13.555 1 92.38 203 HIS B N 1
ATOM 6219 C CA . HIS B 1 203 ? 1.398 11.562 14.922 1 92.38 203 HIS B CA 1
ATOM 6220 C C . HIS B 1 203 ? 1.378 10.047 15.109 1 92.38 203 HIS B C 1
ATOM 6222 O O . HIS B 1 203 ? 0.895 9.32 14.234 1 92.38 203 HIS B O 1
ATOM 6228 N N . GLN B 1 204 ? 1.923 9.586 16.109 1 89.31 204 GLN B N 1
ATOM 6229 C CA . GLN B 1 204 ? 1.806 8.242 16.656 1 89.31 204 GLN B CA 1
ATOM 6230 C C . GLN B 1 204 ? 1.576 8.281 18.172 1 89.31 204 GLN B C 1
ATOM 6232 O O . GLN B 1 204 ? 2.211 9.062 18.875 1 89.31 204 GLN B O 1
ATOM 6237 N N . LEU B 1 205 ? 0.638 7.492 18.609 1 89.5 205 LEU B N 1
ATOM 6238 C CA . LEU B 1 205 ? 0.278 7.512 20.016 1 89.5 205 LEU B CA 1
ATOM 6239 C C . LEU B 1 205 ? 1.507 7.305 20.891 1 89.5 205 LEU B C 1
ATOM 6241 O O . LEU B 1 205 ? 2.281 6.371 20.672 1 89.5 205 LEU B O 1
ATOM 6245 N N . ARG B 1 206 ? 1.801 8.219 21.828 1 86.88 206 ARG B N 1
ATOM 6246 C CA . ARG B 1 206 ? 2.844 8.164 22.844 1 86.88 206 ARG B CA 1
ATOM 6247 C C . ARG B 1 206 ? 4.223 8.367 22.219 1 86.88 206 ARG B C 1
ATOM 6249 O O . ARG B 1 206 ? 5.23 7.922 22.781 1 86.88 206 ARG B O 1
ATOM 6256 N N . LYS B 1 207 ? 4.273 9.047 21.078 1 84.38 207 LYS B N 1
ATOM 6257 C CA . LYS B 1 207 ? 5.582 9.086 20.438 1 84.38 207 LYS B CA 1
ATOM 6258 C C . LYS B 1 207 ? 6.156 10.5 20.453 1 84.38 207 LYS B C 1
ATOM 6260 O O . LYS B 1 207 ? 7.297 10.719 20.031 1 84.38 207 LYS B O 1
ATOM 6265 N N . LEU B 1 208 ? 5.441 11.422 20.969 1 83.75 208 LEU B N 1
ATOM 6266 C CA . LEU B 1 208 ? 5.98 12.773 20.984 1 83.75 208 LEU B CA 1
ATOM 6267 C C . LEU B 1 208 ? 7.266 12.836 21.812 1 83.75 208 LEU B C 1
ATOM 6269 O O . LEU B 1 208 ? 8.188 13.578 21.469 1 83.75 208 LEU B O 1
ATOM 6273 N N . ASP B 1 209 ? 7.344 12.062 22.859 1 83.31 209 ASP B N 1
ATOM 6274 C CA . ASP B 1 209 ? 8.523 12.062 23.719 1 83.31 209 ASP B CA 1
ATOM 6275 C C . ASP B 1 209 ? 9.773 11.641 22.953 1 83.31 209 ASP B C 1
ATOM 6277 O O . ASP B 1 209 ? 10.852 12.203 23.156 1 83.31 209 ASP B O 1
ATOM 6281 N N . TYR B 1 210 ? 9.555 10.695 22.141 1 82.31 210 TYR B N 1
ATOM 6282 C CA . TYR B 1 210 ? 10.664 10.227 21.328 1 82.31 210 TYR B CA 1
ATOM 6283 C C . TYR B 1 210 ? 11.211 11.352 20.453 1 82.31 210 TYR B C 1
ATOM 6285 O O . TYR B 1 210 ? 12.422 11.539 20.359 1 82.31 210 TYR B O 1
ATOM 6293 N N . ARG B 1 211 ? 10.406 12.07 19.828 1 87.62 211 ARG B N 1
ATOM 6294 C CA . ARG B 1 211 ? 10.789 13.172 18.953 1 87.62 211 ARG B CA 1
ATOM 6295 C C . ARG B 1 211 ? 11.484 14.281 19.75 1 87.62 211 ARG B C 1
ATOM 6297 O O . ARG B 1 211 ? 12.531 14.781 19.328 1 87.62 211 ARG B O 1
ATOM 6304 N N . ILE B 1 212 ? 10.938 14.586 20.859 1 88.31 212 ILE B N 1
ATOM 6305 C CA . ILE B 1 212 ? 11.461 15.68 21.672 1 88.31 212 ILE B CA 1
ATOM 6306 C C . ILE B 1 212 ? 12.844 15.305 22.203 1 88.31 212 ILE B C 1
ATOM 6308 O O . ILE B 1 212 ? 13.766 16.125 22.203 1 88.31 212 ILE B O 1
ATOM 6312 N N . ARG B 1 213 ? 12.992 14.094 22.578 1 84.12 213 ARG B N 1
ATOM 6313 C CA . ARG B 1 213 ? 14.297 13.641 23.062 1 84.12 213 ARG B CA 1
ATOM 6314 C C . ARG B 1 213 ? 15.352 13.766 21.969 1 84.12 213 ARG B C 1
ATOM 6316 O O . ARG B 1 213 ? 16.5 14.102 22.25 1 84.12 213 ARG B O 1
ATOM 6323 N N . ALA B 1 214 ? 14.945 13.484 20.812 1 86.69 214 ALA B N 1
ATOM 6324 C CA . ALA B 1 214 ? 15.883 13.594 19.703 1 86.69 214 ALA B CA 1
ATOM 6325 C C . ALA B 1 214 ? 16.328 15.039 19.5 1 86.69 214 ALA B C 1
ATOM 6327 O O . ALA B 1 214 ? 17.516 15.297 19.297 1 86.69 214 ALA B O 1
ATOM 6328 N N . PHE B 1 215 ? 15.453 15.984 19.641 1 88.81 215 PHE B N 1
ATOM 6329 C CA . PHE B 1 215 ? 15.773 17.406 19.5 1 88.81 215 PHE B CA 1
ATOM 6330 C C . PHE B 1 215 ? 16.734 17.859 20.594 1 88.81 215 PHE B C 1
ATOM 6332 O O . PHE B 1 215 ? 17.703 18.562 20.312 1 88.81 215 PHE B O 1
ATOM 6339 N N . ILE B 1 216 ? 16.359 17.422 21.703 1 87.31 216 ILE B N 1
ATOM 6340 C CA . ILE B 1 216 ? 17.172 17.812 22.859 1 87.31 216 ILE B CA 1
ATOM 6341 C C . ILE B 1 216 ? 18.578 17.234 22.734 1 87.31 216 ILE B C 1
ATOM 6343 O O . ILE B 1 216 ? 19.562 17.938 22.922 1 87.31 216 ILE B O 1
ATOM 6347 N N . SER B 1 217 ? 18.609 16.031 22.297 1 84.94 217 SER B N 1
ATOM 6348 C CA . SER B 1 217 ? 19.891 15.32 22.188 1 84.94 217 SER B CA 1
ATOM 6349 C C . SER B 1 217 ? 20.75 15.938 21.094 1 84.94 217 SER B C 1
ATOM 6351 O O . SER B 1 217 ? 21.984 15.891 21.172 1 84.94 217 SER B O 1
ATOM 6353 N N . ALA B 1 218 ? 20.172 16.5 20.141 1 88.75 218 ALA B N 1
ATOM 6354 C CA . ALA B 1 218 ? 20.891 17.078 19 1 88.75 218 ALA B CA 1
ATOM 6355 C C . ALA B 1 218 ? 21.844 18.172 19.469 1 88.75 218 ALA B C 1
ATOM 6357 O O . ALA B 1 218 ? 22.891 18.391 18.875 1 88.75 218 ALA B O 1
ATOM 6358 N N . THR B 1 219 ? 21.562 18.891 20.594 1 89 219 THR B N 1
ATOM 6359 C CA . THR B 1 219 ? 22.375 20.047 20.984 1 89 219 THR B CA 1
ATOM 6360 C C . THR B 1 219 ? 22.875 19.891 22.406 1 89 219 THR B C 1
ATOM 6362 O O . THR B 1 219 ? 23.703 20.672 22.875 1 89 219 THR B O 1
ATOM 6365 N N . HIS B 1 220 ? 22.391 18.906 23.047 1 84.75 220 HIS B N 1
ATOM 6366 C CA . HIS B 1 220 ? 22.75 18.734 24.453 1 84.75 220 HIS B CA 1
ATOM 6367 C C . HIS B 1 220 ? 24.25 18.562 24.609 1 84.75 220 HIS B C 1
ATOM 6369 O O . HIS B 1 220 ? 24.859 19.125 25.516 1 84.75 220 HIS B O 1
ATOM 6375 N N . SER B 1 221 ? 24.844 17.812 23.688 1 76.88 221 SER B N 1
ATOM 6376 C CA . SER B 1 221 ? 26.266 17.516 23.844 1 76.88 221 SER B CA 1
ATOM 6377 C C . SER B 1 221 ? 27.109 18.391 22.938 1 76.88 221 SER B C 1
ATOM 6379 O O . SER B 1 221 ? 28.312 18.547 23.141 1 76.88 221 SER B O 1
ATOM 6381 N N . ARG B 1 222 ? 26.5 19 21.984 1 85.44 222 ARG B N 1
ATOM 6382 C CA . ARG B 1 222 ? 27.328 19.703 21.016 1 85.44 222 ARG B CA 1
ATOM 6383 C C . ARG B 1 222 ? 26.938 21.172 20.953 1 85.44 222 ARG B C 1
ATOM 6385 O O . ARG B 1 222 ? 27.609 21.969 20.281 1 85.44 222 ARG B O 1
ATOM 6392 N N . GLY B 1 223 ? 25.922 21.531 21.672 1 88.88 223 GLY B N 1
ATOM 6393 C CA . GLY B 1 223 ? 25.469 22.906 21.656 1 88.88 223 GLY B CA 1
ATOM 6394 C C . GLY B 1 223 ? 24.812 23.297 20.344 1 88.88 223 GLY B C 1
ATOM 6395 O O . GLY B 1 223 ? 24.891 22.562 19.359 1 88.88 223 GLY B O 1
ATOM 6396 N N . GLY B 1 224 ? 24.188 24.484 20.453 1 94.31 224 GLY B N 1
ATOM 6397 C CA . GLY B 1 224 ? 23.547 24.984 19.25 1 94.31 224 GLY B CA 1
ATOM 6398 C C . GLY B 1 224 ? 22.094 25.344 19.453 1 94.31 224 GLY B C 1
ATOM 6399 O O . GLY B 1 224 ? 21.531 25.109 20.531 1 94.31 224 GLY B O 1
ATOM 6400 N N . VAL B 1 225 ? 21.547 25.969 18.453 1 96.31 225 VAL B N 1
ATOM 6401 C CA . VAL B 1 225 ? 20.125 26.25 18.359 1 96.31 225 VAL B CA 1
ATOM 6402 C C . VAL B 1 225 ? 19.484 25.281 17.359 1 96.31 225 VAL B C 1
ATOM 6404 O O . VAL B 1 225 ? 19.891 25.219 16.203 1 96.31 225 VAL B O 1
ATOM 6407 N N . TYR B 1 226 ? 18.609 24.516 17.875 1 97.06 226 TYR B N 1
ATOM 6408 C CA . TYR B 1 226 ? 17.922 23.578 17 1 97.06 226 TYR B CA 1
ATOM 6409 C C . TYR B 1 226 ? 16.469 24 16.781 1 97.06 226 TYR B C 1
ATOM 6411 O O . TYR B 1 226 ? 15.672 24.031 17.719 1 97.06 226 TYR B O 1
ATOM 6419 N N . MET B 1 227 ? 16.188 24.406 15.562 1 98.25 227 MET B N 1
ATOM 6420 C CA . MET B 1 227 ? 14.828 24.781 15.156 1 98.25 227 MET B CA 1
ATOM 6421 C C . MET B 1 227 ? 14.125 23.594 14.484 1 98.25 227 MET B C 1
ATOM 6423 O O . MET B 1 227 ? 14.672 22.984 13.57 1 98.25 227 MET B O 1
ATOM 6427 N N . TYR B 1 228 ? 12.969 23.312 14.984 1 97.88 228 TYR B N 1
ATOM 6428 C CA . TYR B 1 228 ? 12.188 22.203 14.43 1 97.88 228 TYR B CA 1
ATOM 6429 C C . TYR B 1 228 ? 10.828 22.688 13.93 1 97.88 228 TYR B C 1
ATOM 6431 O O . TYR B 1 228 ? 10.086 23.328 14.672 1 97.88 228 TYR B O 1
ATOM 6439 N N . SER B 1 229 ? 10.539 22.484 12.664 1 98.38 229 SER B N 1
ATOM 6440 C CA . SER B 1 229 ? 9.227 22.766 12.094 1 98.38 229 SER B CA 1
ATOM 6441 C C . SER B 1 229 ? 8.523 21.484 11.656 1 98.38 229 SER B C 1
ATOM 6443 O O . SER B 1 229 ? 9.172 20.484 11.383 1 98.38 229 SER B O 1
ATOM 6445 N N . ASN B 1 230 ? 7.191 21.516 11.609 1 97.81 230 ASN B N 1
ATOM 6446 C CA . ASN B 1 230 ? 6.426 20.328 11.219 1 97.81 230 ASN B CA 1
ATOM 6447 C C . ASN B 1 230 ? 5.109 20.719 10.547 1 97.81 230 ASN B C 1
ATOM 6449 O O . ASN B 1 230 ? 4.66 21.859 10.664 1 97.81 230 ASN B O 1
ATOM 6453 N N . HIS B 1 231 ? 4.609 19.828 9.789 1 97.19 231 HIS B N 1
ATOM 6454 C CA . HIS B 1 231 ? 3.242 19.953 9.289 1 97.19 231 HIS B CA 1
ATOM 6455 C C . HIS B 1 231 ? 2.23 19.781 10.422 1 97.19 231 HIS B C 1
ATOM 6457 O O . HIS B 1 231 ? 2.561 19.25 11.477 1 97.19 231 HIS B O 1
ATOM 6463 N N . GLN B 1 232 ? 1.079 20.312 10.125 1 95.88 232 GLN B N 1
ATOM 6464 C CA . GLN B 1 232 ? -0.083 20.109 10.984 1 95.88 232 GLN B CA 1
ATOM 6465 C C . GLN B 1 232 ? -1.318 19.75 10.164 1 95.88 232 GLN B C 1
ATOM 6467 O O . GLN B 1 232 ? -1.542 20.328 9.094 1 95.88 232 GLN B O 1
ATOM 6472 N N . GLY B 1 233 ? -2.123 18.766 10.727 1 94.56 233 GLY B N 1
ATOM 6473 C CA . GLY B 1 233 ? -3.354 18.438 10.023 1 94.56 233 GLY B CA 1
ATOM 6474 C C . GLY B 1 233 ? -3.291 17.109 9.305 1 94.56 233 GLY B C 1
ATOM 6475 O O . GLY B 1 233 ? -2.324 16.359 9.453 1 94.56 233 GLY B O 1
ATOM 6476 N N . CYS B 1 234 ? -4.375 16.812 8.57 1 90.88 234 CYS B N 1
ATOM 6477 C CA . CYS B 1 234 ? -4.461 15.531 7.871 1 90.88 234 CYS B CA 1
ATOM 6478 C C . CYS B 1 234 ? -3.664 15.562 6.57 1 90.88 234 CYS B C 1
ATOM 6480 O O . CYS B 1 234 ? -3.42 16.641 6.016 1 90.88 234 CYS B O 1
ATOM 6482 N N . ASP B 1 235 ? -3.236 14.492 6.047 1 81.62 235 ASP B N 1
ATOM 6483 C CA . ASP B 1 235 ? -2.449 14.391 4.82 1 81.62 235 ASP B CA 1
ATOM 6484 C C . ASP B 1 235 ? -3.34 14.07 3.623 1 81.62 235 ASP B C 1
ATOM 6486 O O . ASP B 1 235 ? -2.85 13.922 2.5 1 81.62 235 ASP B O 1
ATOM 6490 N N . GLY B 1 236 ? -4.707 14.039 3.889 1 75.12 236 GLY B N 1
ATOM 6491 C CA . GLY B 1 236 ? -5.613 13.586 2.842 1 75.12 236 GLY B CA 1
ATOM 6492 C C . GLY B 1 236 ? -5.844 12.094 2.854 1 75.12 236 GLY B C 1
ATOM 6493 O O . GLY B 1 236 ? -6.715 11.586 2.141 1 75.12 236 GLY B O 1
ATOM 6494 N N . GLY B 1 237 ? -5.074 11.398 3.662 1 76.88 237 GLY B N 1
ATOM 6495 C CA . GLY B 1 237 ? -5.207 9.961 3.83 1 76.88 237 GLY B CA 1
ATOM 6496 C C . GLY B 1 237 ? -5.371 9.539 5.277 1 76.88 237 GLY B C 1
ATOM 6497 O O . GLY B 1 237 ? -6.266 10.023 5.973 1 76.88 237 GLY B O 1
ATOM 6498 N N . ARG B 1 238 ? -4.457 8.742 5.73 1 83 238 ARG B N 1
ATOM 6499 C CA . ARG B 1 238 ? -4.664 8.156 7.051 1 83 238 ARG B CA 1
ATOM 6500 C C . ARG B 1 238 ? -3.781 8.828 8.094 1 83 238 ARG B C 1
ATOM 6502 O O . ARG B 1 238 ? -3.953 8.617 9.297 1 83 238 ARG B O 1
ATOM 6509 N N . LEU B 1 239 ? -2.916 9.75 7.68 1 88.94 239 LEU B N 1
ATOM 6510 C CA . LEU B 1 239 ? -1.94 10.305 8.609 1 88.94 239 LEU B CA 1
ATOM 6511 C C . LEU B 1 239 ? -2.377 11.68 9.109 1 88.94 239 LEU B C 1
ATOM 6513 O O . LEU B 1 239 ? -3.082 12.406 8.398 1 88.94 239 LEU B O 1
ATOM 6517 N N . TYR B 1 240 ? -2.055 11.938 10.312 1 94.12 240 TYR B N 1
ATOM 6518 C CA . TYR B 1 240 ? -2.195 13.258 10.914 1 94.12 240 TYR B CA 1
ATOM 6519 C C . TYR B 1 240 ? -0.847 13.789 11.383 1 94.12 240 TYR B C 1
ATOM 6521 O O . TYR B 1 240 ? -0.141 13.125 12.148 1 94.12 240 TYR B O 1
ATOM 6529 N N . PHE B 1 241 ? -0.449 14.938 10.883 1 95.94 241 PHE B N 1
ATOM 6530 C CA . PHE B 1 241 ? 0.743 15.617 11.375 1 95.94 241 PHE B CA 1
ATOM 6531 C C . PHE B 1 241 ? 0.422 16.453 12.609 1 95.94 241 PHE B C 1
ATOM 6533 O O . PHE B 1 241 ? -0.454 17.312 12.57 1 95.94 241 PHE B O 1
ATOM 6540 N N . ASP B 1 242 ? 1.129 16.219 13.688 1 94.75 242 ASP B N 1
ATOM 6541 C CA . ASP B 1 242 ? 0.685 16.766 14.969 1 94.75 242 ASP B CA 1
ATOM 6542 C C . ASP B 1 242 ? 1.447 18.047 15.312 1 94.75 242 ASP B C 1
ATOM 6544 O O . ASP B 1 242 ? 1.384 18.516 16.453 1 94.75 242 ASP B O 1
ATOM 6548 N N . GLY B 1 243 ? 2.191 18.594 14.367 1 95.75 243 GLY B N 1
ATOM 6549 C CA . GLY B 1 243 ? 2.891 19.828 14.648 1 95.75 243 GLY B CA 1
ATOM 6550 C C . GLY B 1 243 ? 3.951 19.688 15.727 1 95.75 243 GLY B C 1
ATOM 6551 O O . GLY B 1 243 ? 4.812 18.812 15.641 1 95.75 243 GLY B O 1
ATOM 6552 N N . CYS B 1 244 ? 3.744 20.578 16.734 1 95.81 244 CYS B N 1
ATOM 6553 C CA . CYS B 1 244 ? 4.656 20.609 17.859 1 95.81 244 CYS B CA 1
ATOM 6554 C C . CYS B 1 244 ? 6.031 21.109 17.453 1 95.81 244 CYS B C 1
ATOM 6556 O O . CYS B 1 244 ? 7.051 20.516 17.781 1 95.81 244 CYS B O 1
ATOM 6558 N N . SER B 1 245 ? 6.043 22.094 16.656 1 97.19 245 SER B N 1
ATOM 6559 C CA . SER B 1 245 ? 7.301 22.781 16.344 1 97.19 245 SER B CA 1
ATOM 6560 C C . SER B 1 245 ? 7.949 23.344 17.594 1 97.19 245 SER B C 1
ATOM 6562 O O . SER B 1 245 ? 7.258 23.703 18.547 1 97.19 245 SER B O 1
ATOM 6564 N N . CYS B 1 246 ? 9.305 23.391 17.594 1 97 246 CYS B N 1
ATOM 6565 C CA . CYS B 1 246 ? 9.961 23.844 18.812 1 97 246 CYS B CA 1
ATOM 6566 C C . CYS B 1 246 ? 11.352 24.375 18.516 1 97 246 CYS B C 1
ATOM 6568 O O . CYS B 1 246 ? 11.852 24.25 17.406 1 97 246 CYS B O 1
ATOM 6570 N N . VAL B 1 247 ? 11.898 25.031 19.5 1 97.5 247 VAL B N 1
ATOM 6571 C CA . VAL B 1 247 ? 13.273 25.516 19.484 1 97.5 247 VAL B CA 1
ATOM 6572 C C . VAL B 1 247 ? 14.008 25.047 20.734 1 97.5 247 VAL B C 1
ATOM 6574 O O . VAL B 1 247 ? 13.5 25.188 21.844 1 97.5 247 VAL B O 1
ATOM 6577 N N . VAL B 1 248 ? 15.102 24.422 20.516 1 95.38 248 VAL B N 1
ATOM 6578 C CA . VAL B 1 248 ? 15.945 23.922 21.594 1 95.38 248 VAL B CA 1
ATOM 6579 C C . VAL B 1 248 ? 17.312 24.594 21.547 1 95.38 248 VAL B C 1
ATOM 6581 O O . VAL B 1 248 ? 17.875 24.812 20.469 1 95.38 248 VAL B O 1
ATOM 6584 N N . VAL B 1 249 ? 17.797 25 22.719 1 94.75 249 VAL B N 1
ATOM 6585 C CA . VAL B 1 249 ? 19.109 25.609 22.797 1 94.75 249 VAL B CA 1
ATOM 6586 C C . VAL B 1 249 ? 19.969 24.859 23.828 1 94.75 249 VAL B C 1
ATOM 6588 O O . VAL B 1 249 ? 19.594 24.797 25 1 94.75 249 VAL B O 1
ATOM 6591 N N . ASN B 1 250 ? 21.062 24.328 23.344 1 91.81 250 ASN B N 1
ATOM 6592 C CA . ASN B 1 250 ? 21.984 23.609 24.219 1 91.81 250 ASN B CA 1
ATOM 6593 C C . ASN B 1 250 ? 21.266 22.578 25.078 1 91.81 250 ASN B C 1
ATOM 6595 O O . ASN B 1 250 ? 21.516 22.484 26.281 1 91.81 250 ASN B O 1
ATOM 6599 N N . GLY B 1 251 ? 20.25 21.953 24.438 1 90 251 GLY B N 1
ATOM 6600 C CA . GLY B 1 251 ? 19.562 20.875 25.109 1 90 251 GLY B CA 1
ATOM 6601 C C . GLY B 1 251 ? 18.328 21.328 25.859 1 90 251 GLY B C 1
ATOM 6602 O O . GLY B 1 251 ? 17.578 20.5 26.406 1 90 251 GLY B O 1
ATOM 6603 N N . ASP B 1 252 ? 18.062 22.594 25.891 1 92.56 252 ASP B N 1
ATOM 6604 C CA . ASP B 1 252 ? 16.891 23.094 26.609 1 92.56 252 ASP B CA 1
ATOM 6605 C C . ASP B 1 252 ? 15.797 23.547 25.641 1 92.56 252 ASP B C 1
ATOM 6607 O O . ASP B 1 252 ? 16.047 24.344 24.75 1 92.56 252 ASP B O 1
ATOM 6611 N N . MET B 1 253 ? 14.617 23.078 25.922 1 94.31 253 MET B N 1
ATOM 6612 C CA . MET B 1 253 ? 13.461 23.562 25.156 1 94.31 253 MET B CA 1
ATOM 6613 C C . MET B 1 253 ? 13.109 24.984 25.547 1 94.31 253 MET B C 1
ATOM 6615 O O . MET B 1 253 ? 12.852 25.266 26.719 1 94.31 253 MET B O 1
ATOM 6619 N N . ILE B 1 254 ? 13.078 25.891 24.594 1 95.69 254 ILE B N 1
ATOM 6620 C CA . ILE B 1 254 ? 12.836 27.281 24.969 1 95.69 254 ILE B CA 1
ATOM 6621 C C . ILE B 1 254 ? 11.555 27.781 24.297 1 95.69 254 ILE B C 1
ATOM 6623 O O . ILE B 1 254 ? 11.039 28.844 24.656 1 95.69 254 ILE B O 1
ATOM 6627 N N . ALA B 1 255 ? 11.023 27.047 23.391 1 96.81 255 ALA B N 1
ATOM 6628 C CA . ALA B 1 255 ? 9.734 27.328 22.766 1 96.81 255 ALA B CA 1
ATOM 6629 C C . ALA B 1 255 ? 9.086 26.062 22.234 1 96.81 255 ALA B C 1
ATOM 6631 O O . ALA B 1 255 ? 9.773 25.172 21.719 1 96.81 255 ALA B O 1
ATOM 6632 N N . GLN B 1 256 ? 7.82 25.906 22.359 1 96.06 256 GLN B N 1
ATOM 6633 C CA . GLN B 1 256 ? 7.086 24.719 21.938 1 96.06 256 GLN B CA 1
ATOM 6634 C C . GLN B 1 256 ? 5.723 25.094 21.359 1 96.06 256 GLN B C 1
ATOM 6636 O O . GLN B 1 256 ? 4.965 25.844 21.984 1 96.06 256 GLN B O 1
ATOM 6641 N N . GLY B 1 257 ? 5.496 24.672 20.203 1 95.75 257 GLY B N 1
ATOM 6642 C CA . GLY B 1 257 ? 4.191 24.875 19.594 1 95.75 257 GLY B CA 1
ATOM 6643 C C . GLY B 1 257 ? 3.168 23.828 20 1 95.75 257 GLY B C 1
ATOM 6644 O O . GLY B 1 257 ? 3.48 22.906 20.75 1 95.75 257 GLY B O 1
ATOM 6645 N N . SER B 1 258 ? 1.997 24 19.484 1 95.12 258 SER B N 1
ATOM 6646 C CA . SER B 1 258 ? 0.904 23.094 19.812 1 95.12 258 SER B CA 1
ATOM 6647 C C . SER B 1 258 ? 1.074 21.75 19.109 1 95.12 258 SER B C 1
ATOM 6649 O O . SER B 1 258 ? 1.625 21.672 18.016 1 95.12 258 SER B O 1
ATOM 6651 N N . GLN B 1 259 ? 0.662 20.656 19.719 1 93.75 259 GLN B N 1
ATOM 6652 C CA . GLN B 1 259 ? 0.671 19.328 19.094 1 93.75 259 GLN B CA 1
ATOM 6653 C C . GLN B 1 259 ? -0.621 19.062 18.328 1 93.75 259 GLN B C 1
ATOM 6655 O O . GLN B 1 259 ? -0.606 18.422 17.281 1 93.75 259 GLN B O 1
ATOM 6660 N N . PHE B 1 260 ? -1.737 19.5 18.766 1 94.69 260 PHE B N 1
ATOM 6661 C CA . PHE B 1 260 ? -3.055 19.375 18.156 1 94.69 260 PHE B CA 1
ATOM 6662 C C . PHE B 1 260 ? -3.762 20.719 18.109 1 94.69 260 PHE B C 1
ATOM 6664 O O . PHE B 1 260 ? -3.918 21.375 19.141 1 94.69 260 PHE B O 1
ATOM 6671 N N . SER B 1 261 ? -3.92 21.156 16.891 1 94.5 261 SER B N 1
ATOM 6672 C CA . SER B 1 261 ? -4.531 22.469 16.688 1 94.5 261 SER B CA 1
ATOM 6673 C C . SER B 1 261 ? -5.367 22.5 15.422 1 94.5 261 SER B C 1
ATOM 6675 O O . SER B 1 261 ? -5.078 21.781 14.469 1 94.5 261 SER B O 1
ATOM 6677 N N . LEU B 1 262 ? -6.441 23.297 15.492 1 96.19 262 LEU B N 1
ATOM 6678 C CA . LEU B 1 262 ? -7.285 23.469 14.32 1 96.19 262 LEU B CA 1
ATOM 6679 C C . LEU B 1 262 ? -6.777 24.594 13.438 1 96.19 262 LEU B C 1
ATOM 6681 O O . LEU B 1 262 ? -7.316 24.844 12.359 1 96.19 262 LEU B O 1
ATOM 6685 N N . LYS B 1 263 ? -5.652 25.203 13.867 1 94 263 LYS B N 1
ATOM 6686 C CA . LYS B 1 263 ? -5.125 26.359 13.148 1 94 263 LYS B CA 1
ATOM 6687 C C . LYS B 1 263 ? -4.41 25.938 11.867 1 94 263 LYS B C 1
ATOM 6689 O O . LYS B 1 263 ? -3.705 24.922 11.852 1 94 263 LYS B O 1
ATOM 6694 N N . ASP B 1 264 ? -4.555 26.766 10.883 1 95.12 264 ASP B N 1
ATOM 6695 C CA . ASP B 1 264 ? -3.83 26.5 9.641 1 95.12 264 ASP B CA 1
ATOM 6696 C C . ASP B 1 264 ? -2.381 26.969 9.742 1 95.12 264 ASP B C 1
ATOM 6698 O O . ASP B 1 264 ? -1.495 26.406 9.094 1 95.12 264 ASP B O 1
ATOM 6702 N N . VAL B 1 265 ? -2.143 28.047 10.477 1 97.25 265 VAL B N 1
ATOM 6703 C CA . VAL B 1 265 ? -0.813 28.641 10.625 1 97.25 265 VAL B CA 1
ATOM 6704 C C . VAL B 1 265 ? -0.526 28.891 12.102 1 97.25 265 VAL B C 1
ATOM 6706 O O . VAL B 1 265 ? -1.309 29.547 12.789 1 97.25 265 VAL B O 1
ATOM 6709 N N . GLU B 1 266 ? 0.464 28.281 12.586 1 97.25 266 GLU B N 1
ATOM 6710 C CA . GLU B 1 266 ? 0.983 28.578 13.914 1 97.25 266 GLU B CA 1
ATOM 6711 C C . GLU B 1 266 ? 2.477 28.891 13.867 1 97.25 266 GLU B C 1
ATOM 6713 O O . GLU B 1 266 ? 3.254 28.141 13.281 1 97.25 266 GLU B O 1
ATOM 6718 N N . ILE B 1 267 ? 2.887 30.016 14.453 1 97.75 267 ILE B N 1
ATOM 6719 C CA . ILE B 1 267 ? 4.301 30.359 14.523 1 97.75 267 ILE B CA 1
ATOM 6720 C C . ILE B 1 267 ? 4.801 30.219 15.953 1 97.75 267 ILE B C 1
ATOM 6722 O O . ILE B 1 267 ? 4.082 30.531 16.906 1 97.75 267 ILE B O 1
ATOM 6726 N N . VAL B 1 268 ? 5.941 29.656 16.062 1 97.69 268 VAL B N 1
ATOM 6727 C CA . VAL B 1 268 ? 6.637 29.531 17.344 1 97.69 268 VAL B CA 1
ATOM 6728 C C . VAL B 1 268 ? 7.91 30.375 17.328 1 97.69 268 VAL B C 1
ATOM 6730 O O . VAL B 1 268 ? 8.82 30.109 16.531 1 97.69 268 VAL B O 1
ATOM 6733 N N . VAL B 1 269 ? 8.031 31.375 18.219 1 97.5 269 VAL B N 1
ATOM 6734 C CA . VAL B 1 269 ? 9.117 32.344 18.172 1 97.5 269 VAL B CA 1
ATOM 6735 C C . VAL B 1 269 ? 10.023 32.188 19.391 1 97.5 269 VAL B C 1
ATOM 6737 O O . VAL B 1 269 ? 9.547 31.891 20.484 1 97.5 269 VAL B O 1
ATOM 6740 N N . ALA B 1 270 ? 11.281 32.281 19.188 1 96.62 270 ALA B N 1
ATOM 6741 C CA . ALA B 1 270 ? 12.258 32.25 20.266 1 96.62 270 ALA B CA 1
ATOM 6742 C C . ALA B 1 270 ? 13.352 33.281 20.078 1 96.62 270 ALA B C 1
ATOM 6744 O O . ALA B 1 270 ? 13.789 33.531 18.938 1 96.62 270 ALA B O 1
ATOM 6745 N N . GLN B 1 271 ? 13.734 33.906 21.141 1 95 271 GLN B N 1
ATOM 6746 C CA . GLN B 1 271 ? 14.891 34.781 21.172 1 95 271 GLN B CA 1
ATOM 6747 C C . GLN B 1 271 ? 16.078 34.125 21.875 1 95 271 GLN B C 1
ATOM 6749 O O . GLN B 1 271 ? 15.977 33.719 23.031 1 95 271 GLN B O 1
ATOM 6754 N N . VAL B 1 272 ? 17.203 34.062 21.141 1 93.44 272 VAL B N 1
ATOM 6755 C CA . VAL B 1 272 ? 18.312 33.281 21.672 1 93.44 272 VAL B CA 1
ATOM 6756 C C . VAL B 1 272 ? 19.594 34.125 21.672 1 93.44 272 VAL B C 1
ATOM 6758 O O . VAL B 1 272 ? 19.719 35.062 20.891 1 93.44 272 VAL B O 1
ATOM 6761 N N . ASP B 1 273 ? 20.484 33.719 22.578 1 90.94 273 ASP B N 1
ATOM 6762 C CA . ASP B 1 273 ? 21.828 34.281 22.641 1 90.94 273 ASP B CA 1
ATOM 6763 C C . ASP B 1 273 ? 22.844 33.281 22.094 1 90.94 273 ASP B C 1
ATOM 6765 O O . ASP B 1 273 ? 23.156 32.281 22.75 1 90.94 273 ASP B O 1
ATOM 6769 N N . LEU B 1 274 ? 23.438 33.625 20.984 1 92.12 274 LEU B N 1
ATOM 6770 C CA . LEU B 1 274 ? 24.359 32.688 20.344 1 92.12 274 LEU B CA 1
ATOM 6771 C C . LEU B 1 274 ? 25.672 32.594 21.125 1 92.12 274 LEU B C 1
ATOM 6773 O O . LEU B 1 274 ? 26.422 31.641 20.969 1 92.12 274 LEU B O 1
ATOM 6777 N N . ASP B 1 275 ? 25.906 33.562 21.906 1 88.38 275 ASP B N 1
ATOM 6778 C CA . ASP B 1 275 ? 27.109 33.469 22.719 1 88.38 275 ASP B CA 1
ATOM 6779 C C . ASP B 1 275 ? 26.984 32.375 23.781 1 88.38 275 ASP B C 1
ATOM 6781 O O . ASP B 1 275 ? 28 31.844 24.234 1 88.38 275 ASP B O 1
ATOM 6785 N N . ALA B 1 276 ? 25.781 32.156 24.141 1 87.81 276 ALA B N 1
ATOM 6786 C CA . ALA B 1 276 ? 25.578 31 25.031 1 87.81 276 ALA B CA 1
ATOM 6787 C C . ALA B 1 276 ? 26 29.703 24.359 1 87.81 276 ALA B C 1
ATOM 6789 O O . ALA B 1 276 ? 26.5 28.781 25.016 1 87.81 276 ALA B O 1
ATOM 6790 N N . VAL B 1 277 ? 25.797 29.625 23.125 1 90.94 277 VAL B N 1
ATOM 6791 C CA . VAL B 1 277 ? 26.188 28.453 22.344 1 90.94 277 VAL B CA 1
ATOM 6792 C C . VAL B 1 277 ? 27.703 28.359 22.281 1 90.94 277 VAL B C 1
ATOM 6794 O O . VAL B 1 277 ? 28.281 27.297 22.531 1 90.94 277 VAL B O 1
ATOM 6797 N N . ALA B 1 278 ? 28.281 29.469 21.938 1 86.06 278 ALA B N 1
ATOM 6798 C CA . ALA B 1 278 ? 29.75 29.516 21.859 1 86.06 278 ALA B CA 1
ATOM 6799 C C . ALA B 1 278 ? 30.375 29.156 23.203 1 86.06 278 ALA B C 1
ATOM 6801 O O . ALA B 1 278 ? 31.359 28.422 23.266 1 86.06 278 ALA B O 1
ATOM 6802 N N . GLY B 1 279 ? 29.828 29.75 24.203 1 84.06 279 GLY B N 1
ATOM 6803 C CA . GLY B 1 279 ? 30.297 29.438 25.547 1 84.06 279 GLY B CA 1
ATOM 6804 C C . GLY B 1 279 ? 30.172 27.969 25.906 1 84.06 279 GLY B C 1
ATOM 6805 O O . GLY B 1 279 ? 31.078 27.391 26.484 1 84.06 279 GLY B O 1
ATOM 6806 N N . PHE B 1 280 ? 29.062 27.469 25.594 1 87.56 280 PHE B N 1
ATOM 6807 C CA . PHE B 1 280 ? 28.812 26.062 25.859 1 87.56 280 PHE B CA 1
ATOM 6808 C C . PHE B 1 280 ? 29.828 25.172 25.156 1 87.56 280 PHE B C 1
ATOM 6810 O O . PHE B 1 280 ? 30.438 24.297 25.781 1 87.56 280 PHE B O 1
ATOM 6817 N N . ARG B 1 281 ? 30.047 25.328 23.891 1 85 281 ARG B N 1
ATOM 6818 C CA . ARG B 1 281 ? 30.984 24.531 23.094 1 85 281 ARG B CA 1
ATOM 6819 C C . ARG B 1 281 ? 32.406 24.703 23.625 1 85 281 ARG B C 1
ATOM 6821 O O . ARG B 1 281 ? 33.188 23.734 23.641 1 85 281 ARG B O 1
ATOM 6828 N N . GLY B 1 282 ? 32.719 25.875 24.016 1 76.31 282 GLY B N 1
ATOM 6829 C CA . GLY B 1 282 ? 34.031 26.156 24.547 1 76.31 282 GLY B CA 1
ATOM 6830 C C . GLY B 1 282 ? 34.312 25.438 25.859 1 76.31 282 GLY B C 1
ATOM 6831 O O . GLY B 1 282 ? 35.5 25.219 26.203 1 76.31 282 GLY B O 1
ATOM 6832 N N . SER B 1 283 ? 33.312 25.125 26.484 1 76.62 283 SER B N 1
ATOM 6833 C CA . SER B 1 283 ? 33.5 24.484 27.781 1 76.62 283 SER B CA 1
ATOM 6834 C C . SER B 1 283 ? 33.656 22.984 27.641 1 76.62 283 SER B C 1
ATOM 6836 O O . SER B 1 283 ? 34 22.281 28.609 1 76.62 283 SER B O 1
ATOM 6838 N N . ILE B 1 284 ? 33.562 22.453 26.438 1 75.5 284 ILE B N 1
ATOM 6839 C CA . ILE B 1 284 ? 33.688 21.031 26.172 1 75.5 284 ILE B CA 1
ATOM 6840 C C . ILE B 1 284 ? 34.969 20.734 25.422 1 75.5 284 ILE B C 1
ATOM 6842 O O . ILE B 1 284 ? 35.062 20.969 24.203 1 75.5 284 ILE B O 1
ATOM 6846 N N . SER B 1 285 ? 35.938 20.156 26.062 1 72.69 285 SER B N 1
ATOM 6847 C CA . SER B 1 285 ? 37.281 19.938 25.484 1 72.69 285 SER B CA 1
ATOM 6848 C C . SER B 1 285 ? 37.219 18.969 24.312 1 72.69 285 SER B C 1
ATOM 6850 O O . SER B 1 285 ? 37.875 19.172 23.297 1 72.69 285 SER B O 1
ATOM 6852 N N . SER B 1 286 ? 36.562 18 24.547 1 72.38 286 SER B N 1
ATOM 6853 C CA . SER B 1 286 ? 36.469 16.984 23.5 1 72.38 286 SER B CA 1
ATOM 6854 C C . SER B 1 286 ? 35.875 17.547 22.219 1 72.38 286 SER B C 1
ATOM 6856 O O . SER B 1 286 ? 36.281 17.156 21.109 1 72.38 286 SER B O 1
ATOM 6858 N N . PHE B 1 287 ? 34.938 18.438 22.359 1 74.88 287 PHE B N 1
ATOM 6859 C CA . PHE B 1 287 ? 34.375 19.109 21.188 1 74.88 287 PHE B CA 1
ATOM 6860 C C . PHE B 1 287 ? 35.438 19.906 20.453 1 74.88 287 PHE B C 1
ATOM 6862 O O . PHE B 1 287 ? 35.562 19.812 19.219 1 74.88 287 PHE B O 1
ATOM 6869 N N . GLN B 1 288 ? 36.219 20.578 21.156 1 71.31 288 GLN B N 1
ATOM 6870 C CA . GLN B 1 288 ? 37.25 21.406 20.578 1 71.31 288 GLN B CA 1
ATOM 6871 C C . GLN B 1 288 ? 38.312 20.547 19.859 1 71.31 288 GLN B C 1
ATOM 6873 O O . GLN B 1 288 ? 38.75 20.891 18.781 1 71.31 288 GLN B O 1
ATOM 6878 N N . GLU B 1 289 ? 38.594 19.453 20.453 1 67.06 289 GLU B N 1
ATOM 6879 C CA . GLU B 1 289 ? 39.562 18.562 19.875 1 67.06 289 GLU B CA 1
ATOM 6880 C C . GLU B 1 289 ? 39.062 17.969 18.562 1 67.06 289 GLU B C 1
ATOM 6882 O O . GLU B 1 289 ? 39.812 17.906 17.578 1 67.06 289 GLU B O 1
ATOM 6887 N N . GLN B 1 290 ? 37.906 17.562 18.562 1 74 290 GLN B N 1
ATOM 6888 C CA . GLN B 1 290 ? 37.375 16.984 17.344 1 74 290 GLN B CA 1
ATOM 6889 C C . GLN B 1 290 ? 37.219 18.031 16.234 1 74 290 GLN B C 1
ATOM 6891 O O . GLN B 1 290 ? 37.469 17.734 15.07 1 74 290 GLN B O 1
ATOM 6896 N N . ALA B 1 291 ? 36.781 19.172 16.609 1 69.44 291 ALA B N 1
ATOM 6897 C CA . ALA B 1 291 ? 36.594 20.266 15.664 1 69.44 291 ALA B CA 1
ATOM 6898 C C . ALA B 1 291 ? 37.938 20.609 14.984 1 69.44 291 ALA B C 1
ATOM 6900 O O . ALA B 1 291 ? 37.938 21.062 13.836 1 69.44 291 ALA B O 1
ATOM 6901 N N . SER B 1 292 ? 39 20.406 15.711 1 70.06 292 SER B N 1
ATOM 6902 C CA . SER B 1 292 ? 40.312 20.766 15.195 1 70.06 292 SER B CA 1
ATOM 6903 C C . SER B 1 292 ? 40.75 19.812 14.102 1 70.06 292 SER B C 1
ATOM 6905 O O . SER B 1 292 ? 41.688 20.109 13.336 1 70.06 292 SER B O 1
ATOM 6907 N N . CYS B 1 293 ? 40.219 18.672 13.977 1 70 293 CYS B N 1
ATOM 6908 C CA . CYS B 1 293 ? 40.562 17.703 12.945 1 70 293 CYS B CA 1
ATOM 6909 C C . CYS B 1 293 ? 39.344 17.25 12.164 1 70 293 CYS B C 1
ATOM 6911 O O . CYS B 1 293 ? 39.312 16.156 11.625 1 70 293 CYS B O 1
ATOM 6913 N N . LYS B 1 294 ? 38.469 18.156 12.141 1 69.12 294 LYS B N 1
ATOM 6914 C CA . LYS B 1 294 ? 37.219 17.844 11.5 1 69.12 294 LYS B CA 1
ATOM 6915 C C . LYS B 1 294 ? 37.344 17.75 9.984 1 69.12 294 LYS B C 1
ATOM 6917 O O . LYS B 1 294 ? 38.312 18.297 9.414 1 69.12 294 LYS B O 1
ATOM 6922 N N . THR B 1 295 ? 36.438 16.891 9.32 1 77.62 295 THR B N 1
ATOM 6923 C CA . THR B 1 295 ? 36.281 16.969 7.867 1 77.62 295 THR B CA 1
ATOM 6924 C C . THR B 1 295 ? 35.594 18.266 7.465 1 77.62 295 THR B C 1
ATOM 6926 O O . THR B 1 295 ? 34.531 18.594 8.008 1 77.62 295 THR B O 1
ATOM 6929 N N . LYS B 1 296 ? 36.188 18.969 6.605 1 84.19 296 LYS B N 1
ATOM 6930 C CA . LYS B 1 296 ? 35.625 20.266 6.199 1 84.19 296 LYS B CA 1
ATOM 6931 C C . LYS B 1 296 ? 34.375 20.094 5.363 1 84.19 296 LYS B C 1
ATOM 6933 O O . LYS B 1 296 ? 34.344 19.281 4.438 1 84.19 296 LYS B O 1
ATOM 6938 N N . ILE B 1 297 ? 33.375 20.75 5.75 1 91.25 297 ILE B N 1
ATOM 6939 C CA . ILE B 1 297 ? 32.125 20.797 5.012 1 91.25 297 ILE B CA 1
ATOM 6940 C C . ILE B 1 297 ? 32.031 22.094 4.215 1 91.25 297 ILE B C 1
ATOM 6942 O O . ILE B 1 297 ? 32.312 23.172 4.738 1 91.25 297 ILE B O 1
ATOM 6946 N N . PRO B 1 298 ? 31.656 21.984 2.92 1 92.94 298 PRO B N 1
ATOM 6947 C CA . PRO B 1 298 ? 31.578 23.203 2.117 1 92.94 298 PRO B CA 1
ATOM 6948 C C . PRO B 1 298 ? 30.547 24.188 2.648 1 92.94 298 PRO B C 1
ATOM 6950 O O . PRO B 1 298 ? 29.547 23.781 3.258 1 92.94 298 PRO B O 1
ATOM 6953 N N . SER B 1 299 ? 30.828 25.516 2.463 1 95.5 299 SER B N 1
ATOM 6954 C CA . SER B 1 299 ? 29.922 26.562 2.924 1 95.5 299 SER B CA 1
ATOM 6955 C C . SER B 1 299 ? 29.719 27.625 1.861 1 95.5 299 SER B C 1
ATOM 6957 O O . SER B 1 299 ? 30.516 27.734 0.925 1 95.5 299 SER B O 1
ATOM 6959 N N . VAL B 1 300 ? 28.609 28.25 1.935 1 96.56 300 VAL B N 1
ATOM 6960 C CA . VAL B 1 300 ? 28.297 29.422 1.113 1 96.56 300 VAL B CA 1
ATOM 6961 C C . VAL B 1 300 ? 28.375 30.688 1.96 1 96.56 300 VAL B C 1
ATOM 6963 O O . VAL B 1 300 ? 27.641 30.844 2.934 1 96.56 300 VAL B O 1
ATOM 6966 N N . ALA B 1 301 ? 29.219 31.625 1.516 1 95.12 301 ALA B N 1
ATOM 6967 C CA . ALA B 1 301 ? 29.391 32.875 2.264 1 95.12 301 ALA B CA 1
ATOM 6968 C C . ALA B 1 301 ? 28.312 33.875 1.893 1 95.12 301 ALA B C 1
ATOM 6970 O O . ALA B 1 301 ? 28.047 34.094 0.709 1 95.12 301 ALA B O 1
ATOM 6971 N N . VAL B 1 302 ? 27.703 34.469 2.861 1 96.44 302 VAL B N 1
ATOM 6972 C CA . VAL B 1 302 ? 26.703 35.531 2.682 1 96.44 302 VAL B CA 1
ATOM 6973 C C . VAL B 1 302 ? 27.094 36.75 3.52 1 96.44 302 VAL B C 1
ATOM 6975 O O . VAL B 1 302 ? 27.062 36.688 4.75 1 96.44 302 VAL B O 1
ATOM 6978 N N . PRO B 1 303 ? 27.469 37.812 2.869 1 94.69 303 PRO B N 1
ATOM 6979 C CA . PRO B 1 303 ? 27.859 39 3.611 1 94.69 303 PRO B CA 1
ATOM 6980 C C . PRO B 1 303 ? 26.672 39.75 4.215 1 94.69 303 PRO B C 1
ATOM 6982 O O . PRO B 1 303 ? 26.375 40.875 3.811 1 94.69 303 PRO B O 1
ATOM 6985 N N . TYR B 1 304 ? 26.109 39.219 5.203 1 95.25 304 TYR B N 1
ATOM 6986 C CA . TYR B 1 304 ? 24.922 39.719 5.883 1 95.25 304 TYR B CA 1
ATOM 6987 C C . TYR B 1 304 ? 24.938 39.344 7.359 1 95.25 304 TYR B C 1
ATOM 6989 O O . TYR B 1 304 ? 25.422 38.25 7.723 1 95.25 304 TYR B O 1
ATOM 6997 N N . ASN B 1 305 ? 24.469 40.219 8.195 1 93.75 305 ASN B N 1
ATOM 6998 C CA . ASN B 1 305 ? 24.328 39.938 9.625 1 93.75 305 ASN B CA 1
ATOM 6999 C C . ASN B 1 305 ? 22.922 39.5 9.984 1 93.75 305 ASN B C 1
ATOM 7001 O O . ASN B 1 305 ? 21.953 40.219 9.703 1 93.75 305 ASN B O 1
ATOM 7005 N N . LEU B 1 306 ? 22.812 38.406 10.672 1 94.5 306 LEU B N 1
ATOM 7006 C CA . LEU B 1 306 ? 21.5 37.969 11.109 1 94.5 306 LEU B CA 1
ATOM 7007 C C . LEU B 1 306 ? 21.219 38.438 12.531 1 94.5 306 LEU B C 1
ATOM 7009 O O . LEU B 1 306 ? 20.062 38.719 12.883 1 94.5 306 LEU B O 1
ATOM 7013 N N . CYS B 1 307 ? 22.203 38.531 13.305 1 91.31 307 CYS B N 1
ATOM 7014 C CA . CYS B 1 307 ? 22.047 38.844 14.719 1 91.31 307 CYS B CA 1
ATOM 7015 C C . CYS B 1 307 ? 21.891 40.344 14.938 1 91.31 307 CYS B C 1
ATOM 7017 O O . CYS B 1 307 ? 22.297 41.156 14.094 1 91.31 307 CYS B O 1
ATOM 7019 N N . GLN B 1 308 ? 21.172 40.594 15.977 1 84.31 308 GLN B N 1
ATOM 7020 C CA . GLN B 1 308 ? 21.078 41.969 16.453 1 84.31 308 GLN B CA 1
ATOM 7021 C C . GLN B 1 308 ? 21.859 42.156 17.75 1 84.31 308 GLN B C 1
ATOM 7023 O O . GLN B 1 308 ? 22.016 41.188 18.516 1 84.31 308 GLN B O 1
ATOM 7028 N N . PRO B 1 309 ? 22.359 43.375 17.812 1 76.12 309 PRO B N 1
ATOM 7029 C CA . PRO B 1 309 ? 23.047 43.625 19.078 1 76.12 309 PRO B CA 1
ATOM 7030 C C . PRO B 1 309 ? 22.094 43.688 20.266 1 76.12 309 PRO B C 1
ATOM 7032 O O . PRO B 1 309 ? 20.906 44 20.109 1 76.12 309 PRO B O 1
ATOM 7035 N N . PHE B 1 310 ? 22.641 43.344 21.391 1 71.94 310 PHE B N 1
ATOM 7036 C CA . PHE B 1 310 ? 21.844 43.312 22.609 1 71.94 310 PHE B CA 1
ATOM 7037 C C . PHE B 1 310 ? 21.297 44.688 22.953 1 71.94 310 PHE B C 1
ATOM 7039 O O . PHE B 1 310 ? 21.984 45.688 22.797 1 71.94 310 PHE B O 1
ATOM 7046 N N . ASN B 1 311 ? 20.031 44.688 23.109 1 70.88 311 ASN B N 1
ATOM 7047 C CA . ASN B 1 311 ? 19.391 45.844 23.688 1 70.88 311 ASN B CA 1
ATOM 7048 C C . ASN B 1 311 ? 18.562 45.469 24.922 1 70.88 311 ASN B C 1
ATOM 7050 O O . ASN B 1 311 ? 18.031 44.375 25 1 70.88 311 ASN B O 1
ATOM 7054 N N . LEU B 1 312 ? 18.656 46.344 25.938 1 57.94 312 LEU B N 1
ATOM 7055 C CA . LEU B 1 312 ? 18.078 46.125 27.25 1 57.94 312 LEU B CA 1
ATOM 7056 C C . LEU B 1 312 ? 16.609 45.719 27.141 1 57.94 312 LEU B C 1
ATOM 7058 O O . LEU B 1 312 ? 16.047 45.125 28.047 1 57.94 312 LEU B O 1
ATOM 7062 N N . LYS B 1 313 ? 16 45.969 26.078 1 67.44 313 LYS B N 1
ATOM 7063 C CA . LYS B 1 313 ? 14.57 45.719 25.953 1 67.44 313 LYS B CA 1
ATOM 7064 C C . LYS B 1 313 ? 14.305 44.281 25.469 1 67.44 313 LYS B C 1
ATOM 7066 O O . LYS B 1 313 ? 13.164 43.812 25.469 1 67.44 313 LYS B O 1
ATOM 7071 N N . MET B 1 314 ? 15.453 43.656 25.234 1 71.88 314 MET B N 1
ATOM 7072 C CA . MET B 1 314 ? 15.289 42.312 24.656 1 71.88 314 MET B CA 1
ATOM 7073 C C . MET B 1 314 ? 15.227 41.25 25.734 1 71.88 314 MET B C 1
ATOM 7075 O O . MET B 1 314 ? 16.016 41.281 26.688 1 71.88 314 MET B O 1
ATOM 7079 N N . SER B 1 315 ? 14.125 40.531 25.766 1 75.31 315 SER B N 1
ATOM 7080 C CA . SER B 1 315 ? 13.992 39.438 26.719 1 75.31 315 SER B CA 1
ATOM 7081 C C . SER B 1 315 ? 14.297 38.094 26.031 1 75.31 315 SER B C 1
ATOM 7083 O O . SER B 1 315 ? 13.672 37.75 25.031 1 75.31 315 SER B O 1
ATOM 7085 N N . LEU B 1 316 ? 15.336 37.375 26.609 1 81.12 316 LEU B N 1
ATOM 7086 C CA . LEU B 1 316 ? 15.711 36.062 26.109 1 81.12 316 LEU B CA 1
ATOM 7087 C C . LEU B 1 316 ? 14.664 35.031 26.484 1 81.12 316 LEU B C 1
ATOM 7089 O O . LEU B 1 316 ? 14.062 35.125 27.562 1 81.12 316 LEU B O 1
ATOM 7093 N N . SER B 1 317 ? 14.453 34.125 25.562 1 86.06 317 SER B N 1
ATOM 7094 C CA . SER B 1 317 ? 13.57 33.031 25.891 1 86.06 317 SER B CA 1
ATOM 7095 C C . SER B 1 317 ? 14.195 32.125 26.953 1 86.06 317 SER B C 1
ATOM 7097 O O . SER B 1 317 ? 15.391 31.844 26.906 1 86.06 317 SER B O 1
ATOM 7099 N N . SER B 1 318 ? 13.352 31.688 27.891 1 84.75 318 SER B N 1
ATOM 7100 C CA . SER B 1 318 ? 13.812 30.844 28.984 1 84.75 318 SER B CA 1
ATOM 7101 C C . SER B 1 318 ? 13.367 29.391 28.797 1 84.75 318 SER B C 1
ATOM 7103 O O . SER B 1 318 ? 12.398 29.125 28.078 1 84.75 318 SER B O 1
ATOM 7105 N N . PRO B 1 319 ? 14.148 28.5 29.375 1 85.69 319 PRO B N 1
ATOM 7106 C CA . PRO B 1 319 ? 13.742 27.094 29.297 1 85.69 319 PRO B CA 1
ATOM 7107 C C . PRO B 1 319 ? 12.32 26.859 29.781 1 85.69 319 PRO B C 1
ATOM 7109 O O . PRO B 1 319 ? 11.891 27.484 30.766 1 85.69 319 PRO B O 1
ATOM 7112 N N . LEU B 1 320 ? 11.656 26.125 29.078 1 90.56 320 LEU B N 1
ATOM 7113 C CA . LEU B 1 320 ? 10.273 25.812 29.422 1 90.56 320 LEU B CA 1
ATOM 7114 C C . LEU B 1 320 ? 10.125 24.328 29.781 1 90.56 320 LEU B C 1
ATOM 7116 O O . LEU B 1 320 ? 10.945 23.5 29.375 1 90.56 320 LEU B O 1
ATOM 7120 N N . LYS B 1 321 ? 9.141 24.094 30.609 1 88.31 321 LYS B N 1
ATOM 7121 C CA . LYS B 1 321 ? 8.742 22.703 30.828 1 88.31 321 LYS B CA 1
ATOM 7122 C C . LYS B 1 321 ? 8.031 22.141 29.609 1 88.31 321 LYS B C 1
ATOM 7124 O O . LYS B 1 321 ? 7.094 22.75 29.094 1 88.31 321 LYS B O 1
ATOM 7129 N N . ILE B 1 322 ? 8.461 21 29.219 1 88.38 322 ILE B N 1
ATOM 7130 C CA . ILE B 1 322 ? 7.906 20.375 28.031 1 88.38 322 ILE B CA 1
ATOM 7131 C C . ILE B 1 322 ? 6.465 19.953 28.297 1 88.38 322 ILE B C 1
ATOM 7133 O O . ILE B 1 322 ? 6.164 19.359 29.328 1 88.38 322 ILE B O 1
ATOM 7137 N N . ASN B 1 323 ? 5.598 20.281 27.422 1 90.75 323 ASN B N 1
ATOM 7138 C CA . ASN B 1 323 ? 4.199 19.891 27.531 1 90.75 323 ASN B CA 1
ATOM 7139 C C . ASN B 1 323 ? 3.922 18.594 26.781 1 9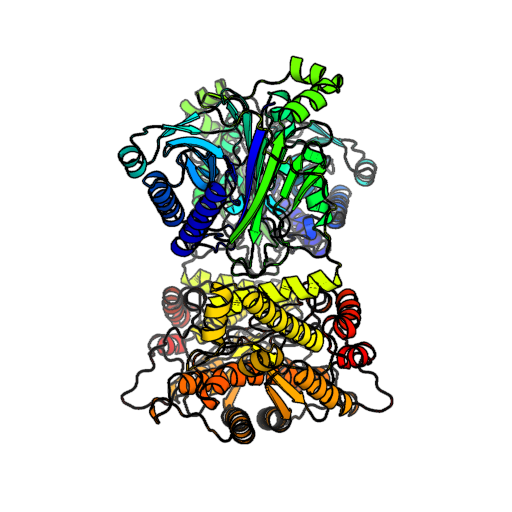0.75 323 ASN B C 1
ATOM 7141 O O . ASN B 1 323 ? 4.109 18.531 25.562 1 90.75 323 ASN B O 1
ATOM 7145 N N . TYR B 1 324 ? 3.473 17.594 27.562 1 89.81 324 TYR B N 1
ATOM 7146 C CA . TYR B 1 324 ? 3.072 16.328 26.969 1 89.81 324 TYR B CA 1
ATOM 7147 C C . TYR B 1 324 ? 1.587 16.062 27.188 1 89.81 324 TYR B C 1
ATOM 7149 O O . TYR B 1 324 ? 1.068 16.297 28.281 1 89.81 324 TYR B O 1
ATOM 7157 N N . HIS B 1 325 ? 0.92 15.688 26.203 1 93.38 325 HIS B N 1
ATOM 7158 C CA . HIS B 1 325 ? -0.442 15.195 26.375 1 93.38 325 HIS B CA 1
ATOM 7159 C C . HIS B 1 325 ? -0.449 13.75 26.875 1 93.38 325 HIS B C 1
ATOM 7161 O O . HIS B 1 325 ? 0.408 12.953 26.5 1 93.38 325 HIS B O 1
ATOM 7167 N N . SER B 1 326 ? -1.407 13.477 27.75 1 94.12 326 SER B N 1
ATOM 7168 C CA . SER B 1 326 ? -1.626 12.078 28.125 1 94.12 326 SER B CA 1
ATOM 7169 C C . SER B 1 326 ? -2.131 11.273 26.922 1 94.12 326 SER B C 1
ATOM 7171 O O . SER B 1 326 ? -2.623 11.836 25.953 1 94.12 326 SER B O 1
ATOM 7173 N N . PRO B 1 327 ? -1.973 9.961 26.984 1 94.44 327 PRO B N 1
ATOM 7174 C CA . PRO B 1 327 ? -2.484 9.133 25.891 1 94.44 327 PRO B CA 1
ATOM 7175 C C . PRO B 1 327 ? -3.973 9.359 25.625 1 94.44 327 PRO B C 1
ATOM 7177 O O . PRO B 1 327 ? -4.406 9.359 24.469 1 94.44 327 PRO B O 1
ATOM 7180 N N . GLU B 1 328 ? -4.797 9.523 26.672 1 96.44 328 GLU B N 1
ATOM 7181 C CA . GLU B 1 328 ? -6.227 9.773 26.516 1 96.44 328 GLU B CA 1
ATOM 7182 C C . GLU B 1 328 ? -6.488 11.094 25.812 1 96.44 328 GLU B C 1
ATOM 7184 O O . GLU B 1 328 ? -7.367 11.18 24.938 1 96.44 328 GLU B O 1
ATOM 7189 N N . GLU B 1 329 ? -5.656 12.078 26.156 1 96.44 329 GLU B N 1
ATOM 7190 C CA . GLU B 1 329 ? -5.758 13.367 25.469 1 96.44 329 GLU B CA 1
ATOM 7191 C C . GLU B 1 329 ? -5.395 13.234 24 1 96.44 329 GLU B C 1
ATOM 7193 O O . GLU B 1 329 ? -6.043 13.836 23.141 1 96.44 329 GLU B O 1
ATOM 7198 N N . GLU B 1 330 ? -4.371 12.5 23.75 1 96.31 330 GLU B N 1
ATOM 7199 C CA . GLU B 1 330 ? -3.955 12.297 22.359 1 96.31 330 GLU B CA 1
ATOM 7200 C C . GLU B 1 330 ? -5.059 11.625 21.547 1 96.31 330 GLU B C 1
ATOM 7202 O O . GLU B 1 330 ? -5.258 11.953 20.375 1 96.31 330 GLU B O 1
ATOM 7207 N N . ILE B 1 331 ? -5.746 10.68 22.156 1 96.69 331 ILE B N 1
ATOM 7208 C CA . ILE B 1 331 ? -6.828 9.969 21.484 1 96.69 331 ILE B CA 1
ATOM 7209 C C . ILE B 1 331 ? -7.996 10.914 21.234 1 96.69 331 ILE B C 1
ATOM 7211 O O . ILE B 1 331 ? -8.68 10.812 20.219 1 96.69 331 ILE B O 1
ATOM 7215 N N . ALA B 1 332 ? -8.195 11.844 22.141 1 97.5 332 ALA B N 1
ATOM 7216 C CA . ALA B 1 332 ? -9.289 12.805 22 1 97.5 332 ALA B CA 1
ATOM 7217 C C . ALA B 1 332 ? -8.953 13.875 20.969 1 97.5 332 ALA B C 1
ATOM 7219 O O . ALA B 1 332 ? -9.719 14.094 20.016 1 97.5 332 ALA B O 1
ATOM 7220 N N . PHE B 1 333 ? -7.785 14.469 21.094 1 97.12 333 PHE B N 1
ATOM 7221 C CA . PHE B 1 333 ? -7.457 15.672 20.344 1 97.12 333 PHE B CA 1
ATOM 7222 C C . PHE B 1 333 ? -6.957 15.312 18.953 1 97.12 333 PHE B C 1
ATOM 7224 O O . PHE B 1 333 ? -7.328 15.961 17.969 1 97.12 333 PHE B O 1
ATOM 7231 N N . GLY B 1 334 ? -6.105 14.289 18.844 1 95.56 334 GLY B N 1
ATOM 7232 C CA . GLY B 1 334 ? -5.566 13.898 17.547 1 95.56 334 GLY B CA 1
ATOM 7233 C C . GLY B 1 334 ? -6.641 13.562 16.531 1 95.56 334 GLY B C 1
ATOM 7234 O O . GLY B 1 334 ? -6.824 14.289 15.555 1 95.56 334 GLY B O 1
ATOM 7235 N N . PRO B 1 335 ? -7.383 12.5 16.797 1 95.81 335 PRO B N 1
ATOM 7236 C CA . PRO B 1 335 ? -8.461 12.148 15.875 1 95.81 335 PRO B CA 1
ATOM 7237 C C . PRO B 1 335 ? -9.516 13.242 15.742 1 95.81 335 PRO B C 1
ATOM 7239 O O . PRO B 1 335 ? -10.109 13.406 14.672 1 95.81 335 PRO B O 1
ATOM 7242 N N . GLY B 1 336 ? -9.766 14.016 16.812 1 97.06 336 GLY B N 1
ATOM 7243 C CA . GLY B 1 336 ? -10.688 15.133 16.719 1 97.06 336 GLY B CA 1
ATOM 7244 C C . GLY B 1 336 ? -10.281 16.156 15.68 1 97.06 336 GLY B C 1
ATOM 7245 O O . GLY B 1 336 ? -11.094 16.562 14.844 1 97.06 336 GLY B O 1
ATOM 7246 N N . CYS B 1 337 ? -9.039 16.531 15.734 1 96.81 337 CYS B N 1
ATOM 7247 C CA . CYS B 1 337 ? -8.508 17.484 14.766 1 96.81 337 CYS B CA 1
ATOM 7248 C C . CYS B 1 337 ? -8.469 16.891 13.367 1 96.81 337 CYS B C 1
ATOM 7250 O O . CYS B 1 337 ? -8.75 17.578 12.383 1 96.81 337 CYS B O 1
ATOM 7252 N N . TRP B 1 338 ? -8.125 15.633 13.312 1 96 338 TRP B N 1
ATOM 7253 C CA . TRP B 1 338 ? -8.078 14.898 12.055 1 96 338 TRP B CA 1
ATOM 7254 C C . TRP B 1 338 ? -9.445 14.875 11.383 1 96 338 TRP B C 1
ATOM 7256 O O . TRP B 1 338 ? -9.57 15.156 10.188 1 96 338 TRP B O 1
ATOM 7266 N N . LEU B 1 339 ? -10.461 14.602 12.117 1 96.69 339 LEU B N 1
ATOM 7267 C CA . LEU B 1 339 ? -11.836 14.562 11.625 1 96.69 339 LEU B CA 1
ATOM 7268 C C . LEU B 1 339 ? -12.281 15.945 11.148 1 96.69 339 LEU B C 1
ATOM 7270 O O . LEU B 1 339 ? -12.945 16.062 10.117 1 96.69 339 LEU B O 1
ATOM 7274 N N . TRP B 1 340 ? -11.938 16.969 11.875 1 96.75 340 TRP B N 1
ATOM 7275 C CA . TRP B 1 340 ? -12.297 18.328 11.461 1 96.75 340 TRP B CA 1
ATOM 7276 C C . TRP B 1 340 ? -11.68 18.656 10.109 1 96.75 340 TRP B C 1
ATOM 7278 O O . TRP B 1 340 ? -12.359 19.219 9.234 1 96.75 340 TRP B O 1
ATOM 7288 N N . ASP B 1 341 ? -10.422 18.328 9.984 1 94.88 341 ASP B N 1
ATOM 7289 C CA . ASP B 1 341 ? -9.742 18.578 8.719 1 94.88 341 ASP B CA 1
ATOM 7290 C C . ASP B 1 341 ? -10.453 17.859 7.566 1 94.88 341 ASP B C 1
ATOM 7292 O O . ASP B 1 341 ? -10.641 18.438 6.492 1 94.88 341 ASP B O 1
ATOM 7296 N N . TYR B 1 342 ? -10.898 16.625 7.77 1 92.38 342 TYR B N 1
ATOM 7297 C CA . TYR B 1 342 ? -11.609 15.875 6.738 1 92.38 342 TYR B CA 1
ATOM 7298 C C . TYR B 1 342 ? -12.938 16.547 6.402 1 92.38 342 TYR B C 1
ATOM 7300 O O . TYR B 1 342 ? -13.297 16.656 5.227 1 92.38 342 TYR B O 1
ATOM 7308 N N . LEU B 1 343 ? -13.586 16.906 7.406 1 94.56 343 LEU B N 1
ATOM 7309 C CA . LEU B 1 343 ? -14.906 17.5 7.219 1 94.56 343 LEU B CA 1
ATOM 7310 C C . LEU B 1 343 ? -14.805 18.797 6.406 1 94.56 343 LEU B C 1
ATOM 7312 O O . LEU B 1 343 ? -15.547 18.984 5.434 1 94.56 343 LEU B O 1
ATOM 7316 N N . ARG B 1 344 ? -13.93 19.656 6.727 1 93 344 ARG B N 1
ATOM 7317 C CA . ARG B 1 344 ? -13.844 20.969 6.09 1 93 344 ARG B CA 1
ATOM 7318 C C . ARG B 1 344 ? -13.344 20.844 4.656 1 93 344 ARG B C 1
ATOM 7320 O O . ARG B 1 344 ? -13.688 21.656 3.799 1 93 344 ARG B O 1
ATOM 7327 N N . ARG B 1 345 ? -12.586 19.781 4.363 1 90.31 345 ARG B N 1
ATOM 7328 C CA . ARG B 1 345 ? -11.945 19.719 3.057 1 90.31 345 ARG B CA 1
ATOM 7329 C C . ARG B 1 345 ? -12.742 18.828 2.1 1 90.31 345 ARG B C 1
ATOM 7331 O O . ARG B 1 345 ? -12.625 18.969 0.88 1 90.31 345 ARG B O 1
ATOM 7338 N N . SER B 1 346 ? -13.562 17.922 2.545 1 89 346 SER B N 1
ATOM 7339 C CA . SER B 1 346 ? -14.281 16.969 1.711 1 89 346 SER B CA 1
ATOM 7340 C C . SER B 1 346 ? -15.531 17.594 1.103 1 89 346 SER B C 1
ATOM 7342 O O . SER B 1 346 ? -16.094 17.062 0.15 1 89 346 SER B O 1
ATOM 7344 N N . GLY B 1 347 ? -16.016 18.688 1.627 1 86.88 347 GLY B N 1
ATOM 7345 C CA . GLY B 1 347 ? -17.281 19.266 1.184 1 86.88 347 GLY B CA 1
ATOM 7346 C C . GLY B 1 347 ? -18.484 18.594 1.814 1 86.88 347 GLY B C 1
ATOM 7347 O O . GLY B 1 347 ? -19.625 18.938 1.493 1 86.88 347 GLY B O 1
ATOM 7348 N N . ALA B 1 348 ? -18.312 17.656 2.703 1 92.69 348 ALA B N 1
ATOM 7349 C CA . ALA B 1 348 ? -19.391 17 3.432 1 92.69 348 ALA B CA 1
ATOM 7350 C C . ALA B 1 348 ? -20.062 17.969 4.406 1 92.69 348 ALA B C 1
ATOM 7352 O O . ALA B 1 348 ? -19.5 19.016 4.738 1 92.69 348 ALA B O 1
ATOM 7353 N N . SER B 1 349 ? -21.266 17.578 4.777 1 94.56 349 SER B N 1
ATOM 7354 C CA . SER B 1 349 ? -22.016 18.453 5.668 1 94.56 349 SER B CA 1
ATOM 7355 C C . SER B 1 349 ? -22.094 17.875 7.078 1 94.56 349 SER B C 1
ATOM 7357 O O . SER B 1 349 ? -22.812 18.391 7.938 1 94.56 349 SER B O 1
ATOM 7359 N N . GLY B 1 350 ? -21.406 16.812 7.273 1 97.25 350 GLY B N 1
ATOM 7360 C CA . GLY B 1 350 ? -21.391 16.219 8.602 1 97.25 350 GLY B CA 1
ATOM 7361 C C . GLY B 1 350 ? -20.938 14.781 8.609 1 97.25 350 GLY B C 1
ATOM 7362 O O . GLY B 1 350 ? -20.312 14.312 7.656 1 97.25 350 GLY B O 1
ATOM 7363 N N . PHE B 1 351 ? -21.188 14.141 9.773 1 98.12 351 PHE B N 1
ATOM 7364 C CA . PHE B 1 351 ? -20.797 12.75 9.977 1 98.12 351 PHE B CA 1
ATOM 7365 C C . PHE B 1 351 ? -22.016 11.891 10.281 1 98.12 351 PHE B C 1
ATOM 7367 O O . PHE B 1 351 ? -23.016 12.383 10.836 1 98.12 351 PHE B O 1
ATOM 7374 N N . LEU B 1 352 ? -22 10.656 9.844 1 98.06 352 LEU B N 1
ATOM 7375 C CA . LEU B 1 352 ? -22.953 9.641 10.266 1 98.06 352 LEU B CA 1
ATOM 7376 C C . LEU B 1 352 ? -22.234 8.469 10.938 1 98.06 352 LEU B C 1
ATOM 7378 O O . LEU B 1 352 ? -21.281 7.926 10.383 1 98.06 352 LEU B O 1
ATOM 7382 N N . LEU B 1 353 ? -22.656 8.133 12.148 1 98.06 353 LEU B N 1
ATOM 7383 C CA . LEU B 1 353 ? -22.031 7.051 12.898 1 98.06 353 LEU B CA 1
ATOM 7384 C C . LEU B 1 353 ? -23.062 6.012 13.32 1 98.06 353 LEU B C 1
ATOM 7386 O O . LEU B 1 353 ? -24.031 6.336 14.023 1 98.06 353 LEU B O 1
ATOM 7390 N N . PRO B 1 354 ? -22.953 4.746 12.828 1 96.5 354 PRO B N 1
ATOM 7391 C CA . PRO B 1 354 ? -23.688 3.68 13.516 1 96.5 354 PRO B CA 1
ATOM 7392 C C . PRO B 1 354 ? -23.281 3.535 14.977 1 96.5 354 PRO B C 1
ATOM 7394 O O . PRO B 1 354 ? -22.156 3.119 15.273 1 96.5 354 PRO B O 1
ATOM 7397 N N . LEU B 1 355 ? -24.156 3.947 15.867 1 96.38 355 LEU B N 1
ATOM 7398 C CA . LEU B 1 355 ? -23.891 3.932 17.297 1 96.38 355 LEU B CA 1
ATOM 7399 C C . LEU B 1 355 ? -24.562 2.734 17.969 1 96.38 355 LEU B C 1
ATOM 7401 O O . LEU B 1 355 ? -25.766 2.748 18.203 1 96.38 355 LEU B O 1
ATOM 7405 N N . SER B 1 356 ? -23.844 1.747 18.375 1 91.25 356 SER B N 1
ATOM 7406 C CA . SER B 1 356 ? -24.375 0.476 18.844 1 91.25 356 SER B CA 1
ATOM 7407 C C . SER B 1 356 ? -24.609 0.508 20.359 1 91.25 356 SER B C 1
ATOM 7409 O O . SER B 1 356 ? -25.312 -0.347 20.891 1 91.25 356 SER B O 1
ATOM 7411 N N . GLY B 1 357 ? -23.969 1.5 21.016 1 90.56 357 GLY B N 1
ATOM 7412 C CA . GLY B 1 357 ? -24.016 1.51 22.469 1 90.56 357 GLY B CA 1
ATOM 7413 C C . GLY B 1 357 ? -22.844 0.769 23.094 1 90.56 357 GLY B C 1
ATOM 7414 O O . GLY B 1 357 ? -22.734 0.718 24.328 1 90.56 357 GLY B O 1
ATOM 7415 N N . GLY B 1 358 ? -22.016 0.243 22.266 1 91.5 358 GLY B N 1
ATOM 7416 C CA . GLY B 1 358 ? -20.812 -0.405 22.75 1 91.5 358 GLY B CA 1
ATOM 7417 C C . GLY B 1 358 ? -19.641 0.548 22.891 1 91.5 358 GLY B C 1
ATOM 7418 O O . GLY B 1 358 ? -19.75 1.729 22.562 1 91.5 358 GLY B O 1
ATOM 7419 N N . ALA B 1 359 ? -18.547 -0.01 23.344 1 93.06 359 ALA B N 1
ATOM 7420 C CA . ALA B 1 359 ? -17.375 0.787 23.703 1 93.06 359 ALA B CA 1
ATOM 7421 C C . ALA B 1 359 ? -16.75 1.432 22.453 1 93.06 359 ALA B C 1
ATOM 7423 O O . ALA B 1 359 ? -16.406 2.615 22.469 1 93.06 359 ALA B O 1
ATOM 7424 N N . ASP B 1 360 ? -16.641 0.719 21.359 1 93.38 360 ASP B N 1
ATOM 7425 C CA . ASP B 1 360 ? -15.93 1.203 20.188 1 93.38 360 ASP B CA 1
ATOM 7426 C C . ASP B 1 360 ? -16.688 2.342 19.516 1 93.38 360 ASP B C 1
ATOM 7428 O O . ASP B 1 360 ? -16.141 3.42 19.281 1 93.38 360 ASP B O 1
ATOM 7432 N N . SER B 1 361 ? -17.953 2.109 19.203 1 95.25 361 SER B N 1
ATOM 7433 C CA . SER B 1 361 ? -18.734 3.162 18.562 1 95.25 361 SER B CA 1
ATOM 7434 C C . SER B 1 361 ? -18.875 4.375 19.469 1 95.25 361 SER B C 1
ATOM 7436 O O . SER B 1 361 ? -18.891 5.516 19 1 95.25 361 SER B O 1
ATOM 7438 N N . SER B 1 362 ? -18.938 4.141 20.734 1 97.12 362 SER B N 1
ATOM 7439 C CA . SER B 1 362 ? -19.062 5.234 21.688 1 97.12 362 SER B CA 1
ATOM 7440 C C . SER B 1 362 ? -17.766 6.047 21.766 1 97.12 362 SER B C 1
ATOM 7442 O O . SER B 1 362 ? -17.797 7.262 21.969 1 97.12 362 SER B O 1
ATOM 7444 N N . SER B 1 363 ? -16.656 5.359 21.625 1 97.56 363 SER B N 1
ATOM 7445 C CA . SER B 1 363 ? -15.391 6.078 21.547 1 97.56 363 SER B CA 1
ATOM 7446 C C . SER B 1 363 ? -15.359 7.035 20.359 1 97.56 363 SER B C 1
ATOM 7448 O O . SER B 1 363 ? -14.922 8.18 20.5 1 97.56 363 SER B O 1
ATOM 7450 N N . VAL B 1 364 ? -15.828 6.559 19.281 1 97.94 364 VAL B N 1
ATOM 7451 C CA . VAL B 1 364 ? -15.875 7.387 18.078 1 97.94 364 VAL B CA 1
ATOM 7452 C C . VAL B 1 364 ? -16.797 8.578 18.297 1 97.94 364 VAL B C 1
ATOM 7454 O O . VAL B 1 364 ? -16.453 9.711 17.938 1 97.94 364 VAL B O 1
ATOM 7457 N N . ALA B 1 365 ? -17.891 8.312 18.891 1 98.56 365 ALA B N 1
ATOM 7458 C CA . ALA B 1 365 ? -18.828 9.383 19.188 1 98.56 365 ALA B CA 1
ATOM 7459 C C . ALA B 1 365 ? -18.203 10.438 20.094 1 98.56 365 ALA B C 1
ATOM 7461 O O . ALA B 1 365 ? -18.359 11.641 19.859 1 98.56 365 ALA B O 1
ATOM 7462 N N . ALA B 1 366 ? -17.531 9.984 21.094 1 98.56 366 ALA B N 1
ATOM 7463 C CA . ALA B 1 366 ? -16.875 10.883 22.031 1 98.56 366 ALA B CA 1
ATOM 7464 C C . ALA B 1 366 ? -15.836 11.742 21.312 1 98.56 366 ALA B C 1
ATOM 7466 O O . ALA B 1 366 ? -15.68 12.93 21.625 1 98.56 366 ALA B O 1
ATOM 7467 N N . ILE B 1 367 ? -15.141 11.172 20.406 1 98.56 367 ILE B N 1
ATOM 7468 C CA . ILE B 1 367 ? -14.117 11.883 19.656 1 98.56 367 ILE B CA 1
ATOM 7469 C C . ILE B 1 367 ? -14.766 12.984 18.812 1 98.56 367 ILE B C 1
ATOM 7471 O O . ILE B 1 367 ? -14.25 14.109 18.75 1 98.56 367 ILE B O 1
ATOM 7475 N N . VAL B 1 368 ? -15.875 12.664 18.172 1 98.69 368 VAL B N 1
ATOM 7476 C CA . VAL B 1 368 ? -16.594 13.68 17.406 1 98.69 368 VAL B CA 1
ATOM 7477 C C . VAL B 1 368 ? -17.078 14.789 18.328 1 98.69 368 VAL B C 1
ATOM 7479 O O . VAL B 1 368 ? -17.016 15.969 17.984 1 98.69 368 VAL B O 1
ATOM 7482 N N . GLY B 1 369 ? -17.594 14.367 19.5 1 98.69 369 GLY B N 1
ATOM 7483 C CA . GLY B 1 369 ? -17.953 15.359 20.5 1 98.69 369 GLY B CA 1
ATOM 7484 C C . GLY B 1 369 ? -16.812 16.266 20.875 1 98.69 369 GLY B C 1
ATOM 7485 O O . GLY B 1 369 ? -16.969 17.484 20.969 1 98.69 369 GLY B O 1
ATOM 7486 N N . CYS B 1 370 ? -15.695 15.672 21.141 1 98.5 370 CYS B N 1
ATOM 7487 C CA . CYS B 1 370 ? -14.492 16.438 21.453 1 98.5 370 CYS B CA 1
ATOM 7488 C C . CYS B 1 370 ? -14.156 17.422 20.328 1 98.5 370 CYS B C 1
ATOM 7490 O O . CYS B 1 370 ? -13.789 18.562 20.594 1 98.5 370 CYS B O 1
ATOM 7492 N N . MET B 1 371 ? -14.234 16.953 19.109 1 98.56 371 MET B N 1
ATOM 7493 C CA . MET B 1 371 ? -14.008 17.812 17.953 1 98.56 371 MET B CA 1
ATOM 7494 C C . MET B 1 371 ? -14.898 19.047 18 1 98.56 371 MET B C 1
ATOM 7496 O O . MET B 1 371 ? -14.422 20.172 17.812 1 98.56 371 MET B O 1
ATOM 7500 N N . CYS B 1 372 ? -16.172 18.875 18.266 1 98.69 372 CYS B N 1
ATOM 7501 C CA . CYS B 1 372 ? -17.109 19.984 18.359 1 98.69 372 CYS B CA 1
ATOM 7502 C C . CYS B 1 372 ? -16.719 20.953 19.469 1 98.69 372 CYS B C 1
ATOM 7504 O O . CYS B 1 372 ? -16.828 22.172 19.297 1 98.69 372 CYS B O 1
ATOM 7506 N N . GLN B 1 373 ? -16.312 20.375 20.562 1 98.56 373 GLN B N 1
ATOM 7507 C CA . GLN B 1 373 ? -15.859 21.219 21.672 1 98.56 373 GLN B CA 1
ATOM 7508 C C . GLN B 1 373 ? -14.648 22.062 21.25 1 98.56 373 GLN B C 1
ATOM 7510 O O . GLN B 1 373 ? -14.57 23.25 21.562 1 98.56 373 GLN B O 1
ATOM 7515 N N . LEU B 1 374 ? -13.719 21.453 20.594 1 98.06 374 LEU B N 1
ATOM 7516 C CA . LEU B 1 374 ? -12.523 22.141 20.125 1 98.06 374 LEU B CA 1
ATOM 7517 C C . LEU B 1 374 ? -12.891 23.266 19.156 1 98.06 374 LEU B C 1
ATOM 7519 O O . LEU B 1 374 ? -12.312 24.359 19.234 1 98.06 374 LEU B O 1
ATOM 7523 N N . VAL B 1 375 ? -13.812 23.031 18.266 1 98.25 375 VAL B N 1
ATOM 7524 C CA . VAL B 1 375 ? -14.234 24.016 17.266 1 98.25 375 VAL B CA 1
ATOM 7525 C C . VAL B 1 375 ? -14.828 25.234 17.969 1 98.25 375 VAL B C 1
ATOM 7527 O O . VAL B 1 375 ? -14.438 26.375 17.688 1 98.25 375 VAL B O 1
ATOM 7530 N N . VAL B 1 376 ? -15.719 25.016 18.891 1 98.25 376 VAL B N 1
ATOM 7531 C CA . VAL B 1 376 ? -16.375 26.109 19.594 1 98.25 376 VAL B CA 1
ATOM 7532 C C . VAL B 1 376 ? -15.344 26.891 20.406 1 98.25 376 VAL B C 1
ATOM 7534 O O . VAL B 1 376 ? -15.398 28.125 20.469 1 98.25 376 VAL B O 1
ATOM 7537 N N . LYS B 1 377 ? -14.477 26.188 21.031 1 97.5 377 LYS B N 1
ATOM 7538 C CA . LYS B 1 377 ? -13.414 26.828 21.812 1 97.5 377 LYS B CA 1
ATOM 7539 C C . LYS B 1 377 ? -12.57 27.734 20.922 1 97.5 377 LYS B C 1
ATOM 7541 O O . LYS B 1 377 ? -12.266 28.875 21.312 1 97.5 377 LYS B O 1
ATOM 7546 N N . GLU B 1 378 ? -12.141 27.312 19.781 1 96.88 378 GLU B N 1
ATOM 7547 C CA . GLU B 1 378 ? -11.305 28.094 18.875 1 96.88 378 GLU B CA 1
ATOM 7548 C C . GLU B 1 378 ? -12.062 29.312 18.344 1 96.88 378 GLU B C 1
ATOM 7550 O O . GLU B 1 378 ? -11.469 30.375 18.141 1 96.88 378 GLU B O 1
ATOM 7555 N N . ILE B 1 379 ? -13.32 29.156 18.078 1 97.12 379 ILE B N 1
ATOM 7556 C CA . ILE B 1 379 ? -14.148 30.281 17.672 1 97.12 379 ILE B CA 1
ATOM 7557 C C . ILE B 1 379 ? -14.172 31.328 18.781 1 97.12 379 ILE B C 1
ATOM 7559 O O . ILE B 1 379 ? -14 32.531 18.531 1 97.12 379 ILE B O 1
ATOM 7563 N N . SER B 1 380 ? -14.336 30.844 19.984 1 96.94 380 SER B N 1
ATOM 7564 C CA . SER B 1 380 ? -14.336 31.75 21.141 1 96.94 380 SER B CA 1
ATOM 7565 C C . SER B 1 380 ? -12.992 32.469 21.281 1 96.94 380 SER B C 1
ATOM 7567 O O . SER B 1 380 ? -12.938 33.594 21.734 1 96.94 380 SER B O 1
ATOM 7569 N N . ASN B 1 381 ? -11.984 31.812 20.922 1 95 381 ASN B N 1
ATOM 7570 C CA . ASN B 1 381 ? -10.641 32.375 20.984 1 95 381 ASN B CA 1
ATOM 7571 C C . ASN B 1 381 ? -10.367 33.344 19.828 1 95 381 ASN B C 1
ATOM 7573 O O . ASN B 1 381 ? -9.273 33.906 19.734 1 95 381 ASN B O 1
ATOM 7577 N N . GLY B 1 382 ? -11.258 33.438 18.906 1 93.69 382 GLY B N 1
ATOM 7578 C CA . GLY B 1 382 ? -11.172 34.469 17.875 1 93.69 382 GLY B CA 1
ATOM 7579 C C . GLY B 1 382 ? -10.617 33.938 16.562 1 93.69 382 GLY B C 1
ATOM 7580 O O . GLY B 1 382 ? -10.172 34.719 15.711 1 93.69 382 GLY B O 1
ATOM 7581 N N . ASP B 1 383 ? -10.602 32.719 16.375 1 94.25 383 ASP B N 1
ATOM 7582 C CA . ASP B 1 383 ? -10.109 32.188 15.117 1 94.25 383 ASP B CA 1
ATOM 7583 C C . ASP B 1 383 ? -11.148 32.344 14.008 1 94.25 383 ASP B C 1
ATOM 7585 O O . ASP B 1 383 ? -12.148 31.641 13.969 1 94.25 383 ASP B O 1
ATOM 7589 N N . GLU B 1 384 ? -10.805 33.094 13.008 1 94.44 384 GLU B N 1
ATOM 7590 C CA . GLU B 1 384 ? -11.773 33.5 11.977 1 94.44 384 GLU B CA 1
ATOM 7591 C C . GLU B 1 384 ? -11.938 32.375 10.938 1 94.44 384 GLU B C 1
ATOM 7593 O O . GLU B 1 384 ? -13.023 32.219 10.383 1 94.44 384 GLU B O 1
ATOM 7598 N N . GLN B 1 385 ? -10.906 31.719 10.703 1 93 385 GLN B N 1
ATOM 7599 C CA . GLN B 1 385 ? -11 30.641 9.719 1 93 385 GLN B CA 1
ATOM 7600 C C . GLN B 1 385 ? -11.859 29.484 10.242 1 93 385 GLN B C 1
ATOM 7602 O O . GLN B 1 385 ? -12.703 28.953 9.516 1 93 385 GLN B O 1
ATOM 7607 N N . VAL B 1 386 ? -11.641 29.047 11.453 1 96.06 386 VAL B N 1
ATOM 7608 C CA . VAL B 1 386 ? -12.445 28 12.062 1 96.06 386 VAL B CA 1
ATOM 7609 C C . VAL B 1 386 ? -13.914 28.422 12.109 1 96.06 386 VAL B C 1
ATOM 7611 O O . VAL B 1 386 ? -14.805 27.625 11.82 1 96.06 386 VAL B O 1
ATOM 7614 N N . LYS B 1 387 ? -14.109 29.672 12.43 1 97 387 LYS B N 1
ATOM 7615 C CA . LYS B 1 387 ? -15.461 30.219 12.469 1 97 387 LYS B CA 1
ATOM 7616 C C . LYS B 1 387 ? -16.125 30.141 11.094 1 97 387 LYS B C 1
ATOM 7618 O O . LYS B 1 387 ? -17.266 29.672 10.977 1 97 387 LYS B O 1
ATOM 7623 N N . ALA B 1 388 ? -15.422 30.562 10.094 1 95.69 388 ALA B N 1
ATOM 7624 C CA . ALA B 1 388 ? -15.961 30.562 8.734 1 95.69 388 ALA B CA 1
ATOM 7625 C C . ALA B 1 388 ? -16.297 29.141 8.289 1 95.69 388 ALA B C 1
ATOM 7627 O O . ALA B 1 388 ? -17.344 28.906 7.676 1 95.69 388 ALA B O 1
ATOM 7628 N N . ASP B 1 389 ? -15.461 28.219 8.57 1 95.75 389 ASP B N 1
ATOM 7629 C CA . ASP B 1 389 ? -15.688 26.812 8.203 1 95.75 389 ASP B CA 1
ATOM 7630 C C . ASP B 1 389 ? -16.891 26.25 8.945 1 95.75 389 ASP B C 1
ATOM 7632 O O . ASP B 1 389 ? -17.703 25.531 8.359 1 95.75 389 ASP B O 1
ATOM 7636 N N . ALA B 1 390 ? -16.953 26.562 10.219 1 97.31 390 ALA B N 1
ATOM 7637 C CA . ALA B 1 390 ? -18.062 26.062 11.023 1 97.31 390 ALA B CA 1
ATOM 7638 C C . ALA B 1 390 ? -19.391 26.594 10.516 1 97.31 390 ALA B C 1
ATOM 7640 O O . ALA B 1 390 ? -20.391 25.875 10.5 1 97.31 390 ALA B O 1
ATOM 7641 N N . ILE B 1 391 ? -19.438 27.891 10.117 1 96.69 391 ILE B N 1
ATOM 7642 C CA . ILE B 1 391 ? -20.641 28.5 9.562 1 96.69 391 ILE B CA 1
ATOM 7643 C C . ILE B 1 391 ? -21.047 27.766 8.289 1 96.69 391 ILE B C 1
ATOM 7645 O O . ILE B 1 391 ? -22.203 27.422 8.109 1 96.69 391 ILE B O 1
ATOM 7649 N N . ARG B 1 392 ? -20.094 27.531 7.477 1 95.12 392 ARG B N 1
ATOM 7650 C CA . ARG B 1 392 ? -20.344 26.875 6.199 1 95.12 392 ARG B CA 1
ATOM 7651 C C . ARG B 1 392 ? -20.844 25.438 6.41 1 95.12 392 ARG B C 1
ATOM 7653 O O . ARG B 1 392 ? -21.875 25.047 5.852 1 95.12 392 ARG B O 1
ATOM 7660 N N . ILE B 1 393 ? -20.234 24.656 7.219 1 95.5 393 ILE B N 1
ATOM 7661 C CA . ILE B 1 393 ? -20.531 23.234 7.418 1 95.5 393 ILE B CA 1
ATOM 7662 C C . ILE B 1 393 ? -21.844 23.078 8.172 1 95.5 393 ILE B C 1
ATOM 7664 O O . ILE B 1 393 ? -22.656 22.219 7.84 1 95.5 393 ILE B O 1
ATOM 7668 N N . GLY B 1 394 ? -22 23.922 9.172 1 95.06 394 GLY B N 1
ATOM 7669 C CA . GLY B 1 394 ? -23.219 23.859 9.977 1 95.06 394 GLY B CA 1
ATOM 7670 C C . GLY B 1 394 ? -24.406 24.516 9.32 1 95.06 394 GLY B C 1
ATOM 7671 O O . GLY B 1 394 ? -25.531 24.438 9.836 1 95.06 394 GLY B O 1
ATOM 7672 N N . HIS B 1 395 ? -24.219 25.172 8.195 1 94.12 395 HIS B N 1
ATOM 7673 C CA . HIS B 1 395 ? -25.266 25.875 7.453 1 94.12 395 HIS B CA 1
ATOM 7674 C C . HIS B 1 395 ? -25.969 26.891 8.328 1 94.12 395 HIS B C 1
ATOM 7676 O O . HIS B 1 395 ? -27.203 26.891 8.422 1 94.12 395 HIS B O 1
ATOM 7682 N N . TYR B 1 396 ? -25.156 27.656 8.961 1 94.81 396 TYR B N 1
ATOM 7683 C CA . TYR B 1 396 ? -25.703 28.75 9.75 1 94.81 396 TYR B CA 1
ATOM 7684 C C . TYR B 1 396 ? -26.125 29.906 8.852 1 94.81 396 TYR B C 1
ATOM 7686 O O . TYR B 1 396 ? -25.484 30.172 7.824 1 94.81 396 TYR B O 1
ATOM 7694 N N . ALA B 1 397 ? -27.219 30.578 9.266 1 92.44 397 ALA B N 1
ATOM 7695 C CA . ALA B 1 397 ? -27.719 31.719 8.5 1 92.44 397 ALA B CA 1
ATOM 7696 C C . ALA B 1 397 ? -27.766 32.969 9.359 1 92.44 397 ALA B C 1
ATOM 7698 O O . ALA B 1 397 ? -27.562 32.906 10.57 1 92.44 397 ALA B O 1
ATOM 7699 N N . ASN B 1 398 ? -27.922 34.094 8.742 1 92.81 398 ASN B N 1
ATOM 7700 C CA . ASN B 1 398 ? -28.203 35.375 9.391 1 92.81 398 ASN B CA 1
ATOM 7701 C C . ASN B 1 398 ? -27.078 35.781 10.344 1 92.81 398 ASN B C 1
ATOM 7703 O O . ASN B 1 398 ? -27.344 36.281 11.445 1 92.81 398 ASN B O 1
ATOM 7707 N N . GLY B 1 399 ? -25.828 35.406 10.008 1 91.06 399 GLY B N 1
ATOM 7708 C CA . GLY B 1 399 ? -24.688 35.844 10.805 1 91.06 399 GLY B CA 1
ATOM 7709 C C . GLY B 1 399 ? -24.5 35 12.062 1 91.06 399 GLY B C 1
ATOM 7710 O O . GLY B 1 399 ? -23.625 35.312 12.883 1 91.06 399 GLY B O 1
ATOM 7711 N N . GLU B 1 400 ? -25.297 33.969 12.18 1 95.06 400 GLU B N 1
ATOM 7712 C CA . GLU B 1 400 ? -25.141 33.094 13.328 1 95.06 400 GLU B CA 1
ATOM 7713 C C . GLU B 1 400 ? -23.938 32.156 13.164 1 95.06 400 GLU B C 1
ATOM 7715 O O . GLU B 1 400 ? -23.5 31.906 12.039 1 95.06 400 GLU B O 1
ATOM 7720 N N . PHE B 1 401 ? -23.344 31.797 14.242 1 96.56 401 PHE B N 1
ATOM 7721 C CA . PHE B 1 401 ? -22.234 30.844 14.289 1 96.56 401 PHE B CA 1
ATOM 7722 C C . PHE B 1 401 ? -22.281 30.016 15.555 1 96.56 401 PHE B C 1
ATOM 7724 O O . PHE B 1 401 ? -23 30.344 16.5 1 96.56 401 PHE B O 1
ATOM 7731 N N . PRO B 1 402 ? -21.688 28.875 15.594 1 96.56 402 PRO B N 1
ATOM 7732 C CA . PRO B 1 402 ? -21.812 27.984 16.766 1 96.56 402 PRO B CA 1
ATOM 7733 C C . PRO B 1 402 ? -21.156 28.578 18.016 1 96.56 402 PRO B C 1
ATOM 7735 O O . PRO B 1 402 ? -20 29.016 17.969 1 96.56 402 PRO B O 1
ATOM 7738 N N . THR B 1 403 ? -21.844 28.562 19.078 1 96.75 403 THR B N 1
ATOM 7739 C CA . THR B 1 403 ? -21.344 29.031 20.375 1 96.75 403 THR B CA 1
ATOM 7740 C C . THR B 1 403 ? -21.469 27.938 21.422 1 96.75 403 THR B C 1
ATOM 7742 O O . THR B 1 403 ? -20.953 28.078 22.531 1 96.75 403 THR B O 1
ATOM 7745 N N . ASP B 1 404 ? -22.156 26.906 21.078 1 97.62 404 ASP B N 1
ATOM 7746 C CA . ASP B 1 404 ? -22.359 25.75 21.938 1 97.62 404 ASP B CA 1
ATOM 7747 C C . ASP B 1 404 ? -22.016 24.453 21.203 1 97.62 404 ASP B C 1
ATOM 7749 O O . ASP B 1 404 ? -22.516 24.203 20.109 1 97.62 404 ASP B O 1
ATOM 7753 N N . SER B 1 405 ? -21.172 23.625 21.859 1 98 405 SER B N 1
ATOM 7754 C CA . SER B 1 405 ? -20.688 22.406 21.203 1 98 405 SER B CA 1
ATOM 7755 C C . SER B 1 405 ? -21.828 21.438 20.938 1 98 405 SER B C 1
ATOM 7757 O O . SER B 1 405 ? -21.844 20.734 19.922 1 98 405 SER B O 1
ATOM 7759 N N . ARG B 1 406 ? -22.797 21.328 21.844 1 98 406 ARG B N 1
ATOM 7760 C CA . ARG B 1 406 ? -23.938 20.422 21.672 1 98 406 ARG B CA 1
ATOM 7761 C C . ARG B 1 406 ? -24.812 20.859 20.5 1 98 406 ARG B C 1
ATOM 7763 O O . ARG B 1 406 ? -25.25 20.031 19.703 1 98 406 ARG B O 1
ATOM 7770 N N . GLU B 1 407 ? -25.047 22.141 20.469 1 97.81 407 GLU B N 1
ATOM 7771 C CA . GLU B 1 407 ? -25.844 22.688 19.359 1 97.81 407 GLU B CA 1
ATOM 7772 C C . GLU B 1 407 ? -25.125 22.469 18.016 1 97.81 407 GLU B C 1
ATOM 7774 O O . GLU B 1 407 ? -25.766 22.125 17.031 1 97.81 407 GLU B O 1
ATOM 7779 N N . PHE B 1 408 ? -23.859 22.781 18 1 98.12 408 PHE B N 1
ATOM 7780 C CA . PHE B 1 408 ? -23.078 22.547 16.781 1 98.12 408 PHE B CA 1
ATOM 7781 C C . PHE B 1 408 ? -23.141 21.078 16.391 1 98.12 408 PHE B C 1
ATOM 7783 O O . PHE B 1 408 ? -23.312 20.75 15.211 1 98.12 408 PHE B O 1
ATOM 7790 N N . ALA B 1 409 ? -22.969 20.141 17.375 1 98.5 409 ALA B N 1
ATOM 7791 C CA . ALA B 1 409 ? -23.016 18.703 17.109 1 98.5 409 ALA B CA 1
ATOM 7792 C C . ALA B 1 409 ? -24.359 18.297 16.5 1 98.5 409 ALA B C 1
ATOM 7794 O O . ALA B 1 409 ? -24.422 17.469 15.602 1 98.5 409 ALA B O 1
ATOM 7795 N N . LYS B 1 410 ? -25.422 18.859 16.938 1 97.38 410 LYS B N 1
ATOM 7796 C CA . LYS B 1 410 ? -26.75 18.547 16.438 1 97.38 410 LYS B CA 1
ATOM 7797 C C . LYS B 1 410 ? -26.859 18.812 14.938 1 97.38 410 LYS B C 1
ATOM 7799 O O . LYS B 1 410 ? -27.594 18.125 14.227 1 97.38 410 LYS B O 1
ATOM 7804 N N . ARG B 1 411 ? -26.141 19.75 14.5 1 96.06 411 ARG B N 1
ATOM 7805 C CA . ARG B 1 411 ? -26.219 20.156 13.102 1 96.06 411 ARG B CA 1
ATOM 7806 C C . ARG B 1 411 ? -25.359 19.25 12.219 1 96.06 411 ARG B C 1
ATOM 7808 O O . ARG B 1 411 ? -25.656 19.047 11.047 1 96.06 411 ARG B O 1
ATOM 7815 N N . ILE B 1 412 ? -24.281 18.672 12.766 1 97.62 412 ILE B N 1
ATOM 7816 C CA . ILE B 1 412 ? -23.312 18.094 11.844 1 97.62 412 ILE B CA 1
ATOM 7817 C C . ILE B 1 412 ? -23.078 16.625 12.195 1 97.62 412 ILE B C 1
ATOM 7819 O O . ILE B 1 412 ? -22.344 15.914 11.5 1 97.62 412 ILE B O 1
ATOM 7823 N N . PHE B 1 413 ? -23.641 16.141 13.305 1 98.38 413 PHE B N 1
ATOM 7824 C CA . PHE B 1 413 ? -23.375 14.789 13.758 1 98.38 413 PHE B CA 1
ATOM 7825 C C . PHE B 1 413 ? -24.656 13.977 13.867 1 98.38 413 PHE B C 1
ATOM 7827 O O . PHE B 1 413 ? -25.516 14.281 14.703 1 98.38 413 PHE B O 1
ATOM 7834 N N . TYR B 1 414 ? -24.703 12.875 13.016 1 97.94 414 TYR B N 1
ATOM 7835 C CA . TYR B 1 414 ? -25.859 12 12.969 1 97.94 414 TYR B CA 1
ATOM 7836 C C . TYR B 1 414 ? -25.5 10.594 13.445 1 97.94 414 TYR B C 1
ATOM 7838 O O . TYR B 1 414 ? -24.547 9.984 12.953 1 97.94 414 TYR B O 1
ATOM 7846 N N . THR B 1 415 ? -26.156 10.109 14.453 1 97.94 415 THR B N 1
ATOM 7847 C CA . THR B 1 415 ? -25.922 8.766 14.961 1 97.94 415 THR B CA 1
ATOM 7848 C C . THR B 1 415 ? -27.156 7.898 14.766 1 97.94 415 THR B C 1
ATOM 7850 O O . THR B 1 415 ? -28.281 8.398 14.773 1 97.94 415 THR B O 1
ATOM 7853 N N . VAL B 1 416 ? -26.984 6.648 14.523 1 96.81 416 VAL B N 1
ATOM 7854 C CA . VAL B 1 416 ? -28.094 5.734 14.281 1 96.81 416 VAL B CA 1
ATOM 7855 C C . VAL B 1 416 ? -27.859 4.43 15.047 1 96.81 416 VAL B C 1
ATOM 7857 O O . VAL B 1 416 ? -26.812 3.801 14.906 1 96.81 416 VAL B O 1
ATOM 7860 N N . PHE B 1 417 ? -28.781 4.086 15.914 1 96.06 417 PHE B N 1
ATOM 7861 C CA . PHE B 1 417 ? -28.812 2.756 16.516 1 96.06 417 PHE B CA 1
ATOM 7862 C C . PHE B 1 417 ? -29.609 1.793 15.633 1 96.06 417 PHE B C 1
ATOM 7864 O O . PHE B 1 417 ? -30.797 1.994 15.398 1 96.06 417 PHE B O 1
ATOM 7871 N N . MET B 1 418 ? -28.953 0.788 15.078 1 94.25 418 MET B N 1
ATOM 7872 C CA . MET B 1 418 ? -29.594 -0.171 14.172 1 94.25 418 MET B CA 1
ATOM 7873 C C . MET B 1 418 ? -29.781 -1.518 14.859 1 94.25 418 MET B C 1
ATOM 7875 O O . MET B 1 418 ? -29.062 -2.477 14.578 1 94.25 418 MET B O 1
ATOM 7879 N N . GLY B 1 419 ? -30.828 -1.516 15.648 1 90.5 419 GLY B N 1
ATOM 7880 C CA . GLY B 1 419 ? -31.078 -2.691 16.469 1 90.5 419 GLY B CA 1
ATOM 7881 C C . GLY B 1 419 ? -31.828 -3.781 15.727 1 90.5 419 GLY B C 1
ATOM 7882 O O . GLY B 1 419 ? -32.438 -3.531 14.68 1 90.5 419 GLY B O 1
ATOM 7883 N N . SER B 1 420 ? -31.641 -4.984 16.203 1 87.25 420 SER B N 1
ATOM 7884 C CA . SER B 1 420 ? -32.406 -6.152 15.797 1 87.25 420 SER B CA 1
ATOM 7885 C C . SER B 1 420 ? -33.031 -6.852 17 1 87.25 420 SER B C 1
ATOM 7887 O O . SER B 1 420 ? -32.938 -6.359 18.125 1 87.25 420 SER B O 1
ATOM 7889 N N . GLU B 1 421 ? -33.75 -7.98 16.703 1 80.44 421 GLU B N 1
ATOM 7890 C CA . GLU B 1 421 ? -34.312 -8.797 17.781 1 80.44 421 GLU B CA 1
ATOM 7891 C C . GLU B 1 421 ? -33.219 -9.289 18.719 1 80.44 421 GLU B C 1
ATOM 7893 O O . GLU B 1 421 ? -33.5 -9.688 19.859 1 80.44 421 GLU B O 1
ATOM 7898 N N . ASN B 1 422 ? -32.031 -9.203 18.297 1 79.44 422 ASN B N 1
ATOM 7899 C CA . ASN B 1 422 ? -30.891 -9.703 19.094 1 79.44 422 ASN B CA 1
ATOM 7900 C C . ASN B 1 422 ? -30.281 -8.602 19.953 1 79.44 422 ASN B C 1
ATOM 7902 O O . ASN B 1 422 ? -29.375 -8.867 20.75 1 79.44 422 ASN B O 1
ATOM 7906 N N . SER B 1 423 ? -30.766 -7.359 19.797 1 81.38 423 SER B N 1
ATOM 7907 C CA . SER B 1 423 ? -30.188 -6.23 20.516 1 81.38 423 SER B CA 1
ATOM 7908 C C . SER B 1 423 ? -30.859 -6.031 21.875 1 81.38 423 SER B C 1
ATOM 7910 O O . SER B 1 423 ? -32.062 -6.242 22 1 81.38 423 SER B O 1
ATOM 7912 N N . SER B 1 424 ? -30.125 -5.559 22.875 1 81.56 424 SER B N 1
ATOM 7913 C CA . SER B 1 424 ? -30.625 -5.375 24.219 1 81.56 424 SER B CA 1
ATOM 7914 C C . SER B 1 424 ? -31.188 -3.967 24.422 1 81.56 424 SER B C 1
ATOM 7916 O O . SER B 1 424 ? -30.797 -3.039 23.703 1 81.56 424 SER B O 1
ATOM 7918 N N . GLN B 1 425 ? -32 -3.863 25.359 1 86.31 425 GLN B N 1
ATOM 7919 C CA . GLN B 1 425 ? -32.562 -2.559 25.719 1 86.31 425 GLN B CA 1
ATOM 7920 C C . GLN B 1 425 ? -31.484 -1.673 26.344 1 86.31 425 GLN B C 1
ATOM 7922 O O . GLN B 1 425 ? -31.5 -0.452 26.172 1 86.31 425 GLN B O 1
ATOM 7927 N N . GLU B 1 426 ? -30.594 -2.303 27.016 1 86.44 426 GLU B N 1
ATOM 7928 C CA . GLU B 1 426 ? -29.531 -1.573 27.688 1 86.44 426 GLU B CA 1
ATOM 7929 C C . GLU B 1 426 ? -28.656 -0.832 26.688 1 86.44 426 GLU B C 1
ATOM 7931 O O . GLU B 1 426 ? -28.391 0.361 26.844 1 86.44 426 GLU B O 1
ATOM 7936 N N . THR B 1 427 ? -28.234 -1.519 25.688 1 88.62 427 THR B N 1
ATOM 7937 C CA . THR B 1 427 ? -27.375 -0.883 24.703 1 88.62 427 THR B CA 1
ATOM 7938 C C . THR B 1 427 ? -28.125 0.22 23.969 1 88.62 427 THR B C 1
ATOM 7940 O O . THR B 1 427 ? -27.562 1.26 23.641 1 88.62 427 THR B O 1
ATOM 7943 N N . ARG B 1 428 ? -29.359 -0.04 23.688 1 92.12 428 ARG B N 1
ATOM 7944 C CA . ARG B 1 428 ? -30.203 0.964 23.062 1 92.12 428 ARG B CA 1
ATOM 7945 C C . ARG B 1 428 ? -30.281 2.232 23.906 1 92.12 428 ARG B C 1
ATOM 7947 O O . ARG B 1 428 ? -30.125 3.338 23.391 1 92.12 428 ARG B O 1
ATOM 7954 N N . MET B 1 429 ? -30.469 2.076 25.125 1 93.38 429 MET B N 1
ATOM 7955 C CA . MET B 1 429 ? -30.578 3.207 26.031 1 93.38 429 MET B CA 1
ATOM 7956 C C . MET B 1 429 ? -29.266 3.949 26.172 1 93.38 429 MET B C 1
ATOM 7958 O O . MET B 1 429 ? -29.234 5.18 26.203 1 93.38 429 MET B O 1
ATOM 7962 N N . LEU B 1 430 ? -28.219 3.229 26.297 1 94.19 430 LEU B N 1
ATOM 7963 C CA . LEU B 1 430 ? -26.891 3.838 26.422 1 94.19 430 LEU B CA 1
ATOM 7964 C C . LEU B 1 430 ? -26.547 4.648 25.188 1 94.19 430 LEU B C 1
ATOM 7966 O O . LEU B 1 430 ? -25.984 5.742 25.297 1 94.19 430 LEU B O 1
ATOM 7970 N N . ALA B 1 431 ? -26.875 4.098 24.031 1 95.81 431 ALA B N 1
ATOM 7971 C CA . ALA B 1 431 ? -26.641 4.82 22.797 1 95.81 431 ALA B CA 1
ATOM 7972 C C . ALA B 1 431 ? -27.406 6.137 22.766 1 95.81 431 ALA B C 1
ATOM 7974 O O . ALA B 1 431 ? -26.859 7.18 22.391 1 95.81 431 ALA B O 1
ATOM 7975 N N . LYS B 1 432 ? -28.625 6.09 23.141 1 96.94 432 LYS B N 1
ATOM 7976 C CA . LYS B 1 432 ? -29.469 7.285 23.156 1 96.94 432 LYS B CA 1
ATOM 7977 C C . LYS B 1 432 ? -28.953 8.305 24.156 1 96.94 432 LYS B C 1
ATOM 7979 O O . LYS B 1 432 ? -28.875 9.5 23.859 1 96.94 432 LYS B O 1
ATOM 7984 N N . LYS B 1 433 ? -28.594 7.844 25.312 1 97.25 433 LYS B N 1
ATOM 7985 C CA . LYS B 1 433 ? -28.062 8.727 26.359 1 97.25 433 LYS B CA 1
ATOM 7986 C C . LYS B 1 433 ? -26.812 9.445 25.891 1 97.25 433 LYS B C 1
ATOM 7988 O O . LYS B 1 433 ? -26.688 10.664 26.062 1 97.25 433 LYS B O 1
ATOM 7993 N N . LEU B 1 434 ? -25.906 8.719 25.375 1 97.88 434 LEU B N 1
ATOM 7994 C CA . LEU B 1 434 ? -24.672 9.312 24.891 1 97.88 434 LEU B CA 1
ATOM 7995 C C . LEU B 1 434 ? -24.953 10.32 23.781 1 97.88 434 LEU B C 1
ATOM 7997 O O . LEU B 1 434 ? -24.359 11.406 23.75 1 97.88 434 LEU B O 1
ATOM 8001 N N . ALA B 1 435 ? -25.812 9.945 22.812 1 98.31 435 ALA B N 1
ATOM 8002 C CA . ALA B 1 435 ? -26.203 10.852 21.734 1 98.31 435 ALA B CA 1
ATOM 8003 C C . ALA B 1 435 ? -26.75 12.164 22.281 1 98.31 435 ALA B C 1
ATOM 8005 O O . ALA B 1 435 ? -26.406 13.242 21.781 1 98.31 435 ALA B O 1
ATOM 8006 N N . ASP B 1 436 ? -27.516 12.07 23.312 1 98 436 ASP B N 1
ATOM 8007 C CA . ASP B 1 436 ? -28.094 13.25 23.953 1 98 436 ASP B CA 1
ATOM 8008 C C . ASP B 1 436 ? -27 14.102 24.609 1 98 436 ASP B C 1
ATOM 8010 O O . ASP B 1 436 ? -27.031 15.336 24.516 1 98 436 ASP B O 1
ATOM 8014 N N . GLU B 1 437 ? -26.109 13.492 25.281 1 98.19 437 GLU B N 1
ATOM 8015 C CA . GLU B 1 437 ? -25.016 14.211 25.953 1 98.19 437 GLU B CA 1
ATOM 8016 C C . GLU B 1 437 ? -24.172 14.977 24.938 1 98.19 437 GLU B C 1
ATOM 8018 O O . GLU B 1 437 ? -23.781 16.125 25.188 1 98.19 437 GLU B O 1
ATOM 8023 N N . ILE B 1 438 ? -23.891 14.406 23.844 1 98.38 438 ILE B N 1
ATOM 8024 C CA . ILE B 1 438 ? -23.047 15.008 22.812 1 98.38 438 ILE B CA 1
ATOM 8025 C C . ILE B 1 438 ? -23.844 16.031 22.016 1 98.38 438 ILE B C 1
ATOM 8027 O O . ILE B 1 438 ? -23.312 17.047 21.578 1 98.38 438 ILE B O 1
ATOM 8031 N N . GLY B 1 439 ? -25.141 15.797 21.859 1 98.06 439 GLY B N 1
ATOM 8032 C CA . GLY B 1 439 ? -26.031 16.641 21.078 1 98.06 439 GLY B CA 1
ATOM 8033 C C . GLY B 1 439 ? -26.219 16.172 19.656 1 98.06 439 GLY B C 1
ATOM 8034 O O . GLY B 1 439 ? -26.609 16.953 18.781 1 98.06 439 GLY B O 1
ATOM 8035 N N . SER B 1 440 ? -25.906 14.93 19.312 1 97.81 440 SER B N 1
ATOM 8036 C CA . SER B 1 440 ? -26.047 14.414 17.953 1 97.81 440 SER B CA 1
ATOM 8037 C C . SER B 1 440 ? -27.5 14.203 17.594 1 97.81 440 SER B C 1
ATOM 8039 O O . SER B 1 440 ? -28.359 14.047 18.484 1 97.81 440 SER B O 1
ATOM 8041 N N . TRP B 1 441 ? -27.812 14.359 16.312 1 96.69 441 TRP B N 1
ATOM 8042 C CA . TRP B 1 441 ? -29.109 13.93 15.812 1 96.69 441 TRP B CA 1
ATOM 8043 C C . TRP B 1 441 ? -29.203 12.406 15.766 1 96.69 441 TRP B C 1
ATOM 8045 O O . TRP B 1 441 ? -28.5 11.766 14.977 1 96.69 441 TRP B O 1
ATOM 8055 N N . HIS B 1 442 ? -30.125 11.766 16.578 1 97.12 442 HIS B N 1
ATOM 8056 C CA . HIS B 1 442 ? -30.062 10.328 16.828 1 97.12 442 HIS B CA 1
ATOM 8057 C C . HIS B 1 442 ? -31.312 9.633 16.297 1 97.12 442 HIS B C 1
ATOM 8059 O O . HIS B 1 442 ? -32.438 10.086 16.531 1 97.12 442 HIS B O 1
ATOM 8065 N N . LEU B 1 443 ? -31.109 8.547 15.492 1 95.38 443 LEU B N 1
ATOM 8066 C CA . LEU B 1 443 ? -32.188 7.691 15 1 95.38 443 LEU B CA 1
ATOM 8067 C C . LEU B 1 443 ? -32.094 6.297 15.609 1 95.38 443 LEU B C 1
ATOM 8069 O O . LEU B 1 443 ? -31 5.777 15.828 1 95.38 443 LEU B O 1
ATOM 8073 N N . ASP B 1 444 ? -33.219 5.777 15.961 1 94.12 444 ASP B N 1
ATOM 8074 C CA . ASP B 1 444 ? -33.344 4.383 16.375 1 94.12 444 ASP B CA 1
ATOM 8075 C C . ASP B 1 444 ? -34.094 3.568 15.32 1 94.12 444 ASP B C 1
ATOM 8077 O O . ASP B 1 444 ? -35.281 3.777 15.094 1 94.12 444 ASP B O 1
ATOM 8081 N N . VAL B 1 445 ? -33.406 2.594 14.758 1 94.12 445 VAL B N 1
ATOM 8082 C CA . VAL B 1 445 ? -33.938 1.869 13.625 1 94.12 445 VAL B CA 1
ATOM 8083 C C . VAL B 1 445 ? -33.906 0.367 13.898 1 94.12 445 VAL B C 1
ATOM 8085 O O . VAL B 1 445 ? -32.906 -0.149 14.398 1 94.12 445 VAL B O 1
ATOM 8088 N N . SER B 1 446 ? -35.031 -0.289 13.633 1 93.5 446 SER B N 1
ATOM 8089 C CA . SER B 1 446 ? -35.031 -1.749 13.633 1 93.5 446 SER B CA 1
ATOM 8090 C C . SER B 1 446 ? -34.781 -2.305 12.234 1 93.5 446 SER B C 1
ATOM 8092 O O . SER B 1 446 ? -35.5 -1.971 11.297 1 93.5 446 SER B O 1
ATOM 8094 N N . ILE B 1 447 ? -33.812 -3.236 12.18 1 94.06 447 ILE B N 1
ATOM 8095 C CA . ILE B 1 447 ? -33.469 -3.715 10.852 1 94.06 447 ILE B CA 1
ATOM 8096 C C . ILE B 1 447 ? -34.156 -5.035 10.562 1 94.06 447 ILE B C 1
ATOM 8098 O O . ILE B 1 447 ? -33.938 -5.66 9.523 1 94.06 447 ILE B O 1
ATOM 8102 N N . ASP B 1 448 ? -35.062 -5.449 11.398 1 93.69 448 ASP B N 1
ATOM 8103 C CA . ASP B 1 448 ? -35.688 -6.777 11.336 1 93.69 448 ASP B CA 1
ATOM 8104 C C . ASP B 1 448 ? -36.438 -6.977 10.031 1 93.69 448 ASP B C 1
ATOM 8106 O O . ASP B 1 448 ? -36.406 -8.055 9.438 1 93.69 448 ASP B O 1
ATOM 8110 N N . THR B 1 449 ? -37.125 -6.02 9.625 1 94 449 THR B N 1
ATOM 8111 C CA . THR B 1 449 ? -37.906 -6.137 8.406 1 94 449 THR B CA 1
ATOM 8112 C C . THR B 1 449 ? -37 -6.387 7.199 1 94 449 THR B C 1
ATOM 8114 O O . THR B 1 449 ? -37.344 -7.164 6.309 1 94 449 THR B O 1
ATOM 8117 N N . VAL B 1 450 ? -35.938 -5.742 7.102 1 95.94 450 VAL B N 1
ATOM 8118 C CA . VAL B 1 450 ? -35 -5.895 5.996 1 95.94 450 VAL B CA 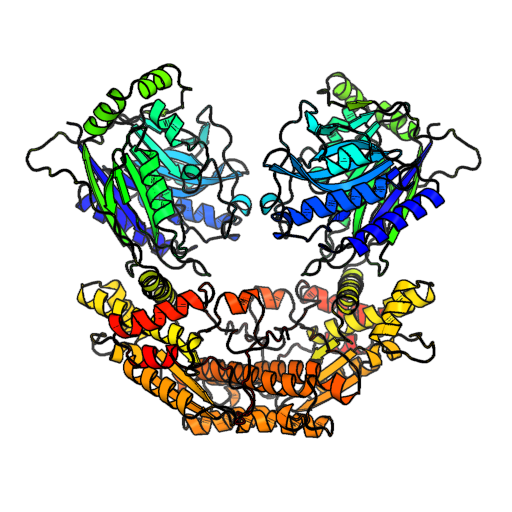1
ATOM 8119 C C . VAL B 1 450 ? -34.344 -7.273 6.059 1 95.94 450 VAL B C 1
ATOM 8121 O O . VAL B 1 450 ? -34.219 -7.953 5.035 1 95.94 450 VAL B O 1
ATOM 8124 N N . VAL B 1 451 ? -33.938 -7.688 7.285 1 95.06 451 VAL B N 1
ATOM 8125 C CA . VAL B 1 451 ? -33.375 -9.008 7.465 1 95.06 451 VAL B CA 1
ATOM 8126 C C . VAL B 1 451 ? -34.344 -10.078 6.988 1 95.06 451 VAL B C 1
ATOM 8128 O O . VAL B 1 451 ? -33.969 -10.992 6.254 1 95.06 451 VAL B O 1
ATOM 8131 N N . SER B 1 452 ? -35.562 -9.891 7.355 1 95.44 452 SER B N 1
ATOM 8132 C CA . SER B 1 452 ? -36.594 -10.844 6.977 1 95.44 452 SER B CA 1
ATOM 8133 C C . SER B 1 452 ? -36.781 -10.891 5.461 1 95.44 452 SER B C 1
ATOM 8135 O O . SER B 1 452 ? -37.062 -11.953 4.898 1 95.44 452 SER B O 1
ATOM 8137 N N . ALA B 1 453 ? -36.688 -9.812 4.832 1 96.12 453 ALA B N 1
ATOM 8138 C CA . ALA B 1 453 ? -36.812 -9.766 3.377 1 96.12 453 ALA B CA 1
ATOM 8139 C C . ALA B 1 453 ? -35.688 -10.578 2.709 1 96.12 453 ALA B C 1
ATOM 8141 O O . ALA B 1 453 ? -35.938 -11.312 1.75 1 96.12 453 ALA B O 1
ATOM 8142 N N . PHE B 1 454 ? -34.469 -10.492 3.17 1 96.19 454 PHE B N 1
ATOM 8143 C CA . PHE B 1 454 ? -33.344 -11.258 2.635 1 96.19 454 PHE B CA 1
ATOM 8144 C C . PHE B 1 454 ? -33.562 -12.75 2.854 1 96.19 454 PHE B C 1
ATOM 8146 O O . PHE B 1 454 ? -33.375 -13.555 1.938 1 96.19 454 PHE B O 1
ATOM 8153 N N . LEU B 1 455 ? -33.969 -13.086 4.039 1 95.94 455 LEU B N 1
ATOM 8154 C CA . LEU B 1 455 ? -34.156 -14.492 4.379 1 95.94 455 LEU B CA 1
ATOM 8155 C C . LEU B 1 455 ? -35.312 -15.102 3.592 1 95.94 455 LEU B C 1
ATOM 8157 O O . LEU B 1 455 ? -35.25 -16.266 3.176 1 95.94 455 LEU B O 1
ATOM 8161 N N . SER B 1 456 ? -36.344 -14.336 3.441 1 95.94 456 SER B N 1
ATOM 8162 C CA . SER B 1 456 ? -37.469 -14.805 2.643 1 95.94 456 SER B CA 1
ATOM 8163 C C . SER B 1 456 ? -37.031 -15.031 1.191 1 95.94 456 SER B C 1
ATOM 8165 O O . SER B 1 456 ? -37.438 -16.031 0.576 1 95.94 456 SER B O 1
ATOM 8167 N N . LEU B 1 457 ? -36.344 -14.172 0.683 1 95.25 457 LEU B N 1
ATOM 8168 C CA . LEU B 1 457 ? -35.844 -14.328 -0.675 1 95.25 457 LEU B CA 1
ATOM 8169 C C . LEU B 1 457 ? -34.969 -15.57 -0.79 1 95.25 457 LEU B C 1
ATOM 8171 O O . LEU B 1 457 ? -35.094 -16.359 -1.732 1 95.25 457 LEU B O 1
ATOM 8175 N N . PHE B 1 458 ? -34.125 -15.773 0.124 1 95.88 458 PHE B N 1
ATOM 8176 C CA . PHE B 1 458 ? -33.219 -16.938 0.147 1 95.88 458 PHE B CA 1
ATOM 8177 C C . PHE B 1 458 ? -34.031 -18.234 0.199 1 95.88 458 PHE B C 1
ATOM 8179 O O . PHE B 1 458 ? -33.75 -19.172 -0.527 1 95.88 458 PHE B O 1
ATOM 8186 N N . GLN B 1 459 ? -35 -18.156 1.062 1 95.81 459 GLN B N 1
ATOM 8187 C CA . GLN B 1 459 ? -35.844 -19.328 1.21 1 95.81 459 GLN B CA 1
ATOM 8188 C C . GLN B 1 459 ? -36.594 -19.625 -0.086 1 95.81 459 GLN B C 1
ATOM 8190 O O . GLN B 1 459 ? -36.75 -20.797 -0.462 1 95.81 459 GLN B O 1
ATOM 8195 N N . THR B 1 460 ? -37.062 -18.656 -0.705 1 94.75 460 THR B N 1
ATOM 8196 C CA . THR B 1 460 ? -37.781 -18.812 -1.97 1 94.75 460 THR B CA 1
ATOM 8197 C C . THR B 1 460 ? -36.844 -19.406 -3.035 1 94.75 460 THR B C 1
ATOM 8199 O O . THR B 1 460 ? -37.281 -20.25 -3.83 1 94.75 460 THR B O 1
ATOM 8202 N N . LEU B 1 461 ? -35.625 -19.031 -3.074 1 93.69 461 LEU B N 1
ATOM 8203 C CA . LEU B 1 461 ? -34.656 -19.438 -4.086 1 93.69 461 LEU B CA 1
ATOM 8204 C C . LEU B 1 461 ? -34.188 -20.859 -3.836 1 93.69 461 LEU B C 1
ATOM 8206 O O . LEU B 1 461 ? -33.906 -21.609 -4.781 1 93.69 461 LEU B O 1
ATOM 8210 N N . THR B 1 462 ? -34.062 -21.312 -2.566 1 94.94 462 THR B N 1
ATOM 8211 C CA . THR B 1 462 ? -33.344 -22.547 -2.273 1 94.94 462 THR B CA 1
ATOM 8212 C C . THR B 1 462 ? -34.25 -23.562 -1.597 1 94.94 462 THR B C 1
ATOM 8214 O O . THR B 1 462 ? -33.906 -24.75 -1.524 1 94.94 462 THR B O 1
ATOM 8217 N N . GLY B 1 463 ? -35.312 -23.078 -1.012 1 94.44 463 GLY B N 1
ATOM 8218 C CA . GLY B 1 463 ? -36.219 -23.953 -0.255 1 94.44 463 GLY B CA 1
ATOM 8219 C C . GLY B 1 463 ? -35.75 -24.172 1.172 1 94.44 463 GLY B C 1
ATOM 8220 O O . GLY B 1 463 ? -36.406 -24.875 1.94 1 94.44 463 GLY B O 1
ATOM 8221 N N . LYS B 1 464 ? -34.656 -23.547 1.592 1 95.62 464 LYS B N 1
ATOM 8222 C CA . LYS B 1 464 ? -34.125 -23.719 2.932 1 95.62 464 LYS B CA 1
ATOM 8223 C C . LYS B 1 464 ? -34.031 -22.391 3.676 1 95.62 464 LYS B C 1
ATOM 8225 O O . LYS B 1 464 ? -33.875 -21.344 3.059 1 95.62 464 LYS B O 1
ATOM 8230 N N . ARG B 1 465 ? -34.188 -22.5 4.973 1 95 465 ARG B N 1
ATOM 8231 C CA . ARG B 1 465 ? -34.062 -21.328 5.84 1 95 465 ARG B CA 1
ATOM 8232 C C . ARG B 1 465 ? -33 -21.547 6.922 1 95 465 ARG B C 1
ATOM 8234 O O . ARG B 1 465 ? -33.156 -22.453 7.746 1 95 465 ARG B O 1
ATOM 8241 N N . PRO B 1 466 ? -32 -20.797 6.938 1 94.62 466 PRO B N 1
ATOM 8242 C CA . PRO B 1 466 ? -30.953 -20.969 7.945 1 94.62 466 PRO B CA 1
ATOM 8243 C C . PRO B 1 466 ? -31.438 -20.656 9.359 1 94.62 466 PRO B C 1
ATOM 8245 O O . PRO B 1 466 ? -32.312 -19.812 9.547 1 94.62 466 PRO B O 1
ATOM 8248 N N . CYS B 1 467 ? -30.891 -21.328 10.305 1 93.75 467 CYS B N 1
ATOM 8249 C CA . CYS B 1 467 ? -31.219 -21.156 11.719 1 93.75 467 CYS B CA 1
ATOM 8250 C C . CYS B 1 467 ? -29.953 -20.891 12.539 1 93.75 467 CYS B C 1
ATOM 8252 O O . CYS B 1 467 ? -28.859 -21.312 12.164 1 93.75 467 CYS B O 1
ATOM 8254 N N . TYR B 1 468 ? -30.156 -20.125 13.703 1 91.88 468 TYR B N 1
ATOM 8255 C CA . TYR B 1 468 ? -29.047 -19.875 14.617 1 91.88 468 TYR B CA 1
ATOM 8256 C C . TYR B 1 468 ? -28.594 -21.172 15.289 1 91.88 468 TYR B C 1
ATOM 8258 O O . TYR B 1 468 ? -29.375 -22.125 15.398 1 91.88 468 TYR B O 1
ATOM 8266 N N . LYS B 1 469 ? -27.406 -21.141 15.719 1 89.44 469 LYS B N 1
ATOM 8267 C CA . LYS B 1 469 ? -26.844 -22.312 16.391 1 89.44 469 LYS B CA 1
ATOM 8268 C C . LYS B 1 469 ? -27.656 -22.672 17.641 1 89.44 469 LYS B C 1
ATOM 8270 O O . LYS B 1 469 ? -27.891 -23.844 17.906 1 89.44 469 LYS B O 1
ATOM 8275 N N . VAL B 1 470 ? -28.125 -21.672 18.391 1 86.06 470 VAL B N 1
ATOM 8276 C CA . VAL B 1 470 ? -28.875 -21.859 19.609 1 86.06 470 VAL B CA 1
ATOM 8277 C C . VAL B 1 470 ? -30.203 -22.547 19.297 1 86.06 470 VAL B C 1
ATOM 8279 O O . VAL B 1 470 ? -30.781 -23.234 20.141 1 86.06 470 VAL B O 1
ATOM 8282 N N . ASP B 1 471 ? -30.672 -22.469 18.047 1 89.88 471 ASP B N 1
ATOM 8283 C CA . ASP B 1 471 ? -31.922 -23.062 17.609 1 89.88 471 ASP B CA 1
ATOM 8284 C C . ASP B 1 471 ? -31.688 -24.328 16.812 1 89.88 471 ASP B C 1
ATOM 8286 O O . ASP B 1 471 ? -32.562 -24.797 16.078 1 89.88 471 ASP B O 1
ATOM 8290 N N . GLY B 1 472 ? -30.422 -24.781 16.719 1 90.88 472 GLY B N 1
ATOM 8291 C CA . GLY B 1 472 ? -30.125 -26.047 16.078 1 90.88 472 GLY B CA 1
ATOM 8292 C C . GLY B 1 472 ? -29.438 -25.875 14.727 1 90.88 472 GLY B C 1
ATOM 8293 O O . GLY B 1 472 ? -29.234 -26.859 14 1 90.88 472 GLY B O 1
ATOM 8294 N N . GLY B 1 473 ? -29.109 -24.734 14.375 1 92.19 473 GLY B N 1
ATOM 8295 C CA . GLY B 1 473 ? -28.453 -24.5 13.094 1 92.19 473 GLY B CA 1
ATOM 8296 C C . GLY B 1 473 ? -26.984 -24.844 13.102 1 92.19 473 GLY B C 1
ATOM 8297 O O . GLY B 1 473 ? -26.375 -24.969 14.172 1 92.19 473 GLY B O 1
ATOM 8298 N N . SER B 1 474 ? -26.422 -25.125 11.969 1 92.81 474 SER B N 1
ATOM 8299 C CA . SER B 1 474 ? -25 -25.375 11.82 1 92.81 474 SER B CA 1
ATOM 8300 C C . SER B 1 474 ? -24.188 -24.094 12.008 1 92.81 474 SER B C 1
ATOM 8302 O O . SER B 1 474 ? -24.766 -23 12.117 1 92.81 474 SER B O 1
ATOM 8304 N N . ASN B 1 475 ? -22.812 -24.25 12.055 1 90.69 475 ASN B N 1
ATOM 8305 C CA . ASN B 1 475 ? -21.922 -23.094 12.18 1 90.69 475 ASN B CA 1
ATOM 8306 C C . ASN B 1 475 ? -22.031 -22.172 10.977 1 90.69 475 ASN B C 1
ATOM 8308 O O . ASN B 1 475 ? -22 -20.938 11.133 1 90.69 475 ASN B O 1
ATOM 8312 N N . VAL B 1 476 ? -22.188 -22.734 9.875 1 91.69 476 VAL B N 1
ATOM 8313 C CA . VAL B 1 476 ? -22.266 -21.938 8.648 1 91.69 476 VAL B CA 1
ATOM 8314 C C . VAL B 1 476 ? -23.562 -21.125 8.641 1 91.69 476 VAL B C 1
ATOM 8316 O O . VAL B 1 476 ? -23.562 -19.953 8.258 1 91.69 476 VAL B O 1
ATOM 8319 N N . GLU B 1 477 ? -24.656 -21.719 9.047 1 93.19 477 GLU B N 1
ATOM 8320 C CA . GLU B 1 477 ? -25.938 -21.016 9.141 1 93.19 477 GLU B CA 1
ATOM 8321 C C . GLU B 1 477 ? -25.844 -19.859 10.133 1 93.19 477 GLU B C 1
ATOM 8323 O O . GLU B 1 477 ? -26.281 -18.75 9.836 1 93.19 477 GLU B O 1
ATOM 8328 N N . ASN B 1 478 ? -25.266 -20.234 11.258 1 92.31 478 ASN B N 1
ATOM 8329 C CA . ASN B 1 478 ? -25.109 -19.234 12.312 1 92.31 478 ASN B CA 1
ATOM 8330 C C . ASN B 1 478 ? -24.297 -18.031 11.836 1 92.31 478 ASN B C 1
ATOM 8332 O O . ASN B 1 478 ? -24.703 -16.891 12.047 1 92.31 478 ASN B O 1
ATOM 8336 N N . LEU B 1 479 ? -23.219 -18.281 11.203 1 90.56 479 LEU B N 1
ATOM 8337 C CA . LEU B 1 479 ? -22.359 -17.219 10.688 1 90.56 479 LEU B CA 1
ATOM 8338 C C . LEU B 1 479 ? -23.062 -16.438 9.586 1 90.56 479 LEU B C 1
ATOM 8340 O O . LEU B 1 479 ? -22.922 -15.211 9.516 1 90.56 479 LEU B O 1
ATOM 8344 N N . GLY B 1 480 ? -23.719 -17.125 8.75 1 92.25 480 GLY B N 1
ATOM 8345 C CA . GLY B 1 480 ? -24.453 -16.469 7.688 1 92.25 480 GLY B CA 1
ATOM 8346 C C . GLY B 1 480 ? -25.484 -15.477 8.195 1 92.25 480 GLY B C 1
ATOM 8347 O O . GLY B 1 480 ? -25.594 -14.367 7.68 1 92.25 480 GLY B O 1
ATOM 8348 N N . LEU B 1 481 ? -26.203 -15.898 9.219 1 92.19 481 LEU B N 1
ATOM 8349 C CA . LEU B 1 481 ? -27.219 -15.039 9.805 1 92.19 481 LEU B CA 1
ATOM 8350 C C . LEU B 1 481 ? -26.594 -13.812 10.453 1 92.19 481 LEU B C 1
ATOM 8352 O O . LEU B 1 481 ? -27.156 -12.711 10.367 1 92.19 481 LEU B O 1
ATOM 8356 N N . GLN B 1 482 ? -25.484 -14 11.055 1 90.94 482 GLN B N 1
ATOM 8357 C CA . GLN B 1 482 ? -24.766 -12.875 11.656 1 90.94 482 GLN B CA 1
ATOM 8358 C C . GLN B 1 482 ? -24.266 -11.914 10.586 1 90.94 482 GLN B C 1
ATOM 8360 O O . GLN B 1 482 ? -24.422 -10.695 10.711 1 90.94 482 GLN B O 1
ATOM 8365 N N . ASN B 1 483 ? -23.719 -12.422 9.523 1 92.06 483 ASN B N 1
ATOM 8366 C CA . ASN B 1 483 ? -23.125 -11.617 8.461 1 92.06 483 ASN B CA 1
ATOM 8367 C C . ASN B 1 483 ? -24.172 -10.781 7.727 1 92.06 483 ASN B C 1
ATOM 8369 O O . ASN B 1 483 ? -23.906 -9.641 7.344 1 92.06 483 ASN B O 1
ATOM 8373 N N . ILE B 1 484 ? -25.312 -11.352 7.57 1 93.25 484 ILE B N 1
ATOM 8374 C CA . ILE B 1 484 ? -26.359 -10.641 6.848 1 93.25 484 ILE B CA 1
ATOM 8375 C C . ILE B 1 484 ? -26.766 -9.391 7.629 1 93.25 484 ILE B C 1
ATOM 8377 O O . ILE B 1 484 ? -26.953 -8.32 7.047 1 93.25 484 ILE B O 1
ATOM 8381 N N . GLN B 1 485 ? -26.891 -9.539 8.922 1 92.56 485 GLN B N 1
ATOM 8382 C CA . GLN B 1 485 ? -27.234 -8.398 9.766 1 92.56 485 GLN B CA 1
ATOM 8383 C C . GLN B 1 485 ? -26.156 -7.309 9.672 1 92.56 485 GLN B C 1
ATOM 8385 O O . GLN B 1 485 ? -26.484 -6.129 9.5 1 92.56 485 GLN B O 1
ATOM 8390 N N . ALA B 1 486 ? -24.953 -7.746 9.766 1 91.75 486 ALA B N 1
ATOM 8391 C CA . ALA B 1 486 ? -23.828 -6.812 9.75 1 91.75 486 ALA B CA 1
ATOM 8392 C C . ALA B 1 486 ? -23.766 -6.051 8.43 1 91.75 486 ALA B C 1
ATOM 8394 O O . ALA B 1 486 ? -23.562 -4.836 8.406 1 91.75 486 ALA B O 1
ATOM 8395 N N . ARG B 1 487 ? -23.984 -6.672 7.32 1 93.69 487 ARG B N 1
ATOM 8396 C CA . ARG B 1 487 ? -23.875 -6.055 6 1 93.69 487 ARG B CA 1
ATOM 8397 C C . ARG B 1 487 ? -25.062 -5.152 5.719 1 93.69 487 ARG B C 1
ATOM 8399 O O . ARG B 1 487 ? -24.938 -4.125 5.055 1 93.69 487 ARG B O 1
ATOM 8406 N N . ILE B 1 488 ? -26.203 -5.551 6.234 1 94.31 488 ILE B N 1
ATOM 8407 C CA . ILE B 1 488 ? -27.406 -4.727 6.086 1 94.31 488 ILE B CA 1
ATOM 8408 C C . ILE B 1 488 ? -27.188 -3.379 6.773 1 94.31 488 ILE B C 1
ATOM 8410 O O . ILE B 1 488 ? -27.609 -2.338 6.258 1 94.31 488 ILE B O 1
ATOM 8414 N N . ARG B 1 489 ? -26.547 -3.402 7.914 1 94 489 ARG B N 1
ATOM 8415 C CA . ARG B 1 489 ? -26.281 -2.168 8.641 1 94 489 ARG B CA 1
ATOM 8416 C C . ARG B 1 489 ? -25.406 -1.221 7.82 1 94 489 ARG B C 1
ATOM 8418 O O . ARG B 1 489 ? -25.578 -0.002 7.883 1 94 489 ARG B O 1
ATOM 8425 N N . MET B 1 490 ? -24.484 -1.776 7.105 1 93.44 490 MET B N 1
ATOM 8426 C CA . MET B 1 490 ? -23.641 -0.952 6.238 1 93.44 490 MET B CA 1
ATOM 8427 C C . MET B 1 490 ? -24.469 -0.303 5.137 1 93.44 490 MET B C 1
ATOM 8429 O O . MET B 1 490 ? -24.312 0.888 4.859 1 93.44 490 MET B O 1
ATOM 8433 N N . VAL B 1 491 ? -25.359 -1.044 4.523 1 94.69 491 VAL B N 1
ATOM 8434 C CA . VAL B 1 491 ? -26.203 -0.525 3.451 1 94.69 491 VAL B CA 1
ATOM 8435 C C . VAL B 1 491 ? -27.094 0.603 3.986 1 94.69 491 VAL B C 1
ATOM 8437 O O . VAL B 1 491 ? -27.188 1.662 3.365 1 94.69 491 VAL B O 1
ATOM 8440 N N . LEU B 1 492 ? -27.609 0.354 5.141 1 95.31 492 LEU B N 1
ATOM 8441 C CA . LEU B 1 492 ? -28.484 1.349 5.758 1 95.31 492 LEU B CA 1
ATOM 8442 C C . LEU B 1 492 ? -27.703 2.609 6.113 1 95.31 492 LEU B C 1
ATOM 8444 O O . LEU B 1 492 ? -28.188 3.725 5.898 1 95.31 492 LEU B O 1
ATOM 8448 N N . ALA B 1 493 ? -26.547 2.439 6.664 1 95.38 493 ALA B N 1
ATOM 8449 C CA . ALA B 1 493 ? -25.703 3.576 7.047 1 95.38 493 ALA B CA 1
ATOM 8450 C C . ALA B 1 493 ? -25.422 4.477 5.848 1 95.38 493 ALA B C 1
ATOM 8452 O O . ALA B 1 493 ? -25.594 5.695 5.922 1 95.38 493 ALA B O 1
ATOM 8453 N N . PHE B 1 494 ? -25.078 3.908 4.762 1 95.38 494 PHE B N 1
ATOM 8454 C CA . PHE B 1 494 ? -24.734 4.691 3.58 1 95.38 494 PHE B CA 1
ATOM 8455 C C . PHE B 1 494 ? -25.984 5.289 2.943 1 95.38 494 PHE B C 1
ATOM 8457 O O . PHE B 1 494 ? -25.938 6.391 2.389 1 95.38 494 PHE B O 1
ATOM 8464 N N . MET B 1 495 ? -27.094 4.566 3.008 1 95.69 495 MET B N 1
ATOM 8465 C CA . MET B 1 495 ? -28.359 5.109 2.516 1 95.69 495 MET B CA 1
ATOM 8466 C C . MET B 1 495 ? -28.734 6.367 3.285 1 95.69 495 MET B C 1
ATOM 8468 O O . MET B 1 495 ? -29.047 7.395 2.684 1 95.69 495 MET B O 1
ATOM 8472 N N . LEU B 1 496 ? -28.641 6.266 4.57 1 96.19 496 LEU B N 1
ATOM 8473 C CA . LEU B 1 496 ? -28.984 7.402 5.414 1 96.19 496 LEU B CA 1
ATOM 8474 C C . LEU B 1 496 ? -28 8.555 5.211 1 96.19 496 LEU B C 1
ATOM 8476 O O . LEU B 1 496 ? -28.406 9.711 5.133 1 96.19 496 LEU B O 1
ATOM 8480 N N . ALA B 1 497 ? -26.75 8.25 5.141 1 95.81 497 ALA B N 1
ATOM 8481 C CA . ALA B 1 497 ? -25.703 9.266 4.965 1 95.81 497 ALA B CA 1
ATOM 8482 C C . ALA B 1 497 ? -25.922 10.062 3.68 1 95.81 497 ALA B C 1
ATOM 8484 O O . ALA B 1 497 ? -25.641 11.258 3.623 1 95.81 497 ALA B O 1
ATOM 8485 N N . SER B 1 498 ? -26.453 9.414 2.691 1 94.56 498 SER B N 1
ATOM 8486 C CA . SER B 1 498 ? -26.625 10.047 1.388 1 94.56 498 SER B CA 1
ATOM 8487 C C . SER B 1 498 ? -27.953 10.797 1.304 1 94.56 498 SER B C 1
ATOM 8489 O O . SER B 1 498 ? -28.062 11.812 0.616 1 94.56 498 SER B O 1
ATOM 8491 N N . LEU B 1 499 ? -29 10.328 2.018 1 96.06 499 LEU B N 1
ATOM 8492 C CA . LEU B 1 499 ? -30.344 10.828 1.733 1 96.06 499 LEU B CA 1
ATOM 8493 C C . LEU B 1 499 ? -30.844 11.719 2.867 1 96.06 499 LEU B C 1
ATOM 8495 O O . LEU B 1 499 ? -31.766 12.508 2.678 1 96.06 499 LEU B O 1
ATOM 8499 N N . LEU B 1 500 ? -30.266 11.602 4.047 1 95.19 500 LEU B N 1
ATOM 8500 C CA . LEU B 1 500 ? -30.766 12.398 5.168 1 95.19 500 LEU B CA 1
ATOM 8501 C C . LEU B 1 500 ? -30.562 13.883 4.914 1 95.19 500 LEU B C 1
ATOM 8503 O O . LEU B 1 500 ? -31.406 14.703 5.27 1 95.19 500 LEU B O 1
ATOM 8507 N N . PRO B 1 501 ? -29.344 14.266 4.41 1 94.25 501 PRO B N 1
ATOM 8508 C CA . PRO B 1 501 ? -29.234 15.688 4.078 1 94.25 501 PRO B CA 1
ATOM 8509 C C . PRO B 1 501 ? -30.375 16.188 3.193 1 94.25 501 PRO B C 1
ATOM 8511 O O . PRO B 1 501 ? -30.891 17.281 3.402 1 94.25 501 PRO B O 1
ATOM 8514 N N . TRP B 1 502 ? -30.812 15.344 2.23 1 93.81 502 TRP B N 1
ATOM 8515 C CA . TRP B 1 502 ? -31.938 15.664 1.363 1 93.81 502 TRP B CA 1
ATOM 8516 C C . TRP B 1 502 ? -33.219 15.797 2.172 1 93.81 502 TRP B C 1
ATOM 8518 O O . TRP B 1 502 ? -34.031 16.719 1.943 1 93.81 502 TRP B O 1
ATOM 8528 N N . VAL B 1 503 ? -33.438 14.969 3.145 1 94.69 503 VAL B N 1
ATOM 8529 C CA . VAL B 1 503 ? -34.625 14.984 4 1 94.69 503 VAL B CA 1
ATOM 8530 C C . VAL B 1 503 ? -34.656 16.281 4.801 1 94.69 503 VAL B C 1
ATOM 8532 O O . VAL B 1 503 ? -35.719 16.859 5.008 1 94.69 503 VAL B O 1
ATOM 8535 N N . HIS B 1 504 ? -33.5 16.781 5.195 1 92.62 504 HIS B N 1
ATOM 8536 C CA . HIS B 1 504 ? -33.406 17.953 6.047 1 92.62 504 HIS B CA 1
ATOM 8537 C C . HIS B 1 504 ? -33.125 19.203 5.219 1 92.62 504 HIS B C 1
ATOM 8539 O O . HIS B 1 504 ? -32.812 20.266 5.773 1 92.62 504 HIS B O 1
ATOM 8545 N N . ASN B 1 505 ? -33.188 19.141 3.945 1 91.38 505 ASN B N 1
ATOM 8546 C CA . ASN B 1 505 ? -32.969 20.25 3.02 1 91.38 505 ASN B CA 1
ATOM 8547 C C . ASN B 1 505 ? -31.578 20.844 3.188 1 91.38 505 ASN B C 1
ATOM 8549 O O . ASN B 1 505 ? -31.438 22.062 3.268 1 91.38 505 ASN B O 1
ATOM 8553 N N . LYS B 1 506 ? -30.641 20.047 3.463 1 91.19 506 LYS B N 1
ATOM 8554 C CA . LYS B 1 506 ? -29.234 20.406 3.527 1 91.19 506 LYS B CA 1
ATOM 8555 C C . LYS B 1 506 ? -28.484 19.891 2.301 1 91.19 506 LYS B C 1
ATOM 8557 O O . LYS B 1 506 ? -28.844 18.859 1.731 1 91.19 506 LYS B O 1
ATOM 8562 N N . PRO B 1 507 ? -27.547 20.672 1.85 1 89.88 507 PRO B N 1
ATOM 8563 C CA . PRO B 1 507 ? -26.734 20.172 0.746 1 89.88 507 PRO B CA 1
ATOM 8564 C C . PRO B 1 507 ? -25.703 19.141 1.2 1 89.88 507 PRO B C 1
ATOM 8566 O O . PRO B 1 507 ? -25.438 19.016 2.398 1 89.88 507 PRO B O 1
ATOM 8569 N N . GLY B 1 508 ? -25.203 18.406 0.202 1 90.19 508 GLY B N 1
ATOM 8570 C CA . GLY B 1 508 ? -24.047 17.547 0.43 1 90.19 508 GLY B CA 1
ATOM 8571 C C . GLY B 1 508 ? -24.438 16.172 0.93 1 90.19 508 GLY B C 1
ATOM 8572 O O . GLY B 1 508 ? -25.469 15.625 0.542 1 90.19 508 GLY B O 1
ATOM 8573 N N . PHE B 1 509 ? -23.469 15.5 1.706 1 93.5 509 PHE B N 1
ATOM 8574 C CA . PHE B 1 509 ? -23.578 14.141 2.23 1 93.5 509 PHE B CA 1
ATOM 8575 C C . PHE B 1 509 ? -22.891 14.031 3.584 1 93.5 509 PHE B C 1
ATOM 8577 O O . PHE B 1 509 ? -22.188 14.953 4.016 1 93.5 509 PHE B O 1
ATOM 8584 N N . TYR B 1 510 ? -23.203 13.023 4.25 1 96.69 510 TYR B N 1
ATOM 8585 C CA . TYR B 1 510 ? -22.5 12.758 5.504 1 96.69 510 TYR B CA 1
ATOM 8586 C C . TYR B 1 510 ? -21.391 11.742 5.309 1 96.69 510 TYR B C 1
ATOM 8588 O O . TYR B 1 510 ? -21.547 10.789 4.543 1 96.69 510 TYR B O 1
ATOM 8596 N N . LEU B 1 511 ? -20.25 11.938 5.93 1 96 511 LEU B N 1
ATOM 8597 C CA . LEU B 1 511 ? -19.188 10.945 5.973 1 96 511 LEU B CA 1
ATOM 8598 C C . LEU B 1 511 ? -19.516 9.836 6.965 1 96 511 LEU B C 1
ATOM 8600 O O . LEU B 1 511 ? -19.734 10.102 8.148 1 96 511 LEU B O 1
ATOM 8604 N N . VAL B 1 512 ? -19.531 8.609 6.48 1 96.69 512 VAL B N 1
ATOM 8605 C CA . VAL B 1 512 ? -19.812 7.473 7.359 1 96.69 512 VAL B CA 1
ATOM 8606 C C . VAL B 1 512 ? -18.562 7.129 8.164 1 96.69 512 VAL B C 1
ATOM 8608 O O . VAL B 1 512 ? -17.484 6.938 7.602 1 96.69 512 VAL B O 1
ATOM 8611 N N . LEU B 1 513 ? -18.734 7.105 9.508 1 97 513 LEU B N 1
ATOM 8612 C CA . LEU B 1 513 ? -17.609 6.82 10.391 1 97 513 LEU B CA 1
ATOM 8613 C C . LEU B 1 513 ? -17.594 5.348 10.789 1 97 513 LEU B C 1
ATOM 8615 O O . LEU B 1 513 ? -18.641 4.762 11.062 1 97 513 LEU B O 1
ATOM 8619 N N . GLY B 1 514 ? -16.406 4.766 10.734 1 94.12 514 GLY B N 1
ATOM 8620 C CA . GLY B 1 514 ? -16.234 3.412 11.234 1 94.12 514 GLY B CA 1
ATOM 8621 C C . GLY B 1 514 ? -15.852 3.363 12.703 1 94.12 514 GLY B C 1
ATOM 8622 O O . GLY B 1 514 ? -15.539 4.395 13.305 1 94.12 514 GLY B O 1
ATOM 8623 N N . SER B 1 515 ? -15.898 2.17 13.297 1 92.81 515 SER B N 1
ATOM 8624 C CA . SER B 1 515 ? -15.625 2.039 14.719 1 92.81 515 SER B CA 1
ATOM 8625 C C . SER B 1 515 ? -14.844 0.761 15.016 1 92.81 515 SER B C 1
ATOM 8627 O O . SER B 1 515 ? -15.047 0.13 16.062 1 92.81 515 SER B O 1
ATOM 8629 N N . SER B 1 516 ? -14.039 0.311 14.078 1 91.31 516 SER B N 1
ATOM 8630 C CA . SER B 1 516 ? -13.18 -0.838 14.328 1 91.31 516 SER B CA 1
ATOM 8631 C C . SER B 1 516 ? -11.836 -0.406 14.922 1 91.31 516 SER B C 1
ATOM 8633 O O . SER B 1 516 ? -11.203 0.521 14.414 1 91.31 516 SER B O 1
ATOM 8635 N N . ASN B 1 517 ? -11.461 -1.049 15.984 1 91.06 517 ASN B N 1
ATOM 8636 C CA . ASN B 1 517 ? -10.172 -0.719 16.578 1 91.06 517 ASN B CA 1
ATOM 8637 C C . ASN B 1 517 ? -9.039 -1.527 15.961 1 91.06 517 ASN B C 1
ATOM 8639 O O . ASN B 1 517 ? -9.273 -2.342 15.07 1 91.06 517 ASN B O 1
ATOM 8643 N N . VAL B 1 518 ? -7.844 -1.301 16.438 1 90.06 518 VAL B N 1
ATOM 8644 C CA . VAL B 1 518 ? -6.66 -1.854 15.781 1 90.06 518 VAL B CA 1
ATOM 8645 C C . VAL B 1 518 ? -6.605 -3.365 16 1 90.06 518 VAL B C 1
ATOM 8647 O O . VAL B 1 518 ? -6.188 -4.113 15.117 1 90.06 518 VAL B O 1
ATOM 8650 N N . ASP B 1 519 ? -7.004 -3.824 17.141 1 87.44 519 ASP B N 1
ATOM 8651 C CA . ASP B 1 519 ? -6.965 -5.25 17.453 1 87.44 519 ASP B CA 1
ATOM 8652 C C . ASP B 1 519 ? -7.875 -6.043 16.516 1 87.44 519 ASP B C 1
ATOM 8654 O O . ASP B 1 519 ? -7.5 -7.113 16.031 1 87.44 519 ASP B O 1
ATOM 8658 N N . GLU B 1 520 ? -9.047 -5.445 16.266 1 83.25 520 GLU B N 1
ATOM 8659 C CA . GLU B 1 520 ? -9.984 -6.066 15.344 1 83.25 520 GLU B CA 1
ATOM 8660 C C . GLU B 1 520 ? -9.43 -6.09 13.93 1 83.25 520 GLU B C 1
ATOM 8662 O O . GLU B 1 520 ? -9.586 -7.078 13.203 1 83.25 520 GLU B O 1
ATOM 8667 N N . GLY B 1 521 ? -8.766 -5.094 13.609 1 82.75 521 GLY B N 1
ATOM 8668 C CA . GLY B 1 521 ? -8.148 -5.031 12.297 1 82.75 521 GLY B CA 1
ATOM 8669 C C . GLY B 1 521 ? -7.035 -6.047 12.117 1 82.75 521 GLY B C 1
ATOM 8670 O O . GLY B 1 521 ? -6.953 -6.711 11.078 1 82.75 521 GLY B O 1
ATOM 8671 N N . LEU B 1 522 ? -6.188 -6.199 13.086 1 78.5 522 LEU B N 1
ATOM 8672 C CA . LEU B 1 522 ? -5.035 -7.09 13.023 1 78.5 522 LEU B CA 1
ATOM 8673 C C . LEU B 1 522 ? -5.477 -8.547 13.016 1 78.5 522 LEU B C 1
ATOM 8675 O O . LEU B 1 522 ? -4.863 -9.383 12.344 1 78.5 522 LEU B O 1
ATOM 8679 N N . ARG B 1 523 ? -6.598 -8.789 13.648 1 78.75 523 ARG B N 1
ATOM 8680 C CA . ARG B 1 523 ? -7.059 -10.172 13.766 1 78.75 523 ARG B CA 1
ATOM 8681 C C . ARG B 1 523 ? -8.062 -10.508 12.664 1 78.75 523 ARG B C 1
ATOM 8683 O O . ARG B 1 523 ? -8.398 -11.68 12.469 1 78.75 523 ARG B O 1
ATOM 8690 N N . GLY B 1 524 ? -8.523 -9.461 12 1 75.38 524 GLY B N 1
ATOM 8691 C CA . GLY B 1 524 ? -9.539 -9.68 10.984 1 75.38 524 GLY B CA 1
ATOM 8692 C C . GLY B 1 524 ? -10.898 -10.016 11.562 1 75.38 524 GLY B C 1
ATOM 8693 O O . GLY B 1 524 ? -11.664 -10.773 10.961 1 75.38 524 GLY B O 1
ATOM 8694 N N . TYR B 1 525 ? -11.164 -9.562 12.719 1 72 525 TYR B N 1
ATOM 8695 C CA . TYR B 1 525 ? -12.438 -9.812 13.391 1 72 525 TYR B CA 1
ATOM 8696 C C . TYR B 1 525 ? -13.508 -8.852 12.891 1 72 525 TYR B C 1
ATOM 8698 O O . TYR B 1 525 ? -13.906 -7.93 13.602 1 72 525 TYR B O 1
ATOM 8706 N N . LEU B 1 526 ? -13.984 -9.07 11.727 1 77.69 526 LEU B N 1
ATOM 8707 C CA . LEU B 1 526 ? -15.023 -8.242 11.117 1 77.69 526 LEU B CA 1
ATOM 8708 C C . LEU B 1 526 ? -15.711 -8.992 9.984 1 77.69 526 LEU B C 1
ATOM 8710 O O . LEU B 1 526 ? -15.188 -9.984 9.477 1 77.69 526 LEU B O 1
ATOM 8714 N N . THR B 1 527 ? -16.906 -8.609 9.75 1 84.12 527 THR B N 1
ATOM 8715 C CA . THR B 1 527 ? -17.562 -9.039 8.523 1 84.12 527 THR B CA 1
ATOM 8716 C C . THR B 1 527 ? -17.156 -8.156 7.348 1 84.12 527 THR B C 1
ATOM 8718 O O . THR B 1 527 ? -17.156 -6.93 7.457 1 84.12 527 THR B O 1
ATOM 8721 N N . LYS B 1 528 ? -16.781 -8.828 6.359 1 85.69 528 LYS B N 1
ATOM 8722 C CA . LYS B 1 528 ? -16.438 -8.055 5.168 1 85.69 528 LYS B CA 1
ATOM 8723 C C . LYS B 1 528 ? -17.594 -7.148 4.758 1 85.69 528 LYS B C 1
ATOM 8725 O O . LYS B 1 528 ? -18.734 -7.605 4.625 1 85.69 528 LYS B O 1
ATOM 8730 N N . TYR B 1 529 ? -17.297 -5.84 4.688 1 85.69 529 TYR B N 1
ATOM 8731 C CA . TYR B 1 529 ? -18.219 -4.816 4.199 1 85.69 529 TYR B CA 1
ATOM 8732 C C . TYR B 1 529 ? -19.359 -4.582 5.184 1 85.69 529 TYR B C 1
ATOM 8734 O O . TYR B 1 529 ? -20.516 -4.477 4.785 1 85.69 529 TYR B O 1
ATOM 8742 N N . ASP B 1 530 ? -18.984 -4.781 6.445 1 85.44 530 ASP B N 1
ATOM 8743 C CA . ASP B 1 530 ? -19.891 -4.32 7.492 1 85.44 530 ASP B CA 1
ATOM 8744 C C . ASP B 1 530 ? -19.641 -2.852 7.832 1 85.44 530 ASP B C 1
ATOM 8746 O O . ASP B 1 530 ? -19.109 -2.104 7.008 1 85.44 530 ASP B O 1
ATOM 8750 N N . CYS B 1 531 ? -20.078 -2.463 8.938 1 77.81 531 CYS B N 1
ATOM 8751 C CA . CYS B 1 531 ? -20 -1.051 9.297 1 77.81 531 CYS B CA 1
ATOM 8752 C C . CYS B 1 531 ? -18.547 -0.63 9.531 1 77.81 531 CYS B C 1
ATOM 8754 O O . CYS B 1 531 ? -18.25 0.563 9.602 1 77.81 531 CYS B O 1
ATOM 8756 N N . SER B 1 532 ? -17.766 -1.639 9.562 1 78.56 532 SER B N 1
ATOM 8757 C CA . SER B 1 532 ? -16.344 -1.307 9.648 1 78.56 532 SER B CA 1
ATOM 8758 C C . SER B 1 532 ? -15.82 -0.776 8.32 1 78.56 532 SER B C 1
ATOM 8760 O O . SER B 1 532 ? -14.758 -0.159 8.273 1 78.56 532 SER B O 1
ATOM 8762 N N . SER B 1 533 ? -16.547 -1.018 7.293 1 86 533 SER B N 1
ATOM 8763 C CA . SER B 1 533 ? -16.219 -0.456 5.988 1 86 533 SER B CA 1
ATOM 8764 C C . SER B 1 533 ? -16.812 0.938 5.82 1 86 533 SER B C 1
ATOM 8766 O O . SER B 1 533 ? -17.766 1.121 5.066 1 86 533 SER B O 1
ATOM 8768 N N . ALA B 1 534 ? -16.188 1.928 6.504 1 92.56 534 ALA B N 1
ATOM 8769 C CA . ALA B 1 534 ? -16.672 3.305 6.547 1 92.56 534 ALA B CA 1
ATOM 8770 C C . ALA B 1 534 ? -15.828 4.215 5.664 1 92.56 534 ALA B C 1
ATOM 8772 O O . ALA B 1 534 ? -14.922 3.746 4.973 1 92.56 534 ALA B O 1
ATOM 8773 N N . ASP B 1 535 ? -16.266 5.406 5.523 1 92.12 535 ASP B N 1
ATOM 8774 C CA . ASP B 1 535 ? -15.461 6.387 4.805 1 92.12 535 ASP B CA 1
ATOM 8775 C C . ASP B 1 535 ? -14.148 6.664 5.539 1 92.12 535 ASP B C 1
ATOM 8777 O O . ASP B 1 535 ? -13.086 6.742 4.914 1 92.12 535 ASP B O 1
ATOM 8781 N N . ILE B 1 536 ? -14.242 6.852 6.801 1 92.75 536 ILE B N 1
ATOM 8782 C CA . ILE B 1 536 ? -13.062 7.074 7.625 1 92.75 536 ILE B CA 1
ATOM 8783 C C . ILE B 1 536 ? -13.258 6.434 8.992 1 92.75 536 ILE B C 1
ATOM 8785 O O . ILE B 1 536 ? -14.391 6.246 9.438 1 92.75 536 ILE B O 1
ATOM 8789 N N . ASN B 1 537 ? -12.203 6 9.648 1 94.69 537 ASN B N 1
ATOM 8790 C CA . ASN B 1 537 ? -12.219 5.312 10.938 1 94.69 537 ASN B CA 1
ATOM 8791 C C . ASN B 1 537 ? -11.234 5.945 11.922 1 94.69 537 ASN B C 1
ATOM 8793 O O . ASN B 1 537 ? -10.047 5.637 11.898 1 94.69 537 ASN B O 1
ATOM 8797 N N . PRO B 1 538 ? -11.711 6.77 12.852 1 94.5 538 PRO B N 1
ATOM 8798 C CA . PRO B 1 538 ? -10.82 7.543 13.719 1 94.5 538 PRO B CA 1
ATOM 8799 C C . PRO B 1 538 ? -10.125 6.68 14.773 1 94.5 538 PRO B C 1
ATOM 8801 O O . PRO B 1 538 ? -9.148 7.117 15.391 1 94.5 538 PRO B O 1
ATOM 8804 N N . ILE B 1 539 ? -10.609 5.441 15.031 1 94.75 539 ILE B N 1
ATOM 8805 C CA . ILE B 1 539 ? -10 4.668 16.109 1 94.75 539 ILE B CA 1
ATOM 8806 C C . ILE B 1 539 ? -9.289 3.447 15.523 1 94.75 539 ILE B C 1
ATOM 8808 O O . ILE B 1 539 ? -8.984 2.494 16.234 1 94.75 539 ILE B O 1
ATOM 8812 N N . GLY B 1 540 ? -9.102 3.42 14.242 1 91.38 540 GLY B N 1
ATOM 8813 C CA . GLY B 1 540 ? -8.523 2.279 13.547 1 91.38 540 GLY B CA 1
ATOM 8814 C C . GLY B 1 540 ? -7.121 1.945 14.016 1 91.38 540 GLY B C 1
ATOM 8815 O O . GLY B 1 540 ? -6.648 0.823 13.828 1 91.38 540 GLY B O 1
ATOM 8816 N N . SER B 1 541 ? -6.441 2.844 14.617 1 91.31 541 SER B N 1
ATOM 8817 C CA . SER B 1 541 ? -5.062 2.623 15.039 1 91.31 541 SER B CA 1
ATOM 8818 C C . SER B 1 541 ? -4.953 2.588 16.562 1 91.31 541 SER B C 1
ATOM 8820 O O . SER B 1 541 ? -3.855 2.701 17.109 1 91.31 541 SER B O 1
ATOM 8822 N N . ILE B 1 542 ? -6.047 2.473 17.25 1 94.38 542 ILE B N 1
ATOM 8823 C CA . ILE B 1 542 ? -6.062 2.527 18.703 1 94.38 542 ILE B CA 1
ATOM 8824 C C . ILE B 1 542 ? -6.441 1.16 19.266 1 94.38 542 ILE B C 1
ATOM 8826 O O . ILE B 1 542 ? -7.406 0.54 18.812 1 94.38 542 ILE B O 1
ATOM 8830 N N . SER B 1 543 ? -5.723 0.672 20.234 1 93.56 543 SER B N 1
ATOM 8831 C CA . SER B 1 543 ? -5.984 -0.63 20.844 1 93.56 543 SER B CA 1
ATOM 8832 C C . SER B 1 543 ? -7.219 -0.586 21.734 1 93.56 543 SER B C 1
ATOM 8834 O O . SER B 1 543 ? -7.621 0.485 22.188 1 93.56 543 SER B O 1
ATOM 8836 N N . LYS B 1 544 ? -7.781 -1.752 22.031 1 91.5 544 LYS B N 1
ATOM 8837 C CA . LYS B 1 544 ? -8.961 -1.864 22.891 1 91.5 544 LYS B CA 1
ATOM 8838 C C . LYS B 1 544 ? -8.656 -1.371 24.312 1 91.5 544 LYS B C 1
ATOM 8840 O O . LYS B 1 544 ? -9.5 -0.722 24.938 1 91.5 544 LYS B O 1
ATOM 8845 N N . GLN B 1 545 ? -7.516 -1.626 24.766 1 92.25 545 GLN B N 1
ATOM 8846 C CA . GLN B 1 545 ? -7.117 -1.204 26.094 1 92.25 545 GLN B CA 1
ATOM 8847 C C . GLN B 1 545 ? -7.027 0.316 26.188 1 92.25 545 GLN B C 1
ATOM 8849 O O . GLN B 1 545 ? -7.488 0.912 27.172 1 92.25 545 GLN B O 1
ATOM 8854 N N . ASP B 1 546 ? -6.449 0.902 25.219 1 95.44 546 ASP B N 1
ATOM 8855 C CA . ASP B 1 546 ? -6.352 2.357 25.188 1 95.44 546 ASP B CA 1
ATOM 8856 C C . ASP B 1 546 ? -7.734 2.998 25.078 1 95.44 546 ASP B C 1
ATOM 8858 O O . ASP B 1 546 ? -7.98 4.059 25.656 1 95.44 546 ASP B O 1
ATOM 8862 N N . LEU B 1 547 ? -8.625 2.35 24.375 1 95.56 547 LEU B N 1
ATOM 8863 C CA . LEU B 1 547 ? -9.977 2.881 24.234 1 95.56 547 LEU B CA 1
ATOM 8864 C C . LEU B 1 547 ? -10.727 2.838 25.562 1 95.56 547 LEU B C 1
ATOM 8866 O O . LEU B 1 547 ? -11.484 3.756 25.875 1 95.56 547 LEU B O 1
ATOM 8870 N N . ARG B 1 548 ? -10.508 1.807 26.312 1 94.75 548 ARG B N 1
ATOM 8871 C CA . ARG B 1 548 ? -11.156 1.697 27.625 1 94.75 548 ARG B CA 1
ATOM 8872 C C . ARG B 1 548 ? -10.703 2.822 28.547 1 94.75 548 ARG B C 1
ATOM 8874 O O . ARG B 1 548 ? -11.523 3.447 29.219 1 94.75 548 ARG B O 1
ATOM 8881 N N . THR B 1 549 ? -9.406 3.057 28.547 1 96.12 549 THR B N 1
ATOM 8882 C CA . THR B 1 549 ? -8.875 4.141 29.375 1 96.12 549 THR B CA 1
ATOM 8883 C C . THR B 1 549 ? -9.391 5.492 28.875 1 96.12 549 THR B C 1
ATOM 8885 O O . THR B 1 549 ? -9.68 6.379 29.688 1 96.12 549 THR B O 1
ATOM 8888 N N . PHE B 1 550 ? -9.523 5.559 27.656 1 97.38 550 PHE B N 1
ATOM 8889 C CA . PHE B 1 550 ? -10.039 6.789 27.062 1 97.38 550 PHE B CA 1
ATOM 8890 C C . PHE B 1 550 ? -11.484 7.023 27.469 1 97.38 550 PHE B C 1
ATOM 8892 O O . PHE B 1 550 ? -11.867 8.148 27.812 1 97.38 550 PHE B O 1
ATOM 8899 N N . LEU B 1 551 ? -12.305 6.004 27.391 1 97.75 551 LEU B N 1
ATOM 8900 C CA . LEU B 1 551 ? -13.711 6.133 27.766 1 97.75 551 LEU B CA 1
ATOM 8901 C C . LEU B 1 551 ? -13.852 6.648 29.188 1 97.75 551 LEU B C 1
ATOM 8903 O O . LEU B 1 551 ? -14.664 7.543 29.453 1 97.75 551 LEU B O 1
ATOM 8907 N N . ARG B 1 552 ? -13.055 6.141 30.094 1 96.94 552 ARG B N 1
ATOM 8908 C CA . ARG B 1 552 ? -13.078 6.609 31.484 1 96.94 552 ARG B CA 1
ATOM 8909 C C . ARG B 1 552 ? -12.656 8.07 31.578 1 96.94 552 ARG B C 1
ATOM 8911 O O . ARG B 1 552 ? -13.289 8.859 32.281 1 96.94 552 ARG B O 1
ATOM 8918 N N . TRP B 1 553 ? -11.609 8.367 30.875 1 97.75 553 TRP B N 1
ATOM 8919 C CA . TRP B 1 553 ? -11.117 9.742 30.844 1 97.75 553 TRP B CA 1
ATOM 8920 C C . TRP B 1 553 ? -12.164 10.695 30.281 1 97.75 553 TRP B C 1
ATOM 8922 O O . TRP B 1 553 ? -12.406 11.766 30.828 1 97.75 553 TRP B O 1
ATOM 8932 N N . ALA B 1 554 ? -12.797 10.336 29.203 1 98.12 554 ALA B N 1
ATOM 8933 C CA . ALA B 1 554 ? -13.75 11.18 28.484 1 98.12 554 ALA B CA 1
ATOM 8934 C C . ALA B 1 554 ? -15.008 11.398 29.312 1 98.12 554 ALA B C 1
ATOM 8936 O O . ALA B 1 554 ? -15.625 12.469 29.25 1 98.12 554 ALA B O 1
ATOM 8937 N N . ALA B 1 555 ? -15.383 10.391 30.078 1 97.94 555 ALA B N 1
ATOM 8938 C CA . ALA B 1 555 ? -16.547 10.508 30.938 1 97.94 555 ALA B CA 1
ATOM 8939 C C . ALA B 1 555 ? -16.406 11.711 31.875 1 97.94 555 ALA B C 1
ATOM 8941 O O . ALA B 1 555 ? -17.391 12.406 32.156 1 97.94 555 ALA B O 1
ATOM 8942 N N . THR B 1 556 ? -15.234 11.992 32.281 1 97.06 556 THR B N 1
ATOM 8943 C CA . THR B 1 556 ? -14.969 13.047 33.25 1 97.06 556 THR B CA 1
ATOM 8944 C C . THR B 1 556 ? -14.539 14.328 32.531 1 97.06 556 THR B C 1
ATOM 8946 O O . THR B 1 556 ? -15.094 15.398 32.781 1 97.06 556 THR B O 1
ATOM 8949 N N . HIS B 1 557 ? -13.625 14.219 31.609 1 97.31 557 HIS B N 1
ATOM 8950 C CA . HIS B 1 557 ? -12.93 15.391 31.078 1 97.31 557 HIS B CA 1
ATOM 8951 C C . HIS B 1 557 ? -13.68 16 29.906 1 97.31 557 HIS B C 1
ATOM 8953 O O . HIS B 1 557 ? -13.508 17.188 29.609 1 97.31 557 HIS B O 1
ATOM 8959 N N . LEU B 1 558 ? -14.539 15.195 29.188 1 97.5 558 LEU B N 1
ATOM 8960 C CA . LEU B 1 558 ? -15.336 15.742 28.094 1 97.5 558 LEU B CA 1
ATOM 8961 C C . LEU B 1 558 ? -16.766 16 28.547 1 97.5 558 LEU B C 1
ATOM 8963 O O . LEU B 1 558 ? -17.562 16.609 27.828 1 97.5 558 LEU B O 1
ATOM 8967 N N . GLY B 1 559 ? -17.125 15.469 29.719 1 96.62 559 GLY B N 1
ATOM 8968 C CA . GLY B 1 559 ? -18.438 15.711 30.281 1 96.62 559 GLY B CA 1
ATOM 8969 C C . GLY B 1 559 ? -19.484 14.727 29.812 1 96.62 559 GLY B C 1
ATOM 8970 O O . GLY B 1 559 ? -20.672 15.055 29.75 1 96.62 559 GLY B O 1
ATOM 8971 N N . TYR B 1 560 ? -19.141 13.555 29.328 1 97.88 560 TYR B N 1
ATOM 8972 C CA . TYR B 1 560 ? -20.062 12.516 28.891 1 97.88 560 TYR B CA 1
ATOM 8973 C C . TYR B 1 560 ? -20.109 11.367 29.891 1 97.88 560 TYR B C 1
ATOM 8975 O O . TYR B 1 560 ? -19.516 10.32 29.672 1 97.88 560 TYR B O 1
ATOM 8983 N N . SER B 1 561 ? -20.859 11.5 30.875 1 96.88 561 SER B N 1
ATOM 8984 C CA . SER B 1 561 ? -20.875 10.586 32 1 96.88 561 SER B CA 1
ATOM 8985 C C . SER B 1 561 ? -21.328 9.188 31.594 1 96.88 561 SER B C 1
ATOM 8987 O O . SER B 1 561 ? -20.922 8.195 32.219 1 96.88 561 SER B O 1
ATOM 8989 N N . SER B 1 562 ? -22.141 9.039 30.562 1 96.88 562 SER B N 1
ATOM 8990 C CA . SER B 1 562 ? -22.641 7.742 30.094 1 96.88 562 SER B CA 1
ATOM 8991 C C . SER B 1 562 ? -21.5 6.84 29.641 1 96.88 562 SER B C 1
ATOM 8993 O O . SER B 1 562 ? -21.656 5.617 29.594 1 96.88 562 SER B O 1
ATOM 8995 N N . LEU B 1 563 ? -20.406 7.422 29.328 1 97.62 563 LEU B N 1
ATOM 8996 C CA . LEU B 1 563 ? -19.266 6.648 28.828 1 97.62 563 LEU B CA 1
ATOM 8997 C C . LEU B 1 563 ? -18.719 5.73 29.922 1 97.62 563 LEU B C 1
ATOM 8999 O O . LEU B 1 563 ? -18.172 4.668 29.641 1 97.62 563 LEU B O 1
ATOM 9003 N N . ALA B 1 564 ? -18.828 6.16 31.172 1 96 564 ALA B N 1
ATOM 9004 C CA . ALA B 1 564 ? -18.406 5.309 32.281 1 96 564 ALA B CA 1
ATOM 9005 C C . ALA B 1 564 ? -19.219 4.027 32.344 1 96 564 ALA B C 1
ATOM 9007 O O . ALA B 1 564 ? -18.688 2.945 32.562 1 96 564 ALA B O 1
ATOM 9008 N N . GLU B 1 565 ? -20.562 4.16 32.125 1 94.75 565 GLU B N 1
ATOM 9009 C CA . GLU B 1 565 ? -21.453 3.002 32.094 1 94.75 565 GLU B CA 1
ATOM 9010 C C . GLU B 1 565 ? -21.141 2.09 30.906 1 94.75 565 GLU B C 1
ATOM 9012 O O . GLU B 1 565 ? -21.172 0.865 31.047 1 94.75 565 GLU B O 1
ATOM 9017 N N . ILE B 1 566 ? -20.922 2.662 29.828 1 94.62 566 ILE B N 1
ATOM 9018 C CA . ILE B 1 566 ? -20.625 1.92 28.609 1 94.62 566 ILE B CA 1
ATOM 9019 C C . ILE B 1 566 ? -19.344 1.111 28.781 1 94.62 566 ILE B C 1
ATOM 9021 O O . ILE B 1 566 ? -19.281 -0.057 28.406 1 94.62 566 ILE B O 1
ATOM 9025 N N . GLU B 1 567 ? -18.297 1.774 29.328 1 93.38 567 GLU B N 1
ATOM 9026 C CA . GLU B 1 567 ? -17.031 1.091 29.562 1 93.38 567 GLU B CA 1
ATOM 9027 C C . GLU B 1 567 ? -17.203 -0.09 30.516 1 93.38 567 GLU B C 1
ATOM 9029 O O . GLU B 1 567 ? -16.562 -1.125 30.359 1 93.38 567 GLU B O 1
ATOM 9034 N N . ALA B 1 568 ? -18.047 0.063 31.484 1 89.94 568 ALA B N 1
ATOM 9035 C CA . ALA B 1 568 ? -18.25 -0.956 32.5 1 89.94 568 ALA B CA 1
ATOM 9036 C C . ALA B 1 568 ? -19.078 -2.119 31.969 1 89.94 568 ALA B C 1
ATOM 9038 O O . ALA B 1 568 ? -19.062 -3.213 32.531 1 89.94 568 ALA B O 1
ATOM 9039 N N . ALA B 1 569 ? -19.812 -1.933 30.891 1 84.75 569 ALA B N 1
ATOM 9040 C CA . ALA B 1 569 ? -20.688 -2.959 30.328 1 84.75 569 ALA B CA 1
ATOM 9041 C C . ALA B 1 569 ? -19.875 -4.066 29.672 1 84.75 569 ALA B C 1
ATOM 9043 O O . ALA B 1 569 ? -18.812 -3.807 29.094 1 84.75 569 ALA B O 1
ATOM 9044 N N . PRO B 1 570 ? -20.297 -5.305 29.766 1 75.56 570 PRO B N 1
ATOM 9045 C CA . PRO B 1 570 ? -19.594 -6.398 29.094 1 75.56 570 PRO B CA 1
ATOM 9046 C C . PRO B 1 570 ? -19.625 -6.289 27.578 1 75.56 570 PRO B C 1
ATOM 9048 O O . PRO B 1 570 ? -20.625 -5.855 27 1 75.56 570 PRO B O 1
ATOM 9051 N N . PRO B 1 571 ? -18.547 -6.664 26.906 1 71.5 571 PRO B N 1
ATOM 9052 C CA . PRO B 1 571 ? -18.484 -6.582 25.453 1 71.5 571 PRO B CA 1
ATOM 9053 C C . PRO B 1 571 ? -19.391 -7.609 24.766 1 71.5 571 PRO B C 1
ATOM 9055 O O . PRO B 1 571 ? -19.531 -8.734 25.25 1 71.5 571 PRO B O 1
ATOM 9058 N N . THR B 1 572 ? -20.188 -7.25 23.734 1 69.62 572 THR B N 1
ATOM 9059 C CA . THR B 1 572 ? -21 -8.156 22.938 1 69.62 572 THR B CA 1
ATOM 9060 C C . THR B 1 572 ? -21.188 -7.598 21.531 1 69.62 572 THR B C 1
ATOM 9062 O O . THR B 1 572 ? -21.25 -6.379 21.328 1 69.62 572 THR B O 1
ATOM 9065 N N . ALA B 1 573 ? -21.281 -8.531 20.5 1 69 573 ALA B N 1
ATOM 9066 C CA . ALA B 1 573 ? -21.578 -8.094 19.141 1 69 573 ALA B CA 1
ATOM 9067 C C . ALA B 1 573 ? -23.078 -8.07 18.891 1 69 573 ALA B C 1
ATOM 9069 O O . ALA B 1 573 ? -23.547 -7.461 17.906 1 69 573 ALA B O 1
ATOM 9070 N N . GLU B 1 574 ? -23.844 -8.492 19.672 1 69.88 574 GLU B N 1
ATOM 9071 C CA . GLU B 1 574 ? -25.297 -8.57 19.656 1 69.88 574 GLU B CA 1
ATOM 9072 C C . GLU B 1 574 ? -25.828 -9.039 18.312 1 69.88 574 GLU B C 1
ATOM 9074 O O . GLU B 1 574 ? -26.75 -8.445 17.75 1 69.88 574 GLU B O 1
ATOM 9079 N N . LEU B 1 575 ? -25.172 -10.047 17.703 1 77.12 575 LEU B N 1
ATOM 9080 C CA . LEU B 1 575 ? -25.578 -10.586 16.422 1 77.12 575 LEU B CA 1
ATOM 9081 C C . LEU B 1 575 ? -26.266 -11.938 16.578 1 77.12 575 LEU B C 1
ATOM 9083 O O . LEU B 1 575 ? -26.828 -12.469 15.633 1 77.12 575 LEU B O 1
ATOM 9087 N N . GLU B 1 576 ? -26.219 -12.469 17.734 1 76.88 576 GLU B N 1
ATOM 9088 C CA . GLU B 1 576 ? -26.922 -13.711 18.078 1 76.88 576 GLU B CA 1
ATOM 9089 C C . GLU B 1 576 ? -27.953 -13.477 19.188 1 76.88 576 GLU B C 1
ATOM 9091 O O . GLU B 1 576 ? -27.812 -12.531 19.969 1 76.88 576 GLU B O 1
ATOM 9096 N N . PRO B 1 577 ? -29.031 -14.344 19.203 1 70.19 577 PRO B N 1
ATOM 9097 C CA . PRO B 1 577 ? -30.031 -14.172 20.266 1 70.19 577 PRO B CA 1
ATOM 9098 C C . PRO B 1 577 ? -29.438 -14.312 21.672 1 70.19 577 PRO B C 1
ATOM 9100 O O . PRO B 1 577 ? -28.562 -15.141 21.891 1 70.19 577 PRO B O 1
ATOM 9103 N N . ILE B 1 578 ? -29.75 -13.359 22.594 1 62.88 578 ILE B N 1
ATOM 9104 C CA . ILE B 1 578 ? -29.297 -13.383 23.984 1 62.88 578 ILE B CA 1
ATOM 9105 C C . ILE B 1 578 ? -30.141 -14.367 24.781 1 62.88 578 ILE B C 1
ATOM 9107 O O . ILE B 1 578 ? -31.359 -14.234 24.859 1 62.88 578 ILE B O 1
ATOM 9111 N N . ARG B 1 579 ? -29.562 -15.562 24.922 1 61.78 579 ARG B N 1
ATOM 9112 C CA . ARG B 1 579 ? -30.219 -16.469 25.859 1 61.78 579 ARG B CA 1
ATOM 9113 C C . ARG B 1 579 ? -29.438 -16.562 27.172 1 61.78 579 ARG B C 1
ATOM 9115 O O . ARG B 1 579 ? -28.25 -16.25 27.219 1 61.78 579 ARG B O 1
ATOM 9122 N N . SER B 1 580 ? -30.125 -16.578 28.375 1 50.12 580 SER B N 1
ATOM 9123 C CA . SER B 1 580 ? -29.562 -16.531 29.719 1 50.12 580 SER B CA 1
ATOM 9124 C C . SER B 1 580 ? -28.188 -17.188 29.766 1 50.12 580 SER B C 1
ATOM 9126 O O . SER B 1 580 ? -27.297 -16.703 30.469 1 50.12 580 SER B O 1
ATOM 9128 N N . ASN B 1 581 ? -27.906 -18.219 29.25 1 46.75 581 ASN B N 1
ATOM 9129 C CA . ASN B 1 581 ? -26.703 -19 29.484 1 46.75 581 ASN B CA 1
ATOM 9130 C C . ASN B 1 581 ? -25.703 -18.844 28.344 1 46.75 581 ASN B C 1
ATOM 9132 O O . ASN B 1 581 ? -24.75 -19.625 28.234 1 46.75 581 ASN B O 1
ATOM 9136 N N . TYR B 1 582 ? -25.953 -17.844 27.531 1 45.44 582 TYR B N 1
ATOM 9137 C CA . TYR B 1 582 ? -25.062 -17.891 26.359 1 45.44 582 TYR B CA 1
ATOM 9138 C C . TYR B 1 582 ? -24.359 -16.562 26.172 1 45.44 582 TYR B C 1
ATOM 9140 O O . TYR B 1 582 ? -25 -15.508 26.062 1 45.44 582 TYR B O 1
ATOM 9148 N N . SER B 1 583 ? -23.094 -16.5 26.703 1 47.97 583 SER B N 1
ATOM 9149 C CA . SER B 1 583 ? -22.312 -15.305 26.422 1 47.97 583 SER B CA 1
ATOM 9150 C C . SER B 1 583 ? -21.672 -15.359 25.047 1 47.97 583 SER B C 1
ATOM 9152 O O . SER B 1 583 ? -21.031 -16.344 24.688 1 47.97 583 SER B O 1
ATOM 9154 N N . GLN B 1 584 ? -22.078 -14.539 24.188 1 51.47 584 GLN B N 1
ATOM 9155 C CA . GLN B 1 584 ? -21.5 -14.469 22.844 1 51.47 584 GLN B CA 1
ATOM 9156 C C . GLN B 1 584 ? -20.078 -13.906 22.906 1 51.47 584 GLN B C 1
ATOM 9158 O O . GLN B 1 584 ? -19.859 -12.781 23.359 1 51.47 584 GLN B O 1
ATOM 9163 N N . VAL B 1 585 ? -19.188 -14.82 23.078 1 43.91 585 VAL B N 1
ATOM 9164 C CA . VAL B 1 585 ? -17.812 -14.375 22.984 1 43.91 585 VAL B CA 1
ATOM 9165 C C . VAL B 1 585 ? -17.484 -13.945 21.547 1 43.91 585 VAL B C 1
ATOM 9167 O O . VAL B 1 585 ? -18 -14.539 20.594 1 43.91 585 VAL B O 1
ATOM 9170 N N . HIS B 1 586 ? -17.031 -12.734 21.438 1 43.66 586 HIS B N 1
ATOM 9171 C CA . HIS B 1 586 ? -16.578 -12.188 20.156 1 43.66 586 HIS B CA 1
ATOM 9172 C C . HIS B 1 586 ? -15.711 -13.195 19.406 1 43.66 586 HIS B C 1
ATOM 9174 O O . HIS B 1 586 ? -14.625 -13.547 19.859 1 43.66 586 HIS B O 1
ATOM 9180 N N . LYS B 1 587 ? -16.094 -14.297 19.016 1 37.47 587 LYS B N 1
ATOM 9181 C CA . LYS B 1 587 ? -15.258 -15.195 18.234 1 37.47 587 LYS B CA 1
ATOM 9182 C C . LYS B 1 587 ? -14.75 -14.5 16.969 1 37.47 587 LYS B C 1
ATOM 9184 O O . LYS B 1 587 ? -15.438 -13.648 16.406 1 37.47 587 LYS B O 1
ATOM 9189 N N . SER B 1 588 ? -13.414 -14.453 16.766 1 36.75 588 SER B N 1
ATOM 9190 C CA . SER B 1 588 ? -12.57 -14.109 15.625 1 36.75 588 SER B CA 1
ATOM 9191 C C . SER B 1 588 ? -13.109 -14.734 14.336 1 36.75 588 SER B C 1
ATOM 9193 O O . SER B 1 588 ? -13.031 -15.953 14.148 1 36.75 588 SER B O 1
ATOM 9195 N N . ILE B 1 589 ? -14.344 -14.664 14.094 1 39.09 589 ILE B N 1
ATOM 9196 C CA . ILE B 1 589 ? -14.719 -15.297 12.836 1 39.09 589 ILE B CA 1
ATOM 9197 C C . ILE B 1 589 ? -14.062 -14.555 11.672 1 39.09 589 ILE B C 1
ATOM 9199 O O . ILE B 1 589 ? -14.312 -13.359 11.469 1 39.09 589 ILE B O 1
ATOM 9203 N N . TRP B 1 590 ? -12.945 -14.953 11.234 1 41.72 590 TRP B N 1
ATOM 9204 C CA . TRP B 1 590 ? -12.203 -14.703 10 1 41.72 590 TRP B CA 1
ATOM 9205 C C . TRP B 1 590 ? -13.102 -14.891 8.781 1 41.72 590 TRP B C 1
ATOM 9207 O O . TRP B 1 590 ? -12.703 -15.523 7.801 1 41.72 590 TRP B O 1
ATOM 9217 N N . CYS B 1 591 ? -14.469 -14.5 8.703 1 37.97 591 CYS B N 1
ATOM 9218 C CA . CYS B 1 591 ? -15.133 -14.75 7.422 1 37.97 591 CYS B CA 1
ATOM 9219 C C . CYS B 1 591 ? -14.859 -13.625 6.438 1 37.97 591 CYS B C 1
ATOM 9221 O O . CYS B 1 591 ? -14.719 -12.461 6.836 1 37.97 591 CYS B O 1
#

Organism: Citrus sinensis (NCBI:txid2711)

pLDDT: mean 91.49, std 9.77, range [36.53, 98.81]

InterPro domains:
  IPR003010 Carbon-nitrogen hydrolase [PF00795] (5-279)
  IPR003010 Carbon-nitrogen hydrolase [PS50263] (4-274)
  IPR003694 NAD(+) synthetase [PTHR23090] (1-585)
  IPR003694 NAD(+) synthetase [cd00553] (326-577)
  IPR014445 Glutamine-dependent NAD(+) synthetase [MF_02090] (4-591)
  IPR014445 Glutamine-dependent NAD(+) synthetase [PIRSF006630] (1-578)
  IPR014729 Rossmann-like alpha/beta/alpha sandwich fold [G3DSA:3.40.50.620] (327-588)
  IPR022310 NAD/GMP synthase [PF02540] (338-579)
  IPR036526 Carbon-nitrogen hydrolase superfamily [G3DSA:3.60.110.10] (1-305)
  IPR036526 Carbon-nitrogen hydrolase superfamily [SSF56317] (1-289)

Secondary structure (DSSP, 8-state):
-EEEEEEEEEE---TT-HHHHHHHHHHHHHHHHHTT-SEEEPPTTTTT-GGGGGGGGSHHHHHHHHHHHHHHHHTTTTTTSEEEEEEEEEETTEEEEEEEEEETTEEEEEEE-SS---STT--GGGT-------S--EEEEPPHHHHHHHT--EEEESS-EEE-SS-EEEEEEGGGGGSSS-HHHHHHHTT--EEEEE--PBP-TT-HHHHHHHHHHHHHTT--EEEEEEEEEE-SSS-EEE---EEEETTEEEEE--SS---SEEEEEEEEEHHHHHHHHHT-HHHHHHHHTPPPPPEEE------EE--TTPPPP---PPP---HHHHHHHHHHHHHHHHHHHH---EEEEE--SSHHHHHHHHHHHHHHHHHHHHHHTT-HHHHHHHHHHHT--TT-----HHHHHHHHEEEEEEE-TT--HHHHHHHHHHHHHHT-EEEEEE-HHHHHHHHHHHHHHHS-----GGGT--HHHHHHHHHHHHHHHHHHHHHHHHHHHHHTT--S-EEEBP---HHHHHHT-S-TTSTTS-SB-TTTT--HHHHHHHHHHHHHHTS-THHHHHHHSPP----S---TT----------/-EEEEEEEEEE---TT-HHHHHHHHHHHHHHHHHTT-SEEEPPTTTTT-GGGGGGGGSHHHHHHHHHHHHHHHHTTTTTTSEEEEEEEEEETTEEEEEEEEEETTEEEEEEE-SS---STT--GGGT-------S--EEEEPPHHHHHHHT--EEEESS-EEE-SS-EEEEEEGGGGGSSS-HHHHHHHTT--EEEEE--PBP-TT-HHHHHHHHHHHHHTT--EEEEEEEEEE-SSS-EEE---EEEETTEEEEE--SS-S-SEEEEEEEEEHHHHHHHHHT-HHHHHHHTTPPPPPEEE------EE--TTPPPP---PPP---HHHHHHHHHHHHHHHHHHHH---EEEEE--SSHHHHHHHHHHHHHHHHHHHHHHTT-HHHHHHHHHHHT--TT-----HHHHHHHHEEEEEEE-TT--HHHHHHHHHHHHHHT-EEEEEE-HHHHHHHHHHHHHHHS-----GGGT--HHHHHHHHHHHHHHHHHHHHHHHHHHHHHTT--S-EEEBP---HHHHHHT-S-TTSTTS-SB-TTTT--HHHHHHHHHHHHHHTS-THHHHHHHSPP----S---TT----------

Sequence (1182 aa):
MRLLKVATCNLNNWALDFDCNLKNIKESIGRAKEAGAVIRLGPELEITGYGCEDHFLELDTVTHAWECLKDLLLGDWTDGILCSFGMPVIKGSERYNCQVLCLNRKIIMIRPKLWLANDGNYRELRWFTAWKQKDQLEDFQLPNEISVALKQKSVPFGYGFIQFLDTAVAAEICEELFTPIPPHADLALNGVEVFMNASGSHHQLRKLDYRIRAFISATHSRGGVYMYSNHQGCDGGRLYFDGCSCVVVNGDMIAQGSQFSLKDVEIVVAQVDLDAVAGFRGSISSFQEQASCKTKIPSVAVPYNLCQPFNLKMSLSSPLKINYHSPEEEIAFGPGCWLWDYLRRSGASGFLLPLSGGADSSSVAAIVGCMCQLVVKEISNGDEQVKADAIRIGHYANGEFPTDSREFAKRIFYTVFMGSENSSQETRMLAKKLADEIGSWHLDVSIDTVVSAFLSLFQTLTGKRPCYKVDGGSNVENLGLQNIQARIRMVLAFMLASLLPWVHNKPGFYLVLGSSNVDEGLRGYLTKYDCSSADINPIGSISKQDLRTFLRWAATHLGYSSLAEIEAAPPTAELEPIRSNYSQVHKSIWCMRLLKVATCNLNNWALDFDCNLKNIKESIGRAKEAGAVIRLGPELEITGYGCEDHFLELDTVTHAWECLKDLLLGDWTDGILCSFGMPVIKGSERYNCQVLCLNRKIIMIRPKLWLANDGNYRELRWFTAWKQKDQLEDFQLPNEISVALKQKSVPFGYGFIQFLDTAVAAEICEELFTPIPPHADLALNGVEVFMNASGSHHQLRKLDYRIRAFISATHSRGGVYMYSNHQGCDGGRLYFDGCSCVVVNGDMIAQGSQFSLKDVEIVVAQVDLDAVAGFRGSISSFQEQASCKTKIPSVAVPYNLCQPFNLKMSLSSPLKINYHSPEEEIAFGPGCWLWDYLRRSGASGFLLPLSGGADSSSVAAIVGCMCQLVVKEISNGDEQVKADAIRIGHYANGEFPTDSREFAKRIFYTVFMGSENSSQETRMLAKKLADEIGSWHLDVSIDTVVSAFLSLFQTLTGKRPCYKVDGGSNVENLGLQNIQARIRMVLAFMLASLLPWVHNKPGFYLVLGSSNVDEGLRGYLTKYDCSSADINPIGSISKQDLRTFLRWAATHLGYSSLAEIEAAPPTAELEPIRSNYSQVHKSIWC